Protein AF-A0A2D8S7N5-F1 (afdb_monomer)

Solvent-accessible surface area (backbone atoms only — not comparable to full-atom values): 48028 Å² total; per-residue (Å²): 127,71,70,64,55,58,50,50,45,51,56,44,48,54,52,40,65,46,40,40,60,56,55,39,54,55,52,45,55,46,51,46,49,49,52,52,49,39,58,44,34,77,75,67,21,53,48,56,45,37,70,36,69,78,22,22,34,71,89,53,50,78,44,74,28,29,53,64,44,46,44,46,11,41,38,33,51,41,29,30,57,30,41,42,50,92,34,45,89,41,95,49,10,54,31,61,74,52,67,68,63,26,61,45,84,69,36,82,53,70,46,65,71,49,38,70,44,37,34,26,44,48,40,22,36,83,83,69,80,44,81,48,75,70,28,70,46,91,48,71,48,74,59,92,96,47,74,45,74,20,26,43,73,51,30,30,36,49,27,33,66,81,69,28,30,59,51,35,52,92,79,47,50,61,74,59,69,35,43,36,91,90,46,55,78,43,75,90,69,55,54,50,55,82,40,78,84,23,62,95,33,60,54,46,54,34,42,80,38,41,41,65,39,44,49,73,39,55,78,96,47,47,60,35,38,40,31,41,34,42,39,81,75,68,73,92,40,76,45,94,79,75,57,75,38,40,60,58,70,69,43,37,33,59,34,24,25,74,50,60,46,68,50,74,50,77,44,53,29,32,32,41,58,77,31,38,49,39,30,74,33,47,71,76,49,56,71,76,57,56,71,67,25,36,40,38,42,65,41,38,46,85,66,85,17,28,30,67,38,76,39,74,96,70,26,28,37,31,37,28,95,73,22,43,16,75,32,71,44,82,31,53,35,41,36,41,36,58,55,92,70,29,42,45,34,27,63,65,31,31,35,31,28,39,44,50,36,62,45,70,28,88,68,46,41,65,64,50,50,100,86,63,55,57,85,51,83,40,41,37,69,52,28,42,22,54,19,31,67,71,58,38,40,65,28,47,32,74,62,22,63,34,53,95,42,104,54,44,88,30,40,62,52,33,45,22,35,82,86,44,65,31,37,79,53,78,43,94,93,78,40,57,90,33,31,53,59,5,65,53,53,45,40,62,93,43,46,51,33,46,64,39,72,54,98,68,34,66,41,19,28,18,17,60,95,48,48,62,47,46,56,65,53,17,31,46,68,47,72,53,96,76,76,62,70,92,88,58,89,60,54,34,32,46,50,78,48,52,41,38,34,31,47,39,34,30,53,38,33,42,30,58,42,85,74,29,51,82,41,84,52,45,67,61,55,69,70,56,21,54,49,45,68,54,88,54,49,81,77,49,36,38,60,45,28,49,46,62,73,57,50,84,54,76,50,72,81,4,25,85,83,35,50,45,64,48,70,52,38,47,77,86,74,81,75,72,73,67,33,69,55,52,53,36,63,79,66,48,73,33,46,35,67,41,59,56,65,52,26,47,25,38,29,16,38,36,32,55,52,48,53,49,81,54,71,72,95,71,68,102,84,66,74,84,50,30,24,45,49,76,49,83,39,78,41,76,68,38,69,40,60,22,25,66,37,28,53,33,53,62,54,9,78,41,56,74,48,67,20,53,36,56,52,42,56,51,49,44,49,46,62,61,14,36,99,53,85,74,50,60,37,58,46,54,34,58,61,78,42,99,41,80,76,86,58,98,53,95,80,70,42,68,71,49,48,38,61,64,52,16,12,63,77,72,61,32,71,54,56,50,28,51,50,51,29,54,50,35,53,55,49,49,38,49,70,24,57,31,74,83,59,80,81,79,82,80,68,91,86,59,76,69,70,45,94,67,91,68,84,71,33,41,62,36,31,43,62,59,40,96,95,38,42,38,55,59,34,46,52,48,30,48,48,43,50,52,52,47,52,57,54,36,52,52,51,37,55,45,46,37,57,47,28,22,56,71,41,70,41,71,59,60,27,84,45,74,93,53,56,67,48,56,35,34,52,31,55,59,62,53,49,97,80,85,45,75,53,22,54,21,40,41,41,45,53,39,50,29,47,32,55,8,68,83,62,20,53,49,22,54,44,30,38,53,60,62,44,54,60,54,54,35,53,49,50,45,51,46,46,33,50,44,29,47,72,71,74,45,69,73,84,118

Mean predicted aligned error: 13.59 Å

Foldseek 3Di:
DPVVLVVLLVVLLVVLVCLLVVLLVLLLVLQVLLVVQLVCCVPAVQLQQPWFADAFFCVLHHDTARLQRLLLLLQCLLCLLLLNNVCSPPPLHWFAFFHDHNCFSNHDFLKDFWWLFKFFKFWDAPVNPGGQQAWCDFDWDDDDNDIDTNRQQQWWFKAWLVALETDFCVRDCPLLVDDDPVQDAFDPDQRQPPCPSVVPHSVSTIDIWGWDTWDWPPPPALQTTIMTGIDPPSPDDDPVDYDHGTDGAQTKTFIFGQFFDWDKDKWKFWDDAQFQKTAPTDLVVLVVDDFFWFKAWAFWDHDGKTFNDRDSVRRMTGIDPRGGGPDGTMIMMITTDRDPQRGGSRGGIMMGGHMRQSAADPLADSFDPPVRDQPDPNSALQRRTSHGLVRSLSRRQSLNLQNPHVHDPTLLSLLLDPPQAADPDDDPNADRPRQCSNVQHGDAPAACAEFDADPQATRHFAAPPDGRLFTDQKKGWQADQPPDDDPDDDAGTADIDHNVSHLLRFRNQQRWADDQQPDDTRHGDDGPHLWFGGQGHDSPRLVVLLCVLLDFDQDQNATLPWFQKDAWWFAFDFPDAWDQDDAWDDKDWTWAWAQWLQAIWIKTKIKDKDWHRDQPPDDDPDSGTIIHIPGIDIGDIGTDHHNLRVLRVSQAVRSPHGRRSLVSLLVSLQVQLPVDQDDGSSADSVCVPDDVDLDPDPCAHPVNVCVQSVSNPSAHQLNVLSVVLSVLSVVQCVQQVRVPQDPDPDDDDDRRHDNPDDPIGHMDGCCDTPNDGNSVSSVSNSVVSVVSSVSSVSNSVSSCSQSPDFDKDFDIGPGRSRYGGIMGNHTFDADPPPHDTRSSVSNSVSSRCCNGNVNVSSSVSSVSSVCSVVSSVVSLVSNQSSQVSVVHHRDD

Structure (mmCIF, N/CA/C/O backbone):
data_AF-A0A2D8S7N5-F1
#
_entry.id   AF-A0A2D8S7N5-F1
#
loop_
_atom_site.group_PDB
_atom_site.id
_atom_site.type_symbol
_atom_site.label_atom_id
_atom_site.label_alt_id
_atom_site.label_comp_id
_atom_site.label_asym_id
_atom_site.label_entity_id
_atom_site.label_seq_id
_atom_site.pdbx_PDB_ins_code
_atom_site.Cartn_x
_atom_site.Cartn_y
_atom_site.Cartn_z
_atom_site.occupancy
_atom_site.B_iso_or_equiv
_atom_site.auth_seq_id
_atom_site.auth_comp_id
_atom_site.auth_asym_id
_atom_site.auth_atom_id
_atom_site.pdbx_PDB_model_num
ATOM 1 N N . MET A 1 1 ? -54.866 -23.423 25.845 1.00 52.28 1 MET A N 1
ATOM 2 C CA . MET A 1 1 ? -53.855 -23.025 24.838 1.00 52.28 1 MET A CA 1
ATOM 3 C C . MET A 1 1 ? -53.266 -21.624 25.067 1.00 52.28 1 MET A C 1
ATOM 5 O O . MET A 1 1 ? -52.297 -21.321 24.394 1.00 52.28 1 MET A O 1
ATOM 9 N N . ALA A 1 2 ? -53.761 -20.804 26.012 1.00 55.72 2 ALA A N 1
ATOM 10 C CA . ALA A 1 2 ? -53.351 -19.395 26.153 1.00 55.72 2 ALA A CA 1
ATOM 11 C C . ALA A 1 2 ? -51.902 -19.150 26.643 1.00 55.72 2 ALA A C 1
ATOM 13 O O . ALA A 1 2 ? -51.238 -18.267 26.126 1.00 55.72 2 ALA A O 1
ATOM 14 N N . GLY A 1 3 ? -51.345 -19.972 27.541 1.00 76.12 3 GLY A N 1
ATOM 15 C CA . GLY A 1 3 ? -50.058 -19.636 28.181 1.00 76.12 3 GLY A CA 1
ATOM 16 C C . GLY A 1 3 ? -48.790 -19.740 27.316 1.00 76.12 3 GLY A C 1
ATOM 17 O O . GLY A 1 3 ? -47.736 -19.277 27.737 1.00 76.12 3 GLY A O 1
ATOM 18 N N . ALA A 1 4 ? -48.843 -20.357 26.130 1.00 85.56 4 ALA A N 1
ATOM 19 C CA . ALA A 1 4 ? -47.651 -20.514 25.287 1.00 85.56 4 ALA A CA 1
ATOM 20 C C . ALA A 1 4 ? -47.290 -19.229 24.520 1.00 85.56 4 ALA A C 1
ATOM 22 O O . ALA A 1 4 ? -46.108 -18.958 24.320 1.00 85.56 4 ALA A O 1
ATOM 23 N N . ILE A 1 5 ? -48.298 -18.452 24.108 1.00 88.88 5 ILE A N 1
ATOM 24 C CA . ILE A 1 5 ? -48.106 -17.171 23.413 1.00 88.88 5 ILE A CA 1
ATOM 25 C C . ILE A 1 5 ? -47.648 -16.110 24.414 1.00 88.88 5 ILE A C 1
ATOM 27 O O . ILE A 1 5 ? -46.636 -15.464 24.168 1.00 88.88 5 ILE A O 1
ATOM 31 N N . ASP A 1 6 ? -48.299 -16.020 25.578 1.00 90.44 6 ASP A N 1
ATOM 32 C CA . ASP A 1 6 ? -47.921 -15.078 26.643 1.00 90.44 6 ASP A CA 1
ATOM 33 C C . ASP A 1 6 ? -46.461 -15.267 27.079 1.00 90.44 6 ASP A C 1
ATOM 35 O O . ASP A 1 6 ? -45.712 -14.302 27.219 1.00 90.44 6 ASP A O 1
ATOM 39 N N . LYS A 1 7 ? -46.008 -16.524 27.198 1.00 92.62 7 LYS A N 1
ATOM 40 C CA . LYS A 1 7 ? -44.600 -16.829 27.475 1.00 92.62 7 LYS A CA 1
ATOM 41 C C . LYS A 1 7 ? -43.668 -16.305 26.376 1.00 92.62 7 LYS A C 1
ATOM 43 O O . LYS A 1 7 ? -42.612 -15.767 26.686 1.00 92.62 7 LYS A O 1
ATOM 48 N N . LYS A 1 8 ? -44.045 -16.448 25.101 1.00 93.88 8 LYS A N 1
ATOM 49 C CA . LYS A 1 8 ? -43.241 -15.960 23.969 1.00 93.88 8 LYS A CA 1
ATOM 50 C C . LYS A 1 8 ? -43.186 -14.437 23.898 1.00 93.88 8 LYS A C 1
ATOM 52 O O . LYS A 1 8 ? -42.142 -13.911 23.534 1.00 93.88 8 LYS A O 1
ATOM 57 N N . ILE A 1 9 ? -44.265 -13.748 24.265 1.00 92.56 9 ILE A N 1
ATOM 58 C CA . ILE A 1 9 ? -44.291 -12.283 24.375 1.00 92.56 9 ILE A CA 1
ATOM 59 C C . ILE A 1 9 ? -43.267 -11.816 25.414 1.00 92.56 9 ILE A C 1
ATOM 61 O O . ILE A 1 9 ? -42.479 -10.925 25.113 1.00 92.56 9 ILE A O 1
ATOM 65 N N . ILE A 1 10 ? -43.243 -12.452 26.592 1.00 93.69 10 ILE A N 1
ATOM 66 C CA . ILE A 1 10 ? -42.275 -12.140 27.657 1.00 93.69 10 ILE A CA 1
ATOM 67 C C . ILE A 1 10 ? -40.844 -12.419 27.184 1.00 93.69 10 ILE A C 1
ATOM 69 O O . ILE A 1 10 ? -40.011 -11.528 27.250 1.00 93.69 10 ILE A O 1
ATOM 73 N N . GLU A 1 11 ? -40.576 -13.603 26.619 1.00 94.56 11 GLU A N 1
ATOM 74 C CA . GLU A 1 11 ? -39.236 -13.961 26.119 1.00 94.56 11 GLU A CA 1
ATOM 75 C C . GLU A 1 11 ? -38.710 -12.960 25.069 1.00 94.56 11 GLU A C 1
ATOM 77 O O . GLU A 1 11 ? -37.536 -12.604 25.090 1.00 94.56 11 GLU A O 1
ATOM 82 N N . ILE A 1 12 ? -39.568 -12.490 24.155 1.00 95.00 12 ILE A N 1
ATOM 83 C CA . ILE A 1 12 ? -39.178 -11.509 23.128 1.00 95.00 12 ILE A CA 1
ATOM 84 C C . ILE A 1 12 ? -39.010 -10.114 23.728 1.00 95.00 12 ILE A C 1
ATOM 86 O O . ILE A 1 12 ? -38.137 -9.368 23.293 1.00 95.00 12 ILE A O 1
ATOM 90 N N . LYS A 1 13 ? -39.831 -9.744 24.715 1.00 93.69 13 LYS A N 1
ATOM 91 C CA . LYS A 1 13 ? -39.656 -8.479 25.428 1.00 93.69 13 LYS A CA 1
ATOM 92 C C . LYS A 1 13 ? -38.317 -8.456 26.163 1.00 93.69 13 LYS A C 1
ATOM 94 O O . LYS A 1 13 ? -37.575 -7.501 25.987 1.00 93.69 13 LYS A O 1
ATOM 99 N N . ASP A 1 14 ? -37.965 -9.535 26.857 1.00 93.88 14 ASP A N 1
ATOM 100 C CA . ASP A 1 14 ? -36.660 -9.670 27.508 1.00 93.88 14 ASP A CA 1
ATOM 101 C C . ASP A 1 14 ? -35.507 -9.609 26.479 1.00 93.88 14 ASP A C 1
ATOM 103 O O . ASP A 1 14 ? -34.466 -9.008 26.742 1.00 93.88 14 ASP A O 1
ATOM 107 N N . GLU A 1 15 ? -35.671 -10.187 25.281 1.00 94.19 15 GLU A N 1
ATOM 108 C CA . GLU A 1 15 ? -34.704 -10.065 24.170 1.00 94.19 15 GLU A CA 1
ATOM 109 C C . GLU A 1 15 ? -34.536 -8.599 23.711 1.00 94.19 15 GLU A C 1
ATOM 111 O O . GLU A 1 15 ? -33.413 -8.130 23.497 1.00 94.19 15 GLU A O 1
ATOM 116 N N . LEU A 1 16 ? -35.638 -7.850 23.598 1.00 93.88 16 LEU A N 1
ATOM 117 C CA . LEU A 1 16 ? -35.642 -6.432 23.215 1.00 93.88 16 LEU A CA 1
ATOM 118 C C . LEU A 1 16 ? -35.062 -5.522 24.309 1.00 93.88 16 LEU A C 1
ATOM 120 O O . LEU A 1 16 ? -34.321 -4.588 23.994 1.00 93.88 16 LEU A O 1
ATOM 124 N N . ASP A 1 17 ? -35.338 -5.823 25.577 1.00 92.19 17 ASP A N 1
ATOM 125 C CA . ASP A 1 17 ? -34.794 -5.115 26.742 1.00 92.19 17 ASP A CA 1
ATOM 126 C C . ASP A 1 17 ? -33.270 -5.294 26.831 1.00 92.19 17 ASP A C 1
ATOM 128 O O . ASP A 1 17 ? -32.542 -4.354 27.147 1.00 92.19 17 ASP A O 1
ATOM 132 N N . ASN A 1 18 ? -32.763 -6.479 26.473 1.00 91.88 18 ASN A N 1
ATOM 133 C CA . ASN A 1 18 ? -31.328 -6.782 26.467 1.00 91.88 18 ASN A CA 1
ATOM 134 C C . ASN A 1 18 ? -30.587 -6.310 25.203 1.00 91.88 18 ASN A C 1
ATOM 136 O O . ASN A 1 18 ? -29.352 -6.283 25.189 1.00 91.88 18 ASN A O 1
ATOM 140 N N . SER A 1 19 ? -31.306 -5.908 24.150 1.00 93.25 19 SER A N 1
ATOM 141 C CA . SER A 1 19 ? -30.708 -5.532 22.862 1.00 93.25 19 SER A CA 1
ATOM 142 C C . SER A 1 19 ? -29.649 -4.414 22.963 1.00 93.25 19 SER A C 1
ATOM 144 O O . SER A 1 19 ? -28.598 -4.561 22.330 1.00 93.25 19 SER A O 1
ATOM 146 N N . PRO A 1 20 ? -29.810 -3.341 23.773 1.00 91.56 20 PRO A N 1
ATOM 147 C CA . PRO A 1 20 ? -28.755 -2.339 23.949 1.00 91.56 20 PRO A CA 1
ATOM 148 C C . PRO A 1 20 ? -27.424 -2.926 24.434 1.00 91.56 20 PRO A C 1
ATOM 150 O O . PRO A 1 20 ? -26.376 -2.555 23.908 1.00 91.56 20 PRO A O 1
ATOM 153 N N . ARG A 1 21 ? -27.448 -3.899 25.359 1.00 88.31 21 ARG A N 1
ATOM 154 C CA . ARG A 1 21 ? -26.231 -4.564 25.864 1.00 88.31 21 ARG A CA 1
ATOM 155 C C . ARG A 1 21 ? -25.547 -5.401 24.782 1.00 88.31 21 ARG A C 1
ATOM 157 O O . ARG A 1 21 ? -24.322 -5.395 24.693 1.00 88.31 21 ARG A O 1
ATOM 164 N N . THR A 1 22 ? -26.315 -6.087 23.932 1.00 91.38 22 THR A N 1
ATOM 165 C CA . THR A 1 22 ? -25.764 -6.843 22.792 1.00 91.38 22 THR A CA 1
ATOM 166 C C . THR A 1 22 ? -25.075 -5.920 21.785 1.00 91.38 22 THR A C 1
ATOM 168 O O . THR A 1 22 ? -23.970 -6.216 21.335 1.00 91.38 22 THR A O 1
ATOM 171 N N . HIS A 1 23 ? -25.696 -4.783 21.458 1.00 92.56 23 HIS A N 1
ATOM 172 C CA . HIS A 1 23 ? -25.098 -3.784 20.569 1.00 92.56 23 HIS A CA 1
ATOM 173 C C . HIS A 1 23 ? -23.853 -3.133 21.179 1.00 92.56 23 HIS A C 1
ATOM 175 O O . HIS A 1 23 ? -22.878 -2.916 20.461 1.00 92.56 23 HIS A O 1
ATOM 181 N N . LEU A 1 24 ? -23.881 -2.844 22.483 1.00 90.38 24 LEU A N 1
ATOM 182 C CA . LEU A 1 24 ? -22.735 -2.317 23.219 1.00 90.38 24 LEU A CA 1
ATOM 183 C C . LEU A 1 24 ? -21.546 -3.278 23.128 1.00 90.38 24 LEU A C 1
ATOM 185 O O . LEU A 1 24 ? -20.496 -2.888 22.634 1.00 90.38 24 LEU A O 1
ATOM 189 N N . SER A 1 25 ? -21.749 -4.552 23.479 1.00 88.75 25 SER A N 1
ATOM 190 C CA . SER A 1 25 ? -20.704 -5.583 23.418 1.00 88.75 25 SER A CA 1
ATOM 191 C C . SER A 1 25 ? -20.097 -5.734 22.018 1.00 88.75 25 SER A C 1
ATOM 193 O O . SER A 1 25 ? -18.879 -5.839 21.889 1.00 88.75 25 SER A O 1
ATOM 195 N N . ALA A 1 26 ? -20.917 -5.679 20.961 1.00 92.81 26 ALA A N 1
ATOM 196 C CA . ALA A 1 26 ? -20.421 -5.734 19.586 1.00 92.81 26 ALA A CA 1
ATOM 197 C C . ALA A 1 26 ? -19.539 -4.525 19.224 1.00 92.81 26 ALA A C 1
ATOM 199 O O . ALA A 1 26 ? -18.529 -4.682 18.541 1.00 92.81 26 ALA A O 1
ATOM 200 N N . ARG A 1 27 ? -19.901 -3.317 19.678 1.00 93.19 27 ARG A N 1
ATOM 201 C CA . ARG A 1 27 ? -19.096 -2.109 19.441 1.00 93.19 27 ARG A CA 1
ATOM 202 C C . ARG A 1 27 ? -17.821 -2.085 20.281 1.00 93.19 27 ARG A C 1
ATOM 204 O O . ARG A 1 27 ? -16.797 -1.664 19.755 1.00 93.19 27 ARG A O 1
ATOM 211 N N . THR A 1 28 ? -17.856 -2.580 21.518 1.00 88.94 28 THR A N 1
ATOM 212 C CA . THR A 1 28 ? -16.653 -2.757 22.346 1.00 88.94 28 THR A CA 1
ATOM 213 C C . THR A 1 28 ? -15.653 -3.677 21.644 1.00 88.94 28 THR A C 1
ATOM 215 O O . THR A 1 28 ? -14.535 -3.253 21.386 1.00 88.94 28 THR A O 1
ATOM 218 N N . GLY A 1 29 ? -16.085 -4.855 21.169 1.00 90.44 29 GLY A N 1
ATOM 219 C CA . GLY A 1 29 ? -15.192 -5.773 20.445 1.00 90.44 29 GLY A CA 1
ATOM 220 C C . GLY A 1 29 ? -14.601 -5.194 19.146 1.00 90.44 29 GLY A C 1
ATOM 221 O O . GLY A 1 29 ? -13.483 -5.541 18.753 1.00 90.44 29 GLY A O 1
ATOM 222 N N . ILE A 1 30 ? -15.317 -4.275 18.485 1.00 94.06 30 ILE A N 1
ATOM 223 C CA . ILE A 1 30 ? -14.783 -3.506 17.350 1.00 94.06 30 ILE A CA 1
ATOM 224 C C . ILE A 1 30 ? -13.652 -2.577 17.811 1.00 94.06 30 ILE A C 1
ATOM 226 O O . ILE A 1 30 ? -12.604 -2.557 17.169 1.00 94.06 30 ILE A O 1
ATOM 230 N N . LEU A 1 31 ? -13.828 -1.830 18.906 1.00 90.69 31 LEU A N 1
ATOM 231 C CA . LEU A 1 31 ? -12.785 -0.936 19.425 1.00 90.69 31 LEU A CA 1
ATOM 232 C C . LEU A 1 31 ? -11.562 -1.700 19.960 1.00 90.69 31 LEU A C 1
ATOM 234 O O . LEU A 1 31 ? -10.433 -1.244 19.761 1.00 90.69 31 LEU A O 1
ATOM 238 N N . ASP A 1 32 ? -11.756 -2.885 20.539 1.00 87.00 32 ASP A N 1
ATOM 239 C CA . ASP A 1 32 ? -10.655 -3.768 20.952 1.00 87.00 32 ASP A CA 1
ATOM 240 C C . ASP A 1 32 ? -9.821 -4.192 19.735 1.00 87.00 32 ASP A C 1
ATOM 242 O O . ASP A 1 32 ? -8.593 -4.090 19.720 1.00 87.00 32 ASP A O 1
ATOM 246 N N . SER A 1 33 ? -10.505 -4.585 18.656 1.00 90.69 33 SER A N 1
ATOM 247 C CA . SER A 1 33 ? -9.864 -4.954 17.390 1.00 90.69 33 SER A CA 1
ATOM 248 C C . SER A 1 33 ? -9.130 -3.771 16.746 1.00 90.69 33 SER A C 1
ATOM 250 O O . SER A 1 33 ? -8.049 -3.949 16.183 1.00 90.69 33 SER A O 1
ATOM 252 N N . VAL A 1 34 ? -9.682 -2.555 16.846 1.00 90.44 34 VAL A N 1
ATOM 253 C CA . VAL A 1 34 ? -9.015 -1.319 16.397 1.00 90.44 34 VAL A CA 1
ATOM 254 C C . VAL A 1 34 ? -7.740 -1.062 17.200 1.00 90.44 34 VAL A C 1
ATOM 256 O O . VAL A 1 34 ? -6.703 -0.756 16.609 1.00 90.44 34 VAL A O 1
ATOM 259 N N . THR A 1 35 ? -7.798 -1.224 18.523 1.00 85.31 35 THR A N 1
ATOM 260 C CA . THR A 1 35 ? -6.645 -1.042 19.419 1.00 85.31 35 THR A CA 1
ATOM 261 C C . THR A 1 35 ? -5.520 -2.006 19.047 1.00 85.31 35 THR A C 1
ATOM 263 O O . THR A 1 35 ? -4.407 -1.568 18.745 1.00 85.31 35 THR A O 1
ATOM 266 N N . LEU A 1 36 ? -5.839 -3.300 18.924 1.00 87.69 36 LEU A N 1
ATOM 267 C CA . LEU A 1 36 ? -4.888 -4.326 18.492 1.00 87.69 36 LEU A CA 1
ATOM 268 C C . LEU A 1 36 ? -4.271 -3.999 17.126 1.00 87.69 36 LEU A C 1
ATOM 270 O O . LEU A 1 36 ? -3.058 -4.121 16.934 1.00 87.69 36 LEU A O 1
ATOM 274 N N . LEU A 1 37 ? -5.091 -3.571 16.161 1.00 90.12 37 LEU A N 1
ATOM 275 C CA . LEU A 1 37 ? -4.600 -3.234 14.830 1.00 90.12 37 LEU A CA 1
ATOM 276 C C . LEU A 1 37 ? -3.637 -2.044 14.863 1.00 90.12 37 LEU A C 1
ATOM 278 O O . LEU A 1 37 ? -2.664 -2.042 14.110 1.00 90.12 37 LEU A O 1
ATOM 282 N N . ARG A 1 38 ? -3.875 -1.040 15.708 1.00 86.75 38 ARG A N 1
ATOM 283 C CA . ARG A 1 38 ? -2.996 0.134 15.826 1.00 86.75 38 ARG A CA 1
ATOM 284 C C . ARG A 1 38 ? -1.648 -0.220 16.437 1.00 86.75 38 ARG A C 1
ATOM 286 O O . ARG A 1 38 ? -0.614 0.130 15.865 1.00 86.75 38 ARG A O 1
ATOM 293 N N . GLU A 1 39 ? -1.638 -1.011 17.506 1.00 85.94 39 GLU A N 1
ATOM 294 C CA . GLU A 1 39 ? -0.399 -1.542 18.089 1.00 85.94 39 GLU A CA 1
ATOM 295 C C . GLU A 1 39 ? 0.387 -2.389 17.079 1.00 85.94 39 GLU A C 1
ATOM 297 O O . GLU A 1 39 ? 1.605 -2.232 16.902 1.00 85.94 39 GLU A O 1
ATOM 302 N N . PHE A 1 40 ? -0.327 -3.251 16.348 1.00 90.25 40 PHE A N 1
ATOM 303 C CA . PHE A 1 40 ? 0.257 -4.050 15.280 1.00 90.25 40 PHE A CA 1
ATOM 304 C C . PHE A 1 40 ? 0.812 -3.162 14.161 1.00 90.25 40 PHE A C 1
ATOM 306 O O . PHE A 1 40 ? 1.935 -3.375 13.700 1.00 90.25 40 PHE A O 1
ATOM 313 N N . SER A 1 41 ? 0.070 -2.129 13.758 1.00 90.19 41 SER A N 1
ATOM 314 C CA . SER A 1 41 ? 0.458 -1.189 12.704 1.00 90.19 41 SER A CA 1
ATOM 315 C C . SER A 1 41 ? 1.741 -0.448 13.045 1.00 90.19 41 SER A C 1
ATOM 317 O O . SER A 1 41 ? 2.627 -0.338 12.196 1.00 90.19 41 SER A O 1
ATOM 319 N N . GLN A 1 42 ? 1.871 -0.005 14.295 1.00 85.62 42 GLN A N 1
ATOM 320 C CA . GLN A 1 42 ? 3.048 0.703 14.790 1.00 85.62 42 GLN A CA 1
ATOM 321 C C . GLN A 1 42 ? 4.305 -0.177 14.850 1.00 85.62 42 GLN A C 1
ATOM 323 O O . GLN A 1 42 ? 5.420 0.333 14.761 1.00 85.62 42 GLN A O 1
ATOM 328 N N . THR A 1 43 ? 4.134 -1.494 14.980 1.00 85.50 43 THR A N 1
ATOM 329 C CA . THR A 1 43 ? 5.252 -2.427 15.186 1.00 85.50 43 THR A CA 1
ATOM 330 C C . THR A 1 43 ? 5.623 -3.210 13.924 1.00 85.50 43 THR A C 1
ATOM 332 O O . THR A 1 43 ? 6.776 -3.614 13.752 1.00 85.50 43 THR A O 1
ATOM 335 N N . ARG A 1 44 ? 4.647 -3.498 13.057 1.00 87.00 44 ARG A N 1
ATOM 336 C CA . ARG A 1 44 ? 4.772 -4.489 11.975 1.00 87.00 44 ARG A CA 1
ATOM 337 C C . ARG A 1 44 ? 4.438 -3.952 10.587 1.00 87.00 44 ARG A C 1
ATOM 339 O O . ARG A 1 44 ? 4.814 -4.607 9.617 1.00 87.00 44 ARG A O 1
ATOM 346 N N . LEU A 1 45 ? 3.787 -2.790 10.466 1.00 91.50 45 LEU A N 1
ATOM 347 C CA . LEU A 1 45 ? 3.295 -2.267 9.183 1.00 91.50 45 LEU A CA 1
ATOM 348 C C . LEU A 1 45 ? 4.035 -1.016 8.698 1.00 91.50 45 LEU A C 1
ATOM 350 O O . LEU A 1 45 ? 3.470 -0.224 7.949 1.00 91.50 45 LEU A O 1
ATOM 354 N N . ASN A 1 46 ? 5.311 -0.840 9.050 1.00 88.88 46 ASN A N 1
ATOM 355 C CA . ASN A 1 46 ? 6.115 0.308 8.601 1.00 88.88 46 ASN A CA 1
ATOM 356 C C . ASN A 1 46 ? 6.065 0.517 7.076 1.00 88.88 46 ASN A C 1
ATOM 358 O O . ASN A 1 46 ? 6.014 1.647 6.606 1.00 88.88 46 ASN A O 1
ATOM 362 N N . ALA A 1 47 ? 5.999 -0.568 6.294 1.00 89.44 47 ALA A N 1
ATOM 363 C CA . ALA A 1 47 ? 5.869 -0.505 4.836 1.00 89.44 47 ALA A CA 1
ATOM 364 C C . ALA A 1 47 ? 4.614 0.253 4.354 1.00 89.44 47 ALA A C 1
ATOM 366 O O . ALA A 1 47 ? 4.624 0.803 3.252 1.00 89.44 47 ALA A O 1
ATOM 367 N N . LEU A 1 48 ? 3.549 0.269 5.159 1.00 92.25 48 LEU A N 1
ATOM 368 C CA . LEU A 1 48 ? 2.307 0.990 4.888 1.00 92.25 48 LEU A CA 1
ATOM 369 C C . LEU A 1 48 ? 2.193 2.287 5.697 1.00 92.25 48 LEU A C 1
ATOM 371 O O . LEU A 1 48 ? 1.555 3.209 5.211 1.00 92.25 48 LEU A O 1
ATOM 375 N N . CYS A 1 49 ? 2.798 2.365 6.886 1.00 91.81 49 CYS A N 1
ATOM 376 C CA . CYS A 1 49 ? 2.565 3.450 7.845 1.00 91.81 49 CYS A CA 1
ATOM 377 C C . CYS A 1 49 ? 3.663 4.529 7.887 1.00 91.81 49 CYS A C 1
ATOM 379 O O . CYS A 1 49 ? 3.449 5.604 8.447 1.00 91.81 49 CYS A O 1
ATOM 381 N N . GLU A 1 50 ? 4.853 4.260 7.345 1.00 90.12 50 GLU A N 1
ATOM 382 C CA . GLU A 1 50 ? 6.014 5.150 7.467 1.00 90.12 50 GLU A CA 1
ATOM 383 C C . GLU A 1 50 ? 6.174 6.074 6.250 1.00 90.12 50 GLU A C 1
ATOM 385 O O . GLU A 1 50 ? 5.966 5.679 5.098 1.00 90.12 50 GLU A O 1
ATOM 390 N N . ALA A 1 51 ? 6.594 7.314 6.515 1.00 90.25 51 ALA A N 1
ATOM 391 C CA . ALA A 1 51 ? 6.988 8.276 5.496 1.00 90.25 51 ALA A CA 1
ATOM 392 C C . ALA A 1 51 ? 8.480 8.583 5.541 1.00 90.25 51 ALA A C 1
ATOM 394 O O . ALA A 1 51 ? 9.055 8.858 6.593 1.00 90.25 51 ALA A O 1
ATOM 395 N N . PHE A 1 52 ? 9.068 8.655 4.353 1.00 88.25 52 PHE A N 1
ATOM 396 C CA . PHE A 1 52 ? 10.462 8.994 4.134 1.00 88.25 52 PHE A CA 1
ATOM 397 C C . PHE A 1 52 ? 10.577 10.369 3.468 1.00 88.25 52 PHE A C 1
ATOM 399 O O . PHE A 1 52 ? 9.991 10.633 2.412 1.00 88.25 52 PHE A O 1
ATOM 406 N N . THR A 1 53 ? 11.353 11.259 4.082 1.00 86.12 53 THR A N 1
ATOM 407 C CA . THR A 1 53 ? 11.600 12.617 3.578 1.00 86.12 53 THR A CA 1
ATOM 408 C C . THR A 1 53 ? 12.705 12.613 2.521 1.00 86.12 53 THR A C 1
ATOM 410 O O . THR A 1 53 ? 13.714 11.932 2.681 1.00 86.12 53 THR A O 1
ATOM 413 N N . GLY A 1 54 ? 12.571 13.433 1.472 1.00 76.31 54 GLY A N 1
ATOM 414 C CA . GLY A 1 54 ? 13.677 13.720 0.543 1.00 76.31 54 GLY A CA 1
ATOM 415 C C . GLY A 1 54 ? 13.615 13.028 -0.823 1.00 76.31 54 GLY A C 1
ATOM 416 O O . GLY A 1 54 ? 14.640 12.944 -1.497 1.00 76.31 54 GLY A O 1
ATOM 417 N N . GLY A 1 55 ? 12.436 12.569 -1.257 1.00 80.94 55 GLY A N 1
ATOM 418 C CA . GLY A 1 55 ? 12.220 12.000 -2.591 1.00 80.94 55 GLY A CA 1
ATOM 419 C C . GLY A 1 55 ? 11.271 12.814 -3.478 1.00 80.94 55 GLY A C 1
ATOM 420 O O . GLY A 1 55 ? 10.656 13.797 -3.055 1.00 80.94 55 GLY A O 1
ATOM 421 N N . LYS A 1 56 ? 11.157 12.379 -4.736 1.00 85.06 56 LYS A N 1
ATOM 422 C CA . LYS A 1 56 ? 10.170 12.856 -5.712 1.00 85.06 56 LYS A CA 1
ATOM 423 C C . LYS A 1 56 ? 9.341 11.659 -6.194 1.00 85.06 56 LYS A C 1
ATOM 425 O O . LYS A 1 56 ? 9.883 10.571 -6.404 1.00 85.06 56 LYS A O 1
ATOM 430 N N . ASN A 1 57 ? 8.033 11.852 -6.358 1.00 85.44 57 ASN A N 1
ATOM 431 C CA . ASN A 1 57 ? 7.134 10.812 -6.871 1.00 85.44 57 ASN A CA 1
ATOM 432 C C . ASN A 1 57 ? 7.350 10.554 -8.380 1.00 85.44 57 ASN A C 1
ATOM 434 O O . ASN A 1 57 ? 8.158 11.222 -9.033 1.00 85.44 57 ASN A O 1
ATOM 438 N N . GLU A 1 58 ? 6.600 9.630 -8.981 1.00 83.31 58 GLU A N 1
ATOM 439 C CA . GLU A 1 58 ? 6.732 9.258 -10.397 1.00 83.31 58 GLU A CA 1
ATOM 440 C C . GLU A 1 58 ? 6.441 10.425 -11.366 1.00 83.31 58 GLU A C 1
ATOM 442 O O . GLU A 1 58 ? 6.944 10.471 -12.499 1.00 83.31 58 GLU A O 1
ATOM 447 N N . SER A 1 59 ? 5.687 11.425 -10.897 1.00 81.38 59 SER A N 1
ATOM 448 C CA . SER A 1 59 ? 5.431 12.682 -11.612 1.00 81.38 59 SER A CA 1
ATOM 449 C C . SER A 1 59 ? 6.584 13.684 -11.476 1.00 81.38 59 SER A C 1
ATOM 451 O O . SER A 1 59 ? 6.747 14.552 -12.332 1.00 81.38 59 SER A O 1
ATOM 453 N N . GLY A 1 60 ? 7.480 13.495 -10.508 1.00 79.12 60 GLY A N 1
ATOM 454 C CA . GLY A 1 60 ? 8.630 14.357 -10.229 1.00 79.12 60 GLY A CA 1
ATOM 455 C C . GLY A 1 60 ? 8.338 15.460 -9.215 1.00 79.12 60 GLY A C 1
ATOM 456 O O . GLY A 1 60 ? 9.107 16.415 -9.119 1.00 79.12 60 GLY A O 1
ATOM 457 N N . VAL A 1 61 ? 7.240 15.330 -8.469 1.00 84.25 61 VAL A N 1
ATOM 458 C CA . VAL A 1 61 ? 6.836 16.261 -7.413 1.00 84.25 61 VAL A CA 1
ATOM 459 C C . VAL A 1 61 ? 7.496 15.841 -6.105 1.00 84.25 61 VAL A C 1
ATOM 461 O O . VAL A 1 61 ? 7.421 14.671 -5.726 1.00 84.25 61 VAL A O 1
ATOM 464 N N . SER A 1 62 ? 8.140 16.787 -5.418 1.00 86.50 62 SER A N 1
ATOM 465 C CA . SER A 1 62 ? 8.685 16.559 -4.077 1.00 86.50 62 SER A CA 1
ATOM 466 C C . SER A 1 62 ? 7.551 16.283 -3.093 1.00 86.50 62 SER A C 1
ATOM 468 O O . SER A 1 62 ? 6.612 17.071 -2.998 1.00 86.50 62 SER A O 1
ATOM 470 N N . THR A 1 63 ? 7.642 15.176 -2.366 1.00 86.12 63 THR A N 1
ATOM 471 C CA . THR A 1 63 ? 6.622 14.746 -1.402 1.00 86.12 63 THR A CA 1
ATOM 472 C C . THR A 1 63 ? 7.259 13.886 -0.315 1.00 86.12 63 THR A C 1
ATOM 474 O O . THR A 1 63 ? 8.373 13.385 -0.484 1.00 86.12 63 THR A O 1
ATOM 477 N N . ASN A 1 64 ? 6.537 13.682 0.785 1.00 88.12 64 ASN A N 1
ATOM 478 C CA . ASN A 1 64 ? 6.811 12.561 1.675 1.00 88.12 64 ASN A CA 1
ATOM 479 C C . ASN A 1 64 ? 6.547 11.264 0.907 1.00 88.12 64 ASN A C 1
ATOM 481 O O . ASN A 1 64 ? 5.516 11.125 0.242 1.00 88.12 64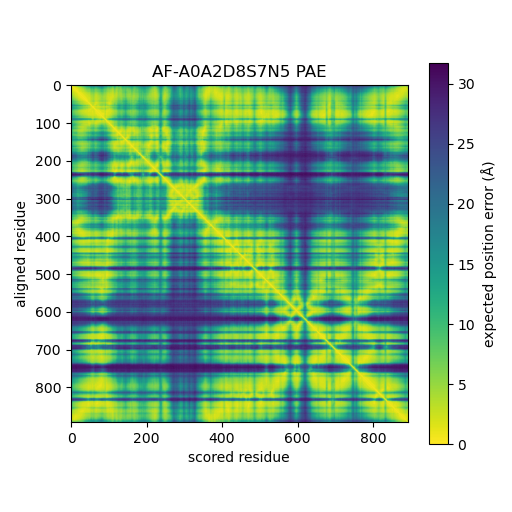 ASN A O 1
ATOM 485 N N . MET A 1 65 ? 7.505 10.347 0.958 1.00 88.25 65 MET A N 1
ATOM 486 C CA . MET A 1 65 ? 7.468 9.107 0.197 1.00 88.25 65 MET A CA 1
ATOM 487 C C . MET A 1 65 ? 7.084 7.968 1.134 1.00 88.25 65 MET A C 1
ATOM 489 O O . MET A 1 65 ? 7.842 7.653 2.042 1.00 88.25 65 MET A O 1
ATOM 493 N N . SER A 1 66 ? 5.943 7.322 0.906 1.00 92.19 66 SER A N 1
ATOM 494 C CA . SER A 1 66 ? 5.700 5.989 1.477 1.00 92.19 66 SER A CA 1
ATOM 495 C C . SER A 1 66 ? 6.544 4.946 0.735 1.00 92.19 66 SER A C 1
ATOM 497 O O . SER A 1 66 ? 6.993 5.205 -0.389 1.00 92.19 66 SER A O 1
ATOM 499 N N . LEU A 1 67 ? 6.709 3.738 1.285 1.00 91.88 67 LEU A N 1
ATOM 500 C CA . LEU A 1 67 ? 7.388 2.654 0.559 1.00 91.88 67 LEU A CA 1
ATOM 501 C C . LEU A 1 67 ? 6.702 2.344 -0.785 1.00 91.88 67 LEU A C 1
ATOM 503 O O . LEU A 1 67 ? 7.367 2.105 -1.797 1.00 91.88 67 LEU A O 1
ATOM 507 N N . HIS A 1 68 ? 5.369 2.426 -0.815 1.00 93.25 68 HIS A N 1
ATOM 508 C CA . HIS A 1 68 ? 4.562 2.335 -2.032 1.00 93.25 68 HIS A CA 1
ATOM 509 C C . HIS A 1 68 ? 4.934 3.424 -3.050 1.00 93.25 68 HIS A C 1
ATOM 511 O O . HIS A 1 68 ? 5.085 3.140 -4.240 1.00 93.25 68 HIS A O 1
ATOM 517 N N . THR A 1 69 ? 5.127 4.670 -2.612 1.00 92.06 69 THR A N 1
ATOM 518 C CA . THR A 1 69 ? 5.551 5.785 -3.479 1.00 92.06 69 THR A CA 1
ATOM 519 C C . THR A 1 69 ? 6.985 5.603 -3.982 1.00 92.06 69 THR A C 1
ATOM 521 O O . THR A 1 69 ? 7.254 5.854 -5.157 1.00 92.06 69 THR A O 1
ATOM 524 N N . VAL A 1 70 ? 7.900 5.105 -3.141 1.00 92.25 70 VAL A N 1
ATOM 525 C CA . VAL A 1 70 ? 9.278 4.774 -3.554 1.00 92.25 70 VAL A CA 1
ATOM 526 C C . VAL A 1 70 ? 9.265 3.727 -4.668 1.00 92.25 70 VAL A C 1
ATOM 528 O O . VAL A 1 70 ? 9.886 3.934 -5.713 1.00 92.25 70 VAL A O 1
ATOM 531 N N . CYS A 1 71 ? 8.498 2.645 -4.503 1.00 93.25 71 CYS A N 1
ATOM 532 C CA . CYS A 1 71 ? 8.381 1.602 -5.523 1.00 93.25 71 CYS A CA 1
ATOM 533 C C . CYS A 1 71 ? 7.831 2.139 -6.851 1.00 93.25 71 CYS A C 1
ATOM 535 O O . CYS A 1 71 ? 8.336 1.771 -7.909 1.00 93.25 71 CYS A O 1
ATOM 537 N N . GLN A 1 72 ? 6.846 3.043 -6.816 1.00 92.38 72 GLN A N 1
ATOM 538 C CA . GLN A 1 72 ? 6.302 3.684 -8.020 1.00 92.38 72 GLN A CA 1
ATOM 539 C C . GLN A 1 72 ? 7.352 4.523 -8.752 1.00 92.38 72 GLN A C 1
ATOM 541 O O . GLN A 1 72 ? 7.509 4.384 -9.968 1.00 92.38 72 GLN A O 1
ATOM 546 N N . SER A 1 73 ? 8.104 5.352 -8.025 1.00 91.00 73 SER A N 1
ATOM 547 C CA . SER A 1 73 ? 9.188 6.157 -8.599 1.00 91.00 73 SER A CA 1
ATOM 548 C C . SER A 1 73 ? 10.278 5.285 -9.224 1.00 91.00 73 SER A C 1
ATOM 550 O O . SER A 1 73 ? 10.676 5.516 -10.367 1.00 91.00 73 SER A O 1
ATOM 552 N N . LEU A 1 74 ? 10.726 4.245 -8.518 1.00 91.75 74 LEU A N 1
ATOM 553 C CA . LEU A 1 74 ? 11.746 3.327 -9.025 1.00 91.75 74 LEU A CA 1
ATOM 554 C C . LEU A 1 74 ? 11.236 2.507 -10.224 1.00 91.75 74 LEU A C 1
ATOM 556 O O . LEU A 1 74 ? 11.945 2.357 -11.218 1.00 91.75 74 LEU A O 1
ATOM 560 N N . ALA A 1 75 ? 9.987 2.037 -10.202 1.00 93.25 75 ALA A N 1
ATOM 561 C CA . ALA A 1 75 ? 9.383 1.332 -11.333 1.00 93.25 75 ALA A CA 1
ATOM 562 C C . ALA A 1 75 ? 9.224 2.236 -12.570 1.00 93.25 75 ALA A C 1
ATOM 564 O O . ALA A 1 75 ? 9.433 1.780 -13.699 1.00 93.25 75 ALA A O 1
ATOM 565 N N . ALA A 1 76 ? 8.931 3.526 -12.378 1.00 92.19 76 ALA A N 1
ATOM 566 C CA . ALA A 1 76 ? 8.913 4.508 -13.459 1.00 92.19 76 ALA A CA 1
ATOM 567 C C . ALA A 1 76 ? 10.305 4.697 -14.070 1.00 92.19 76 ALA A C 1
ATOM 569 O O . ALA A 1 76 ? 10.439 4.697 -15.294 1.00 92.19 76 ALA A O 1
ATOM 570 N N . GLN A 1 77 ? 11.348 4.782 -13.240 1.00 91.12 77 GLN A N 1
ATOM 571 C CA . GLN A 1 77 ? 12.731 4.823 -13.714 1.00 91.12 77 GLN A CA 1
ATOM 572 C C . GLN A 1 77 ? 13.101 3.555 -14.498 1.00 91.12 77 GLN A C 1
ATOM 574 O O . GLN A 1 77 ? 13.658 3.654 -15.590 1.00 91.12 77 GLN A O 1
ATOM 579 N N . ARG A 1 78 ? 12.726 2.371 -13.996 1.00 91.88 78 ARG A N 1
ATOM 580 C CA . ARG A 1 78 ? 12.927 1.078 -14.674 1.00 91.88 78 ARG A CA 1
ATOM 581 C C . ARG A 1 78 ? 12.295 1.054 -16.068 1.00 91.88 78 ARG A C 1
ATOM 583 O O . ARG A 1 78 ? 12.938 0.607 -17.015 1.00 91.88 78 ARG A O 1
ATOM 590 N N . LEU A 1 79 ? 11.073 1.572 -16.213 1.00 91.19 79 LEU A N 1
ATOM 591 C CA . LEU A 1 79 ? 10.406 1.700 -17.513 1.00 91.19 79 LEU A CA 1
ATOM 592 C C . LEU A 1 79 ? 11.152 2.635 -18.469 1.00 91.19 79 LEU A C 1
ATOM 594 O O . LEU A 1 79 ? 11.294 2.304 -19.644 1.00 91.19 79 LEU A O 1
ATOM 598 N N . ILE A 1 80 ? 11.660 3.770 -17.986 1.00 91.12 80 ILE A N 1
ATOM 599 C CA . ILE A 1 80 ? 12.453 4.689 -18.815 1.00 91.12 80 ILE A CA 1
ATOM 600 C C . ILE A 1 80 ? 13.743 4.002 -19.282 1.00 91.12 80 ILE A C 1
ATOM 602 O O . ILE A 1 80 ? 14.056 4.048 -20.470 1.00 91.12 80 ILE A O 1
ATOM 606 N N . CYS A 1 81 ? 14.427 3.265 -18.399 1.00 91.31 81 CYS A N 1
ATOM 607 C CA . CYS A 1 81 ? 15.610 2.475 -18.758 1.00 91.31 81 CYS A CA 1
ATOM 608 C C . CYS A 1 81 ? 15.316 1.397 -19.822 1.00 91.31 81 CYS A C 1
ATOM 610 O O . CYS A 1 81 ? 16.176 1.118 -20.653 1.00 91.31 81 CYS A O 1
ATOM 612 N N . TYR A 1 82 ? 14.103 0.823 -19.861 1.00 89.44 82 TYR A N 1
ATOM 613 C CA . TYR A 1 82 ? 13.681 -0.077 -20.949 1.00 89.44 82 TYR A CA 1
ATOM 614 C C . TYR A 1 82 ? 13.460 0.630 -22.292 1.00 89.44 82 TYR A C 1
ATOM 616 O O . TYR A 1 82 ? 13.294 -0.049 -23.306 1.00 89.44 82 TYR A O 1
ATOM 624 N N . GLY A 1 83 ? 13.416 1.964 -22.325 1.00 89.94 83 GLY A N 1
ATOM 625 C CA . GLY A 1 83 ? 12.888 2.728 -23.458 1.00 89.94 83 GLY A CA 1
ATOM 626 C C . GLY A 1 83 ? 11.353 2.730 -23.509 1.00 89.94 83 GLY A C 1
ATOM 627 O O . GLY A 1 83 ? 10.760 2.900 -24.567 1.00 89.94 83 GLY A O 1
ATOM 628 N N . ALA A 1 84 ? 10.687 2.507 -22.377 1.00 89.81 84 ALA A N 1
ATOM 629 C CA . ALA A 1 84 ? 9.231 2.444 -22.251 1.00 89.81 84 ALA A CA 1
ATOM 630 C C . ALA A 1 84 ? 8.679 3.575 -21.356 1.00 89.81 84 ALA A C 1
ATOM 632 O O . ALA A 1 84 ? 7.629 3.433 -20.729 1.00 89.81 84 ALA A O 1
ATOM 633 N N . GLY A 1 85 ? 9.372 4.719 -21.287 1.00 88.00 85 GLY A N 1
ATOM 634 C CA . GLY A 1 85 ? 8.968 5.869 -20.463 1.00 88.00 85 GLY A CA 1
ATOM 635 C C . GLY A 1 85 ? 7.570 6.408 -20.794 1.00 88.00 85 GLY A C 1
ATOM 636 O O . GLY A 1 85 ? 6.834 6.825 -19.900 1.00 88.00 85 GLY A O 1
ATOM 637 N N . SER A 1 86 ? 7.139 6.290 -22.054 1.00 86.81 86 SER A N 1
ATOM 638 C CA . SER A 1 86 ? 5.829 6.761 -22.527 1.00 86.81 86 SER A CA 1
ATOM 639 C C . SER A 1 86 ? 4.626 6.059 -21.887 1.00 86.81 86 SER A C 1
ATOM 641 O O . SER A 1 86 ? 3.531 6.619 -21.900 1.00 86.81 86 SER A O 1
ATOM 643 N N . ILE A 1 87 ? 4.803 4.867 -21.301 1.00 87.50 87 ILE A N 1
ATOM 644 C CA . ILE A 1 87 ? 3.707 4.109 -20.676 1.00 87.50 87 ILE A CA 1
ATOM 645 C C . ILE A 1 87 ? 3.684 4.193 -19.148 1.00 87.50 87 ILE A C 1
ATOM 647 O O . ILE A 1 87 ? 2.727 3.717 -18.549 1.00 87.50 87 ILE A O 1
ATOM 651 N N . LYS A 1 88 ? 4.665 4.830 -18.493 1.00 85.56 88 LYS A N 1
ATOM 652 C CA . LYS A 1 88 ? 4.816 4.812 -17.020 1.00 85.56 88 LYS A CA 1
ATOM 653 C C . LYS A 1 88 ? 3.620 5.349 -16.217 1.00 85.56 88 LYS A C 1
ATOM 655 O O . LYS A 1 88 ? 3.470 4.979 -15.060 1.00 85.56 88 LYS A O 1
ATOM 660 N N . GLY A 1 89 ? 2.782 6.197 -16.821 1.00 74.12 89 GLY A N 1
ATOM 661 C CA . GLY A 1 89 ? 1.573 6.769 -16.208 1.00 74.12 89 GLY A CA 1
ATOM 662 C C . GLY A 1 89 ? 0.250 6.267 -16.798 1.00 74.12 89 GLY A C 1
ATOM 663 O O . GLY A 1 89 ? -0.792 6.845 -16.510 1.00 74.12 89 GLY A O 1
ATOM 664 N N . ASN A 1 90 ? 0.278 5.245 -17.658 1.00 77.12 90 ASN A N 1
ATOM 665 C CA . ASN A 1 90 ? -0.914 4.678 -18.298 1.00 77.12 90 ASN A CA 1
ATOM 666 C C . ASN A 1 90 ? -1.359 3.382 -17.590 1.00 77.12 90 ASN A C 1
ATOM 668 O O . ASN A 1 90 ? -0.575 2.752 -16.884 1.00 77.12 90 ASN A O 1
ATOM 672 N N . ALA A 1 91 ? -2.586 2.930 -17.851 1.00 66.44 91 ALA A N 1
ATOM 673 C CA . ALA A 1 91 ? -3.132 1.645 -17.417 1.00 66.44 91 ALA A CA 1
ATOM 674 C C . ALA A 1 91 ? -2.290 0.432 -17.866 1.00 66.44 91 ALA A C 1
ATOM 676 O O . ALA A 1 91 ? -2.261 -0.575 -17.169 1.00 66.44 91 ALA A O 1
ATOM 677 N N . THR A 1 92 ? -1.575 0.532 -18.996 1.00 71.62 92 THR A N 1
ATOM 678 C CA . THR A 1 92 ? -0.624 -0.492 -19.479 1.00 71.62 92 THR A CA 1
ATOM 679 C C . THR A 1 92 ? 0.769 -0.387 -18.849 1.00 71.62 92 THR A C 1
ATOM 681 O O . THR A 1 92 ? 1.649 -1.174 -19.189 1.00 71.62 92 THR A O 1
ATOM 684 N N . GLY A 1 93 ? 0.998 0.636 -18.022 1.00 82.12 93 GLY A N 1
ATOM 685 C CA . GLY A 1 93 ? 2.267 0.950 -17.384 1.00 82.12 93 GLY A CA 1
ATOM 686 C C . GLY A 1 93 ? 2.531 0.110 -16.145 1.00 82.12 93 GLY A C 1
ATOM 687 O O . GLY A 1 93 ? 2.418 -1.111 -16.163 1.00 82.12 93 GLY A O 1
ATOM 688 N N . ILE A 1 94 ? 2.911 0.790 -15.066 1.00 89.69 94 ILE A N 1
ATOM 689 C CA . ILE A 1 94 ? 3.231 0.180 -13.775 1.00 89.69 94 ILE A CA 1
ATOM 690 C C . ILE A 1 94 ? 1.941 -0.348 -13.148 1.00 89.69 94 ILE A C 1
ATOM 692 O O . ILE A 1 94 ? 1.056 0.440 -12.799 1.00 89.69 94 ILE A O 1
ATOM 696 N N . LYS A 1 95 ? 1.836 -1.667 -12.969 1.00 91.56 95 LYS A N 1
ATOM 697 C CA . LYS A 1 95 ? 0.733 -2.253 -12.204 1.00 91.56 95 LYS A CA 1
ATOM 698 C C . LYS A 1 95 ? 0.959 -1.984 -10.724 1.00 91.56 95 LYS A C 1
ATOM 700 O O . LYS A 1 95 ? 2.061 -2.147 -10.215 1.00 91.56 95 LYS A O 1
ATOM 705 N N . LYS A 1 96 ? -0.081 -1.519 -10.040 1.00 92.25 96 LYS A N 1
ATOM 706 C CA . LYS A 1 96 ? -0.030 -1.150 -8.625 1.00 92.25 96 LYS A CA 1
ATOM 707 C C . LYS A 1 96 ? -1.415 -1.246 -8.002 1.00 92.25 96 LYS A C 1
ATOM 709 O O . LYS A 1 96 ? -2.415 -1.122 -8.709 1.00 92.25 96 LYS A O 1
ATOM 714 N N . PHE A 1 97 ? -1.449 -1.450 -6.693 1.00 93.50 97 PHE A N 1
ATOM 715 C CA . PHE A 1 97 ? -2.645 -1.230 -5.885 1.00 93.50 97 PHE A CA 1
ATOM 716 C C . PHE A 1 97 ? -2.823 0.261 -5.610 1.00 93.50 97 PHE A C 1
ATOM 718 O O . PHE A 1 97 ? -1.841 1.003 -5.544 1.00 93.50 97 PHE A O 1
ATOM 725 N N . ASN A 1 98 ? -4.063 0.688 -5.411 1.00 92.06 98 ASN A N 1
ATOM 726 C CA . ASN A 1 98 ? -4.367 1.988 -4.838 1.00 92.06 98 ASN A CA 1
ATOM 727 C C . ASN A 1 98 ? -4.351 1.884 -3.307 1.00 92.06 98 ASN A C 1
ATOM 729 O O . ASN A 1 98 ? -5.384 1.638 -2.684 1.00 92.06 98 ASN A O 1
ATOM 733 N N . LEU A 1 99 ? -3.169 2.005 -2.703 1.00 92.19 99 LEU A N 1
ATOM 734 C CA . LEU A 1 99 ? -3.010 1.950 -1.247 1.00 92.19 99 LEU A CA 1
ATOM 735 C C . LEU A 1 99 ? -3.355 3.305 -0.602 1.00 92.19 99 LEU A C 1
ATOM 737 O O . LEU A 1 99 ? -3.207 4.342 -1.254 1.00 92.19 99 LEU A O 1
ATOM 741 N N . PRO A 1 100 ? -3.828 3.323 0.659 1.00 89.19 100 PRO A N 1
ATOM 742 C CA . PRO A 1 100 ? -4.083 4.572 1.370 1.00 89.19 100 PRO A CA 1
ATOM 743 C C . PRO A 1 100 ? -2.788 5.366 1.615 1.00 89.19 100 PRO A C 1
ATOM 745 O O . PRO A 1 100 ? -1.680 4.844 1.473 1.00 89.19 100 PRO A O 1
ATOM 748 N N . ALA A 1 101 ? -2.931 6.638 1.998 1.00 89.25 101 ALA A N 1
ATOM 749 C CA . ALA A 1 101 ? -1.797 7.445 2.440 1.00 89.25 101 ALA A CA 1
ATOM 750 C C . ALA A 1 101 ? -1.182 6.847 3.719 1.00 89.25 101 ALA A C 1
ATOM 752 O O . ALA A 1 101 ? -1.880 6.192 4.499 1.00 89.25 101 ALA A O 1
ATOM 753 N N . TYR A 1 102 ? 0.117 7.060 3.932 1.00 87.69 102 TYR A N 1
ATOM 754 C CA . TYR A 1 102 ? 0.874 6.344 4.964 1.00 87.69 102 TYR A CA 1
ATOM 755 C C . TYR A 1 102 ? 0.349 6.623 6.378 1.00 87.69 102 TYR A C 1
ATOM 757 O O . TYR A 1 102 ? 0.288 5.747 7.232 1.00 87.69 102 TYR A O 1
ATOM 765 N N . GLU A 1 103 ? -0.126 7.837 6.612 1.00 86.75 103 GLU A N 1
ATOM 766 C CA . GLU A 1 103 ? -0.687 8.281 7.877 1.00 86.75 103 GLU A CA 1
ATOM 767 C C . GLU A 1 103 ? -2.064 7.684 8.175 1.00 86.75 103 GLU A C 1
ATOM 769 O O . GLU A 1 103 ? -2.592 7.933 9.246 1.00 86.75 103 GLU A O 1
ATOM 774 N N . THR A 1 104 ? -2.680 6.949 7.245 1.00 87.31 104 THR A N 1
ATOM 775 C CA . THR A 1 104 ? -4.105 6.603 7.347 1.00 87.31 104 THR A CA 1
ATOM 776 C C . THR A 1 104 ? -4.342 5.331 8.161 1.00 87.31 104 THR A C 1
ATOM 778 O O . THR A 1 104 ? -5.232 5.313 9.004 1.00 87.31 104 THR A O 1
ATOM 781 N N . VAL A 1 105 ? -3.549 4.272 7.943 1.00 86.00 105 VAL A N 1
ATOM 782 C CA . VAL A 1 105 ? -3.763 2.963 8.602 1.00 86.00 105 VAL A CA 1
ATOM 783 C C . VAL A 1 105 ? -3.562 3.060 10.117 1.00 86.00 105 VAL A C 1
ATOM 785 O O . VAL A 1 105 ? -4.329 2.480 10.878 1.00 86.00 105 VAL A O 1
ATOM 788 N N . ASN A 1 106 ? -2.570 3.844 10.548 1.00 84.69 106 ASN A N 1
ATOM 789 C CA . ASN A 1 106 ? -2.338 4.193 11.952 1.00 84.69 106 ASN A CA 1
ATOM 790 C C . ASN A 1 106 ? -2.744 5.651 12.257 1.00 84.69 106 ASN A C 1
ATOM 792 O O . ASN A 1 106 ? -2.149 6.313 13.107 1.00 84.69 106 ASN A O 1
ATOM 796 N N . GLY A 1 107 ? -3.695 6.183 11.487 1.00 83.81 107 GLY A N 1
ATOM 797 C CA . GLY A 1 107 ? -4.143 7.570 11.575 1.00 83.81 107 GLY A CA 1
ATOM 798 C C . GLY A 1 107 ? -5.170 7.794 12.665 1.00 83.81 107 GLY A C 1
ATOM 799 O O . GLY A 1 107 ? -5.853 6.858 13.078 1.00 83.81 107 GLY A O 1
ATOM 800 N N . ALA A 1 108 ? -5.299 9.049 13.105 1.00 84.06 108 ALA A N 1
ATOM 801 C CA . ALA A 1 108 ? -6.255 9.460 14.130 1.00 84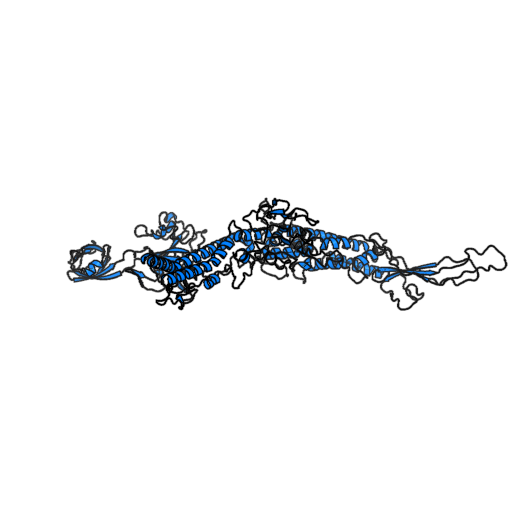.06 108 ALA A CA 1
ATOM 802 C C . ALA A 1 108 ? -7.690 9.014 13.794 1.00 84.06 108 ALA A C 1
ATOM 804 O O . ALA A 1 108 ? -8.147 9.145 12.656 1.00 84.06 108 ALA A O 1
ATOM 805 N N . LEU A 1 109 ? -8.399 8.509 14.804 1.00 87.56 109 LEU A N 1
ATOM 806 C CA . LEU A 1 109 ? -9.836 8.265 14.724 1.00 87.56 109 LEU A CA 1
ATOM 807 C C . LEU A 1 109 ? -10.591 9.571 15.004 1.00 87.56 109 LEU A C 1
ATOM 809 O O . LEU A 1 109 ? -10.003 10.556 15.450 1.00 87.56 109 LEU A O 1
ATOM 813 N N . SER A 1 110 ? -11.896 9.595 14.733 1.00 87.94 110 SER A N 1
ATOM 814 C CA . SER A 1 110 ? -12.748 10.731 15.129 1.00 87.94 110 SER A CA 1
ATOM 815 C C . SER A 1 110 ? -13.355 10.559 16.527 1.00 87.94 110 SER A C 1
ATOM 817 O O . SER A 1 110 ? -14.040 11.463 16.998 1.00 87.94 110 SER A O 1
ATOM 819 N N . LEU A 1 111 ? -13.114 9.412 17.167 1.00 88.19 111 LEU A N 1
ATOM 820 C CA . LEU A 1 111 ? -13.442 9.143 18.565 1.00 88.19 111 LEU A CA 1
ATOM 821 C C . LEU A 1 111 ? -12.302 9.559 19.503 1.00 88.19 111 LEU A C 1
ATOM 823 O O . LEU A 1 111 ? -11.133 9.600 19.112 1.00 88.19 111 LEU A O 1
ATOM 827 N N . THR A 1 112 ? -12.658 9.840 20.748 1.00 87.81 112 THR A N 1
ATOM 828 C CA . THR A 1 112 ? -11.744 10.127 21.845 1.00 87.81 112 THR A CA 1
ATOM 829 C C . THR A 1 112 ? -11.036 8.850 22.275 1.00 87.81 112 THR A C 1
ATOM 831 O O . THR A 1 112 ? -11.614 7.978 22.923 1.00 87.81 112 THR A O 1
ATOM 834 N N . GLU A 1 113 ? -9.760 8.739 21.916 1.00 85.25 113 GLU A N 1
ATOM 835 C CA . GLU A 1 113 ? -8.947 7.573 22.254 1.00 85.25 113 GLU A CA 1
ATOM 836 C C . GLU A 1 113 ? -8.353 7.703 23.663 1.00 85.25 113 GLU A C 1
ATOM 838 O O . GLU A 1 113 ? -7.790 8.758 23.995 1.00 85.25 113 GLU A O 1
ATOM 843 N N . PRO A 1 114 ? -8.445 6.651 24.498 1.00 88.56 114 PRO A N 1
ATOM 844 C CA . PRO A 1 114 ? -7.795 6.649 25.789 1.00 88.56 114 PRO A CA 1
ATOM 845 C C . PRO A 1 114 ? -6.278 6.714 25.604 1.00 88.56 114 PRO A C 1
ATOM 847 O O . PRO A 1 114 ? -5.694 6.143 24.684 1.00 88.56 114 PRO A O 1
ATOM 850 N N . ASN A 1 115 ? -5.627 7.447 26.493 1.00 86.62 115 ASN A N 1
ATOM 851 C CA . ASN A 1 115 ? -4.181 7.557 26.568 1.00 86.62 115 ASN A CA 1
ATOM 852 C C . ASN A 1 115 ? -3.729 7.445 28.030 1.00 86.62 115 ASN A C 1
ATOM 854 O O . ASN A 1 115 ? -4.480 7.026 28.910 1.00 86.62 115 ASN A O 1
ATOM 858 N N . THR A 1 116 ? -2.472 7.784 28.302 1.00 85.25 116 THR A N 1
ATOM 859 C CA . THR A 1 116 ? -1.848 7.600 29.619 1.00 85.25 116 THR A CA 1
ATOM 860 C C . THR A 1 116 ? -2.508 8.389 30.750 1.00 85.25 116 THR A C 1
ATOM 862 O O . THR A 1 116 ? -2.393 7.976 31.908 1.00 85.25 116 THR A O 1
ATOM 865 N N . SER A 1 117 ? -3.189 9.496 30.440 1.00 87.19 117 SER A N 1
ATOM 866 C CA . SER A 1 117 ? -3.772 10.410 31.428 1.00 87.19 117 SER A CA 1
ATOM 867 C C . SER A 1 117 ? -5.177 10.905 31.086 1.00 87.19 117 SER A C 1
ATOM 869 O O . SER A 1 117 ? -5.741 11.694 31.841 1.00 87.19 117 SER A O 1
ATOM 871 N N . PHE A 1 118 ? -5.765 10.453 29.984 1.00 90.94 118 PHE A N 1
ATOM 872 C CA . PHE A 1 118 ? -7.075 10.897 29.532 1.00 90.94 118 PHE A CA 1
ATOM 873 C C . PHE A 1 118 ? -7.852 9.738 28.919 1.00 90.94 118 PHE A C 1
ATOM 875 O O . PHE A 1 118 ? -7.305 9.008 28.099 1.00 90.94 118 PHE A O 1
ATOM 882 N N . MET A 1 119 ? -9.110 9.560 29.315 1.00 93.06 119 MET A N 1
ATOM 883 C CA . MET A 1 119 ? -9.964 8.475 28.824 1.00 93.06 119 MET A CA 1
ATOM 884 C C . MET A 1 119 ? -11.443 8.841 28.926 1.00 93.06 119 MET A C 1
ATOM 886 O O . MET A 1 119 ? -11.827 9.630 29.792 1.00 93.06 119 MET A O 1
ATOM 890 N N . GLY A 1 120 ? -12.274 8.255 28.069 1.00 93.00 120 GLY A N 1
ATOM 891 C CA . GLY A 1 120 ? -13.719 8.240 28.271 1.00 93.00 120 GLY A CA 1
ATOM 892 C C . GLY A 1 120 ? -14.109 7.199 29.316 1.00 93.00 120 GLY A C 1
ATOM 893 O O . GLY A 1 120 ? -13.467 6.153 29.414 1.00 93.00 120 GLY A O 1
ATOM 894 N N . ILE A 1 121 ? -15.129 7.486 30.121 1.00 93.06 121 ILE A N 1
ATOM 895 C CA . ILE A 1 121 ? -15.556 6.634 31.228 1.00 93.06 121 ILE A CA 1
ATOM 896 C C . ILE A 1 121 ? -17.074 6.477 31.291 1.00 93.06 121 ILE A C 1
ATOM 898 O O . ILE A 1 121 ? -17.832 7.396 30.995 1.00 93.06 121 ILE A O 1
ATOM 902 N N . ASN A 1 122 ? -17.507 5.307 31.741 1.00 90.62 122 ASN A N 1
ATOM 903 C CA . ASN A 1 122 ? -18.848 5.057 32.244 1.00 90.62 122 ASN A CA 1
ATOM 904 C C . ASN A 1 122 ? -18.715 4.564 33.686 1.00 90.62 122 ASN A C 1
ATOM 906 O O . ASN A 1 122 ? -18.097 3.529 33.932 1.00 90.62 122 ASN A O 1
ATOM 910 N N . ALA A 1 123 ? -19.250 5.319 34.643 1.00 91.62 123 ALA A N 1
ATOM 911 C CA . ALA A 1 123 ? -19.131 4.993 36.058 1.00 91.62 123 ALA A CA 1
ATOM 912 C C . ALA A 1 123 ? -20.411 4.326 36.571 1.00 91.62 123 ALA A C 1
ATOM 914 O O . ALA A 1 123 ? -21.514 4.859 36.423 1.00 91.62 123 ALA A O 1
ATOM 915 N N . THR A 1 124 ? -20.263 3.176 37.225 1.00 89.50 124 THR A N 1
ATOM 916 C CA . THR A 1 124 ? -21.374 2.442 37.840 1.00 89.50 124 THR A CA 1
ATOM 917 C C . THR A 1 124 ? -21.026 2.020 39.253 1.00 89.50 124 THR A C 1
ATOM 919 O O . THR A 1 124 ? -19.858 1.946 39.639 1.00 89.50 124 THR A O 1
ATOM 922 N N . ASP A 1 125 ? -22.040 1.683 40.040 1.00 87.25 125 ASP A N 1
ATOM 923 C CA . ASP A 1 125 ? -21.807 0.932 41.265 1.00 87.25 125 ASP A CA 1
ATOM 924 C C . ASP A 1 125 ? -21.154 -0.434 40.956 1.00 87.25 125 ASP A C 1
ATOM 926 O O . ASP A 1 125 ? -21.103 -0.884 39.806 1.00 87.25 125 ASP A O 1
ATOM 930 N N . ILE A 1 126 ? -20.661 -1.104 41.999 1.00 85.56 126 ILE A N 1
ATOM 931 C CA . ILE A 1 126 ? -19.935 -2.382 41.879 1.00 85.56 126 ILE A CA 1
ATOM 932 C C . ILE A 1 126 ? -20.808 -3.471 41.225 1.00 85.56 126 ILE A C 1
ATOM 934 O O . ILE A 1 126 ? -20.280 -4.384 40.599 1.00 85.56 126 ILE A O 1
ATOM 938 N N . SER A 1 127 ? -22.139 -3.383 41.350 1.00 83.81 127 SER A N 1
ATOM 939 C CA . SER A 1 127 ? -23.065 -4.356 40.756 1.00 83.81 127 SER A CA 1
ATOM 940 C C . SER A 1 127 ? -23.534 -4.015 39.336 1.00 83.81 127 SER A C 1
ATOM 942 O O . SER A 1 127 ? -24.334 -4.770 38.788 1.00 83.81 127 SER A O 1
ATOM 944 N N . GLU A 1 128 ? -23.060 -2.911 38.740 1.00 83.88 128 GLU A N 1
ATOM 945 C CA . GLU A 1 128 ? -23.496 -2.411 37.418 1.00 83.88 128 GLU A CA 1
ATOM 946 C C . GLU A 1 128 ? -24.993 -2.097 37.320 1.00 83.88 128 GLU A C 1
ATOM 948 O O . GLU A 1 128 ? -25.563 -2.036 36.229 1.00 83.88 128 GLU A O 1
ATOM 953 N N . THR A 1 129 ? -25.647 -1.902 38.460 1.00 82.88 129 THR A N 1
ATOM 954 C CA . THR A 1 129 ? -27.086 -1.645 38.527 1.00 82.88 129 THR A CA 1
ATOM 955 C C . THR A 1 129 ? -27.388 -0.158 38.362 1.00 82.88 129 THR A C 1
ATOM 957 O O . THR A 1 129 ? -28.415 0.213 37.794 1.00 82.88 129 THR A O 1
ATOM 960 N N . TYR A 1 130 ? -26.502 0.706 38.853 1.00 83.19 130 TYR A N 1
ATOM 961 C CA . TYR A 1 130 ? -26.748 2.128 39.039 1.00 83.19 130 TYR A CA 1
ATOM 962 C C . TYR A 1 130 ? -25.624 2.985 38.457 1.00 83.19 130 TYR A C 1
ATOM 964 O O . TYR A 1 130 ? -24.452 2.798 38.782 1.00 83.19 130 TYR A O 1
ATOM 972 N N . THR A 1 131 ? -25.986 3.987 37.652 1.00 86.31 131 THR A N 1
ATOM 973 C CA . THR A 1 131 ? -25.044 4.983 37.117 1.00 86.31 131 THR A CA 1
ATOM 974 C C . THR A 1 131 ? -24.559 5.946 38.202 1.00 86.31 131 THR A C 1
ATOM 976 O O . THR A 1 131 ? -25.348 6.503 38.973 1.00 86.31 131 THR A O 1
ATOM 979 N N . ILE A 1 132 ? -23.254 6.189 38.245 1.00 88.50 132 ILE A N 1
ATOM 980 C CA . ILE A 1 132 ? -22.611 7.092 39.198 1.00 88.50 132 ILE A CA 1
ATOM 981 C C . ILE A 1 132 ? -22.210 8.373 38.472 1.00 88.50 132 ILE A C 1
ATOM 983 O O . ILE A 1 132 ? -21.388 8.352 37.562 1.00 88.50 132 ILE A O 1
ATOM 987 N N . ASN A 1 133 ? -22.762 9.506 38.900 1.00 89.62 133 ASN A N 1
ATOM 988 C CA . ASN A 1 133 ? -22.518 10.796 38.262 1.00 89.62 133 ASN A CA 1
ATOM 989 C C . ASN A 1 133 ? -21.296 11.453 38.903 1.00 89.62 133 ASN A C 1
ATOM 991 O O . ASN A 1 133 ? -21.402 12.158 39.908 1.00 89.62 133 ASN A O 1
ATOM 995 N N . LEU A 1 134 ? -20.121 11.188 38.341 1.00 91.75 134 LEU A N 1
ATOM 996 C CA . LEU A 1 134 ? -18.867 11.783 38.791 1.00 91.75 134 LEU A CA 1
ATOM 997 C C . LEU A 1 134 ? -18.768 13.256 38.354 1.00 91.75 134 LEU A C 1
ATOM 999 O O . LEU A 1 134 ? -19.163 13.626 37.253 1.00 91.75 134 LEU A O 1
ATOM 1003 N N . THR A 1 135 ? -18.201 14.112 39.207 1.00 93.00 135 THR A N 1
ATOM 1004 C CA . THR A 1 135 ? -18.055 15.560 38.973 1.00 93.00 135 THR A CA 1
ATOM 1005 C C . THR A 1 135 ? -16.713 16.086 39.497 1.00 93.00 135 THR A C 1
ATOM 1007 O O . THR A 1 135 ? -16.084 15.464 40.347 1.00 93.00 135 THR A O 1
ATOM 1010 N N . THR A 1 136 ? -16.277 17.267 39.043 1.00 92.94 136 THR A N 1
ATOM 1011 C CA . THR A 1 136 ? -15.076 17.965 39.578 1.00 92.94 136 THR A CA 1
ATOM 1012 C C . THR A 1 136 ? -15.432 19.004 40.659 1.00 92.94 136 THR A C 1
ATOM 1014 O O . THR A 1 136 ? -14.642 19.883 41.019 1.00 92.94 136 THR A O 1
ATOM 1017 N N . LEU A 1 137 ? -16.656 18.947 41.182 1.00 89.81 137 LEU A N 1
ATOM 1018 C CA . LEU A 1 137 ? -17.176 19.863 42.193 1.00 89.81 137 LEU A CA 1
ATOM 1019 C C . LEU A 1 137 ? -17.633 19.065 43.410 1.00 89.81 137 LEU A C 1
ATOM 1021 O O . LEU A 1 137 ? -18.049 17.918 43.286 1.00 89.81 137 LEU A O 1
ATOM 1025 N N . ALA A 1 138 ? -17.593 19.699 44.581 1.00 86.25 138 ALA A N 1
ATOM 1026 C CA . ALA A 1 138 ? -18.165 19.108 45.779 1.00 86.25 138 ALA A CA 1
ATOM 1027 C C . ALA A 1 138 ? -19.664 18.850 45.557 1.00 86.25 138 ALA A C 1
ATOM 1029 O O . ALA A 1 138 ? -20.413 19.759 45.191 1.00 86.25 138 ALA A O 1
ATOM 1030 N N . GLY A 1 139 ? -20.091 17.616 45.797 1.00 85.56 139 GLY A N 1
ATOM 1031 C CA . GLY A 1 139 ? -21.467 17.181 45.610 1.00 85.56 139 GLY A CA 1
ATOM 1032 C C . GLY A 1 139 ? -21.679 15.792 46.191 1.00 85.56 139 GLY A C 1
ATOM 1033 O O . GLY A 1 139 ? -20.721 15.091 46.522 1.00 85.56 139 GLY A O 1
ATOM 1034 N N . THR A 1 140 ? -22.941 15.406 46.347 1.00 86.56 140 THR A N 1
ATOM 1035 C CA . THR A 1 140 ? -23.313 14.061 46.775 1.00 86.56 140 THR A CA 1
ATOM 1036 C C . THR A 1 140 ? -24.429 13.507 45.904 1.00 86.56 140 THR A C 1
ATOM 1038 O O . THR A 1 140 ? -25.271 14.249 45.395 1.00 86.56 140 THR A O 1
ATOM 1041 N N . GLN A 1 141 ? -24.443 12.188 45.743 1.00 86.56 141 GLN A N 1
ATOM 1042 C CA . GLN A 1 141 ? -25.511 11.449 45.080 1.00 86.56 141 GLN A CA 1
ATOM 1043 C C . GLN A 1 141 ? -26.019 10.376 46.041 1.00 86.56 141 GLN A C 1
ATOM 1045 O O . GLN A 1 141 ? -25.237 9.738 46.749 1.00 86.56 141 GLN A O 1
ATOM 1050 N N . THR A 1 142 ? -27.338 10.197 46.065 1.00 85.38 142 THR A N 1
ATOM 1051 C CA . THR A 1 142 ? -28.001 9.128 46.815 1.00 85.38 142 THR A CA 1
ATOM 1052 C C . THR A 1 142 ? -28.579 8.120 45.830 1.00 85.38 142 THR A C 1
ATOM 1054 O O . THR A 1 142 ? -29.393 8.481 44.980 1.00 85.38 142 THR A O 1
ATOM 1057 N N . GLN A 1 143 ? -28.151 6.865 45.941 1.00 75.50 143 GLN A N 1
ATOM 1058 C CA . GLN A 1 143 ? -28.620 5.728 45.143 1.00 75.50 143 GLN A CA 1
ATOM 1059 C C . GLN A 1 143 ? -28.925 4.572 46.103 1.00 75.50 143 GLN A C 1
ATOM 1061 O O . GLN A 1 143 ? -28.055 4.140 46.862 1.00 75.50 143 GLN A O 1
ATOM 1066 N N . GLY A 1 144 ? -30.171 4.094 46.113 1.00 70.94 144 GLY A N 1
ATOM 1067 C CA . GLY A 1 144 ? -30.635 3.156 47.140 1.00 70.94 144 GLY A CA 1
ATOM 1068 C C . GLY A 1 144 ? -30.537 3.757 48.551 1.00 70.94 144 GLY A C 1
ATOM 1069 O O . GLY A 1 144 ? -31.011 4.867 48.784 1.00 70.94 144 GLY A O 1
ATOM 1070 N N . GLU A 1 145 ? -29.916 3.032 49.486 1.00 63.12 145 GLU A N 1
ATOM 1071 C CA . GLU A 1 145 ? -29.689 3.473 50.879 1.00 63.12 145 GLU A CA 1
ATOM 1072 C C . GLU A 1 145 ? -28.363 4.241 51.076 1.00 63.12 145 GLU A C 1
ATOM 1074 O O . GLU A 1 145 ? -28.070 4.714 52.174 1.00 63.12 145 GLU A O 1
ATOM 1079 N N . ASN A 1 146 ? -27.563 4.396 50.017 1.00 63.50 146 ASN A N 1
ATOM 1080 C CA . ASN A 1 146 ? -26.198 4.914 50.085 1.00 63.50 146 ASN A CA 1
ATOM 1081 C C . ASN A 1 146 ? -26.126 6.364 49.584 1.00 63.50 146 ASN A C 1
ATOM 1083 O O . ASN A 1 146 ? -26.559 6.661 48.473 1.00 63.50 146 ASN A O 1
ATOM 1087 N N . THR A 1 147 ? -25.542 7.263 50.387 1.00 78.94 147 THR A N 1
ATOM 1088 C CA . THR A 1 147 ? -25.184 8.638 49.981 1.00 78.94 147 THR A CA 1
ATOM 1089 C C . THR A 1 147 ? -23.671 8.754 49.913 1.00 78.94 147 THR A C 1
ATOM 1091 O O . THR A 1 147 ? -22.993 8.397 50.871 1.00 78.94 147 THR A O 1
ATOM 1094 N N . PHE A 1 148 ? -23.120 9.224 48.802 1.00 79.44 148 PHE A N 1
ATOM 1095 C CA . PHE A 1 148 ? -21.672 9.281 48.580 1.00 79.44 148 PHE A CA 1
ATOM 1096 C C . PHE A 1 148 ? -21.256 10.568 47.877 1.00 79.44 148 PHE A C 1
ATOM 1098 O O . PHE A 1 148 ? -22.087 11.252 47.285 1.00 79.44 148 PHE A O 1
ATOM 1105 N N . SER A 1 149 ? -19.963 10.894 47.957 1.00 86.88 149 SER A N 1
ATOM 1106 C CA . SER A 1 149 ? -19.390 12.049 47.261 1.00 86.88 149 SER A CA 1
ATOM 1107 C C . SER A 1 149 ? -19.341 11.810 45.755 1.00 86.88 149 SER A C 1
ATOM 1109 O O . SER A 1 149 ? -18.916 10.741 45.314 1.00 86.88 149 SER A O 1
ATOM 1111 N N . THR A 1 150 ? -19.738 12.814 44.981 1.00 89.94 150 THR A N 1
ATOM 1112 C CA . THR A 1 150 ? -19.569 12.842 43.524 1.00 89.94 150 THR A CA 1
ATOM 1113 C C . THR A 1 150 ? -18.284 13.554 43.104 1.00 89.94 150 THR A C 1
ATOM 1115 O O . THR A 1 150 ? -18.009 13.616 41.910 1.00 89.94 150 THR A O 1
ATOM 1118 N N . ASP A 1 151 ? -17.501 14.117 44.032 1.00 92.12 151 ASP A N 1
ATOM 1119 C CA . ASP A 1 151 ? -16.240 14.789 43.696 1.00 92.12 151 ASP A CA 1
ATOM 1120 C C . ASP A 1 151 ? -15.151 13.750 43.416 1.00 92.12 151 ASP A C 1
ATOM 1122 O O . ASP A 1 151 ? -14.739 12.999 44.301 1.00 92.12 151 ASP A O 1
ATOM 1126 N N . VAL A 1 152 ? -14.652 13.707 42.181 1.00 91.12 152 VAL A N 1
ATOM 1127 C CA . VAL A 1 152 ? -13.636 12.725 41.773 1.00 91.12 152 VAL A CA 1
ATOM 1128 C C . VAL A 1 152 ? -12.319 12.853 42.520 1.00 91.12 152 VAL A C 1
ATOM 1130 O O . VAL A 1 152 ? -11.579 11.878 42.616 1.00 91.12 152 VAL A O 1
ATOM 1133 N N . ARG A 1 153 ? -12.032 14.027 43.092 1.00 88.94 153 ARG A N 1
ATOM 1134 C CA . ARG A 1 153 ? -10.806 14.266 43.867 1.00 88.94 153 ARG A CA 1
ATOM 1135 C C . ARG A 1 153 ? -10.804 13.555 45.218 1.00 88.94 153 ARG A C 1
ATOM 1137 O O . ARG A 1 153 ? -9.760 13.498 45.860 1.00 88.94 153 ARG A O 1
ATOM 1144 N N . ASP A 1 154 ? -11.938 12.994 45.637 1.00 88.75 154 ASP A N 1
ATOM 1145 C CA . ASP A 1 154 ? -12.019 12.133 46.818 1.00 88.75 154 ASP A CA 1
ATOM 1146 C C . ASP A 1 154 ? -11.528 10.702 46.540 1.00 88.75 154 ASP A C 1
ATOM 1148 O O . ASP A 1 154 ? -11.393 9.906 47.480 1.00 88.75 154 ASP A O 1
ATOM 1152 N N . TYR A 1 155 ? -11.234 10.373 45.276 1.00 90.81 155 TYR A N 1
ATOM 1153 C CA . TYR A 1 155 ? -10.931 9.019 44.832 1.00 90.81 155 TYR A CA 1
ATOM 1154 C C . TYR A 1 155 ? -9.627 8.910 44.022 1.00 90.81 155 TYR A C 1
ATOM 1156 O O . TYR A 1 155 ? -9.150 9.874 43.424 1.00 90.81 155 TYR A O 1
ATOM 1164 N N . TYR A 1 156 ? -9.063 7.700 43.982 1.00 88.94 156 TYR A N 1
ATOM 1165 C CA . TYR A 1 156 ? -7.879 7.353 43.193 1.00 88.94 156 TYR A CA 1
ATOM 1166 C C . TYR A 1 156 ? -7.998 5.977 42.529 1.00 88.94 156 TYR A C 1
ATOM 1168 O O . TYR A 1 156 ? -8.766 5.118 42.969 1.00 88.94 156 TYR A O 1
ATOM 1176 N N . LEU A 1 157 ? -7.184 5.782 41.492 1.00 89.75 157 LEU A N 1
ATOM 1177 C CA . LEU A 1 157 ? -6.961 4.526 40.770 1.00 89.75 157 LEU A CA 1
ATOM 1178 C C . LEU A 1 157 ? -5.617 3.893 41.165 1.00 89.75 157 LEU A C 1
ATOM 1180 O O . LEU A 1 157 ? -4.772 4.548 41.783 1.00 89.75 157 LEU A O 1
ATOM 1184 N N . ALA A 1 158 ? -5.393 2.637 40.776 1.00 86.69 158 ALA A N 1
ATOM 1185 C CA . ALA A 1 158 ? -4.130 1.930 40.983 1.00 86.69 158 ALA A CA 1
ATOM 1186 C C . ALA A 1 158 ? -3.381 1.695 39.659 1.00 86.69 158 ALA A C 1
ATOM 1188 O O . ALA A 1 158 ? -3.988 1.349 38.646 1.00 86.69 158 ALA A O 1
ATOM 1189 N N . ARG A 1 159 ? -2.053 1.854 39.680 1.00 86.00 159 ARG A N 1
ATOM 1190 C CA . ARG A 1 159 ? -1.148 1.583 38.549 1.00 86.00 159 ARG A CA 1
ATOM 1191 C C . ARG A 1 159 ? 0.004 0.685 38.977 1.00 86.00 159 ARG A C 1
ATOM 1193 O O . ARG A 1 159 ? 0.550 0.877 40.063 1.00 86.00 159 ARG A O 1
ATOM 1200 N N . SER A 1 160 ? 0.401 -0.234 38.104 1.00 83.50 160 SER A N 1
ATOM 1201 C CA . SER A 1 160 ? 1.576 -1.093 38.269 1.00 83.50 160 SER A CA 1
ATOM 1202 C C . SER A 1 160 ? 2.878 -0.291 38.234 1.00 83.50 160 SER A C 1
ATOM 1204 O O . SER A 1 160 ? 3.114 0.485 37.304 1.00 83.50 160 SER A O 1
ATOM 1206 N N . ARG A 1 161 ? 3.766 -0.527 39.205 1.00 77.75 161 ARG A N 1
ATOM 1207 C CA . ARG A 1 161 ? 5.173 -0.074 39.181 1.00 77.75 161 ARG A CA 1
ATOM 1208 C C . ARG A 1 161 ? 6.040 -0.862 38.217 1.00 77.75 161 ARG A C 1
ATOM 1210 O O . ARG A 1 161 ? 7.089 -0.368 37.809 1.00 77.75 161 ARG A O 1
ATOM 1217 N N . VAL A 1 162 ? 5.605 -2.068 37.870 1.00 76.31 162 VAL A N 1
ATOM 1218 C CA . VAL A 1 162 ? 6.368 -3.011 37.053 1.00 76.31 162 VAL A CA 1
ATOM 1219 C C . VAL A 1 162 ? 6.072 -2.805 35.571 1.00 76.31 162 VAL A C 1
ATOM 1221 O O . VAL A 1 162 ? 7.002 -2.691 34.777 1.00 76.31 162 VAL A O 1
ATOM 1224 N N . THR A 1 163 ? 4.791 -2.729 35.198 1.00 79.44 163 THR A N 1
ATOM 1225 C CA . THR A 1 163 ? 4.360 -2.621 33.791 1.00 79.44 163 THR A CA 1
ATOM 1226 C C . THR A 1 163 ? 4.006 -1.194 33.379 1.00 79.44 163 THR A C 1
ATOM 1228 O O . THR A 1 163 ? 4.074 -0.865 32.201 1.00 79.44 163 THR A O 1
ATOM 1231 N N . GLY A 1 164 ? 3.675 -0.317 34.333 1.00 79.19 164 GLY A N 1
ATOM 1232 C CA . GLY A 1 164 ? 3.204 1.040 34.047 1.00 79.19 164 GLY A CA 1
ATOM 1233 C C . GLY A 1 164 ? 1.727 1.125 33.643 1.00 79.19 164 GLY A C 1
ATOM 1234 O O . GLY A 1 164 ? 1.257 2.229 33.359 1.00 79.19 164 GLY A O 1
ATOM 1235 N N . GLU A 1 165 ? 0.997 0.008 33.642 1.00 86.19 165 GLU A N 1
ATOM 1236 C CA . GLU A 1 165 ? -0.428 -0.090 33.292 1.00 86.19 165 GLU A CA 1
ATOM 1237 C C . GLU A 1 165 ? -1.332 0.231 34.484 1.00 86.19 165 GLU A C 1
ATOM 1239 O O . GLU A 1 165 ? -0.969 0.001 35.644 1.00 86.19 165 GLU A O 1
ATOM 1244 N N . LEU A 1 166 ? -2.526 0.757 34.204 1.00 89.00 166 LEU A N 1
ATOM 1245 C CA . LEU A 1 166 ? -3.607 0.770 35.187 1.00 89.00 166 LEU A CA 1
ATOM 1246 C C . LEU A 1 166 ? -4.043 -0.669 35.463 1.00 89.00 166 LEU A C 1
ATOM 1248 O O . LEU A 1 166 ? -4.090 -1.489 34.553 1.00 89.00 166 LEU A O 1
ATOM 1252 N N . ILE A 1 167 ? -4.336 -0.980 36.721 1.00 89.00 167 ILE A N 1
ATOM 1253 C CA . ILE A 1 167 ? -4.610 -2.363 37.115 1.00 89.00 167 ILE A CA 1
ATOM 1254 C C . ILE A 1 167 ? -6.070 -2.701 36.845 1.00 89.00 167 ILE A C 1
ATOM 1256 O O . ILE A 1 167 ? -6.950 -2.258 37.581 1.00 89.00 167 ILE A O 1
ATOM 1260 N N . GLU A 1 168 ? -6.328 -3.491 35.812 1.00 90.56 168 GLU A N 1
ATOM 1261 C CA . GLU A 1 168 ? -7.677 -3.939 35.483 1.00 90.56 168 GLU A CA 1
ATOM 1262 C C . GLU A 1 168 ? -8.239 -4.895 36.549 1.00 90.56 168 GLU A C 1
ATOM 1264 O O . GLU A 1 168 ? -7.535 -5.752 37.085 1.00 90.56 168 GLU A O 1
ATOM 1269 N N . ILE A 1 169 ? -9.536 -4.762 36.847 1.00 88.19 169 ILE A N 1
ATOM 1270 C CA . ILE A 1 169 ? -10.230 -5.580 37.856 1.00 88.19 169 ILE A CA 1
ATOM 1271 C C . ILE A 1 169 ? -10.192 -7.076 37.511 1.00 88.19 169 ILE A C 1
ATOM 1273 O O . ILE A 1 169 ? -10.136 -7.908 38.417 1.00 88.19 169 ILE A O 1
ATOM 1277 N N . SER A 1 170 ? -10.261 -7.429 36.225 1.00 84.31 170 SER A N 1
ATOM 1278 C CA . SER A 1 170 ? -10.210 -8.826 35.771 1.00 84.31 170 SER A CA 1
ATOM 1279 C C . SER A 1 170 ? -8.852 -9.477 35.997 1.00 84.31 170 SER A C 1
ATOM 1281 O O . SER A 1 170 ? -8.788 -10.697 36.163 1.00 84.31 170 SER A O 1
ATOM 1283 N N . ASP A 1 171 ? -7.795 -8.670 35.997 1.00 85.44 171 ASP A N 1
ATOM 1284 C CA . ASP A 1 171 ? -6.415 -9.137 35.991 1.00 85.44 171 ASP A CA 1
ATOM 1285 C C . ASP A 1 171 ? -5.894 -9.279 37.413 1.00 85.44 171 ASP A C 1
ATOM 1287 O O . ASP A 1 171 ? -5.372 -10.331 37.791 1.00 85.44 171 ASP A O 1
ATOM 1291 N N . ASP A 1 172 ? -6.071 -8.232 38.220 1.00 83.50 172 ASP A N 1
ATOM 1292 C CA . ASP A 1 172 ? -5.642 -8.240 39.608 1.00 83.50 172 ASP A CA 1
ATOM 1293 C C . ASP A 1 172 ? -6.533 -7.358 40.492 1.00 83.50 172 ASP A C 1
ATOM 1295 O O . ASP A 1 172 ? -6.582 -6.134 40.384 1.00 83.50 172 ASP A O 1
ATOM 1299 N N . ILE A 1 173 ? -7.215 -7.990 41.449 1.00 84.06 173 ILE A N 1
ATOM 1300 C CA . ILE A 1 173 ? -7.999 -7.282 42.468 1.00 84.06 173 ILE A CA 1
ATOM 1301 C C . ILE A 1 173 ? -7.163 -6.884 43.690 1.00 84.06 173 ILE A C 1
ATOM 1303 O O . ILE A 1 173 ? -7.643 -6.141 44.554 1.00 84.06 173 ILE A O 1
ATOM 1307 N N . THR A 1 174 ? -5.921 -7.366 43.794 1.00 83.69 174 THR A N 1
ATOM 1308 C CA . THR A 1 174 ? -5.023 -7.121 44.933 1.00 83.69 174 THR A CA 1
ATOM 1309 C C . THR A 1 174 ? -4.866 -5.630 45.228 1.00 83.69 174 THR A C 1
ATOM 1311 O O . THR A 1 174 ? -5.046 -5.256 46.394 1.00 83.69 174 THR A O 1
ATOM 1314 N N . PRO A 1 175 ? -4.678 -4.748 44.222 1.00 82.50 175 PRO A N 1
ATOM 1315 C CA . PRO A 1 175 ? -4.523 -3.312 44.444 1.00 82.50 175 PRO A CA 1
ATOM 1316 C C . PRO A 1 175 ? -5.777 -2.620 44.970 1.00 82.50 175 PRO A C 1
ATOM 1318 O O . PRO A 1 175 ? -5.735 -1.475 45.428 1.00 82.50 175 PRO A O 1
ATOM 1321 N N . TYR A 1 176 ? -6.903 -3.322 44.891 1.00 83.19 176 TYR A N 1
ATOM 1322 C CA . TYR A 1 176 ? -8.200 -2.869 45.353 1.00 83.19 176 TYR A CA 1
ATOM 1323 C C . TYR A 1 176 ? -8.561 -3.461 46.713 1.00 83.19 176 TYR A C 1
ATOM 1325 O O . TYR A 1 176 ? -9.164 -2.758 47.520 1.00 83.19 176 TYR A O 1
ATOM 1333 N N . SER A 1 177 ? -8.073 -4.662 47.031 1.00 79.88 177 SER A N 1
ATOM 1334 C CA . SER A 1 177 ? -8.194 -5.273 48.365 1.00 79.88 177 SER A CA 1
ATOM 1335 C C . SER A 1 177 ? -7.224 -4.706 49.414 1.00 79.88 177 SER A C 1
ATOM 1337 O O . SER A 1 177 ? -7.566 -4.651 50.586 1.00 79.88 177 SER A O 1
ATOM 1339 N N . THR A 1 178 ? -6.050 -4.219 49.004 1.00 76.75 178 THR A N 1
ATOM 1340 C CA . THR A 1 178 ? -5.073 -3.508 49.852 1.00 76.75 178 THR A CA 1
ATOM 1341 C C . THR A 1 178 ? -4.629 -2.233 49.119 1.00 76.75 178 THR A C 1
ATOM 1343 O O . THR A 1 178 ? -4.831 -2.155 47.912 1.00 76.75 178 THR A O 1
ATOM 1346 N N . PRO A 1 179 ? -4.141 -1.170 49.778 1.00 72.44 179 PRO A N 1
ATOM 1347 C CA . PRO A 1 179 ? -4.021 -1.038 51.217 1.00 72.44 179 PRO A CA 1
ATOM 1348 C C . PRO A 1 179 ? -5.394 -0.883 51.862 1.00 72.44 179 PRO A C 1
ATOM 1350 O O . PRO A 1 179 ? -6.319 -0.340 51.256 1.00 72.44 179 PRO A O 1
ATOM 1353 N N . ASP A 1 180 ? -5.492 -1.361 53.091 1.00 72.88 180 ASP A N 1
ATOM 1354 C CA . ASP A 1 180 ? -6.657 -1.302 53.970 1.00 72.88 180 ASP A CA 1
ATOM 1355 C C . ASP A 1 180 ? -6.206 -0.792 55.355 1.00 72.88 180 ASP A C 1
ATOM 1357 O O . ASP A 1 180 ? -5.148 -0.163 55.477 1.00 72.88 180 ASP A O 1
ATOM 1361 N N . GLN A 1 181 ? -7.018 -0.995 56.393 1.00 65.19 181 GLN A N 1
ATOM 1362 C CA . GLN A 1 181 ? -6.669 -0.599 57.764 1.00 65.19 181 GLN A CA 1
ATOM 1363 C C . GLN A 1 181 ? -5.493 -1.413 58.340 1.00 65.19 181 GLN A C 1
ATOM 1365 O O . GLN A 1 181 ? -4.740 -0.884 59.159 1.00 65.19 181 GLN A O 1
ATOM 1370 N N . ASP A 1 182 ? -5.316 -2.666 57.909 1.00 64.69 182 ASP A N 1
ATOM 1371 C CA . ASP A 1 182 ? -4.314 -3.601 58.441 1.00 64.69 182 ASP A CA 1
ATOM 1372 C C . ASP A 1 182 ? -2.999 -3.568 57.639 1.00 64.69 182 ASP A C 1
ATOM 1374 O O . ASP A 1 182 ? -1.923 -3.849 58.173 1.00 64.69 182 ASP A O 1
ATOM 1378 N N . THR A 1 183 ? -3.071 -3.157 56.372 1.00 67.06 183 THR A N 1
ATOM 1379 C CA . THR A 1 183 ? -1.952 -3.010 55.435 1.00 67.06 183 THR A CA 1
ATOM 1380 C C . THR A 1 183 ? -1.904 -1.567 54.923 1.00 67.06 183 THR A C 1
ATOM 1382 O O . THR A 1 183 ? -2.314 -1.301 53.792 1.00 67.06 183 THR A O 1
ATOM 1385 N N . PRO A 1 184 ? -1.445 -0.593 55.732 1.00 65.31 184 PRO A N 1
ATOM 1386 C CA . PRO A 1 184 ? -1.375 0.803 55.312 1.00 65.31 184 PRO A CA 1
ATOM 1387 C C . PRO A 1 184 ? -0.333 1.014 54.204 1.00 65.31 184 PRO A C 1
ATOM 1389 O O . PRO A 1 184 ? 0.554 0.188 53.984 1.00 65.31 184 PRO A O 1
ATOM 1392 N N . PHE A 1 185 ? -0.410 2.163 53.522 1.00 70.44 185 PHE A N 1
ATOM 1393 C CA . PHE A 1 185 ? 0.645 2.596 52.599 1.00 70.44 185 PHE A CA 1
ATOM 1394 C C . PHE A 1 185 ? 2.017 2.542 53.290 1.00 70.44 185 PHE A C 1
ATOM 1396 O O . PHE A 1 185 ? 2.152 3.005 54.426 1.00 70.44 185 PHE A O 1
ATOM 1403 N N . GLY A 1 186 ? 3.022 2.004 52.592 1.00 63.88 186 GLY A N 1
ATOM 1404 C CA . GLY A 1 186 ? 4.416 2.039 53.032 1.00 63.88 186 GLY A CA 1
ATOM 1405 C C . GLY A 1 186 ? 4.965 3.469 53.106 1.00 63.88 186 GLY A C 1
ATOM 1406 O O . GLY A 1 186 ? 4.261 4.445 52.827 1.00 63.88 186 GLY A O 1
ATOM 1407 N N . ASN A 1 187 ? 6.240 3.611 53.485 1.00 58.31 187 ASN A N 1
ATOM 1408 C CA . ASN A 1 187 ? 6.934 4.903 53.418 1.00 58.31 187 ASN A CA 1
ATOM 1409 C C . ASN A 1 187 ? 6.765 5.484 52.018 1.00 58.31 187 ASN A C 1
ATOM 1411 O O . ASN A 1 187 ? 6.984 4.746 51.087 1.00 58.31 187 ASN A O 1
ATOM 1415 N N . ALA A 1 188 ? 6.402 6.755 51.840 1.00 59.69 188 ALA A N 1
ATOM 1416 C CA . ALA A 1 188 ? 6.235 7.322 50.501 1.00 59.69 188 ALA A CA 1
ATOM 1417 C C . ALA A 1 188 ? 7.584 7.373 49.754 1.00 59.69 188 ALA A C 1
ATOM 1419 O O . A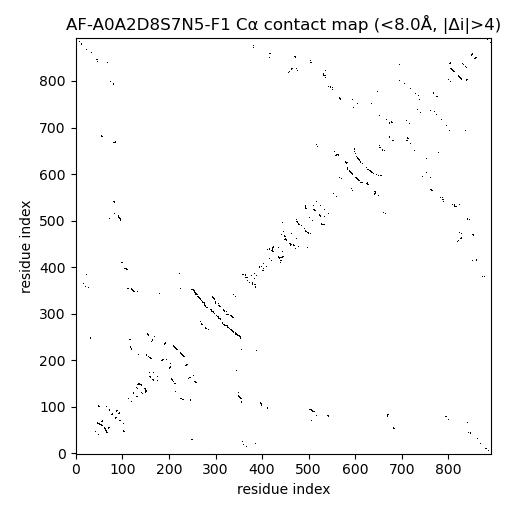LA A 1 188 ? 8.300 8.372 49.833 1.00 59.69 188 ALA A O 1
ATOM 1420 N N . VAL A 1 189 ? 7.944 6.289 49.065 1.00 57.72 189 VAL A N 1
ATOM 1421 C CA . VAL A 1 189 ? 9.126 6.224 48.208 1.00 57.72 189 VAL A CA 1
ATOM 1422 C C . VAL A 1 189 ? 8.746 6.817 46.860 1.00 57.72 189 VAL A C 1
ATOM 1424 O O . VAL A 1 189 ? 7.724 6.456 46.254 1.00 57.72 189 VAL A O 1
ATOM 1427 N N . ALA A 1 190 ? 9.545 7.787 46.410 1.00 53.66 190 ALA A N 1
ATOM 1428 C CA . ALA A 1 190 ? 9.321 8.418 45.124 1.00 53.66 190 ALA A CA 1
ATOM 1429 C C . ALA A 1 190 ? 9.375 7.354 44.023 1.00 53.66 190 ALA A C 1
ATOM 1431 O O . ALA A 1 190 ? 10.040 6.323 44.134 1.00 53.66 190 ALA A O 1
ATOM 1432 N N . TRP A 1 191 ? 8.608 7.568 42.961 1.00 55.22 191 TRP A N 1
ATOM 1433 C CA . TRP A 1 191 ? 8.498 6.571 41.912 1.00 55.22 191 TRP A CA 1
ATOM 1434 C C . TRP A 1 191 ? 9.867 6.296 41.277 1.00 55.22 191 TRP A C 1
ATOM 1436 O O . TRP A 1 191 ? 10.502 7.217 40.778 1.00 55.22 191 TRP A O 1
ATOM 1446 N N . GLY A 1 192 ? 10.325 5.041 41.299 1.00 52.78 192 GLY A N 1
ATOM 1447 C CA . GLY A 1 192 ? 11.623 4.647 40.746 1.00 52.78 192 GLY A CA 1
ATOM 1448 C C . GLY A 1 192 ? 12.828 4.660 41.683 1.00 52.78 192 GLY A C 1
ATOM 1449 O O . GLY A 1 192 ? 13.911 4.276 41.247 1.00 52.78 192 GLY A O 1
ATOM 1450 N N . ASP A 1 193 ? 12.655 5.056 42.942 1.00 53.22 193 ASP A N 1
ATOM 1451 C CA . ASP A 1 193 ? 13.639 4.779 43.990 1.00 53.22 193 ASP A CA 1
ATOM 1452 C C . ASP A 1 193 ? 13.607 3.287 44.380 1.00 53.22 193 ASP A C 1
ATOM 1454 O O . ASP A 1 193 ? 12.657 2.567 44.065 1.00 53.22 193 ASP A O 1
ATOM 1458 N N . ASP A 1 194 ? 14.655 2.812 45.064 1.00 62.16 194 ASP A N 1
ATOM 1459 C CA . ASP A 1 194 ? 14.720 1.434 45.561 1.00 62.16 194 ASP A CA 1
ATOM 1460 C C . ASP A 1 194 ? 13.539 1.141 46.501 1.00 62.16 194 ASP A C 1
ATOM 1462 O O . ASP A 1 194 ? 13.507 1.542 47.672 1.00 62.16 194 ASP A O 1
ATOM 1466 N N . VAL A 1 195 ? 12.575 0.385 45.975 1.00 63.53 195 VAL A N 1
ATOM 1467 C CA . VAL A 1 195 ? 11.428 -0.134 46.724 1.00 63.53 195 VAL A CA 1
ATOM 1468 C C . VAL A 1 195 ? 11.839 -1.222 47.716 1.00 63.53 195 VAL A C 1
ATOM 1470 O O . VAL A 1 195 ? 10.988 -1.756 48.414 1.00 63.53 195 VAL A O 1
ATOM 1473 N N . GLY A 1 196 ? 13.129 -1.543 47.860 1.00 68.81 196 GLY A N 1
ATOM 1474 C CA . GLY A 1 196 ? 13.641 -2.431 48.903 1.00 68.81 196 GLY A CA 1
ATOM 1475 C C . GLY A 1 196 ? 13.220 -2.008 50.316 1.00 68.81 196 GLY A C 1
ATOM 1476 O O . GLY A 1 196 ? 13.028 -2.864 51.177 1.00 68.81 196 GLY A O 1
ATOM 1477 N N . SER A 1 197 ? 12.995 -0.707 50.546 1.00 69.06 197 SER A N 1
ATOM 1478 C CA . SER A 1 197 ? 12.429 -0.190 51.806 1.00 69.06 197 SER A CA 1
ATOM 1479 C C . SER A 1 197 ? 10.899 -0.314 51.922 1.00 69.06 197 SER A C 1
ATOM 1481 O O . SER A 1 197 ? 10.358 -0.205 53.022 1.00 69.06 197 SER A O 1
ATOM 1483 N N . GLU A 1 198 ? 10.218 -0.571 50.805 1.00 72.62 198 GLU A N 1
ATOM 1484 C CA . GLU A 1 198 ? 8.782 -0.846 50.676 1.00 72.62 198 GLU A CA 1
ATOM 1485 C C . GLU A 1 198 ? 8.495 -2.335 50.415 1.00 72.62 198 GLU A C 1
ATOM 1487 O O . GLU A 1 198 ? 7.334 -2.706 50.253 1.00 72.62 198 GLU A O 1
ATOM 1492 N N . ALA A 1 199 ? 9.514 -3.200 50.381 1.00 74.44 199 ALA A N 1
ATOM 1493 C CA . ALA A 1 199 ? 9.363 -4.615 50.062 1.00 74.44 199 ALA A CA 1
ATOM 1494 C C . ALA A 1 199 ? 8.357 -5.292 51.009 1.00 74.44 199 ALA A C 1
ATOM 1496 O O . ALA A 1 199 ? 8.496 -5.236 52.233 1.00 74.44 199 ALA A O 1
ATOM 1497 N N . GLY A 1 200 ? 7.340 -5.940 50.435 1.00 73.00 200 GLY A N 1
ATOM 1498 C CA . GLY A 1 200 ? 6.229 -6.533 51.188 1.00 73.00 200 GLY A CA 1
ATOM 1499 C C . GLY A 1 200 ? 5.113 -5.551 51.569 1.00 73.00 200 GLY A C 1
ATOM 1500 O O . GLY A 1 200 ? 4.199 -5.938 52.292 1.00 73.00 200 GLY A O 1
ATOM 1501 N N . THR A 1 201 ? 5.164 -4.304 51.094 1.00 76.31 201 THR A N 1
ATOM 1502 C CA . THR A 1 201 ? 4.063 -3.331 51.178 1.00 76.31 201 THR A CA 1
ATOM 1503 C C . THR A 1 201 ? 3.405 -3.146 49.813 1.00 76.31 201 THR A C 1
ATOM 1505 O O . THR A 1 201 ? 4.023 -3.396 48.782 1.00 76.31 201 THR A O 1
ATOM 1508 N N . TRP A 1 202 ? 2.173 -2.631 49.795 1.00 80.50 202 TRP A N 1
ATOM 1509 C CA . TRP A 1 202 ? 1.440 -2.328 48.559 1.00 80.50 202 TRP A CA 1
ATOM 1510 C C . TRP A 1 202 ? 2.212 -1.416 47.590 1.00 80.50 202 TRP A C 1
ATOM 1512 O O . TRP A 1 202 ? 2.137 -1.575 46.375 1.00 80.50 202 TRP A O 1
ATOM 1522 N N . ASN A 1 203 ? 2.988 -0.471 48.128 1.00 76.62 203 ASN A N 1
ATOM 1523 C CA . ASN A 1 203 ? 3.743 0.478 47.315 1.00 76.62 203 ASN A CA 1
ATOM 1524 C C . ASN A 1 203 ? 4.933 -0.152 46.578 1.00 76.62 203 ASN A C 1
ATOM 1526 O O . ASN A 1 203 ? 5.470 0.503 45.693 1.00 76.62 203 ASN A O 1
ATOM 1530 N N . ALA A 1 204 ? 5.354 -1.378 46.916 1.00 76.69 204 ALA A N 1
ATOM 1531 C CA . ALA A 1 204 ? 6.415 -2.052 46.167 1.00 76.69 204 ALA A CA 1
ATOM 1532 C C . ALA A 1 204 ? 5.990 -2.309 44.716 1.00 76.69 204 ALA A C 1
ATOM 1534 O O . ALA A 1 204 ? 6.774 -2.097 43.791 1.00 76.69 204 ALA A O 1
ATOM 1535 N N . ASP A 1 205 ? 4.726 -2.696 44.534 1.00 79.38 205 ASP A N 1
ATOM 1536 C CA . ASP A 1 205 ? 4.192 -3.156 43.255 1.00 79.38 205 ASP A CA 1
ATOM 1537 C C . ASP A 1 205 ? 3.254 -2.126 42.600 1.00 79.38 205 ASP A C 1
ATOM 1539 O O . ASP A 1 205 ? 3.077 -2.154 41.381 1.00 79.38 205 ASP A O 1
ATOM 1543 N N . PHE A 1 206 ? 2.704 -1.167 43.363 1.00 81.25 206 PHE A N 1
ATOM 1544 C CA . PHE A 1 206 ? 1.660 -0.252 42.880 1.00 81.25 206 PHE A CA 1
ATOM 1545 C C . PHE A 1 206 ? 1.880 1.234 43.259 1.00 81.25 206 PHE A C 1
ATOM 1547 O O . PHE A 1 206 ? 2.587 1.573 44.212 1.00 81.25 206 PHE A O 1
ATOM 1554 N N . ALA A 1 207 ? 1.254 2.165 42.523 1.00 79.56 207 ALA A N 1
ATOM 1555 C CA . ALA A 1 207 ? 0.989 3.540 42.985 1.00 79.56 207 ALA A CA 1
ATOM 1556 C C . ALA A 1 207 ? -0.459 3.950 42.813 1.00 79.56 207 ALA A C 1
ATOM 1558 O O . ALA A 1 207 ? -1.201 3.442 41.974 1.00 79.56 207 ALA A O 1
ATOM 1559 N N . LYS A 1 208 ? -0.796 4.984 43.586 1.00 82.00 208 LYS A N 1
ATOM 1560 C CA . LYS A 1 208 ? -1.962 5.820 43.355 1.00 82.00 208 LYS A CA 1
ATOM 1561 C C . LYS A 1 208 ? -1.829 6.592 42.055 1.00 82.00 208 LYS A C 1
ATOM 1563 O O . LYS A 1 208 ? -0.805 7.225 41.799 1.00 82.00 208 LYS A O 1
ATOM 1568 N N . VAL A 1 209 ? -2.933 6.639 41.334 1.00 84.50 209 VAL A N 1
ATOM 1569 C CA . VAL A 1 209 ? -3.170 7.557 40.233 1.00 84.50 209 VAL A CA 1
ATOM 1570 C C . VAL A 1 209 ? -4.322 8.456 40.645 1.00 84.50 209 VAL A C 1
ATOM 1572 O O . VAL A 1 209 ? -5.466 8.015 40.755 1.00 84.50 209 VAL A O 1
ATOM 1575 N N . ASN A 1 210 ? -4.001 9.712 40.944 1.00 87.38 210 ASN A N 1
ATOM 1576 C CA . ASN A 1 210 ? -5.001 10.685 41.363 1.00 87.38 210 ASN A CA 1
ATOM 1577 C C . ASN A 1 210 ? -5.816 11.151 40.155 1.00 87.38 210 ASN A C 1
ATOM 1579 O O . ASN A 1 210 ? -5.315 11.210 39.029 1.00 87.38 210 ASN A O 1
ATOM 1583 N N . ILE A 1 211 ? -7.061 11.543 40.401 1.00 90.50 211 ILE A N 1
ATOM 1584 C CA . ILE A 1 211 ? -7.961 12.026 39.356 1.00 90.50 211 ILE A CA 1
ATOM 1585 C C . ILE A 1 211 ? -7.950 13.556 39.376 1.00 90.50 211 ILE A C 1
ATOM 1587 O O . ILE A 1 211 ? -8.189 14.181 40.408 1.00 90.50 211 ILE A O 1
ATOM 1591 N N . ALA A 1 212 ? -7.638 14.169 38.233 1.00 89.75 212 ALA A N 1
ATOM 1592 C CA . ALA A 1 212 ? -7.611 15.621 38.071 1.00 89.75 212 ALA A CA 1
ATOM 1593 C C . ALA A 1 212 ? -9.018 16.197 38.030 1.00 89.75 212 ALA A C 1
ATOM 1595 O O . ALA A 1 212 ? -9.340 17.162 38.727 1.00 89.75 212 ALA A O 1
ATOM 1596 N N . SER A 1 213 ? -9.820 15.619 37.144 1.00 93.81 213 SER A N 1
ATOM 1597 C CA . SER A 1 213 ? -11.122 16.132 36.775 1.00 93.81 213 SER A CA 1
ATOM 1598 C C . SER A 1 213 ? -11.888 15.097 35.973 1.00 93.81 213 SER A C 1
ATOM 1600 O O . SER A 1 213 ? -11.305 14.246 35.300 1.00 93.81 213 SER A O 1
ATOM 1602 N N . VAL A 1 214 ? -13.200 15.262 35.976 1.00 95.12 214 VAL A N 1
ATOM 1603 C CA . VAL A 1 214 ? -14.112 14.696 34.989 1.00 95.12 214 VAL A CA 1
ATOM 1604 C C . VAL A 1 214 ? -14.900 15.802 34.302 1.00 95.12 214 VAL A C 1
ATOM 1606 O O . VAL A 1 214 ? -15.172 16.849 34.906 1.00 95.12 214 VAL A O 1
ATOM 1609 N N . ALA A 1 215 ? -15.235 15.575 33.037 1.00 94.44 215 ALA A N 1
ATOM 1610 C CA . ALA A 1 215 ? -16.002 16.497 32.213 1.00 94.44 215 ALA A CA 1
ATOM 1611 C C . ALA A 1 215 ? -16.827 15.738 31.171 1.00 94.44 215 ALA A C 1
ATOM 1613 O O . ALA A 1 215 ? -16.331 14.787 30.570 1.00 94.44 215 ALA A O 1
ATOM 1614 N N . THR A 1 216 ? -18.036 16.218 30.904 1.00 91.62 216 THR A N 1
ATOM 1615 C CA . THR A 1 216 ? -18.879 15.727 29.812 1.00 91.62 216 THR A CA 1
ATOM 1616 C C . THR A 1 216 ? -18.547 16.485 28.533 1.00 91.62 216 THR A C 1
ATOM 1618 O O . THR A 1 216 ? -18.583 17.719 28.490 1.00 91.62 216 THR A O 1
ATOM 1621 N N . GLN A 1 217 ? -18.200 15.755 27.480 1.00 90.88 217 GLN A N 1
ATOM 1622 C CA . GLN A 1 217 ? -18.028 16.311 26.144 1.00 90.88 217 GLN A CA 1
ATOM 1623 C C . GLN A 1 217 ? -19.330 16.232 25.364 1.00 90.88 217 GLN A C 1
ATOM 1625 O O . GLN A 1 217 ? -20.069 15.269 25.510 1.00 90.88 217 GLN A O 1
ATOM 1630 N N . SER A 1 218 ? -19.567 17.212 24.486 1.00 88.25 218 SER A N 1
ATOM 1631 C CA . SER A 1 218 ? -20.655 17.184 23.495 1.00 88.25 218 SER A CA 1
ATOM 1632 C C . SER A 1 218 ? -22.038 16.853 24.080 1.00 88.25 218 SER A C 1
ATOM 1634 O O . SER A 1 218 ? -22.798 16.102 23.475 1.00 88.25 218 SER A O 1
ATOM 1636 N N . GLU A 1 219 ? -22.353 17.418 25.248 1.00 87.31 219 GLU A N 1
ATOM 1637 C CA . GLU A 1 219 ? -23.602 17.168 25.980 1.00 87.31 219 GLU A CA 1
ATOM 1638 C C . GLU A 1 219 ? -24.844 17.308 25.076 1.00 87.31 219 GLU A C 1
ATOM 1640 O O . GLU A 1 219 ? -25.000 18.283 24.331 1.00 87.31 219 GLU A O 1
ATOM 1645 N N . GLY A 1 220 ? -25.724 16.310 25.123 1.00 79.25 220 GLY A N 1
ATOM 1646 C CA . GLY A 1 220 ? -26.945 16.212 24.327 1.00 79.25 220 GLY A CA 1
ATOM 1647 C C . GLY A 1 220 ? -26.737 15.836 22.856 1.00 79.25 220 GLY A C 1
ATOM 1648 O O . GLY A 1 220 ? -27.709 15.816 22.093 1.00 79.25 220 GLY A O 1
ATOM 1649 N N . LEU A 1 221 ? -25.504 15.550 22.425 1.00 86.00 221 LEU A N 1
ATOM 1650 C CA . LEU A 1 221 ? -25.184 15.114 21.063 1.00 86.00 221 LEU A CA 1
ATOM 1651 C C . LEU A 1 221 ? -24.876 13.611 21.008 1.00 86.00 221 LEU A C 1
ATOM 1653 O O . LEU A 1 221 ? -24.703 12.928 22.010 1.00 86.00 221 LEU A O 1
ATOM 1657 N N . TYR A 1 222 ? -24.807 13.061 19.795 1.00 84.19 222 TYR A N 1
ATOM 1658 C CA . TYR A 1 222 ? -24.568 11.624 19.596 1.00 84.19 222 TYR A CA 1
ATOM 1659 C C . TYR A 1 222 ? -23.159 11.173 20.011 1.00 84.19 222 TYR A C 1
ATOM 1661 O O . TYR A 1 222 ? -22.933 9.984 20.221 1.00 84.19 222 TYR A O 1
ATOM 1669 N N . ASN A 1 223 ? -22.219 12.116 20.064 1.00 87.00 223 ASN A N 1
ATOM 1670 C CA . ASN A 1 223 ? -20.830 11.939 20.465 1.00 87.00 223 ASN A CA 1
ATOM 1671 C C . ASN A 1 223 ? -20.598 12.433 21.905 1.00 87.00 223 ASN A C 1
ATOM 1673 O O . ASN A 1 223 ? -19.491 12.846 22.239 1.00 87.00 223 ASN A O 1
ATOM 1677 N N . GLU A 1 224 ? -21.651 12.445 22.727 1.00 89.25 224 GLU A N 1
ATOM 1678 C CA . GLU A 1 224 ? -21.536 12.692 24.160 1.00 89.25 224 GLU A CA 1
ATOM 1679 C C . GLU A 1 224 ? -20.672 11.615 24.823 1.00 89.25 224 GLU A C 1
ATOM 1681 O O . GLU A 1 224 ? -20.839 10.419 24.555 1.00 89.25 224 GLU A O 1
ATOM 1686 N N . LEU A 1 225 ? -19.745 12.052 25.674 1.00 91.06 225 LEU A N 1
ATOM 1687 C CA . LEU A 1 225 ? -18.831 11.181 26.401 1.00 91.06 225 LEU A CA 1
ATOM 1688 C C . LEU A 1 225 ? -18.402 11.850 27.703 1.00 91.06 225 LEU A C 1
ATOM 1690 O O . LEU A 1 225 ? -17.859 12.958 27.691 1.00 91.06 225 LEU A O 1
ATOM 1694 N N . ASP A 1 226 ? -18.590 11.157 28.819 1.00 92.62 226 ASP A N 1
ATOM 1695 C CA . ASP A 1 226 ? -17.950 11.540 30.068 1.00 92.62 226 ASP A CA 1
ATOM 1696 C C . ASP A 1 226 ? -16.477 11.160 30.007 1.00 92.62 226 ASP A C 1
ATOM 1698 O O . ASP A 1 226 ? -16.112 10.039 29.666 1.00 92.62 226 ASP A O 1
ATOM 1702 N N . THR A 1 227 ? -15.611 12.114 30.314 1.00 94.88 227 THR A N 1
ATOM 1703 C CA . THR A 1 227 ? -14.162 11.951 30.230 1.00 94.88 227 THR A CA 1
ATOM 1704 C C . THR A 1 227 ? -13.523 12.167 31.582 1.00 94.88 227 THR A C 1
ATOM 1706 O O . THR A 1 227 ? -13.943 13.027 32.355 1.00 94.88 227 THR A O 1
ATOM 1709 N N . MET A 1 228 ? -12.485 11.389 31.860 1.00 94.94 228 MET A N 1
ATOM 1710 C CA . MET A 1 228 ? -11.668 11.472 33.056 1.00 94.94 228 MET A CA 1
ATOM 1711 C C . MET A 1 228 ? -10.251 11.880 32.672 1.00 94.94 228 MET A C 1
ATOM 1713 O O . MET A 1 228 ? -9.629 11.293 31.788 1.00 94.94 228 MET A O 1
ATOM 1717 N N . THR A 1 229 ? -9.735 12.891 33.365 1.00 93.88 229 THR A N 1
ATOM 1718 C CA . THR A 1 229 ? -8.331 13.293 33.299 1.00 93.88 229 THR A CA 1
ATOM 1719 C C . THR A 1 229 ? -7.645 12.872 34.584 1.00 93.88 229 THR A C 1
ATOM 1721 O O . THR A 1 229 ? -8.098 13.196 35.682 1.00 93.88 229 THR A O 1
ATOM 1724 N N . LEU A 1 230 ? -6.532 12.171 34.450 1.00 89.56 230 LEU A N 1
ATOM 1725 C CA . LEU A 1 230 ? -5.693 11.727 35.546 1.00 89.56 230 LEU A CA 1
ATOM 1726 C C . LEU A 1 230 ? -4.624 12.784 35.825 1.00 89.56 230 LEU A C 1
ATOM 1728 O O . LEU A 1 230 ? -4.018 13.345 34.912 1.00 89.56 230 LEU A O 1
ATOM 1732 N N . GLN A 1 231 ? -4.369 13.046 37.103 1.00 77.81 231 GLN A N 1
ATOM 1733 C CA . GLN A 1 231 ? -3.168 13.760 37.513 1.00 77.81 231 GLN A CA 1
ATOM 1734 C C . GLN A 1 231 ? -2.026 12.761 37.549 1.00 77.81 231 GLN A C 1
ATOM 1736 O O . GLN A 1 231 ? -1.795 12.112 38.567 1.00 77.81 231 GLN A O 1
ATOM 1741 N N . ASP A 1 232 ? -1.252 12.711 36.471 1.00 61.19 232 ASP A N 1
ATOM 1742 C CA . ASP A 1 232 ? 0.019 11.979 36.451 1.00 61.19 232 ASP A CA 1
ATOM 1743 C C . ASP A 1 232 ? 1.133 12.761 37.188 1.00 61.19 232 ASP A C 1
ATOM 1745 O O . ASP A 1 232 ? 2.308 12.746 36.830 1.00 61.19 232 ASP A O 1
ATOM 1749 N N . HIS A 1 233 ? 0.757 13.515 38.230 1.00 50.78 233 HIS A N 1
ATOM 1750 C CA . HIS A 1 233 ? 1.677 14.211 39.122 1.00 50.78 233 HIS A CA 1
ATOM 1751 C C . HIS A 1 233 ? 2.216 13.232 40.171 1.00 50.78 233 HIS A C 1
ATOM 1753 O O . HIS A 1 233 ? 1.982 13.386 41.369 1.00 50.78 233 HIS A O 1
ATOM 1759 N N . LEU A 1 234 ? 2.996 12.249 39.735 1.00 48.78 234 LEU A N 1
ATOM 1760 C CA . LEU A 1 234 ? 4.116 11.802 40.553 1.00 48.78 234 LEU A CA 1
ATOM 1761 C C . LEU A 1 234 ? 5.277 12.717 40.155 1.00 48.78 234 LEU A C 1
ATOM 1763 O O . LEU A 1 234 ? 5.806 12.609 39.052 1.00 48.78 234 LEU A O 1
ATOM 1767 N N . THR A 1 235 ? 5.642 13.699 40.988 1.00 37.75 235 THR A N 1
ATOM 1768 C CA . THR A 1 235 ? 6.860 14.486 40.728 1.00 37.75 235 THR A CA 1
ATOM 1769 C C . THR A 1 235 ? 8.036 13.545 40.473 1.00 37.75 235 THR A C 1
ATOM 1771 O O . THR A 1 235 ? 8.218 12.571 41.199 1.00 37.75 235 THR A O 1
ATOM 1774 N N . GLN A 1 236 ? 8.792 13.865 39.421 1.00 33.31 236 GLN A N 1
ATOM 1775 C CA . GLN A 1 236 ? 9.863 13.084 38.806 1.00 33.31 236 GLN A CA 1
ATOM 1776 C C . GLN A 1 236 ? 10.765 12.363 39.826 1.00 33.31 236 GLN A C 1
ATOM 1778 O O . GLN A 1 236 ? 11.553 12.997 40.524 1.00 33.31 236 GLN A O 1
ATOM 1783 N N . GLY A 1 237 ? 10.668 11.034 39.860 1.00 34.19 237 GLY A N 1
ATOM 1784 C CA . GLY A 1 237 ? 11.625 10.123 40.483 1.00 34.19 237 GLY A CA 1
ATOM 1785 C C . GLY A 1 237 ? 12.183 9.177 39.418 1.00 34.19 237 GLY A C 1
ATOM 1786 O O . GLY A 1 237 ? 11.487 8.773 38.483 1.00 34.19 237 GLY A O 1
ATOM 1787 N N . SER A 1 238 ? 13.485 8.924 39.480 1.00 37.72 238 SER A N 1
ATOM 1788 C CA . SER A 1 238 ? 14.274 8.324 38.409 1.00 37.72 238 SER A CA 1
ATOM 1789 C C . SER A 1 238 ? 14.281 6.797 38.467 1.00 37.72 238 SER A C 1
ATOM 1791 O O . SER A 1 238 ? 15.310 6.210 38.792 1.00 37.72 238 SER A O 1
ATOM 1793 N N . ASN A 1 239 ? 13.187 6.156 38.038 1.00 37.16 239 ASN A N 1
ATOM 1794 C CA . ASN A 1 239 ? 13.344 4.878 37.345 1.00 37.16 239 ASN A CA 1
ATOM 1795 C C . ASN A 1 239 ? 13.658 5.218 35.891 1.00 37.16 239 ASN A C 1
ATOM 1797 O O . ASN A 1 239 ? 12.874 5.884 35.219 1.00 37.16 239 ASN A O 1
ATOM 1801 N N . SER A 1 240 ? 14.813 4.788 35.399 1.00 44.16 240 SER A N 1
ATOM 1802 C CA . SER A 1 240 ? 15.208 5.069 34.014 1.00 44.16 240 SER A CA 1
ATOM 1803 C C . SER A 1 240 ? 14.480 4.189 32.988 1.00 44.16 240 SER A C 1
ATOM 1805 O O . SER A 1 240 ? 14.714 4.353 31.792 1.00 44.16 240 SER A O 1
ATOM 1807 N N . GLN A 1 241 ? 13.604 3.270 33.425 1.00 47.31 241 GLN A N 1
ATOM 1808 C CA . GLN A 1 241 ? 12.942 2.295 32.553 1.00 47.31 241 GLN A CA 1
ATOM 1809 C C . GLN A 1 241 ? 11.533 1.902 33.038 1.00 47.31 241 GLN A C 1
ATOM 1811 O O . GLN A 1 241 ? 11.329 0.805 33.539 1.00 47.31 241 GLN A O 1
ATOM 1816 N N . TYR A 1 242 ? 10.542 2.774 32.861 1.00 52.09 242 TYR A N 1
ATOM 1817 C CA . TYR A 1 242 ? 9.156 2.337 32.641 1.00 52.09 242 TYR A CA 1
ATOM 1818 C C . TYR A 1 242 ? 8.454 3.375 31.757 1.00 52.09 242 TYR A C 1
ATOM 1820 O O . TYR A 1 242 ? 8.791 4.560 31.784 1.00 52.09 242 TYR A O 1
ATOM 1828 N N . THR A 1 243 ? 7.520 2.929 30.926 1.00 64.75 243 THR A N 1
ATOM 1829 C CA . THR A 1 243 ? 6.708 3.790 30.059 1.00 64.75 243 THR A CA 1
ATOM 1830 C C . THR A 1 243 ? 5.281 3.672 30.559 1.00 64.75 243 THR A C 1
ATOM 1832 O O . THR A 1 243 ? 4.777 2.560 30.659 1.00 64.75 243 THR A O 1
ATOM 1835 N N . THR A 1 244 ? 4.651 4.784 30.948 1.00 72.88 244 THR A N 1
ATOM 1836 C CA . THR A 1 244 ? 3.238 4.747 31.333 1.00 72.88 244 THR A CA 1
ATOM 1837 C C . THR A 1 244 ? 2.417 4.258 30.149 1.00 72.88 244 THR A C 1
ATOM 1839 O O . THR A 1 244 ? 2.599 4.723 29.023 1.00 72.88 244 THR A O 1
ATOM 1842 N N . ILE A 1 245 ? 1.525 3.308 30.412 1.00 77.06 245 ILE A N 1
ATOM 1843 C CA . ILE A 1 245 ? 0.599 2.770 29.418 1.00 77.06 245 ILE A CA 1
ATOM 1844 C C . ILE A 1 245 ? -0.793 3.323 29.746 1.00 77.06 245 ILE A C 1
ATOM 1846 O O . ILE A 1 245 ? -1.133 3.538 30.917 1.00 77.06 245 ILE A O 1
ATOM 1850 N N . GLY A 1 246 ? -1.540 3.695 28.706 1.00 81.50 246 GLY A N 1
ATOM 1851 C CA . GLY A 1 246 ? -2.931 4.129 28.832 1.00 81.50 246 GLY A CA 1
ATOM 1852 C C . GLY A 1 246 ? -3.865 2.953 29.086 1.00 81.50 246 GLY A C 1
ATOM 1853 O O . GLY A 1 246 ? -3.457 1.804 28.974 1.00 81.50 246 GLY A O 1
ATOM 1854 N N . ALA A 1 247 ? -5.116 3.243 29.429 1.00 87.19 247 ALA A N 1
ATOM 1855 C CA . ALA A 1 247 ? -6.139 2.205 29.417 1.00 87.19 247 ALA A CA 1
ATOM 1856 C C . ALA A 1 247 ? -6.547 1.858 27.976 1.00 87.19 247 ALA A C 1
ATOM 1858 O O . ALA A 1 247 ? -6.454 2.704 27.085 1.00 87.19 247 ALA A O 1
ATOM 1859 N N . ALA A 1 248 ? -7.051 0.646 27.772 1.00 83.81 248 ALA A N 1
ATOM 1860 C CA . ALA A 1 248 ? -7.758 0.239 26.563 1.00 83.81 248 ALA A CA 1
ATOM 1861 C C . ALA A 1 248 ? -9.279 0.371 26.749 1.00 83.81 248 ALA A C 1
ATOM 1863 O O . ALA A 1 248 ? -9.777 0.462 27.874 1.00 83.81 248 ALA A O 1
ATOM 1864 N N . PHE A 1 249 ? -10.030 0.393 25.645 1.00 84.50 249 PHE A N 1
ATOM 1865 C CA . PHE A 1 249 ? -11.492 0.338 25.702 1.00 84.50 249 PHE A CA 1
ATOM 1866 C C . PHE A 1 249 ? -11.973 -0.951 26.381 1.00 84.50 249 PHE A C 1
ATOM 1868 O O . PHE A 1 249 ? -11.308 -1.978 26.328 1.00 84.50 249 PHE A O 1
ATOM 1875 N N . GLY A 1 250 ? -13.113 -0.879 27.067 1.00 80.69 250 GLY A N 1
ATOM 1876 C CA . GLY A 1 250 ? -13.715 -2.008 27.779 1.00 80.69 250 GLY A CA 1
ATOM 1877 C C . GLY A 1 250 ? -13.062 -2.354 29.120 1.00 80.69 250 GLY A C 1
ATOM 1878 O O . GLY A 1 250 ? -13.692 -3.045 29.922 1.00 80.69 250 GLY A O 1
ATOM 1879 N N . GLN A 1 251 ? -11.855 -1.850 29.411 1.00 88.38 251 GLN A N 1
ATOM 1880 C CA . GLN A 1 251 ? -11.195 -2.116 30.689 1.00 88.38 251 GLN A CA 1
ATOM 1881 C C . GLN A 1 251 ? -11.968 -1.512 31.855 1.00 88.38 251 GLN A C 1
ATOM 1883 O O . GLN A 1 251 ? -12.473 -0.385 31.776 1.00 88.38 251 GLN A O 1
ATOM 1888 N N . LYS A 1 252 ? -12.018 -2.254 32.964 1.00 92.06 252 LYS A N 1
ATOM 1889 C CA . LYS A 1 252 ? -12.712 -1.833 34.184 1.00 92.06 252 LYS A CA 1
ATOM 1890 C C . LYS A 1 252 ? -11.748 -1.621 35.338 1.00 92.06 252 LYS A C 1
ATOM 1892 O O . LYS A 1 252 ? -10.886 -2.457 35.610 1.00 92.06 252 LYS A O 1
ATOM 1897 N N . PHE A 1 253 ? -11.951 -0.528 36.065 1.00 93.75 253 PHE A N 1
ATOM 1898 C CA . PHE A 1 253 ? -11.126 -0.126 37.201 1.00 93.75 253 PHE A CA 1
ATOM 1899 C C . PHE A 1 253 ? -11.985 0.270 38.396 1.00 93.75 253 PHE A C 1
ATOM 1901 O O . PHE A 1 253 ? -13.035 0.889 38.235 1.00 93.75 253 PHE A O 1
ATOM 1908 N N . TYR A 1 254 ? -11.533 -0.040 39.610 1.00 93.25 254 TYR A N 1
ATOM 1909 C CA . TYR A 1 254 ? -12.213 0.409 40.823 1.00 93.25 254 TYR A CA 1
ATOM 1910 C C . TYR A 1 254 ? -11.674 1.764 41.281 1.00 93.25 254 TYR A C 1
ATOM 1912 O O . TYR A 1 254 ? -10.465 1.998 41.309 1.00 93.25 254 TYR A O 1
ATOM 1920 N N . LEU A 1 255 ? -12.574 2.642 41.719 1.00 91.50 255 LEU A N 1
ATOM 1921 C CA . LEU A 1 255 ? -12.215 3.885 42.394 1.00 91.50 255 LEU A CA 1
ATOM 1922 C C . LEU A 1 255 ? -12.137 3.660 43.902 1.00 91.50 255 LEU A C 1
ATOM 1924 O O . LEU A 1 255 ? -13.107 3.220 44.524 1.00 91.50 255 LEU A O 1
ATOM 1928 N N . LYS A 1 256 ? -10.991 3.995 44.502 1.00 88.31 256 LYS A N 1
ATOM 1929 C CA . LYS A 1 256 ? -10.765 3.880 45.951 1.00 88.31 256 LYS A CA 1
ATOM 1930 C C . LYS A 1 256 ? -10.815 5.234 46.633 1.00 88.31 256 LYS A C 1
ATOM 1932 O O . LYS A 1 256 ? -10.305 6.217 46.103 1.00 88.31 256 LYS A O 1
ATOM 1937 N N . ARG A 1 257 ? -11.363 5.282 47.848 1.00 88.12 257 ARG A N 1
ATOM 1938 C CA . ARG A 1 257 ? -11.450 6.517 48.648 1.00 88.12 257 ARG A CA 1
ATOM 1939 C C . ARG A 1 257 ? -10.101 6.945 49.220 1.00 88.12 257 ARG A C 1
ATOM 1941 O O . ARG A 1 257 ? -9.405 6.143 49.842 1.00 88.12 257 ARG A O 1
ATOM 1948 N N . HIS A 1 258 ? -9.777 8.234 49.147 1.00 85.75 258 HIS A N 1
ATOM 1949 C CA . HIS A 1 258 ? -8.614 8.800 49.841 1.00 85.75 258 HIS A CA 1
ATOM 1950 C C . HIS A 1 258 ? -8.769 8.853 51.368 1.00 85.75 258 HIS A C 1
ATOM 1952 O O . HIS A 1 258 ? -7.763 8.762 52.084 1.00 85.75 258 HIS A O 1
ATOM 1958 N N . ALA A 1 259 ? -10.001 9.017 51.858 1.00 85.94 259 ALA A N 1
ATOM 1959 C CA . ALA A 1 259 ? -10.322 9.232 53.265 1.00 85.94 259 ALA A CA 1
ATOM 1960 C C . ALA A 1 259 ? -11.710 8.682 53.637 1.00 85.94 259 ALA A C 1
ATOM 1962 O O . ALA A 1 259 ? -12.568 8.478 52.769 1.00 85.94 259 ALA A O 1
ATOM 1963 N N . ASP A 1 260 ? -11.915 8.488 54.942 1.00 85.44 260 ASP A N 1
ATOM 1964 C CA . ASP A 1 260 ? -13.205 8.121 55.522 1.00 85.44 260 ASP A CA 1
ATOM 1965 C C . ASP A 1 260 ? -14.275 9.160 55.157 1.00 85.44 260 ASP A C 1
ATOM 1967 O O . ASP A 1 260 ? -14.050 10.369 55.270 1.00 85.44 260 ASP A O 1
ATOM 1971 N N . HIS A 1 261 ? -15.461 8.706 54.754 1.00 82.50 261 HIS A N 1
ATOM 1972 C CA . HIS A 1 261 ? -16.637 9.572 54.714 1.00 82.50 261 HIS A CA 1
ATOM 1973 C C . HIS A 1 261 ? -17.326 9.550 56.075 1.00 82.50 261 HIS A C 1
ATOM 1975 O O . HIS A 1 261 ? -17.829 8.514 56.508 1.00 82.50 261 HIS A O 1
ATOM 1981 N N . VAL A 1 262 ? -17.351 10.696 56.747 1.00 83.75 262 VAL A N 1
ATOM 1982 C CA . VAL A 1 262 ? -17.917 10.825 58.089 1.00 83.75 262 VAL A CA 1
ATOM 1983 C C . VAL A 1 262 ? -19.316 11.429 58.002 1.00 83.75 262 VAL A C 1
ATOM 1985 O O . VAL A 1 262 ? -19.479 12.581 57.603 1.00 83.75 262 VAL A O 1
ATOM 1988 N N . ASN A 1 263 ? -20.317 10.668 58.440 1.00 82.62 263 ASN A N 1
ATOM 1989 C CA . ASN A 1 263 ? -21.644 11.182 58.740 1.00 82.62 263 ASN A CA 1
ATOM 1990 C C . ASN A 1 263 ? -21.641 11.775 60.147 1.00 82.62 263 ASN A C 1
ATOM 1992 O O . ASN A 1 263 ? -21.515 11.053 61.139 1.00 82.62 263 ASN A O 1
ATOM 1996 N N . THR A 1 264 ? -21.811 13.093 60.223 1.00 85.75 264 THR A N 1
ATOM 1997 C CA . THR A 1 264 ? -21.923 13.814 61.489 1.00 85.75 264 THR A CA 1
ATOM 1998 C C . THR A 1 264 ? -23.386 14.064 61.833 1.00 85.75 264 THR A C 1
ATOM 2000 O O . THR A 1 264 ? -24.113 14.712 61.080 1.00 85.75 264 THR A O 1
ATOM 2003 N N . PHE A 1 265 ? -23.824 13.581 62.990 1.00 88.25 265 PHE A N 1
ATOM 2004 C CA . PHE A 1 265 ? -25.162 13.834 63.527 1.00 88.25 265 PHE A CA 1
ATOM 2005 C C . PHE A 1 265 ? -25.110 13.972 65.044 1.00 88.25 265 PHE A C 1
ATOM 2007 O O . PHE A 1 265 ? -24.101 13.665 65.671 1.00 88.25 265 PHE A O 1
ATOM 2014 N N . THR A 1 266 ? -26.189 14.453 65.654 1.00 91.31 266 THR A N 1
ATOM 2015 C CA . THR A 1 266 ? -26.273 14.581 67.108 1.00 91.31 266 THR A CA 1
ATOM 2016 C C . THR A 1 266 ? -27.177 13.519 67.710 1.00 91.31 266 THR A C 1
ATOM 2018 O O . THR A 1 266 ? -28.178 13.121 67.114 1.00 91.31 266 THR A O 1
ATOM 2021 N N . ILE A 1 267 ? -26.820 13.079 68.911 1.00 91.50 267 ILE A N 1
ATOM 2022 C CA . ILE A 1 267 ? -27.651 12.241 69.772 1.00 91.50 267 ILE A CA 1
ATOM 2023 C C . ILE A 1 267 ? -27.788 12.913 71.140 1.00 91.50 267 ILE A C 1
ATOM 2025 O O . ILE A 1 267 ? -26.921 13.687 71.561 1.00 91.50 267 ILE A O 1
ATOM 2029 N N . THR A 1 268 ? -28.867 12.607 71.850 1.00 91.50 268 THR A N 1
ATOM 2030 C CA . THR A 1 268 ? -29.091 13.073 73.223 1.00 91.50 268 THR A CA 1
ATOM 2031 C C . THR A 1 268 ? -29.089 11.882 74.170 1.00 91.50 268 THR A C 1
ATOM 2033 O O . THR A 1 268 ? -29.654 10.835 73.860 1.00 91.50 268 THR A O 1
ATOM 2036 N N . GLY A 1 269 ? -28.446 12.045 75.321 1.00 92.31 269 GLY A N 1
ATOM 2037 C CA . GLY A 1 269 ? -28.436 11.049 76.388 1.00 92.31 269 GLY A CA 1
ATOM 2038 C C . GLY A 1 269 ? -28.067 11.684 77.722 1.00 92.31 269 GLY A C 1
ATOM 2039 O O . GLY A 1 269 ? -27.837 12.888 77.800 1.00 92.31 269 GLY A O 1
ATOM 2040 N N . THR A 1 270 ? -27.995 10.875 78.769 1.00 92.94 270 THR A N 1
ATOM 2041 C CA . THR A 1 270 ? -27.717 11.313 80.139 1.00 92.94 270 THR A CA 1
ATOM 2042 C C . THR A 1 270 ? -26.422 10.682 80.643 1.00 92.94 270 THR A C 1
ATOM 2044 O O . THR A 1 270 ? -26.265 9.455 80.605 1.00 92.94 270 THR A O 1
ATOM 2047 N N . THR A 1 271 ? -25.497 11.518 81.123 1.00 93.12 271 THR A N 1
ATOM 2048 C CA . THR A 1 271 ? -24.243 11.095 81.764 1.00 93.12 271 THR A CA 1
ATOM 2049 C C . THR A 1 271 ? -24.315 11.159 83.283 1.00 93.12 271 THR A C 1
ATOM 2051 O O . THR A 1 271 ? -25.073 11.931 83.873 1.00 93.12 271 THR A O 1
ATOM 2054 N N . THR A 1 272 ? -23.464 10.359 83.922 1.00 92.88 272 THR A N 1
ATOM 2055 C CA . THR A 1 272 ? -23.154 10.446 85.353 1.00 92.88 272 THR A CA 1
ATOM 2056 C C . THR A 1 272 ? -21.642 10.561 85.520 1.00 92.88 272 THR A C 1
ATOM 2058 O O . THR A 1 272 ? -20.912 9.746 84.955 1.00 92.88 272 THR A O 1
ATOM 2061 N N . VAL A 1 273 ? -21.159 11.548 86.276 1.00 92.56 273 VAL A N 1
ATOM 2062 C CA . VAL A 1 273 ? -19.732 11.819 86.505 1.00 92.56 273 VAL A CA 1
ATOM 2063 C C . VAL A 1 273 ? -19.012 10.551 86.956 1.00 92.56 273 VAL A C 1
ATOM 2065 O O . VAL A 1 273 ? -19.470 9.832 87.844 1.00 92.56 273 VAL A O 1
ATOM 2068 N N . GLY A 1 274 ? -17.857 10.276 86.348 1.00 88.69 274 GLY A N 1
ATOM 2069 C CA . GLY A 1 274 ? -17.061 9.084 86.652 1.00 88.69 274 GLY A CA 1
ATOM 2070 C C . GLY A 1 274 ? -17.544 7.803 85.960 1.00 88.69 274 GLY A C 1
ATOM 2071 O O . GLY A 1 274 ? -16.864 6.780 86.050 1.00 88.69 274 GLY A O 1
ATOM 2072 N N . SER A 1 275 ? -18.676 7.845 85.250 1.00 91.50 275 SER A N 1
ATOM 2073 C CA . SER A 1 275 ? -19.163 6.749 84.410 1.00 91.50 275 SER A CA 1
ATOM 2074 C C . SER A 1 275 ? -18.595 6.832 82.993 1.00 91.50 275 SER A C 1
ATOM 2076 O O . SER A 1 275 ? -18.284 7.906 82.490 1.00 91.50 275 SER A O 1
ATOM 2078 N N . ILE A 1 276 ? -18.518 5.681 82.331 1.00 92.62 276 ILE A N 1
ATOM 2079 C CA . ILE A 1 276 ? -18.280 5.553 80.884 1.00 92.62 276 ILE A CA 1
ATOM 2080 C C . ILE A 1 276 ? -19.549 5.093 80.158 1.00 92.62 276 ILE A C 1
ATOM 2082 O O . ILE A 1 276 ? -19.482 4.606 79.038 1.00 92.62 276 ILE A O 1
ATOM 2086 N N . GLU A 1 277 ? -20.708 5.158 80.809 1.00 93.00 277 GLU A N 1
ATOM 2087 C CA . GLU A 1 277 ? -21.998 4.847 80.198 1.00 93.00 277 GLU A CA 1
ATOM 2088 C C . GLU A 1 277 ? -22.792 6.135 79.975 1.00 93.00 277 GLU A C 1
ATOM 2090 O O . GLU A 1 277 ? -22.889 6.972 80.874 1.00 93.00 277 GLU A O 1
ATOM 2095 N N . VAL A 1 278 ? -23.381 6.260 78.785 1.00 91.88 278 VAL A N 1
ATOM 2096 C CA . VAL A 1 278 ? -24.377 7.288 78.460 1.00 91.88 278 VAL A CA 1
ATOM 2097 C C . VAL A 1 278 ? -25.707 6.571 78.300 1.00 91.88 278 VAL A C 1
ATOM 2099 O O . VAL A 1 278 ? -25.812 5.622 77.521 1.00 91.88 278 VAL A O 1
ATOM 2102 N N . THR A 1 279 ? -26.696 6.990 79.078 1.00 92.62 279 THR A N 1
ATOM 2103 C CA . THR A 1 279 ? -28.005 6.329 79.207 1.00 92.62 279 THR A CA 1
ATOM 2104 C C . THR A 1 279 ? -29.118 7.184 78.604 1.00 92.62 279 THR A C 1
ATOM 2106 O O . THR A 1 279 ? -28.855 8.298 78.162 1.00 92.62 279 THR A O 1
ATOM 2109 N N . GLU A 1 280 ? -30.350 6.672 78.562 1.00 93.19 280 GLU A N 1
ATOM 2110 C CA . GLU A 1 280 ? -31.532 7.395 78.056 1.00 93.19 280 GLU A CA 1
ATOM 2111 C C . GLU A 1 280 ? -31.423 7.843 76.585 1.00 93.19 280 GLU A C 1
ATOM 2113 O O . GLU A 1 280 ? -32.032 8.831 76.177 1.00 93.19 280 GLU A O 1
ATOM 2118 N N . ILE A 1 281 ? -30.666 7.106 75.768 1.00 92.38 281 ILE A N 1
ATOM 2119 C CA . ILE A 1 281 ? -30.563 7.374 74.329 1.00 92.38 281 ILE A CA 1
ATOM 2120 C C . ILE A 1 281 ? -31.798 6.802 73.628 1.00 92.38 281 ILE A C 1
ATOM 2122 O O . ILE A 1 281 ? -32.219 5.675 73.904 1.00 92.38 281 ILE A O 1
ATOM 2126 N N . SER A 1 282 ? -32.382 7.579 72.714 1.00 92.31 282 SER A N 1
ATOM 2127 C CA . SER A 1 282 ? -33.568 7.162 71.962 1.00 92.31 282 SER A CA 1
ATOM 2128 C C . SER A 1 282 ? -33.291 5.922 71.100 1.00 92.31 282 SER A C 1
ATOM 2130 O O . SER A 1 282 ? -32.191 5.757 70.574 1.00 92.31 282 SER A O 1
ATOM 2132 N N . GLU A 1 283 ? -34.295 5.060 70.898 1.00 88.31 283 GLU A N 1
ATOM 2133 C CA . GLU A 1 283 ? -34.165 3.906 69.990 1.00 88.31 283 GLU A CA 1
ATOM 2134 C C . GLU A 1 283 ? -33.756 4.350 68.578 1.00 88.31 283 GLU A C 1
ATOM 2136 O O . GLU A 1 283 ? -32.867 3.755 67.972 1.00 88.31 283 GLU A O 1
ATOM 2141 N N . THR A 1 284 ? -34.328 5.455 68.093 1.00 86.38 284 THR A N 1
ATOM 2142 C CA . THR A 1 284 ? -33.986 6.054 66.798 1.00 86.38 284 THR A CA 1
ATOM 2143 C C . THR A 1 284 ? -32.507 6.426 66.704 1.00 86.38 284 THR A C 1
ATOM 2145 O O . THR A 1 284 ? -31.889 6.197 65.670 1.00 86.38 284 THR A O 1
ATOM 2148 N N . ASP A 1 285 ? -31.905 6.974 67.758 1.00 90.69 285 ASP A N 1
ATOM 2149 C CA . ASP A 1 285 ? -30.489 7.355 67.737 1.00 90.69 285 ASP A CA 1
ATOM 2150 C C . ASP A 1 285 ? -29.559 6.157 67.942 1.00 90.69 285 ASP A C 1
ATOM 2152 O O . ASP A 1 285 ? -28.515 6.082 67.296 1.00 90.69 285 ASP A O 1
ATOM 2156 N N . LEU A 1 286 ? -29.967 5.166 68.741 1.00 88.88 286 LEU A N 1
ATOM 2157 C CA . LEU A 1 286 ? -29.229 3.906 68.895 1.00 88.88 286 LEU A CA 1
ATOM 2158 C C . LEU A 1 286 ? -29.113 3.126 67.579 1.00 88.88 286 LEU A C 1
ATOM 2160 O O . LEU A 1 286 ? -28.151 2.384 67.413 1.00 88.88 286 LEU A O 1
ATOM 2164 N N . THR A 1 287 ? -30.059 3.287 66.646 1.00 86.31 287 THR A N 1
ATOM 2165 C CA . THR A 1 287 ? -29.971 2.661 65.310 1.00 86.31 287 THR A CA 1
ATOM 2166 C C . THR A 1 287 ? -28.989 3.349 64.360 1.00 86.31 287 THR A C 1
ATOM 2168 O O . THR A 1 287 ? -28.570 2.731 63.386 1.00 86.31 287 THR A O 1
ATOM 2171 N N . LYS A 1 288 ? -28.607 4.606 64.629 1.00 84.31 288 LYS A N 1
ATOM 2172 C CA . LYS A 1 288 ? -27.693 5.385 63.772 1.00 84.31 288 LYS A CA 1
ATOM 2173 C C . LYS A 1 288 ? -26.227 5.232 64.167 1.00 84.31 288 LYS A C 1
ATOM 2175 O O . LYS A 1 288 ? -25.353 5.490 63.348 1.00 84.31 288 LYS A O 1
ATOM 2180 N N . ILE A 1 289 ? -25.969 4.870 65.421 1.00 87.62 289 ILE A N 1
ATOM 2181 C CA . ILE A 1 289 ? -24.627 4.758 65.996 1.00 87.62 289 ILE A CA 1
ATOM 2182 C C . ILE A 1 289 ? -24.141 3.312 65.994 1.00 87.62 289 ILE A C 1
ATOM 2184 O O . ILE A 1 289 ? -24.928 2.367 66.083 1.00 87.62 289 ILE A O 1
ATOM 2188 N N . LYS A 1 290 ? -22.826 3.126 65.975 1.00 87.75 290 LYS A N 1
ATOM 2189 C CA . LYS A 1 290 ? -22.202 1.804 66.003 1.00 87.75 290 LYS A CA 1
ATOM 2190 C C . LYS A 1 290 ? -20.918 1.773 66.819 1.00 87.75 290 LYS A C 1
ATOM 2192 O O . LYS A 1 290 ? -20.372 2.790 67.238 1.00 87.75 290 LYS A O 1
ATOM 2197 N N . TYR A 1 291 ? -20.449 0.552 67.067 1.00 88.06 291 TYR A N 1
ATOM 2198 C CA . TYR A 1 291 ? -19.151 0.317 67.688 1.00 88.06 291 TYR A CA 1
ATOM 2199 C C . TYR A 1 291 ? -18.040 1.015 66.893 1.00 88.06 291 TYR A C 1
ATOM 2201 O O . TYR A 1 291 ? -17.975 0.880 65.672 1.00 88.06 291 TYR A O 1
ATOM 2209 N N . GLY A 1 292 ? -17.160 1.721 67.602 1.00 85.88 292 GLY A N 1
ATOM 2210 C CA . GLY A 1 292 ? -16.024 2.432 67.024 1.00 85.88 292 GLY A CA 1
ATOM 2211 C C . GLY A 1 292 ? -16.319 3.856 66.549 1.00 85.88 292 GLY A C 1
ATOM 2212 O O . GLY A 1 292 ? -15.364 4.567 66.250 1.00 85.88 292 GLY A O 1
ATOM 2213 N N . ASP A 1 293 ? -17.582 4.305 66.531 1.00 89.44 293 ASP A N 1
ATOM 2214 C CA . ASP A 1 293 ? -17.900 5.698 66.191 1.00 89.44 293 ASP A CA 1
ATOM 2215 C C . ASP A 1 293 ? -17.224 6.663 67.167 1.00 89.44 293 ASP A C 1
ATOM 2217 O O . ASP A 1 293 ? -17.201 6.428 68.382 1.00 89.44 293 ASP A O 1
ATOM 2221 N N . VAL A 1 294 ? -16.693 7.761 66.630 1.00 90.06 294 VAL A N 1
ATOM 2222 C CA . VAL A 1 294 ? -16.054 8.815 67.421 1.00 90.06 294 VAL A CA 1
ATOM 2223 C C . VAL A 1 294 ? -17.120 9.812 67.845 1.00 90.06 294 VAL A C 1
ATOM 2225 O O . VAL A 1 294 ? -17.939 10.238 67.032 1.00 90.06 294 VAL A O 1
ATOM 2228 N N . ILE A 1 295 ? -17.108 10.203 69.114 1.00 89.88 295 ILE A N 1
ATOM 2229 C CA . ILE A 1 295 ? -18.068 11.149 69.672 1.00 89.88 295 ILE A CA 1
ATOM 2230 C C . ILE A 1 295 ? -17.367 12.324 70.354 1.00 89.88 295 ILE A C 1
ATOM 2232 O O . ILE A 1 295 ? -16.280 12.181 70.914 1.00 89.88 295 ILE A O 1
ATOM 2236 N N . SER A 1 296 ? -18.018 13.482 70.338 1.00 88.94 296 SER A N 1
ATOM 2237 C CA . SER A 1 296 ? -17.602 14.682 71.070 1.00 88.94 296 SER A CA 1
ATOM 2238 C C . SER A 1 296 ? -18.823 15.429 71.602 1.00 88.94 296 SER A C 1
ATOM 2240 O O . SER A 1 296 ? -19.920 15.313 71.058 1.00 88.94 296 SER A O 1
ATOM 2242 N N . GLY A 1 297 ? -18.684 16.188 72.685 1.00 86.19 297 GLY A N 1
ATOM 2243 C CA . GLY A 1 297 ? -19.811 16.933 73.247 1.00 86.19 297 GLY A CA 1
ATOM 2244 C C . GLY A 1 297 ? -19.592 17.355 74.690 1.00 86.19 297 GLY A C 1
ATOM 2245 O O . GLY A 1 297 ? -18.580 17.036 75.306 1.00 86.19 297 GLY A O 1
ATOM 2246 N N . THR A 1 298 ? -20.559 18.082 75.242 1.00 78.12 298 THR A N 1
ATOM 2247 C CA . THR A 1 298 ? -20.493 18.540 76.631 1.00 78.12 298 THR A CA 1
ATOM 2248 C C . THR A 1 298 ? -20.667 17.364 77.596 1.00 78.12 298 THR A C 1
ATOM 2250 O O . THR A 1 298 ? -21.487 16.483 77.370 1.00 78.12 298 THR A O 1
ATOM 2253 N N . GLY A 1 299 ? -19.895 17.337 78.687 1.00 80.69 299 GLY A N 1
ATOM 2254 C CA . GLY A 1 299 ? -20.017 16.317 79.740 1.00 80.69 299 GLY A CA 1
ATOM 2255 C C . GLY A 1 299 ? -19.211 15.029 79.529 1.00 80.69 299 GLY A C 1
ATOM 2256 O O . GLY A 1 299 ? -19.233 14.166 80.406 1.00 80.69 299 GLY A O 1
ATOM 2257 N N . ILE A 1 300 ? -18.451 14.921 78.436 1.00 87.38 300 ILE A N 1
ATOM 2258 C CA . ILE A 1 300 ? -17.380 13.929 78.233 1.00 87.38 300 ILE A CA 1
ATOM 2259 C C . ILE A 1 300 ? -16.063 14.658 77.893 1.00 87.38 300 ILE A C 1
ATOM 2261 O O . ILE A 1 300 ? -16.100 15.863 77.649 1.00 87.38 300 ILE A O 1
ATOM 2265 N N . PRO A 1 301 ? -14.892 13.998 77.930 1.00 86.00 301 PRO A N 1
ATOM 2266 C CA . PRO A 1 301 ? -13.619 14.632 77.582 1.00 86.00 301 PRO A CA 1
ATOM 2267 C C . PRO A 1 301 ? -13.575 15.092 76.117 1.00 86.00 301 PRO A C 1
ATOM 2269 O O . PRO A 1 301 ? -14.149 14.435 75.251 1.00 86.00 301 PRO A O 1
ATOM 2272 N N . ASP A 1 302 ? -12.871 16.199 75.856 1.00 69.88 302 ASP A N 1
ATOM 2273 C CA . ASP A 1 302 ? -12.950 16.937 74.585 1.00 69.88 302 ASP A CA 1
ATOM 2274 C C . ASP A 1 302 ? -12.358 16.203 73.361 1.00 69.88 302 ASP A C 1
ATOM 2276 O O . ASP A 1 302 ? -12.655 16.604 72.240 1.00 69.88 302 ASP A O 1
ATOM 2280 N N . ASP A 1 303 ? -11.603 15.105 73.528 1.00 66.69 303 ASP A N 1
ATOM 2281 C CA . ASP A 1 303 ? -10.890 14.463 72.413 1.00 66.69 303 ASP A CA 1
ATOM 2282 C C . ASP A 1 303 ? -11.076 12.935 72.311 1.00 66.69 303 ASP A C 1
ATOM 2284 O O . ASP A 1 303 ? -10.805 12.177 73.247 1.00 66.69 303 ASP A O 1
ATOM 2288 N N . ASN A 1 304 ? -11.438 12.485 71.100 1.00 69.69 304 ASN A N 1
ATOM 2289 C CA . ASN A 1 304 ? -11.331 11.110 70.583 1.00 69.69 304 ASN A CA 1
ATOM 2290 C C . ASN A 1 304 ? -11.937 10.002 71.463 1.00 69.69 304 ASN A C 1
ATOM 2292 O O . ASN A 1 304 ? -11.376 8.908 71.608 1.00 69.69 304 ASN A O 1
ATOM 2296 N N . VAL A 1 305 ? -13.107 10.263 72.043 1.00 87.69 305 VAL A N 1
ATOM 2297 C CA . VAL A 1 305 ? -13.893 9.238 72.734 1.00 87.69 305 VAL A CA 1
ATOM 2298 C C . VAL A 1 305 ? -14.593 8.363 71.695 1.00 87.69 305 VAL A C 1
ATOM 2300 O O . VAL A 1 305 ? -15.234 8.878 70.785 1.00 87.69 305 VAL A O 1
ATOM 2303 N N . THR A 1 306 ? -14.482 7.039 71.821 1.00 91.06 306 THR A N 1
ATOM 2304 C CA . THR A 1 306 ? -15.134 6.088 70.905 1.00 91.06 306 THR A CA 1
ATOM 2305 C C . THR A 1 306 ? -16.230 5.300 71.604 1.00 91.06 306 THR A C 1
ATOM 2307 O O . THR A 1 306 ? -16.174 5.057 72.814 1.00 91.06 306 THR A O 1
ATOM 2310 N N . ILE A 1 307 ? -17.236 4.871 70.848 1.00 92.00 307 ILE A N 1
ATOM 2311 C CA . ILE A 1 307 ? -18.272 3.967 71.350 1.00 92.00 307 ILE A CA 1
ATOM 2312 C C . ILE A 1 307 ? -17.694 2.550 71.447 1.00 92.00 307 ILE A C 1
ATOM 2314 O O . ILE A 1 307 ? -17.438 1.890 70.444 1.00 92.00 307 ILE A O 1
ATOM 2318 N N . ALA A 1 308 ? -17.515 2.063 72.673 1.00 91.19 308 ALA A N 1
ATOM 2319 C CA . ALA A 1 308 ? -16.986 0.734 72.973 1.00 91.19 308 ALA A CA 1
ATOM 2320 C C . ALA A 1 308 ? -18.065 -0.362 72.994 1.00 91.19 308 ALA A C 1
ATOM 2322 O O . ALA A 1 308 ? -17.743 -1.541 72.874 1.00 91.19 308 ALA A O 1
ATOM 2323 N N . ALA A 1 309 ? -19.339 -0.005 73.178 1.00 91.25 309 ALA A N 1
ATOM 2324 C CA . ALA A 1 309 ? -20.466 -0.919 72.994 1.00 91.25 309 ALA A CA 1
ATOM 2325 C C . ALA A 1 309 ? -21.785 -0.151 72.856 1.00 91.25 309 ALA A C 1
ATOM 2327 O O . ALA A 1 309 ? -21.978 0.877 73.503 1.00 91.25 309 ALA A O 1
ATOM 2328 N N . VAL A 1 310 ? -22.725 -0.710 72.097 1.00 90.38 310 VAL A N 1
ATOM 2329 C CA . VAL A 1 310 ? -24.112 -0.233 72.006 1.00 90.38 310 VAL A CA 1
ATOM 2330 C C . VAL A 1 310 ? -25.022 -1.298 72.620 1.00 90.38 310 VAL A C 1
ATOM 2332 O O . VAL A 1 310 ? -24.927 -2.472 72.262 1.00 90.38 310 VAL A O 1
ATOM 2335 N N . ARG A 1 311 ? -25.880 -0.921 73.577 1.00 89.94 311 ARG A N 1
ATOM 2336 C CA . ARG A 1 311 ? -26.854 -1.821 74.219 1.00 89.94 311 ARG A CA 1
ATOM 2337 C C . ARG A 1 311 ? -28.264 -1.283 74.018 1.00 89.94 311 ARG A C 1
ATOM 2339 O O . ARG A 1 311 ? -28.810 -0.603 74.884 1.00 89.94 311 ARG A O 1
ATOM 2346 N N . SER A 1 312 ? -28.861 -1.643 72.883 1.00 84.44 312 SER A N 1
ATOM 2347 C CA . SER A 1 312 ? -30.185 -1.161 72.474 1.00 84.44 312 SER A CA 1
ATOM 2348 C C . SER A 1 312 ? -31.285 -1.491 73.487 1.00 84.44 312 SER A C 1
ATOM 2350 O O . SER A 1 312 ? -32.120 -0.644 73.768 1.00 84.44 312 SER A O 1
ATOM 2352 N N . ALA A 1 313 ? -31.240 -2.680 74.103 1.00 86.25 313 ALA A N 1
ATOM 2353 C CA . ALA A 1 313 ? -32.232 -3.118 75.093 1.00 86.25 313 ALA A CA 1
ATOM 2354 C C . ALA A 1 313 ? -32.246 -2.287 76.392 1.00 86.25 313 ALA A C 1
ATOM 2356 O O . ALA A 1 313 ? -33.242 -2.297 77.107 1.00 86.25 313 ALA A O 1
ATOM 2357 N N . ASP A 1 314 ? -31.150 -1.583 76.691 1.00 88.06 314 ASP A N 1
ATOM 2358 C CA . ASP A 1 314 ? -30.984 -0.793 77.916 1.00 88.06 314 ASP A CA 1
ATOM 2359 C C . ASP A 1 314 ? -30.889 0.718 77.622 1.00 88.06 314 ASP A C 1
ATOM 2361 O O . ASP A 1 314 ? -30.478 1.487 78.491 1.00 88.06 314 ASP A O 1
ATOM 2365 N N . SER A 1 315 ? -31.197 1.138 76.387 1.00 91.88 315 SER A N 1
ATOM 2366 C CA . SER A 1 315 ? -31.109 2.528 75.916 1.00 91.88 315 SER A CA 1
ATOM 2367 C C . SER A 1 315 ? -29.785 3.227 76.242 1.00 91.88 315 SER A C 1
ATOM 2369 O O . SER A 1 315 ? -29.760 4.394 76.641 1.00 91.88 315 SER A O 1
ATOM 2371 N N . LYS A 1 316 ? -28.668 2.500 76.122 1.00 93.12 316 LYS A N 1
ATOM 2372 C CA . LYS A 1 316 ? -27.359 3.012 76.534 1.00 93.12 316 LYS A CA 1
ATOM 2373 C C . LYS A 1 316 ? -26.227 2.632 75.600 1.00 93.12 316 LYS A C 1
ATOM 2375 O O . LYS A 1 316 ? -26.242 1.583 74.950 1.00 93.12 316 LYS A O 1
ATOM 2380 N N . ILE A 1 317 ? -25.191 3.456 75.625 1.00 93.44 317 ILE A N 1
ATOM 2381 C CA . ILE A 1 317 ? -23.881 3.153 75.054 1.00 93.44 317 ILE A CA 1
ATOM 2382 C C . ILE A 1 317 ? -22.827 3.120 76.148 1.00 93.44 317 ILE A C 1
ATOM 2384 O O . ILE A 1 317 ? -22.947 3.776 77.184 1.00 93.44 317 ILE A O 1
ATOM 2388 N N . ARG A 1 318 ? -21.772 2.356 75.892 1.00 92.31 318 ARG A N 1
ATOM 2389 C CA . ARG A 1 318 ? -20.538 2.382 76.665 1.00 92.31 318 ARG A CA 1
ATOM 2390 C C . ARG A 1 318 ? -19.472 3.082 75.838 1.00 92.31 318 ARG A C 1
ATOM 2392 O O . ARG A 1 318 ? -19.271 2.739 74.678 1.00 92.31 318 ARG A O 1
ATOM 2399 N N . LEU A 1 319 ? -18.786 4.025 76.453 1.00 92.25 319 LEU A N 1
ATOM 2400 C CA . LEU A 1 319 ? -17.670 4.770 75.898 1.00 92.25 319 LEU A CA 1
ATOM 2401 C C . LEU A 1 319 ? -16.356 4.021 76.149 1.00 92.25 319 LEU A C 1
ATOM 2403 O O . LEU A 1 319 ? -16.268 3.147 77.021 1.00 92.25 319 LEU A O 1
ATOM 2407 N N . SER A 1 320 ? -15.325 4.356 75.382 1.00 89.75 320 SER A N 1
ATOM 2408 C CA . SER A 1 320 ? -13.953 3.918 75.624 1.00 89.75 320 SER A CA 1
ATOM 2409 C C . SER A 1 320 ? -13.471 4.345 77.014 1.00 89.75 320 SER A C 1
ATOM 2411 O O . SER A 1 320 ? -14.026 5.243 77.645 1.00 89.75 320 SER A O 1
ATOM 2413 N N . ASN A 1 321 ? -12.384 3.740 77.501 1.00 85.31 321 ASN A N 1
ATOM 2414 C CA . ASN A 1 321 ? -11.812 4.090 78.810 1.00 85.31 321 ASN A CA 1
ATOM 2415 C C . ASN A 1 321 ? -11.338 5.558 78.902 1.00 85.31 321 ASN A C 1
ATOM 2417 O O . ASN A 1 321 ? -11.104 6.050 80.001 1.00 85.31 321 ASN A O 1
ATOM 2421 N N . SER A 1 322 ? -11.200 6.248 77.765 1.00 83.44 322 SER A N 1
ATOM 2422 C CA . SER A 1 322 ? -10.931 7.687 77.673 1.00 83.44 322 SER A CA 1
ATOM 2423 C C . SER A 1 322 ? -12.180 8.565 77.820 1.00 83.44 322 SER A C 1
ATOM 2425 O O . SER A 1 322 ? -12.042 9.764 78.011 1.00 83.44 322 SER A O 1
ATOM 2427 N N . GLY A 1 323 ? -13.386 7.996 77.759 1.00 85.50 323 GLY A N 1
ATOM 2428 C CA . GLY A 1 323 ? -14.664 8.711 77.759 1.00 85.50 323 GLY A CA 1
ATOM 2429 C C . GLY A 1 323 ? -15.313 8.882 79.129 1.00 85.50 323 GLY A C 1
ATOM 2430 O O . GLY A 1 323 ? -16.535 8.839 79.218 1.00 85.50 323 GLY A O 1
ATOM 2431 N N . ILE A 1 324 ? -14.535 9.003 80.208 1.00 89.81 324 ILE A N 1
ATOM 2432 C CA . ILE A 1 324 ? -15.097 9.157 81.559 1.00 89.81 324 ILE A CA 1
ATOM 2433 C C . ILE A 1 324 ? -15.842 10.492 81.643 1.00 89.81 324 ILE A C 1
ATOM 2435 O O . ILE A 1 324 ? -15.233 11.551 81.497 1.00 89.81 324 ILE A O 1
ATOM 2439 N N . ALA A 1 325 ? -17.144 10.440 81.911 1.00 89.44 325 ALA A N 1
ATOM 2440 C CA . ALA A 1 325 ? -17.995 11.617 81.962 1.00 89.44 325 ALA A CA 1
ATOM 2441 C C . ALA A 1 325 ? -17.529 12.619 83.031 1.00 89.44 325 ALA A C 1
ATOM 2443 O O . ALA A 1 325 ? -17.212 12.254 84.170 1.00 89.44 325 ALA A O 1
ATOM 2444 N N . THR A 1 326 ? -17.524 13.896 82.658 1.00 89.38 326 THR A N 1
ATOM 2445 C CA . THR A 1 326 ? -17.040 15.029 83.460 1.00 89.38 326 THR A CA 1
ATOM 2446 C C . THR A 1 326 ? -18.178 15.842 84.075 1.00 89.38 326 THR A C 1
ATOM 2448 O O . THR A 1 326 ? -17.930 16.722 84.899 1.00 89.38 326 THR A O 1
ATOM 2451 N N . THR A 1 327 ? -19.433 15.583 83.696 1.00 88.06 327 THR A N 1
ATOM 2452 C CA . THR A 1 327 ? -20.618 16.290 84.215 1.00 88.06 327 THR A CA 1
ATOM 2453 C C . THR A 1 327 ? -21.832 15.357 84.297 1.00 88.06 327 THR A C 1
ATOM 2455 O O . THR A 1 327 ? -21.975 14.439 83.487 1.00 88.06 327 THR A O 1
ATOM 2458 N N . ASP A 1 328 ? -22.702 15.593 85.283 1.00 90.38 328 ASP A N 1
ATOM 2459 C CA . ASP A 1 328 ? -23.990 14.908 85.436 1.00 90.38 328 ASP A CA 1
ATOM 2460 C C . ASP A 1 328 ? -25.075 15.608 84.606 1.00 90.38 328 ASP A C 1
ATOM 2462 O O . ASP A 1 328 ? -25.153 16.840 84.598 1.00 90.38 328 ASP A O 1
ATOM 2466 N N . GLY A 1 329 ? -25.968 14.833 83.989 1.00 89.94 329 GLY A N 1
ATOM 2467 C CA . GLY A 1 329 ? -27.197 15.343 83.375 1.00 89.94 329 GLY A CA 1
ATOM 2468 C C . GLY A 1 329 ? -27.329 15.046 81.886 1.00 89.94 329 GLY A C 1
ATOM 2469 O O . GLY A 1 329 ? -26.565 14.273 81.313 1.00 89.94 329 GLY A O 1
ATOM 2470 N N . THR A 1 330 ? -28.352 15.638 81.268 1.00 91.62 330 THR A N 1
ATOM 2471 C CA . THR A 1 330 ? -28.632 15.471 79.840 1.00 91.62 330 THR A CA 1
ATOM 2472 C C . THR A 1 330 ? -27.606 16.227 79.005 1.00 91.62 330 THR A C 1
ATOM 2474 O O . THR A 1 330 ? -27.421 17.435 79.167 1.00 91.62 330 THR A O 1
ATOM 2477 N N . ILE A 1 331 ? -26.974 15.517 78.081 1.00 90.06 331 ILE A N 1
ATOM 2478 C CA . ILE A 1 331 ? -25.930 16.020 77.199 1.00 90.06 331 ILE A CA 1
ATOM 2479 C C . ILE A 1 331 ? -26.299 15.801 75.733 1.00 90.06 331 ILE A C 1
ATOM 2481 O O . ILE A 1 331 ? -27.110 14.939 75.387 1.00 90.06 331 ILE A O 1
ATOM 2485 N N . THR A 1 332 ? -25.690 16.598 74.857 1.00 89.94 332 THR A N 1
ATOM 2486 C CA . THR A 1 332 ? -25.754 16.398 73.406 1.00 89.94 332 THR A CA 1
ATOM 2487 C C . THR A 1 332 ? -24.384 15.962 72.922 1.00 89.94 332 THR A C 1
ATOM 2489 O O . THR A 1 332 ? -23.391 16.652 73.155 1.00 89.94 332 THR A O 1
ATOM 2492 N N . LEU A 1 333 ? -24.348 14.819 72.248 1.00 89.81 333 LEU A N 1
ATOM 2493 C CA . LEU A 1 333 ? -23.144 14.255 71.664 1.00 89.81 333 LEU A CA 1
ATOM 2494 C C . LEU A 1 333 ? -23.221 14.400 70.152 1.00 89.81 333 LEU A C 1
ATOM 2496 O O . LEU A 1 333 ? -24.209 14.009 69.536 1.00 89.81 333 LEU A O 1
ATOM 2500 N N . THR A 1 334 ? -22.174 14.952 69.564 1.00 90.88 334 THR A N 1
ATOM 2501 C CA . THR A 1 334 ? -21.909 14.887 68.133 1.00 90.88 334 THR A CA 1
ATOM 2502 C C . THR A 1 334 ? -21.246 13.548 67.852 1.00 90.88 334 THR A C 1
ATOM 2504 O O . THR A 1 334 ? -20.197 13.247 68.415 1.00 90.88 334 THR A O 1
ATOM 2507 N N . VAL A 1 335 ? -21.873 12.737 67.010 1.00 90.25 335 VAL A N 1
ATOM 2508 C CA . VAL A 1 335 ? -21.370 11.444 66.560 1.00 90.25 335 VAL A CA 1
ATOM 2509 C C . VAL A 1 335 ? -20.829 11.605 65.153 1.00 90.25 335 VAL A C 1
ATOM 2511 O O . VAL A 1 335 ? -21.534 12.075 64.264 1.00 90.25 335 VAL A O 1
ATOM 2514 N N . ASN A 1 336 ? -19.588 11.180 64.970 1.00 89.31 336 ASN A N 1
ATOM 2515 C CA . ASN A 1 336 ? -18.921 11.036 63.692 1.00 89.31 336 ASN A CA 1
ATOM 2516 C C . ASN A 1 336 ? -18.878 9.544 63.356 1.00 89.31 336 ASN A C 1
ATOM 2518 O O . ASN A 1 336 ? -18.007 8.816 63.842 1.00 89.31 336 ASN A O 1
ATOM 2522 N N . SER A 1 337 ? -19.839 9.094 62.549 1.00 86.62 337 SER A N 1
ATOM 2523 C CA . SER A 1 337 ? -19.930 7.699 62.114 1.00 86.62 337 SER A CA 1
ATOM 2524 C C . SER A 1 337 ? -19.458 7.551 60.676 1.00 86.62 337 SER A C 1
ATOM 2526 O O . SER A 1 337 ? -19.905 8.282 59.798 1.00 86.62 337 SER A O 1
ATOM 2528 N N . VAL A 1 338 ? -18.574 6.589 60.417 1.00 83.38 338 VAL A N 1
ATOM 2529 C CA . VAL A 1 338 ? -18.146 6.233 59.055 1.00 83.38 338 VAL A CA 1
ATOM 2530 C C . VAL A 1 338 ? -18.991 5.059 58.597 1.00 83.38 338 VAL A C 1
ATOM 2532 O O . VAL A 1 338 ? -18.795 3.991 59.165 1.00 83.38 338 VAL A O 1
ATOM 2535 N N . PRO A 1 339 ? -19.922 5.174 57.634 1.00 77.00 339 PRO A N 1
ATOM 2536 C CA . PRO A 1 339 ? -20.749 4.045 57.205 1.00 77.00 339 PRO A CA 1
ATOM 2537 C C . PRO A 1 339 ? -19.920 2.840 56.726 1.00 77.00 339 PRO A C 1
ATOM 2539 O O . PRO A 1 339 ? -18.732 2.947 56.429 1.00 77.00 339 PRO A O 1
ATOM 2542 N N . PHE A 1 340 ? -20.519 1.649 56.708 1.00 71.44 340 PHE A N 1
ATOM 2543 C CA . PHE A 1 340 ? -19.826 0.468 56.182 1.00 71.44 340 PHE A CA 1
ATOM 2544 C C . PHE A 1 340 ? -19.613 0.625 54.666 1.00 71.44 340 PHE A C 1
ATOM 2546 O O . PHE A 1 340 ? -20.563 0.986 53.978 1.00 71.44 340 PHE A O 1
ATOM 2553 N N . GLY A 1 341 ? -18.397 0.389 54.160 1.00 70.62 341 GLY A N 1
ATOM 2554 C CA . GLY A 1 341 ? -18.040 0.627 52.750 1.00 70.62 341 GLY A CA 1
ATOM 2555 C C . GLY A 1 341 ? -17.629 2.072 52.420 1.00 70.62 341 GLY A C 1
ATOM 2556 O O . GLY A 1 341 ? -17.534 2.437 51.252 1.00 70.62 341 GLY A O 1
ATOM 2557 N N . TYR A 1 342 ? -17.422 2.912 53.438 1.00 79.19 342 TYR A N 1
ATOM 2558 C CA . TYR A 1 342 ? -17.054 4.326 53.303 1.00 79.19 342 TYR A CA 1
ATOM 2559 C C . TYR A 1 342 ? -15.740 4.686 53.998 1.00 79.19 342 TYR A C 1
ATOM 2561 O O . TYR A 1 342 ? -15.426 5.870 54.174 1.00 79.19 342 TYR A O 1
ATOM 2569 N N . GLN A 1 343 ? -14.982 3.678 54.409 1.00 82.69 343 GLN A N 1
ATOM 2570 C CA . GLN A 1 343 ? -13.689 3.865 55.038 1.00 82.69 343 GLN A CA 1
ATOM 2571 C C . GLN A 1 343 ? -12.650 4.286 53.998 1.00 82.69 343 GLN A C 1
ATOM 2573 O O . GLN A 1 343 ? -12.806 4.133 52.781 1.00 82.69 343 GLN A O 1
ATOM 2578 N N . LYS A 1 344 ? -11.556 4.855 54.483 1.00 85.69 344 LYS A N 1
ATOM 2579 C CA . LYS A 1 344 ? -10.368 5.128 53.695 1.00 85.69 344 LYS A CA 1
ATOM 2580 C C . LYS A 1 344 ? -9.921 3.848 52.990 1.00 85.69 344 LYS A C 1
ATOM 2582 O O . LYS A 1 344 ? -9.753 2.813 53.622 1.00 85.69 344 LYS A O 1
ATOM 2587 N N . ASN A 1 345 ? -9.644 3.974 51.696 1.00 84.81 345 ASN A N 1
ATOM 2588 C CA . ASN A 1 345 ? -9.299 2.888 50.784 1.00 84.81 345 ASN A CA 1
ATOM 2589 C C . ASN A 1 345 ? -10.418 1.872 50.502 1.00 84.81 345 ASN A C 1
ATOM 2591 O O . ASN A 1 345 ? -10.145 0.906 49.794 1.00 84.81 345 ASN A O 1
ATOM 2595 N N . ASP A 1 346 ? -11.655 2.084 50.952 1.00 85.62 346 ASP A N 1
ATOM 2596 C CA . ASP A 1 346 ? -12.766 1.266 50.463 1.00 85.62 346 ASP A CA 1
ATOM 2597 C C . ASP A 1 346 ? -12.996 1.524 48.967 1.00 85.62 346 ASP A C 1
ATOM 2599 O O . ASP A 1 346 ? -12.775 2.633 48.453 1.00 85.62 346 ASP A O 1
ATOM 2603 N N . ILE A 1 347 ? -13.437 0.473 48.274 1.00 88.00 347 ILE A N 1
ATOM 2604 C CA . ILE A 1 347 ? -13.899 0.551 46.889 1.00 88.00 347 ILE A CA 1
ATOM 2605 C C . ILE A 1 347 ? -15.238 1.281 46.888 1.00 88.00 347 ILE A C 1
ATOM 2607 O O . ILE A 1 347 ? -16.182 0.868 47.558 1.00 88.00 347 ILE A O 1
ATOM 2611 N N . PHE A 1 348 ? -15.314 2.362 46.122 1.00 85.19 348 PHE A N 1
ATOM 2612 C CA . PHE A 1 348 ? -16.522 3.161 45.992 1.00 85.19 348 PHE A CA 1
ATOM 2613 C C . PHE A 1 348 ? -17.388 2.682 44.825 1.00 85.19 348 PHE A C 1
ATOM 2615 O O . PHE A 1 348 ? -18.537 2.285 45.004 1.00 85.19 348 PHE A O 1
ATOM 2622 N N . CYS A 1 349 ? -16.829 2.741 43.623 1.00 89.00 349 CYS A N 1
ATOM 2623 C CA . CYS A 1 349 ? -17.519 2.420 42.387 1.00 89.00 349 CYS A CA 1
ATOM 2624 C C . CYS A 1 349 ? -16.523 1.831 41.388 1.00 89.00 349 CYS A C 1
ATOM 2626 O O . CYS A 1 349 ? -15.315 1.800 41.656 1.00 89.00 349 CYS A O 1
ATOM 2628 N N . GLN A 1 350 ? -17.021 1.372 40.246 1.00 92.19 350 GLN A N 1
ATOM 2629 C CA . GLN A 1 350 ? -16.166 1.039 39.118 1.00 92.19 350 GLN A CA 1
ATOM 2630 C C . GLN A 1 350 ? -16.352 2.040 37.984 1.00 92.19 350 GLN A C 1
ATOM 2632 O O . GLN A 1 350 ? -17.418 2.638 37.817 1.00 92.19 350 GLN A O 1
ATOM 2637 N N . ILE A 1 351 ? -15.302 2.186 37.192 1.00 93.81 351 ILE A N 1
ATOM 2638 C CA . ILE A 1 351 ? -15.326 2.875 35.912 1.00 93.81 351 ILE A CA 1
ATOM 2639 C C . ILE A 1 351 ? -14.979 1.870 34.819 1.00 93.81 351 ILE A C 1
ATOM 2641 O O . ILE A 1 351 ? -14.048 1.083 34.970 1.00 93.81 351 ILE A O 1
ATOM 2645 N N . GLU A 1 352 ? -15.731 1.900 33.729 1.00 91.62 352 GLU A N 1
ATOM 2646 C CA . GLU A 1 352 ? -15.407 1.215 32.480 1.00 91.62 352 GLU A CA 1
ATOM 2647 C C . GLU A 1 352 ? -14.899 2.247 31.478 1.00 91.62 352 GLU A C 1
ATOM 2649 O O . GLU A 1 352 ? -15.493 3.321 31.342 1.00 91.62 352 GLU A O 1
ATOM 2654 N N . VAL A 1 353 ? -13.810 1.938 30.780 1.00 91.12 353 VAL A N 1
ATOM 2655 C CA . VAL A 1 353 ? -13.275 2.813 29.737 1.00 91.12 353 VAL A CA 1
ATOM 2656 C C . VAL A 1 353 ? -14.103 2.666 28.475 1.00 91.12 353 VAL A C 1
ATOM 2658 O O . VAL A 1 353 ? -14.184 1.597 27.874 1.00 91.12 353 VAL A O 1
ATOM 2661 N N . VAL A 1 354 ? -14.715 3.765 28.057 1.00 89.75 354 VAL A N 1
ATOM 2662 C CA . VAL A 1 354 ? -15.642 3.806 26.924 1.00 89.75 354 VAL A CA 1
ATOM 2663 C C . VAL A 1 354 ? -15.272 4.938 25.973 1.00 89.75 354 VAL A C 1
ATOM 2665 O O . VAL A 1 354 ? -14.524 5.848 26.320 1.00 89.75 354 VAL A O 1
ATOM 2668 N N . GLY A 1 355 ? -15.796 4.872 24.753 1.00 89.25 355 GLY A N 1
ATOM 2669 C CA . GLY A 1 355 ? -15.678 5.920 23.742 1.00 89.25 355 GLY A CA 1
ATOM 2670 C C . GLY A 1 355 ? -17.048 6.394 23.273 1.00 89.25 355 GLY A C 1
ATOM 2671 O O . GLY A 1 355 ? -18.093 5.857 23.662 1.00 89.25 355 GLY A O 1
ATOM 2672 N N . GLU A 1 356 ? -17.055 7.389 22.396 1.00 89.62 356 GLU A N 1
ATOM 2673 C CA . GLU A 1 356 ? -18.275 7.892 21.780 1.00 89.62 356 GLU A CA 1
ATOM 2674 C C . GLU A 1 356 ? -19.040 6.756 21.084 1.00 89.62 356 GLU A C 1
ATOM 2676 O O . GLU A 1 356 ? -18.494 5.936 20.344 1.00 89.62 356 GLU A O 1
ATOM 2681 N N . GLY A 1 357 ? -20.350 6.700 21.324 1.00 86.50 357 GLY A N 1
ATOM 2682 C CA . GLY A 1 357 ? -21.202 5.643 20.786 1.00 86.50 357 GLY A CA 1
ATOM 2683 C C . GLY A 1 357 ? -21.178 4.318 21.553 1.00 86.50 357 GLY A C 1
ATOM 2684 O O . GLY A 1 357 ? -21.862 3.388 21.120 1.00 86.50 357 GLY A O 1
ATOM 2685 N N . LEU A 1 358 ? -20.491 4.239 22.696 1.00 86.94 358 LEU A N 1
ATOM 2686 C CA . LEU A 1 358 ? -20.609 3.143 23.669 1.00 86.94 358 LEU A CA 1
ATOM 2687 C C . LEU A 1 358 ? -21.518 3.488 24.868 1.00 86.94 358 LEU A C 1
ATOM 2689 O O . LEU A 1 358 ? -21.521 2.791 25.875 1.00 86.94 358 LEU A O 1
ATOM 2693 N N . VAL A 1 359 ? -22.325 4.547 24.767 1.00 82.50 359 VAL A N 1
ATOM 2694 C CA . VAL A 1 359 ? -23.281 4.945 25.815 1.00 82.50 359 VAL A CA 1
ATOM 2695 C C . VAL A 1 359 ? -24.684 4.454 25.461 1.00 82.50 359 VAL A C 1
ATOM 2697 O O . VAL A 1 359 ? -25.166 4.690 24.347 1.00 82.50 359 VAL A O 1
ATOM 2700 N N . ILE A 1 360 ? -25.345 3.767 26.398 1.00 85.25 360 ILE A N 1
ATOM 2701 C CA . ILE A 1 360 ? -26.728 3.292 26.239 1.00 85.25 360 ILE A CA 1
ATOM 2702 C C . ILE A 1 360 ? -27.688 4.483 26.217 1.00 85.25 360 ILE A C 1
ATOM 2704 O O . ILE A 1 360 ? -27.610 5.361 27.074 1.00 85.25 360 ILE A O 1
ATOM 2708 N N . ASN A 1 361 ? -28.628 4.486 25.266 1.00 86.38 361 ASN A N 1
ATOM 2709 C CA . ASN A 1 361 ? -29.697 5.478 25.261 1.00 86.38 361 ASN A CA 1
ATOM 2710 C C . ASN A 1 361 ? -30.687 5.157 26.389 1.00 86.38 361 ASN A C 1
ATOM 2712 O O . ASN A 1 361 ? -31.465 4.209 26.286 1.00 86.38 361 ASN A O 1
ATOM 2716 N N . GLN A 1 362 ? -30.686 5.973 27.442 1.00 82.50 362 GLN A N 1
ATOM 2717 C CA . GLN A 1 362 ? -31.570 5.807 28.602 1.00 82.50 362 GLN A CA 1
ATOM 2718 C C . GLN A 1 362 ? -33.061 5.939 28.250 1.00 82.50 362 GLN A C 1
ATOM 2720 O O . GLN A 1 362 ? -33.915 5.442 28.980 1.00 82.50 362 GLN A O 1
ATOM 2725 N N . ASN A 1 363 ? -33.382 6.580 27.123 1.00 86.19 363 ASN A N 1
ATOM 2726 C CA . ASN A 1 363 ? -34.755 6.729 26.652 1.00 86.19 363 ASN A CA 1
ATOM 2727 C C . ASN A 1 363 ? -35.214 5.568 25.757 1.00 86.19 363 ASN A C 1
ATOM 2729 O O . ASN A 1 363 ? -36.362 5.593 25.316 1.00 86.19 363 ASN A O 1
ATOM 2733 N N . TRP A 1 364 ? -34.354 4.573 25.479 1.00 88.69 364 TRP A N 1
ATOM 2734 C CA . TRP A 1 364 ? -34.675 3.427 24.623 1.00 88.69 364 TRP A CA 1
ATOM 2735 C C . TRP A 1 364 ? -35.991 2.767 25.029 1.00 88.69 364 TRP A C 1
ATOM 2737 O O . TRP A 1 364 ? -36.200 2.393 26.186 1.00 88.69 364 TRP A O 1
ATOM 2747 N N . ARG A 1 365 ? -36.860 2.572 24.036 1.00 88.56 365 ARG A N 1
ATOM 2748 C CA . ARG A 1 365 ? -38.137 1.893 24.215 1.00 88.56 365 ARG A CA 1
ATOM 2749 C C . ARG A 1 365 ? -38.121 0.552 23.474 1.00 88.56 365 ARG A C 1
ATOM 2751 O O . ARG A 1 365 ? -38.087 0.512 22.240 1.00 88.56 365 ARG A O 1
ATOM 2758 N N . PRO A 1 366 ? -38.126 -0.572 24.206 1.00 88.88 366 PRO A N 1
ATOM 2759 C CA . PRO A 1 366 ? -37.977 -1.909 23.631 1.00 88.88 366 PRO A CA 1
ATOM 2760 C C . PRO A 1 366 ? -39.165 -2.275 22.731 1.00 88.88 366 PRO A C 1
ATOM 2762 O O . PRO A 1 366 ? -38.987 -2.829 21.641 1.00 88.88 366 PRO A O 1
ATOM 2765 N N . VAL A 1 367 ? -40.365 -1.891 23.165 1.00 87.50 367 VAL A N 1
ATOM 2766 C CA . VAL A 1 367 ? -41.649 -2.117 22.499 1.00 87.50 367 VAL A CA 1
ATOM 2767 C C . VAL A 1 367 ? -42.341 -0.778 22.256 1.00 87.50 367 VAL A C 1
ATOM 2769 O O . VAL A 1 367 ? -42.078 0.184 22.978 1.00 87.50 367 VAL A O 1
ATOM 2772 N N . GLY A 1 368 ? -43.208 -0.738 21.247 1.00 82.88 368 GLY A N 1
ATOM 2773 C CA . GLY A 1 368 ? -44.001 0.440 20.907 1.00 82.88 368 GLY A CA 1
ATOM 2774 C C . GLY A 1 368 ? -45.015 0.773 21.998 1.00 82.88 368 GLY A C 1
ATOM 2775 O O . GLY A 1 368 ? -45.093 0.107 23.037 1.00 82.88 368 GLY A O 1
ATOM 2776 N N . ASP A 1 369 ? -45.810 1.809 21.759 1.00 82.44 369 ASP A N 1
ATOM 2777 C CA . ASP A 1 369 ? -46.834 2.230 22.713 1.00 82.44 369 ASP A CA 1
ATOM 2778 C C . ASP A 1 369 ? -47.979 1.197 22.883 1.00 82.44 369 ASP A C 1
ATOM 2780 O O . ASP A 1 369 ? -48.006 0.108 22.291 1.00 82.44 369 ASP A O 1
ATOM 2784 N N . ASP A 1 370 ? -48.977 1.534 23.705 1.00 80.75 370 ASP A N 1
ATOM 2785 C CA . ASP A 1 370 ? -50.154 0.682 23.925 1.00 80.75 370 ASP A CA 1
ATOM 2786 C C . ASP A 1 370 ? -50.986 0.448 22.642 1.00 80.75 370 ASP A C 1
ATOM 2788 O O . ASP A 1 370 ? -51.806 -0.479 22.601 1.00 80.75 370 ASP A O 1
ATOM 2792 N N . ALA A 1 371 ? -50.767 1.232 21.580 1.00 81.44 371 ALA A N 1
ATOM 2793 C CA . ALA A 1 371 ? -51.334 1.031 20.247 1.00 81.44 371 ALA A CA 1
ATOM 2794 C C . ALA A 1 371 ? -50.393 0.262 19.292 1.00 81.44 371 ALA A C 1
ATOM 2796 O O . ALA A 1 371 ? -50.859 -0.222 18.259 1.00 81.44 371 ALA A O 1
ATOM 2797 N N . GLY A 1 372 ? -49.123 0.075 19.662 1.00 77.81 372 GLY A N 1
ATOM 2798 C CA . GLY A 1 372 ? -48.086 -0.554 18.842 1.00 77.81 372 GLY A CA 1
ATOM 2799 C C . GLY A 1 372 ? -47.402 0.401 17.863 1.00 77.81 372 GLY A C 1
ATOM 2800 O O . GLY A 1 372 ? -46.815 -0.075 16.897 1.00 77.81 372 GLY A O 1
ATOM 2801 N N . ASP A 1 373 ? -47.492 1.715 18.083 1.00 81.44 373 ASP A N 1
ATOM 2802 C CA . ASP A 1 373 ? -46.812 2.731 17.274 1.00 81.44 373 ASP A CA 1
ATOM 2803 C C . ASP A 1 373 ? -45.341 2.887 17.712 1.00 81.44 373 ASP A C 1
ATOM 2805 O O . ASP A 1 373 ? -45.041 2.949 18.908 1.00 81.44 373 ASP A O 1
ATOM 2809 N N . TYR A 1 374 ? -44.432 2.952 16.733 1.00 84.75 374 TYR A N 1
ATOM 2810 C CA . TYR A 1 374 ? -42.982 3.137 16.904 1.00 84.75 374 TYR A CA 1
ATOM 2811 C C . TYR A 1 374 ? -42.500 4.469 16.296 1.00 84.75 374 TYR A C 1
ATOM 2813 O O . TYR A 1 374 ? -41.387 4.571 15.767 1.00 84.75 374 TYR A O 1
ATOM 2821 N N . SER A 1 375 ? -43.351 5.497 16.319 1.00 79.44 375 SER A N 1
ATOM 2822 C CA . SER A 1 375 ? -43.100 6.785 15.664 1.00 79.44 375 SER A CA 1
ATOM 2823 C C . SER A 1 375 ? -42.219 7.764 16.452 1.00 79.44 375 SER A C 1
ATOM 2825 O O . SER A 1 375 ? -41.845 8.808 15.903 1.00 79.44 375 SER A O 1
ATOM 2827 N N . THR A 1 376 ? -41.852 7.477 17.709 1.00 78.06 376 THR A N 1
ATOM 2828 C CA . THR A 1 376 ? -40.996 8.392 18.483 1.00 78.06 376 THR A CA 1
ATOM 2829 C C . THR A 1 376 ? -39.510 8.205 18.170 1.00 78.06 376 THR A C 1
ATOM 2831 O O . THR A 1 376 ? -39.063 7.165 17.688 1.00 78.06 376 THR A O 1
ATOM 2834 N N . ALA A 1 377 ? -38.709 9.242 18.439 1.00 76.31 377 ALA A N 1
ATOM 2835 C CA . ALA A 1 377 ? -37.276 9.220 18.148 1.00 76.31 377 ALA A CA 1
ATOM 2836 C C . ALA A 1 377 ? -36.532 8.085 18.883 1.00 76.31 377 ALA A C 1
ATOM 2838 O O . ALA A 1 377 ? -35.591 7.518 18.324 1.00 76.31 377 ALA A O 1
ATOM 2839 N N . ASP A 1 378 ? -36.982 7.731 20.090 1.00 80.62 378 ASP A N 1
ATOM 2840 C CA . ASP A 1 378 ? -36.380 6.698 20.942 1.00 80.62 378 ASP A CA 1
ATOM 2841 C C . ASP A 1 378 ? -36.888 5.279 20.645 1.00 80.62 378 ASP A C 1
ATOM 2843 O O . ASP A 1 378 ? -36.284 4.295 21.075 1.00 80.62 378 ASP A O 1
ATOM 2847 N N . ASP A 1 379 ? -37.948 5.166 19.842 1.00 83.44 379 ASP A N 1
ATOM 2848 C CA . ASP A 1 379 ? -38.483 3.890 19.372 1.00 83.44 379 ASP A CA 1
ATOM 2849 C C . ASP A 1 379 ? -37.714 3.365 18.156 1.00 83.44 379 ASP A C 1
ATOM 2851 O O . ASP A 1 379 ? -37.993 2.269 17.691 1.00 83.44 379 ASP A O 1
ATOM 2855 N N . SER A 1 380 ? -36.735 4.081 17.600 1.00 87.12 380 SER A N 1
ATOM 2856 C CA . SER A 1 380 ? -36.004 3.610 16.416 1.00 87.12 380 SER A CA 1
ATOM 2857 C C . SER A 1 380 ? -35.057 2.446 16.745 1.00 87.12 380 SER A C 1
ATOM 2859 O O . SER A 1 380 ? -34.219 2.592 17.634 1.00 87.12 380 SER A O 1
ATOM 2861 N N . PRO A 1 381 ? -35.038 1.338 15.971 1.00 88.12 381 PRO A N 1
ATOM 2862 C CA . PRO A 1 381 ? -34.109 0.218 16.185 1.00 88.12 381 PRO A CA 1
ATOM 2863 C C . PRO A 1 381 ? -32.638 0.596 15.926 1.00 88.12 381 PRO A C 1
ATOM 2865 O O . PRO A 1 381 ? -31.749 -0.238 16.040 1.00 88.12 381 PRO A O 1
ATOM 2868 N N . HIS A 1 382 ? -32.360 1.848 15.556 1.00 85.56 382 HIS A N 1
ATOM 2869 C CA . HIS A 1 382 ? -31.015 2.403 15.445 1.00 85.56 382 HIS A CA 1
ATOM 2870 C C . HIS A 1 382 ? -30.596 3.231 16.675 1.00 85.56 382 HIS A C 1
ATOM 2872 O O . HIS A 1 382 ? -29.468 3.719 16.702 1.00 85.56 382 HIS A O 1
ATOM 2878 N N . LYS A 1 383 ? -31.480 3.424 17.662 1.00 86.12 383 LYS A N 1
ATOM 2879 C CA . LYS A 1 383 ? -31.309 4.329 18.813 1.00 86.12 383 LYS A CA 1
ATOM 2880 C C . LYS A 1 383 ? -31.182 3.601 20.156 1.00 86.12 383 LYS A C 1
ATOM 2882 O O . LYS A 1 383 ? -31.490 4.178 21.191 1.00 86.12 383 LYS A O 1
ATOM 2887 N N . LEU A 1 384 ? -30.680 2.361 20.143 1.00 89.81 384 LEU A N 1
ATOM 2888 C CA . LEU A 1 384 ? -30.358 1.609 21.366 1.00 89.81 384 LEU A CA 1
ATOM 2889 C C . LEU A 1 384 ? -29.196 2.239 22.156 1.00 89.81 384 LEU A C 1
ATOM 2891 O O . LEU A 1 384 ? -29.126 2.119 23.374 1.00 89.81 384 LEU A O 1
ATOM 2895 N N . LEU A 1 385 ? -28.283 2.901 21.445 1.00 90.44 385 LEU A N 1
ATOM 2896 C CA . LEU A 1 385 ? -27.137 3.635 21.981 1.00 90.44 385 LEU A CA 1
ATOM 2897 C C . LEU A 1 385 ? -27.232 5.103 21.526 1.00 90.44 385 LEU A C 1
ATOM 2899 O O . LEU A 1 385 ? -27.874 5.382 20.505 1.00 90.44 385 LEU A O 1
ATOM 2903 N N . ASN A 1 386 ? -26.580 6.029 22.239 1.00 87.12 386 ASN A N 1
ATOM 2904 C CA . ASN A 1 386 ? -26.626 7.473 21.943 1.00 87.12 386 ASN A CA 1
ATOM 2905 C C . ASN A 1 386 ? -26.198 7.786 20.496 1.00 87.12 386 ASN A C 1
ATOM 2907 O O . ASN A 1 386 ? -26.862 8.554 19.789 1.00 87.12 386 ASN A O 1
ATOM 2911 N N . ALA A 1 387 ? -25.147 7.114 20.011 1.00 90.31 387 ALA A N 1
ATOM 2912 C CA . ALA A 1 387 ? -24.799 7.102 18.594 1.00 90.31 387 ALA A CA 1
ATOM 2913 C C . ALA A 1 387 ? -25.540 5.981 17.859 1.00 90.31 387 ALA A C 1
ATOM 2915 O O . ALA A 1 387 ? -25.429 4.799 18.208 1.00 90.31 387 ALA A O 1
ATOM 2916 N N . ASN A 1 388 ? -26.227 6.323 16.769 1.00 90.31 388 ASN A N 1
ATOM 2917 C CA . ASN A 1 388 ? -26.755 5.306 15.864 1.00 90.31 388 ASN A CA 1
ATOM 2918 C C . ASN A 1 388 ? -25.618 4.572 15.123 1.00 90.31 388 ASN A C 1
ATOM 2920 O O . ASN A 1 388 ? -24.462 4.986 15.175 1.00 90.31 388 ASN A O 1
ATOM 2924 N N . THR A 1 389 ? -25.925 3.465 14.439 1.00 90.69 389 THR A N 1
ATOM 2925 C CA . THR A 1 389 ? -24.898 2.652 13.757 1.00 90.69 389 THR A CA 1
ATOM 2926 C C . THR A 1 389 ? -24.064 3.459 12.763 1.00 90.69 389 THR A C 1
ATOM 2928 O O . THR A 1 389 ? -22.847 3.371 12.805 1.00 90.69 389 THR A O 1
ATOM 2931 N N . SER A 1 390 ? -24.684 4.282 11.915 1.00 89.81 390 SER A N 1
ATOM 2932 C CA . SER A 1 390 ? -23.950 5.088 10.929 1.00 89.81 390 SER A CA 1
ATOM 2933 C C . SER A 1 390 ? -23.062 6.146 11.592 1.00 89.81 390 SER A C 1
ATOM 2935 O O . SER A 1 390 ? -21.932 6.349 11.162 1.00 89.81 390 SER A O 1
ATOM 2937 N N . GLN A 1 391 ? -23.545 6.770 12.669 1.00 91.31 391 GLN A N 1
ATOM 2938 C CA . GLN A 1 391 ? -22.780 7.732 13.460 1.00 91.31 391 GLN A CA 1
ATOM 2939 C C . GLN A 1 391 ? -21.556 7.079 14.103 1.00 91.31 391 GLN A C 1
ATOM 2941 O O . GLN A 1 391 ? -20.469 7.629 13.996 1.00 91.31 391 GLN A O 1
ATOM 2946 N N . PHE A 1 392 ? -21.715 5.901 14.718 1.00 91.94 392 PHE A N 1
ATOM 2947 C CA . PHE A 1 392 ? -20.593 5.153 15.290 1.00 91.94 392 PHE A CA 1
ATOM 2948 C C . PHE A 1 392 ? -19.567 4.765 14.224 1.00 91.94 392 PHE A C 1
ATOM 2950 O O . PHE A 1 392 ? -18.382 5.008 14.410 1.00 91.94 392 PHE A O 1
ATOM 2957 N N . VAL A 1 393 ? -20.013 4.233 13.082 1.00 91.81 393 VAL A N 1
ATOM 2958 C CA . VAL A 1 393 ? -19.110 3.858 11.981 1.00 91.81 393 VAL A CA 1
ATOM 2959 C C . VAL A 1 393 ? -18.310 5.057 11.473 1.00 91.81 393 VAL A C 1
ATOM 2961 O O . VAL A 1 393 ? -17.101 4.943 11.297 1.00 91.81 393 VAL A O 1
ATOM 2964 N N . GLY A 1 394 ? -18.944 6.225 11.336 1.00 89.81 394 GLY A N 1
ATOM 2965 C CA . GLY A 1 394 ? -18.250 7.454 10.944 1.00 89.81 394 GLY A CA 1
ATOM 2966 C C . GLY A 1 394 ? -17.181 7.920 11.942 1.00 89.81 394 GLY A C 1
ATOM 2967 O O . GLY A 1 394 ? -16.271 8.649 11.555 1.00 89.81 394 GLY A O 1
ATOM 2968 N N . LEU A 1 395 ? -17.246 7.491 13.209 1.00 90.31 395 LEU A N 1
ATOM 2969 C CA . LEU A 1 395 ? -16.230 7.816 14.215 1.00 90.31 395 LEU A CA 1
ATOM 2970 C C . LEU A 1 395 ? -14.953 6.967 14.078 1.00 90.31 395 LEU A C 1
ATOM 2972 O O . LEU A 1 395 ? -13.888 7.382 14.539 1.00 90.31 395 LEU A O 1
ATOM 2976 N N . LEU A 1 396 ? -15.034 5.816 13.401 1.00 90.31 396 LEU A N 1
ATOM 2977 C CA . LEU A 1 396 ? -13.932 4.859 13.237 1.00 90.31 396 LEU A CA 1
ATOM 2978 C C . LEU A 1 396 ? -12.906 5.270 12.162 1.00 90.31 396 LEU A C 1
ATOM 2980 O O . LEU A 1 396 ? -11.944 4.542 11.918 1.00 90.31 396 LEU A O 1
ATOM 2984 N N . GLY A 1 397 ? -13.088 6.424 11.510 1.00 88.06 397 GLY A N 1
ATOM 2985 C CA . GLY A 1 397 ? -12.129 6.973 10.549 1.00 88.06 397 GLY A CA 1
ATOM 2986 C C . GLY A 1 397 ? -11.837 6.011 9.393 1.00 88.06 397 GLY A C 1
ATOM 2987 O O . GLY A 1 397 ? -12.747 5.599 8.682 1.00 88.06 397 GLY A O 1
ATOM 2988 N N . PHE A 1 398 ? -10.567 5.631 9.216 1.00 87.19 398 PHE A N 1
ATOM 2989 C CA . PHE A 1 398 ? -10.120 4.710 8.158 1.00 87.19 398 PHE A CA 1
ATOM 2990 C C . PHE A 1 398 ? -10.833 3.348 8.162 1.00 87.19 398 PHE A C 1
ATOM 2992 O O . PHE A 1 398 ? -10.948 2.711 7.112 1.00 87.19 398 PHE A O 1
ATOM 2999 N N . PHE A 1 399 ? -11.300 2.895 9.329 1.00 90.88 399 PHE A N 1
ATOM 3000 C CA . PHE A 1 399 ? -11.977 1.606 9.470 1.00 90.88 399 PHE A CA 1
ATOM 3001 C C . PHE A 1 399 ? -13.451 1.648 9.077 1.00 90.88 399 PHE A C 1
ATOM 3003 O O . PHE A 1 399 ? -14.076 0.590 9.021 1.00 90.88 399 PHE A O 1
ATOM 3010 N N . ASP A 1 400 ? -14.001 2.827 8.770 1.00 89.75 400 ASP A N 1
ATOM 3011 C CA . ASP A 1 400 ? -15.282 2.924 8.081 1.00 89.75 400 ASP A CA 1
ATOM 3012 C C . ASP A 1 400 ? -15.200 2.122 6.763 1.00 89.75 400 ASP A C 1
ATOM 3014 O O . ASP A 1 400 ? -14.421 2.487 5.873 1.00 89.75 400 ASP A O 1
ATOM 3018 N N . PRO A 1 401 ? -15.994 1.043 6.594 1.00 88.50 401 PRO A N 1
ATOM 3019 C CA . PRO A 1 401 ? -15.976 0.235 5.378 1.00 88.50 401 PRO A CA 1
ATOM 3020 C C . PRO A 1 401 ? -16.240 1.060 4.114 1.00 88.50 401 PRO A C 1
ATOM 3022 O O . PRO A 1 401 ? -15.757 0.710 3.035 1.00 88.50 401 PRO A O 1
ATOM 3025 N N . ASP A 1 402 ? -17.007 2.141 4.236 1.00 83.06 402 ASP A N 1
ATOM 3026 C CA . ASP A 1 402 ? -17.382 3.056 3.160 1.00 83.06 402 ASP A CA 1
ATOM 3027 C C . ASP A 1 402 ? -16.392 4.241 3.038 1.00 83.06 402 ASP A C 1
ATOM 3029 O O . ASP A 1 402 ? -16.303 4.890 1.994 1.00 83.06 402 ASP A O 1
ATOM 3033 N N . ASN A 1 403 ? -15.553 4.477 4.052 1.00 73.06 403 ASN A N 1
ATOM 3034 C CA . ASN A 1 403 ? -14.591 5.583 4.124 1.00 73.06 403 ASN A CA 1
ATOM 3035 C C . ASN A 1 403 ? -15.233 6.951 3.796 1.00 73.06 403 ASN A C 1
ATOM 3037 O O . ASN A 1 403 ? -14.730 7.712 2.961 1.00 73.06 403 ASN A O 1
ATOM 3041 N N . GLY A 1 404 ? -16.399 7.237 4.388 1.00 64.81 404 GLY A N 1
ATOM 3042 C CA . GLY A 1 404 ? -17.118 8.507 4.227 1.00 64.81 404 GLY A CA 1
ATOM 3043 C C . GLY A 1 404 ? -17.800 8.738 2.869 1.00 64.81 404 GLY A C 1
ATOM 3044 O O . GLY A 1 404 ? -18.344 9.820 2.636 1.00 64.81 404 GLY A O 1
ATOM 3045 N N . SER A 1 405 ? -17.806 7.761 1.956 1.00 61.47 405 SER A N 1
ATOM 3046 C CA . SER A 1 405 ? -18.538 7.830 0.681 1.00 61.47 405 SER A CA 1
ATOM 3047 C C . SER A 1 405 ? -19.125 6.464 0.335 1.00 61.47 405 SER A C 1
ATOM 3049 O O . SER A 1 405 ? -18.687 5.473 0.880 1.00 61.47 405 SER A O 1
ATOM 3051 N N . ALA A 1 406 ? -20.092 6.344 -0.579 1.00 57.69 406 ALA A N 1
ATOM 3052 C CA . ALA A 1 406 ? -20.747 5.051 -0.846 1.00 57.69 406 ALA A CA 1
ATOM 3053 C C . ALA A 1 406 ? -19.805 3.902 -1.296 1.00 57.69 406 ALA A C 1
ATOM 3055 O O . ALA A 1 406 ? -20.278 2.789 -1.499 1.00 57.69 406 ALA A O 1
ATOM 3056 N N . ASN A 1 407 ? -18.503 4.158 -1.493 1.00 59.25 407 ASN A N 1
ATOM 3057 C CA . ASN A 1 407 ? -17.502 3.158 -1.830 1.00 59.25 407 ASN A CA 1
ATOM 3058 C C . ASN A 1 407 ? -16.160 3.465 -1.150 1.00 59.25 407 ASN A C 1
ATOM 3060 O O . ASN A 1 407 ? -15.660 4.588 -1.238 1.00 59.25 407 ASN A O 1
ATOM 3064 N N . ALA A 1 408 ? -15.519 2.429 -0.603 1.00 66.31 408 ALA A N 1
ATOM 3065 C CA . ALA A 1 408 ? -14.127 2.496 -0.173 1.00 66.31 408 ALA A CA 1
ATOM 3066 C C . ALA A 1 408 ? -13.235 3.086 -1.283 1.00 66.31 408 ALA A C 1
ATOM 3068 O O . ALA A 1 408 ? -13.274 2.656 -2.440 1.00 66.31 408 ALA A O 1
ATOM 3069 N N . THR A 1 409 ? -12.411 4.072 -0.936 1.00 78.06 409 THR A N 1
ATOM 3070 C CA . THR A 1 409 ? -11.588 4.804 -1.913 1.00 78.06 409 THR A CA 1
ATOM 3071 C C . THR A 1 409 ? -10.260 4.114 -2.229 1.00 78.06 409 THR A C 1
ATOM 3073 O O . THR A 1 409 ? -9.685 4.365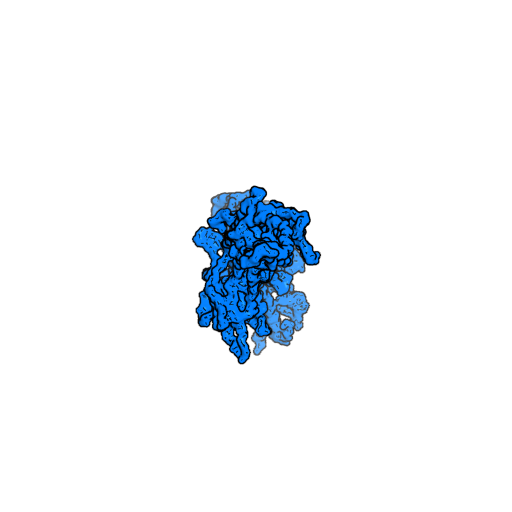 -3.287 1.00 78.06 409 THR A O 1
ATOM 3076 N N . ASN A 1 410 ? -9.795 3.215 -1.357 1.00 89.62 410 ASN A N 1
ATOM 3077 C CA . ASN A 1 410 ? -8.525 2.498 -1.481 1.00 89.62 410 ASN A CA 1
ATOM 3078 C C . ASN A 1 410 ? -8.736 0.974 -1.543 1.00 89.62 410 ASN A C 1
ATOM 3080 O O . ASN A 1 410 ? -9.750 0.444 -1.085 1.00 89.62 410 ASN A O 1
ATOM 3084 N N . ASP A 1 411 ? -7.761 0.273 -2.109 1.00 93.06 411 ASP A N 1
ATOM 3085 C CA . ASP A 1 411 ? -7.826 -1.163 -2.372 1.00 93.06 411 ASP A CA 1
ATOM 3086 C C . ASP A 1 411 ? -7.725 -2.009 -1.097 1.00 93.06 411 ASP A C 1
ATOM 3088 O O . ASP A 1 411 ? -8.241 -3.122 -1.075 1.00 93.06 411 ASP A O 1
ATOM 3092 N N . LEU A 1 412 ? -7.105 -1.492 -0.031 1.00 92.69 412 LEU A N 1
ATOM 3093 C CA . LEU A 1 412 ? -6.927 -2.206 1.236 1.00 92.69 412 LEU A CA 1
ATOM 3094 C C . LEU A 1 412 ? -8.266 -2.342 1.983 1.00 92.69 412 LEU A C 1
ATOM 3096 O O . LEU A 1 412 ? -8.654 -3.449 2.352 1.00 92.69 412 LEU A O 1
ATOM 3100 N N . THR A 1 413 ? -9.033 -1.251 2.099 1.00 91.00 413 THR A N 1
ATOM 3101 C CA . THR A 1 413 ? -10.401 -1.277 2.650 1.00 91.00 413 THR A CA 1
ATOM 3102 C C . THR A 1 413 ? -11.338 -2.119 1.780 1.00 91.00 413 THR A C 1
ATOM 3104 O O . THR A 1 413 ? -12.096 -2.922 2.317 1.00 91.00 413 THR A O 1
ATOM 3107 N N . LYS A 1 414 ? -11.254 -2.024 0.442 1.00 91.56 414 LYS A N 1
ATOM 3108 C CA . LYS A 1 414 ? -12.020 -2.913 -0.460 1.00 91.56 414 LYS A CA 1
ATOM 3109 C C . LYS A 1 414 ? -11.669 -4.384 -0.257 1.00 91.56 414 LYS A C 1
ATOM 3111 O O . LYS A 1 414 ? -12.561 -5.224 -0.272 1.00 91.56 414 LYS A O 1
ATOM 3116 N N . GLY A 1 415 ? -10.385 -4.683 -0.062 1.00 93.00 415 GLY A N 1
ATOM 3117 C CA . GLY A 1 415 ? -9.878 -6.035 0.151 1.00 93.00 415 GLY A CA 1
ATOM 3118 C C . GLY A 1 415 ? -10.492 -6.728 1.366 1.00 93.00 415 GLY A C 1
ATOM 3119 O O . GLY A 1 415 ? -10.778 -7.919 1.297 1.00 93.00 415 GLY A O 1
ATOM 3120 N N . ALA A 1 416 ? -10.735 -5.973 2.438 1.00 94.06 416 ALA A N 1
ATOM 3121 C CA . ALA A 1 416 ? -11.261 -6.461 3.714 1.00 94.06 416 ALA A CA 1
ATOM 3122 C C . ALA A 1 416 ? -12.793 -6.641 3.753 1.00 94.06 416 ALA A C 1
ATOM 3124 O O . ALA A 1 416 ? -13.324 -7.352 4.611 1.00 94.06 416 ALA A O 1
ATOM 3125 N N . ARG A 1 417 ? -13.524 -5.989 2.844 1.00 92.12 417 ARG A N 1
ATOM 3126 C CA . ARG A 1 417 ? -14.992 -5.978 2.827 1.00 92.12 417 ARG A CA 1
ATOM 3127 C C . ARG A 1 417 ? -15.586 -7.324 2.417 1.00 92.12 417 ARG A C 1
ATOM 3129 O O . ARG A 1 417 ? -15.135 -7.946 1.460 1.00 92.12 417 ARG A O 1
ATOM 3136 N N . GLY A 1 418 ? -16.658 -7.739 3.096 1.00 90.50 418 GLY A N 1
ATOM 3137 C CA . GLY A 1 418 ? -17.358 -8.995 2.788 1.00 90.50 418 GLY A CA 1
ATOM 3138 C C . GLY A 1 418 ? -18.285 -8.923 1.567 1.00 90.50 418 GLY A C 1
ATOM 3139 O O . GLY A 1 418 ? -18.594 -9.947 0.964 1.00 90.50 418 GLY A O 1
ATOM 3140 N N . ASP A 1 419 ? -18.726 -7.722 1.193 1.00 89.50 419 ASP A N 1
ATOM 3141 C CA . ASP A 1 419 ? -19.618 -7.446 0.058 1.00 89.50 419 ASP A CA 1
ATOM 3142 C C . ASP A 1 419 ? -18.869 -7.121 -1.249 1.00 89.50 419 ASP A C 1
ATOM 3144 O O . ASP A 1 419 ? -19.472 -7.113 -2.322 1.00 89.50 419 ASP A O 1
ATOM 3148 N N . TRP A 1 420 ? -17.553 -6.897 -1.184 1.00 90.44 420 TRP A N 1
ATOM 3149 C CA . TRP A 1 420 ? -16.697 -6.681 -2.352 1.00 90.44 420 TRP A CA 1
ATOM 3150 C C . TRP A 1 420 ? -16.020 -7.987 -2.737 1.00 90.44 420 TRP A C 1
ATOM 3152 O O . TRP A 1 420 ? -14.931 -8.313 -2.266 1.00 90.44 420 TRP A O 1
ATOM 3162 N N . VAL A 1 421 ? -16.682 -8.741 -3.611 1.00 92.06 421 VAL A N 1
ATOM 3163 C CA . VAL A 1 421 ? -16.199 -10.031 -4.114 1.00 92.06 421 VAL A CA 1
ATOM 3164 C C . VAL A 1 421 ? -15.927 -9.924 -5.610 1.00 92.06 421 VAL A C 1
ATOM 3166 O O . VAL A 1 421 ? -16.664 -9.257 -6.341 1.00 92.06 421 VAL A O 1
ATOM 3169 N N . SER A 1 422 ? -14.845 -10.556 -6.065 1.00 94.56 422 SER A N 1
ATOM 3170 C CA . SER A 1 422 ? -14.527 -10.673 -7.487 1.00 94.56 422 SER A CA 1
ATOM 3171 C C . SER A 1 422 ? -15.272 -11.839 -8.124 1.00 94.56 422 SER A C 1
ATOM 3173 O O . SER A 1 422 ? -15.334 -12.932 -7.563 1.00 94.56 422 SER A O 1
ATOM 3175 N N . GLU A 1 423 ? -15.776 -11.636 -9.339 1.00 93.06 423 GLU A N 1
ATOM 3176 C CA . GLU A 1 423 ? -16.523 -12.650 -10.079 1.00 93.06 423 GLU A CA 1
ATOM 3177 C C . GLU A 1 423 ? -15.884 -12.935 -11.439 1.00 93.06 423 GLU A C 1
ATOM 3179 O O . GLU A 1 423 ? -15.753 -12.055 -12.290 1.00 93.06 423 GLU A O 1
ATOM 3184 N N . GLY A 1 424 ? -15.568 -14.208 -11.686 1.00 89.88 424 GLY A N 1
ATOM 3185 C CA . GLY A 1 424 ? -15.091 -14.718 -12.978 1.00 89.88 424 GLY A CA 1
ATOM 3186 C C . GLY A 1 424 ? -16.223 -14.931 -13.981 1.00 89.88 424 GLY A C 1
ATOM 3187 O O . GLY A 1 424 ? -16.175 -15.866 -14.779 1.00 89.88 424 GLY A O 1
ATOM 3188 N N . LYS A 1 425 ? -17.288 -14.132 -13.875 1.00 87.44 425 LYS A N 1
ATOM 3189 C CA . LYS A 1 425 ? -18.523 -14.294 -14.635 1.00 87.44 425 LYS A CA 1
ATOM 3190 C C . LYS A 1 425 ? -18.492 -13.427 -15.884 1.00 87.44 425 LYS A C 1
ATOM 3192 O O . LYS A 1 425 ? -18.099 -12.265 -15.849 1.00 87.44 425 LYS A O 1
ATOM 3197 N N . GLU A 1 426 ? -18.937 -14.015 -16.982 1.00 85.88 426 GLU A N 1
ATOM 3198 C CA . GLU A 1 426 ? -19.053 -13.345 -18.269 1.00 85.88 426 GLU A CA 1
ATOM 3199 C C . GLU A 1 426 ? -20.355 -12.551 -18.368 1.00 85.88 426 GLU A C 1
ATOM 3201 O O . GLU A 1 426 ? -21.424 -13.019 -17.966 1.00 85.88 426 GLU A O 1
ATOM 3206 N N . TYR A 1 427 ? -20.255 -11.360 -18.948 1.00 84.94 427 TYR A N 1
ATOM 3207 C CA . TYR A 1 427 ? -21.356 -10.443 -19.200 1.00 84.94 427 TYR A CA 1
ATOM 3208 C C . TYR A 1 427 ? -21.370 -10.065 -20.684 1.00 84.94 427 TYR A C 1
ATOM 3210 O O . TYR A 1 427 ? -20.325 -9.790 -21.277 1.00 84.94 427 TYR A O 1
ATOM 3218 N N . ASN A 1 428 ? -22.568 -10.034 -21.278 1.00 81.94 428 ASN A N 1
ATOM 3219 C CA . ASN A 1 428 ? -22.798 -9.699 -22.690 1.00 81.94 428 ASN A CA 1
ATOM 3220 C C . ASN A 1 428 ? -21.937 -10.508 -23.679 1.00 81.94 428 ASN A C 1
ATOM 3222 O O . ASN A 1 428 ? -21.557 -9.990 -24.720 1.00 81.94 428 ASN A O 1
ATOM 3226 N N . GLU A 1 429 ? -21.597 -11.750 -23.324 1.00 74.06 429 GLU A N 1
ATOM 3227 C CA . GLU A 1 429 ? -20.820 -12.700 -24.141 1.00 74.06 429 GLU A CA 1
ATOM 3228 C C . GLU A 1 429 ? -19.377 -12.276 -24.494 1.00 74.06 429 GLU A C 1
ATOM 3230 O O . GLU A 1 429 ? -18.670 -12.984 -25.212 1.00 74.06 429 GLU A O 1
ATOM 3235 N N . THR A 1 430 ? -18.912 -11.119 -24.007 1.00 72.44 430 THR A N 1
ATOM 3236 C CA . THR A 1 430 ? -17.610 -10.562 -24.412 1.00 72.44 430 THR A CA 1
ATOM 3237 C C . THR A 1 430 ? -16.809 -9.915 -23.286 1.00 72.44 430 THR A C 1
ATOM 3239 O O . THR A 1 430 ? -15.659 -9.544 -23.517 1.00 72.44 430 THR A O 1
ATOM 3242 N N . SER A 1 431 ? -17.380 -9.714 -22.093 1.00 84.19 431 SER A N 1
ATOM 3243 C CA . SER A 1 431 ? -16.758 -8.902 -21.038 1.00 84.19 431 SER A CA 1
ATOM 3244 C C . SER A 1 431 ? -16.755 -9.582 -19.672 1.00 84.19 431 SER A C 1
ATOM 3246 O O . SER A 1 431 ? -17.686 -10.301 -19.318 1.00 84.19 431 SER A O 1
ATOM 3248 N N . TYR A 1 432 ? -15.722 -9.288 -18.883 1.00 90.19 432 TYR A N 1
ATOM 3249 C CA . TYR A 1 432 ? -15.531 -9.778 -17.517 1.00 90.19 432 TYR A CA 1
ATOM 3250 C C . TYR A 1 432 ? -15.214 -8.603 -16.573 1.00 90.19 432 TYR A C 1
ATOM 3252 O O . TYR A 1 432 ? -14.087 -8.470 -16.102 1.00 90.19 432 TYR A O 1
ATOM 3260 N N . PRO A 1 433 ? -16.170 -7.690 -16.323 1.00 90.38 433 PRO A N 1
ATOM 3261 C CA . PRO A 1 433 ? -15.895 -6.424 -15.639 1.00 90.38 433 PRO A CA 1
ATOM 3262 C C . PRO A 1 433 ? -15.567 -6.570 -14.144 1.00 90.38 433 PRO A C 1
ATOM 3264 O O . PRO A 1 433 ? -14.982 -5.658 -13.568 1.00 90.38 433 PRO A O 1
ATOM 3267 N N . TYR A 1 434 ? -15.921 -7.695 -13.514 1.00 93.06 434 TYR A N 1
ATOM 3268 C CA . TYR A 1 434 ? -15.821 -7.884 -12.059 1.00 93.06 434 TYR A CA 1
ATOM 3269 C C . TYR A 1 434 ? -14.694 -8.827 -11.620 1.00 93.06 434 TYR A C 1
ATOM 3271 O O . TYR A 1 434 ? -14.650 -9.226 -10.458 1.00 93.06 434 TYR A O 1
ATOM 3279 N N . VAL A 1 435 ? -13.759 -9.172 -12.511 1.00 93.31 435 VAL A N 1
ATOM 3280 C CA . VAL A 1 435 ? -12.673 -10.122 -12.194 1.00 93.31 435 VAL A CA 1
ATOM 3281 C C . VAL A 1 435 ? -11.655 -9.592 -11.188 1.00 93.31 435 VAL A C 1
ATOM 3283 O O . VAL A 1 435 ? -10.934 -10.376 -10.587 1.00 93.31 435 VAL A O 1
ATOM 3286 N N . GLU A 1 436 ? -11.603 -8.281 -10.976 1.00 92.31 436 GLU A N 1
ATOM 3287 C CA . GLU A 1 436 ? -10.756 -7.634 -9.964 1.00 92.31 436 GLU A CA 1
ATOM 3288 C C . GLU A 1 436 ? -11.568 -6.664 -9.096 1.00 92.31 436 GLU A C 1
ATOM 3290 O O . GLU A 1 436 ? -11.037 -5.661 -8.625 1.00 92.31 436 GLU A O 1
ATOM 3295 N N . ASN A 1 437 ? -12.869 -6.929 -8.911 1.00 92.44 437 ASN A N 1
ATOM 3296 C CA . ASN A 1 437 ? -13.719 -6.083 -8.070 1.00 92.44 437 ASN A CA 1
ATOM 3297 C C . ASN A 1 437 ? -13.156 -5.990 -6.640 1.00 92.44 437 ASN A C 1
ATOM 3299 O O . ASN A 1 437 ? -13.023 -4.894 -6.098 1.00 92.44 437 ASN A O 1
ATOM 3303 N N . ASN A 1 438 ? -12.729 -7.127 -6.079 1.00 93.12 438 ASN A N 1
ATOM 3304 C CA . ASN A 1 438 ? -11.787 -7.162 -4.968 1.00 93.12 438 ASN A CA 1
ATOM 3305 C C . ASN A 1 438 ? -10.352 -7.259 -5.525 1.00 93.12 438 ASN A C 1
ATOM 3307 O O . ASN A 1 438 ? -9.979 -8.291 -6.090 1.00 93.12 438 ASN A O 1
ATOM 3311 N N . PRO A 1 439 ? -9.530 -6.210 -5.376 1.00 91.56 439 PRO A N 1
ATOM 3312 C CA . PRO A 1 439 ? -8.217 -6.153 -6.008 1.00 91.56 439 PRO A CA 1
ATOM 3313 C C . PRO A 1 439 ? -7.208 -7.129 -5.387 1.00 91.56 439 PRO A C 1
ATOM 3315 O O . PRO A 1 439 ? -6.318 -7.588 -6.104 1.00 91.56 439 PRO A O 1
ATOM 3318 N N . PHE A 1 440 ? -7.343 -7.443 -4.092 1.00 94.50 440 PHE A N 1
ATOM 3319 C CA . PHE A 1 440 ? -6.478 -8.382 -3.366 1.00 94.50 440 PHE A CA 1
ATOM 3320 C C . PHE A 1 440 ? -6.942 -9.833 -3.500 1.00 94.50 440 PHE A C 1
ATOM 3322 O O . PHE A 1 440 ? -6.111 -10.736 -3.510 1.00 94.50 440 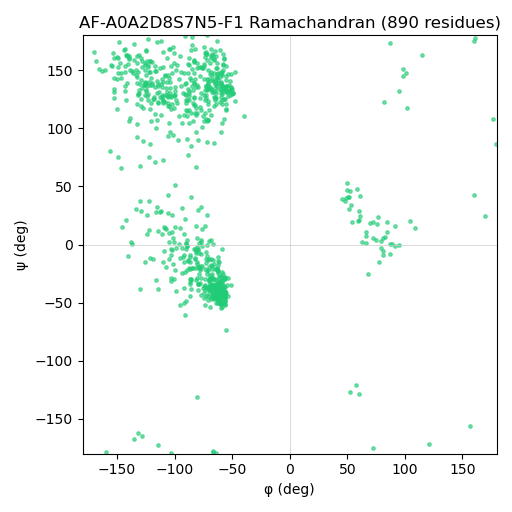PHE A O 1
ATOM 3329 N N . PHE A 1 441 ? -8.248 -10.050 -3.670 1.00 93.88 441 PHE A N 1
ATOM 3330 C CA . PHE A 1 441 ? -8.858 -11.356 -3.920 1.00 93.88 441 PHE A CA 1
ATOM 3331 C C . PHE A 1 441 ? -9.545 -11.373 -5.296 1.00 93.88 441 PHE A C 1
ATOM 3333 O O . PHE A 1 441 ? -10.778 -11.340 -5.391 1.00 93.88 441 PHE A O 1
ATOM 3340 N N . PRO A 1 442 ? -8.761 -11.367 -6.390 1.00 93.81 442 PRO A N 1
ATOM 3341 C CA . PRO A 1 442 ? -9.297 -11.387 -7.743 1.00 93.81 442 PRO A CA 1
ATOM 3342 C C . PRO A 1 442 ? -10.005 -12.712 -8.053 1.00 93.81 442 PRO A C 1
ATOM 3344 O O . PRO A 1 442 ? -9.818 -13.726 -7.381 1.00 93.81 442 PRO A O 1
ATOM 3347 N N . ALA A 1 443 ? -10.813 -12.711 -9.109 1.00 92.31 443 ALA A N 1
ATOM 3348 C CA . ALA A 1 443 ? -11.564 -13.867 -9.565 1.00 92.31 443 ALA A CA 1
ATOM 3349 C C . ALA A 1 443 ? -10.637 -14.903 -10.198 1.00 92.31 443 ALA A C 1
ATOM 3351 O O . ALA A 1 443 ? -10.420 -14.929 -11.415 1.00 92.31 443 ALA A O 1
ATOM 3352 N N . ILE A 1 444 ? -10.115 -15.787 -9.365 1.00 87.88 444 ILE A N 1
ATOM 3353 C CA . ILE A 1 444 ? -9.328 -16.930 -9.799 1.00 87.88 444 ILE A CA 1
ATOM 3354 C C . ILE A 1 444 ? -10.214 -18.179 -9.801 1.00 87.88 444 ILE A C 1
ATOM 3356 O O . ILE A 1 444 ? -11.032 -18.382 -8.911 1.00 87.88 444 ILE A O 1
ATOM 3360 N N . GLY A 1 445 ? -10.119 -18.979 -10.862 1.00 70.25 445 GLY A N 1
ATOM 3361 C CA . GLY A 1 445 ? -10.856 -20.244 -10.988 1.00 70.25 445 GLY A CA 1
ATOM 3362 C C . GLY A 1 445 ? -10.106 -21.439 -10.403 1.00 70.25 445 GLY A C 1
ATOM 3363 O O . GLY A 1 445 ? -10.710 -22.487 -10.201 1.00 70.25 445 GLY A O 1
ATOM 3364 N N . GLY A 1 446 ? -8.811 -21.271 -10.119 1.00 70.38 446 GLY A N 1
ATOM 3365 C CA . GLY A 1 446 ? -8.009 -22.225 -9.364 1.00 70.38 446 GLY A CA 1
ATOM 3366 C C . GLY A 1 446 ? -8.126 -22.025 -7.853 1.00 70.38 446 GLY A C 1
ATOM 3367 O O . GLY A 1 446 ? -8.776 -21.112 -7.348 1.00 70.38 446 GLY A O 1
ATOM 3368 N N . THR A 1 447 ? -7.447 -22.889 -7.120 1.00 78.44 447 THR A N 1
ATOM 3369 C CA . THR A 1 447 ? -7.248 -22.786 -5.679 1.00 78.44 447 THR A CA 1
ATOM 3370 C C . THR A 1 447 ? -6.117 -21.810 -5.349 1.00 78.44 447 THR A C 1
ATOM 3372 O O . THR A 1 447 ? -5.186 -21.604 -6.130 1.00 78.44 447 THR A O 1
ATOM 3375 N N . HIS A 1 448 ? -6.147 -21.263 -4.132 1.00 83.38 448 HIS A N 1
ATOM 3376 C CA . HIS A 1 448 ? -5.032 -20.499 -3.561 1.00 83.38 448 HIS A CA 1
ATOM 3377 C C . HIS A 1 448 ? -3.865 -21.422 -3.152 1.00 83.38 448 HIS A C 1
ATOM 3379 O O . HIS A 1 448 ? -3.005 -21.025 -2.381 1.00 83.38 448 HIS A O 1
ATOM 3385 N N . LYS A 1 449 ? -3.827 -22.676 -3.618 1.00 86.38 449 LYS A N 1
ATOM 3386 C CA . LYS A 1 449 ? -2.755 -23.621 -3.302 1.00 86.38 449 LYS A CA 1
ATOM 3387 C C . LYS A 1 449 ? -1.471 -23.239 -4.017 1.00 86.38 449 LYS A C 1
ATOM 3389 O O . LYS A 1 449 ? -1.481 -22.479 -4.991 1.00 86.38 449 LYS A O 1
ATOM 3394 N N . ALA A 1 450 ? -0.377 -23.833 -3.542 1.00 88.44 450 ALA A N 1
ATOM 3395 C CA . ALA A 1 450 ? 0.879 -23.883 -4.274 1.00 88.44 450 ALA A CA 1
ATOM 3396 C C . ALA A 1 450 ? 0.637 -24.321 -5.726 1.00 88.44 450 ALA A C 1
ATOM 3398 O O . ALA A 1 450 ? -0.287 -25.088 -5.999 1.00 88.44 450 ALA A O 1
ATOM 3399 N N . TYR A 1 451 ? 1.465 -23.819 -6.642 1.00 88.25 451 TYR A N 1
ATOM 3400 C CA . TYR A 1 451 ? 1.341 -24.117 -8.063 1.00 88.25 451 TYR A CA 1
ATOM 3401 C C . TYR A 1 451 ? 1.164 -25.616 -8.337 1.00 88.25 451 TYR A C 1
ATOM 3403 O O . TYR A 1 451 ? 2.004 -26.439 -7.967 1.00 88.25 451 TYR A O 1
ATOM 3411 N N . GLU A 1 452 ? 0.077 -25.938 -9.030 1.00 87.62 452 GLU A N 1
ATOM 3412 C CA . GLU A 1 452 ? -0.320 -27.297 -9.366 1.00 87.62 452 GLU A CA 1
ATOM 3413 C C . GLU A 1 452 ? -1.015 -27.301 -10.730 1.00 87.62 452 GLU A C 1
ATOM 3415 O O . GLU A 1 452 ? -1.756 -26.373 -11.073 1.00 87.62 452 GLU A O 1
ATOM 3420 N N . VAL A 1 453 ? -0.770 -28.363 -11.498 1.00 84.38 453 VAL A N 1
ATOM 3421 C CA . VAL A 1 453 ? -1.430 -28.629 -12.777 1.00 84.38 453 VAL A CA 1
ATOM 3422 C C . VAL A 1 453 ? -2.200 -29.935 -12.654 1.00 84.38 453 VAL A C 1
ATOM 3424 O O . VAL A 1 453 ? -1.598 -30.967 -12.357 1.00 84.38 453 VAL A O 1
ATOM 3427 N N . ASP A 1 454 ? -3.497 -29.898 -12.945 1.00 83.25 454 ASP A N 1
ATOM 3428 C CA . ASP A 1 454 ? -4.355 -31.082 -13.030 1.00 83.25 454 ASP A CA 1
ATOM 3429 C C . ASP A 1 454 ? -5.079 -31.102 -14.380 1.00 83.25 454 ASP A C 1
ATOM 3431 O O . ASP A 1 454 ? -5.529 -30.070 -14.869 1.00 83.25 454 ASP A O 1
ATOM 3435 N N . ASN A 1 455 ? -5.149 -32.269 -15.024 1.00 80.81 455 ASN A N 1
ATOM 3436 C CA . ASN A 1 455 ? -5.696 -32.441 -16.380 1.00 80.81 455 ASN A CA 1
ATOM 3437 C C . ASN A 1 455 ? -5.204 -31.391 -17.397 1.00 80.81 455 ASN A C 1
ATOM 3439 O O . ASN A 1 455 ? -5.958 -30.933 -18.255 1.00 80.81 455 ASN A O 1
ATOM 3443 N N . SER A 1 456 ? -3.919 -31.035 -17.301 1.00 74.56 456 SER A N 1
ATOM 3444 C CA . SER A 1 456 ? -3.264 -30.005 -18.116 1.00 74.56 456 SER A CA 1
ATOM 3445 C C . SER A 1 456 ? -3.763 -28.572 -17.888 1.00 74.56 456 SER A C 1
ATOM 3447 O O . SER A 1 456 ? -3.356 -27.696 -18.633 1.00 74.56 456 SER A O 1
ATOM 3449 N N . GLU A 1 457 ? -4.562 -28.298 -16.858 1.00 76.44 457 GLU A N 1
ATOM 3450 C CA . GLU A 1 457 ? -5.003 -26.956 -16.463 1.00 76.44 457 GLU A CA 1
ATOM 3451 C C . GLU A 1 457 ? -4.319 -26.514 -15.160 1.00 76.44 457 GLU A C 1
ATOM 3453 O O . GLU A 1 457 ? -4.052 -27.323 -14.270 1.00 76.44 457 GLU A O 1
ATOM 3458 N N . ILE A 1 458 ? -4.019 -25.218 -15.038 1.00 79.81 458 ILE A N 1
ATOM 3459 C CA . ILE A 1 458 ? -3.461 -24.645 -13.808 1.00 79.81 458 ILE A CA 1
ATOM 3460 C C . ILE A 1 458 ? -4.571 -24.568 -12.755 1.00 79.81 458 ILE A C 1
ATOM 3462 O O . ILE A 1 458 ? -5.502 -23.772 -12.881 1.00 79.81 458 ILE A O 1
ATOM 3466 N N . VAL A 1 459 ? -4.442 -25.363 -11.692 1.00 82.88 459 VAL A N 1
ATOM 3467 C CA . VAL A 1 459 ? -5.416 -25.435 -10.588 1.00 82.88 459 VAL A CA 1
ATOM 3468 C C . VAL A 1 459 ? -4.897 -24.833 -9.285 1.00 82.88 459 VAL A C 1
ATOM 3470 O O . VAL A 1 459 ? -5.694 -24.551 -8.393 1.00 82.88 459 VAL A O 1
ATOM 3473 N N . GLY A 1 460 ? -3.593 -24.593 -9.165 1.00 87.25 460 GLY A N 1
ATOM 3474 C CA . GLY A 1 460 ? -2.972 -23.853 -8.065 1.00 87.25 460 GLY A CA 1
ATOM 3475 C C . GLY A 1 460 ? -2.134 -22.709 -8.619 1.00 87.25 460 GLY A C 1
ATOM 3476 O O . GLY A 1 460 ? -1.454 -22.882 -9.631 1.00 87.25 460 GLY A O 1
ATOM 3477 N N . ILE A 1 461 ? -2.187 -21.535 -7.988 1.00 88.25 461 ILE A N 1
ATOM 3478 C CA . ILE A 1 461 ? -1.541 -20.327 -8.529 1.00 88.25 461 ILE A CA 1
ATOM 3479 C C . ILE A 1 461 ? -0.460 -19.740 -7.625 1.00 88.25 461 ILE A C 1
ATOM 3481 O O . ILE A 1 461 ? 0.280 -18.867 -8.084 1.00 88.25 461 ILE A O 1
ATOM 3485 N N . GLN A 1 462 ? -0.360 -20.168 -6.361 1.00 91.38 462 GLN A N 1
ATOM 3486 C CA . GLN A 1 462 ? 0.583 -19.543 -5.442 1.00 91.38 462 GLN A CA 1
ATOM 3487 C C . GLN A 1 462 ? 2.028 -19.929 -5.790 1.00 91.38 462 GLN A C 1
ATOM 3489 O O . GLN A 1 462 ? 2.333 -21.110 -6.003 1.00 91.38 462 GLN A O 1
ATOM 3494 N N . PRO A 1 463 ? 2.940 -18.945 -5.828 1.00 91.69 463 PRO A N 1
ATOM 3495 C CA . PRO A 1 463 ? 4.358 -19.190 -6.008 1.00 91.69 463 PRO A CA 1
ATOM 3496 C C . PRO A 1 463 ? 4.956 -19.886 -4.782 1.00 91.69 463 PRO A C 1
ATOM 3498 O O . PRO A 1 463 ? 4.412 -19.858 -3.678 1.00 91.69 463 PRO A O 1
ATOM 3501 N N . THR A 1 464 ? 6.135 -20.480 -4.970 1.00 87.81 464 THR A N 1
ATOM 3502 C CA . THR A 1 464 ? 6.856 -21.167 -3.889 1.00 87.81 464 THR A CA 1
ATOM 3503 C C . THR A 1 464 ? 7.064 -20.241 -2.687 1.00 87.81 464 THR A C 1
ATOM 3505 O O . THR A 1 464 ? 7.563 -19.125 -2.843 1.00 87.81 464 THR A O 1
ATOM 3508 N N . GLY A 1 465 ? 6.740 -20.734 -1.489 1.00 83.19 465 GLY A N 1
ATOM 3509 C CA . GLY A 1 465 ? 6.894 -20.002 -0.228 1.00 83.19 465 GLY A CA 1
ATOM 3510 C C . GLY A 1 465 ? 5.638 -19.272 0.253 1.00 83.19 465 GLY A C 1
ATOM 3511 O O . GLY A 1 465 ? 5.711 -18.667 1.317 1.00 83.19 465 GLY A O 1
ATOM 3512 N N . LEU A 1 466 ? 4.530 -19.344 -0.495 1.00 89.81 466 LEU A N 1
ATOM 3513 C CA . LEU A 1 466 ? 3.196 -18.893 -0.082 1.00 89.81 466 LEU A CA 1
ATOM 3514 C C . LEU A 1 466 ? 2.213 -20.079 -0.041 1.00 89.81 466 LEU A C 1
ATOM 3516 O O . LEU A 1 466 ? 2.365 -21.044 -0.797 1.00 89.81 466 LEU A O 1
ATOM 3520 N N . GLY A 1 467 ? 1.226 -20.008 0.850 1.00 89.25 467 GLY A N 1
ATOM 3521 C CA . GLY A 1 467 ? 0.184 -21.006 1.089 1.00 89.25 467 GLY A CA 1
ATOM 3522 C C . GLY A 1 467 ? -1.236 -20.535 0.744 1.00 89.25 467 GLY A C 1
ATOM 3523 O O . GLY A 1 467 ? -1.451 -19.470 0.174 1.00 89.25 467 GLY A O 1
ATOM 3524 N N . GLU A 1 468 ? -2.227 -21.361 1.098 1.00 89.44 468 GLU A N 1
ATOM 3525 C CA . GLU A 1 468 ? -3.662 -21.126 0.820 1.00 89.44 468 GLU A CA 1
ATOM 3526 C C . GLU A 1 468 ? -4.298 -20.015 1.658 1.00 89.44 468 GLU A C 1
ATOM 3528 O O . GLU A 1 468 ? -5.342 -19.462 1.286 1.00 89.44 468 GLU A O 1
ATOM 3533 N N . ASP A 1 469 ? -3.681 -19.730 2.798 1.00 91.38 469 ASP A N 1
ATOM 3534 C CA . ASP A 1 469 ? -4.116 -18.718 3.750 1.00 91.38 469 ASP A CA 1
ATOM 3535 C C . ASP A 1 469 ? -3.532 -17.338 3.428 1.00 91.38 469 ASP A C 1
ATOM 3537 O O . ASP A 1 469 ? -4.058 -16.318 3.874 1.00 91.38 469 ASP A O 1
ATOM 3541 N N . ASP A 1 470 ? -2.527 -17.292 2.555 1.00 92.56 470 ASP A N 1
ATOM 3542 C CA . ASP A 1 470 ? -1.948 -16.065 2.040 1.00 92.56 470 ASP A CA 1
ATOM 3543 C C . ASP A 1 470 ? -2.825 -15.408 0.961 1.00 92.56 470 ASP A C 1
ATOM 3545 O O . ASP A 1 470 ? -3.550 -16.062 0.194 1.00 92.56 470 ASP A O 1
ATOM 3549 N N . ILE A 1 471 ? -2.706 -14.087 0.836 1.00 94.06 471 ILE A N 1
ATOM 3550 C CA . ILE A 1 471 ? -3.300 -13.348 -0.278 1.00 94.06 471 ILE A CA 1
ATOM 3551 C C . ILE A 1 471 ? -2.667 -13.789 -1.619 1.00 94.06 471 ILE A C 1
ATOM 3553 O O . ILE A 1 471 ? -1.470 -14.078 -1.688 1.00 94.06 471 ILE A O 1
ATOM 3557 N N . PRO A 1 472 ? -3.434 -13.856 -2.723 1.00 92.38 472 PRO A N 1
ATOM 3558 C CA . PRO A 1 472 ? -2.907 -14.229 -4.037 1.00 92.38 472 PRO A CA 1
ATOM 3559 C C . PRO A 1 472 ? -1.724 -13.363 -4.503 1.00 92.38 472 PRO A C 1
ATOM 3561 O O . PRO A 1 472 ? -1.874 -12.159 -4.712 1.00 92.38 472 PRO A O 1
ATOM 3564 N N . SER A 1 473 ? -0.572 -13.991 -4.767 1.00 92.62 473 SER A N 1
ATOM 3565 C CA . SER A 1 473 ? 0.604 -13.367 -5.417 1.00 92.62 473 SER A CA 1
ATOM 3566 C C . SER A 1 473 ? 1.044 -14.131 -6.673 1.00 92.62 473 SER A C 1
ATOM 3568 O O . SER A 1 473 ? 2.208 -14.138 -7.070 1.00 92.62 473 SER A O 1
ATOM 3570 N N . GLY A 1 474 ? 0.093 -14.842 -7.276 1.00 91.12 474 GLY A N 1
ATOM 3571 C CA . GLY A 1 474 ? 0.287 -15.685 -8.445 1.00 91.12 474 GLY A CA 1
ATOM 3572 C C . GLY A 1 474 ? -0.221 -15.071 -9.743 1.00 91.12 474 GLY A C 1
ATOM 3573 O O . GLY A 1 474 ? -0.792 -13.977 -9.772 1.00 91.12 474 GLY A O 1
ATOM 3574 N N . ARG A 1 475 ? -0.063 -15.848 -10.816 1.00 91.56 475 ARG A N 1
ATOM 3575 C CA . ARG A 1 475 ? -0.682 -15.599 -12.118 1.00 91.56 475 ARG A CA 1
ATOM 3576 C C . ARG A 1 475 ? -1.744 -16.655 -12.389 1.00 91.56 475 ARG A C 1
ATOM 3578 O O . ARG A 1 475 ? -1.494 -17.844 -12.216 1.00 91.56 475 ARG A O 1
ATOM 3585 N N . TYR A 1 476 ? -2.892 -16.205 -12.869 1.00 91.25 476 TYR A N 1
ATOM 3586 C CA . TYR A 1 476 ? -4.020 -17.023 -13.275 1.00 91.25 476 TYR A CA 1
ATOM 3587 C C . TYR A 1 476 ? -4.506 -16.590 -14.659 1.00 91.25 476 TYR A C 1
ATOM 3589 O O . TYR A 1 476 ? -4.702 -15.402 -14.920 1.00 91.25 476 TYR A O 1
ATOM 3597 N N . VAL A 1 477 ? -4.727 -17.560 -15.542 1.00 90.62 477 VAL A N 1
ATOM 3598 C CA . VAL A 1 477 ? -5.339 -17.342 -16.854 1.00 90.62 477 VAL A CA 1
ATOM 3599 C C . VAL A 1 477 ? -6.594 -18.193 -16.916 1.00 90.62 477 VAL A C 1
ATOM 3601 O O . VAL A 1 477 ? -6.525 -19.410 -16.767 1.00 90.62 477 VAL A O 1
ATOM 3604 N N . ARG A 1 478 ? -7.747 -17.557 -17.134 1.00 89.12 478 ARG A N 1
ATOM 3605 C CA . ARG A 1 478 ? -9.007 -18.283 -17.303 1.00 89.12 478 ARG A CA 1
ATOM 3606 C C . ARG A 1 478 ? -9.009 -19.002 -18.649 1.00 89.12 478 ARG A C 1
ATOM 3608 O O . ARG A 1 478 ? -8.936 -18.337 -19.684 1.00 89.12 478 ARG A O 1
ATOM 3615 N N . TRP A 1 479 ? -9.153 -20.321 -18.601 1.00 86.19 479 TRP A N 1
ATOM 3616 C CA . TRP A 1 479 ? -9.201 -21.218 -19.750 1.00 86.19 479 TRP A CA 1
ATOM 3617 C C . TRP A 1 479 ? -10.591 -21.855 -19.885 1.00 86.19 479 TRP A C 1
ATOM 3619 O O . TRP A 1 479 ? -11.134 -22.364 -18.908 1.00 86.19 479 TRP A O 1
ATOM 3629 N N . ASP A 1 480 ? -11.182 -21.830 -21.083 1.00 81.69 480 ASP A N 1
ATOM 3630 C CA . ASP A 1 480 ? -12.480 -22.463 -21.352 1.00 81.69 480 ASP A CA 1
ATOM 3631 C C . ASP A 1 480 ? -12.364 -23.528 -22.461 1.00 81.69 480 ASP A C 1
ATOM 3633 O O . ASP A 1 480 ? -12.326 -23.210 -23.647 1.00 81.69 480 ASP A O 1
ATOM 3637 N N . VAL A 1 481 ? -12.416 -24.812 -22.085 1.00 70.62 481 VAL A N 1
ATOM 3638 C CA . VAL A 1 481 ? -12.268 -25.963 -23.007 1.00 70.62 481 VAL A CA 1
ATOM 3639 C C . VAL A 1 481 ? -13.453 -26.140 -23.983 1.00 70.62 481 VAL A C 1
ATOM 3641 O O . VAL A 1 481 ? -13.290 -26.717 -25.053 1.00 70.62 481 VAL A O 1
ATOM 3644 N N . LYS A 1 482 ? -14.675 -25.724 -23.603 1.00 58.56 482 LYS A N 1
ATOM 3645 C CA . LYS A 1 482 ? -15.939 -26.241 -24.190 1.00 58.56 482 LYS A CA 1
ATOM 3646 C C . LYS A 1 482 ? -16.897 -25.206 -24.787 1.00 58.56 482 LYS A C 1
ATOM 3648 O O . LYS A 1 482 ? -18.012 -25.562 -25.136 1.00 58.56 482 LYS A O 1
ATOM 3653 N N . ARG A 1 483 ? -16.507 -23.939 -24.932 1.00 63.69 483 ARG A N 1
ATOM 3654 C CA . ARG A 1 483 ? -17.379 -22.909 -25.545 1.00 63.69 483 ARG A CA 1
ATOM 3655 C C . ARG A 1 483 ? -17.374 -22.926 -27.084 1.00 63.69 483 ARG A C 1
ATOM 3657 O O . ARG A 1 483 ? -17.747 -21.938 -27.705 1.00 63.69 483 ARG A O 1
ATOM 3664 N N . ALA A 1 484 ? -16.891 -24.008 -27.686 1.00 56.44 484 ALA A N 1
ATOM 3665 C CA . ALA A 1 484 ? -16.662 -24.138 -29.117 1.00 56.44 484 ALA A CA 1
ATOM 3666 C C . ALA A 1 484 ? -17.666 -25.115 -29.761 1.00 56.44 484 ALA A C 1
ATOM 3668 O O . ALA A 1 484 ? -17.284 -26.222 -30.127 1.00 56.44 484 ALA A O 1
ATOM 3669 N N . ASP A 1 485 ? -18.926 -24.697 -29.901 1.00 52.47 485 ASP A N 1
ATOM 3670 C CA . ASP A 1 485 ? -19.926 -25.194 -30.866 1.00 52.47 485 ASP A CA 1
ATOM 3671 C C . ASP A 1 485 ? -21.124 -24.207 -30.931 1.00 52.47 485 ASP A C 1
ATOM 3673 O O . ASP A 1 485 ? -21.357 -23.447 -29.996 1.00 52.47 485 ASP A O 1
ATOM 3677 N N . GLU A 1 486 ? -21.876 -24.047 -32.030 1.00 43.56 486 GLU A N 1
ATOM 3678 C CA . GLU A 1 486 ? -22.046 -24.918 -33.208 1.00 43.56 486 GLU A CA 1
ATOM 3679 C C . GLU A 1 486 ? -21.430 -24.431 -34.535 1.00 43.56 486 GLU A C 1
ATOM 3681 O O . GLU A 1 486 ? -21.402 -25.230 -35.457 1.00 43.56 486 GLU A O 1
ATOM 3686 N N . ASP A 1 487 ? -20.855 -23.225 -34.669 1.00 57.78 487 ASP A N 1
ATOM 3687 C CA . ASP A 1 487 ? -20.269 -22.808 -35.972 1.00 57.78 487 ASP A CA 1
ATOM 3688 C C . ASP A 1 487 ? -19.004 -21.918 -35.908 1.00 57.78 487 ASP A C 1
ATOM 3690 O O . ASP A 1 487 ? -18.584 -21.339 -36.913 1.00 57.78 487 ASP A O 1
ATOM 3694 N N . GLY A 1 488 ? -18.325 -21.807 -34.760 1.00 59.81 488 GLY A N 1
ATOM 3695 C CA . GLY A 1 488 ? -17.114 -20.987 -34.680 1.00 59.81 488 GLY A CA 1
ATOM 3696 C C . GLY A 1 488 ? -16.178 -21.271 -33.512 1.00 59.81 488 GLY A C 1
ATOM 3697 O O . GLY A 1 488 ? -16.575 -21.664 -32.420 1.00 59.81 488 GLY A O 1
ATOM 3698 N N . ALA A 1 489 ? -14.901 -21.015 -33.780 1.00 63.00 489 ALA A N 1
ATOM 3699 C CA . ALA A 1 489 ? -13.810 -20.970 -32.827 1.00 63.00 489 ALA A CA 1
ATOM 3700 C C . ALA A 1 489 ? -13.848 -19.671 -32.003 1.00 63.00 489 ALA A C 1
ATOM 3702 O O . ALA A 1 489 ? -13.434 -18.629 -32.502 1.00 63.00 489 ALA A O 1
ATOM 3703 N N . LEU A 1 490 ? -14.346 -19.712 -30.765 1.00 72.19 490 LEU A N 1
ATOM 3704 C CA . LEU A 1 490 ? -14.162 -18.612 -29.808 1.00 72.19 490 LEU A CA 1
ATOM 3705 C C . LEU A 1 490 ? -12.790 -18.721 -29.113 1.00 72.19 490 LEU A C 1
ATOM 3707 O O . LEU A 1 490 ? -12.274 -19.837 -29.007 1.00 72.19 490 LEU A O 1
ATOM 3711 N N . PRO A 1 491 ? -12.236 -17.611 -28.585 1.00 75.38 491 PRO A N 1
ATOM 3712 C CA . PRO A 1 491 ? -10.932 -17.648 -27.936 1.00 75.38 491 PRO A CA 1
ATOM 3713 C C . PRO A 1 491 ? -10.973 -18.368 -26.586 1.00 75.38 491 PRO A C 1
ATOM 3715 O O . PRO A 1 491 ? -11.904 -18.169 -25.806 1.00 75.38 491 PRO A O 1
ATOM 3718 N N . GLU A 1 492 ? -9.982 -19.210 -26.305 1.00 84.50 492 GLU A N 1
ATOM 3719 C CA . GLU A 1 492 ? -9.978 -20.106 -25.136 1.00 84.50 492 GLU A CA 1
ATOM 3720 C C . GLU A 1 492 ? -9.414 -19.436 -23.878 1.00 84.50 492 GLU A C 1
ATOM 3722 O O . GLU A 1 492 ? -9.856 -19.735 -22.767 1.00 84.50 492 GLU A O 1
ATOM 3727 N N . HIS A 1 493 ? -8.495 -18.479 -24.043 1.00 87.94 493 HIS A N 1
ATOM 3728 C CA . HIS A 1 493 ? -7.967 -17.670 -22.951 1.00 87.94 493 HIS A CA 1
ATOM 3729 C C . HIS A 1 493 ? -8.845 -16.428 -22.767 1.00 87.94 493 HIS A C 1
ATOM 3731 O O . HIS A 1 493 ? -8.918 -15.569 -23.646 1.00 87.94 493 HIS A O 1
ATOM 3737 N N . ARG A 1 494 ? -9.526 -16.304 -21.623 1.00 87.44 494 ARG A N 1
ATOM 3738 C CA . ARG A 1 494 ? -10.579 -15.287 -21.429 1.00 87.44 494 ARG A CA 1
ATOM 3739 C C . ARG A 1 494 ? -10.103 -14.006 -20.771 1.00 87.44 494 ARG A C 1
ATOM 3741 O O . ARG A 1 494 ? -10.329 -12.920 -21.294 1.00 87.44 494 ARG A O 1
ATOM 3748 N N . TYR A 1 495 ? -9.437 -14.141 -19.633 1.00 90.75 495 TYR A N 1
ATOM 3749 C CA . TYR A 1 495 ? -8.851 -13.036 -18.885 1.00 90.75 495 TYR A CA 1
ATOM 3750 C C . TYR A 1 495 ? -7.606 -13.519 -18.140 1.00 90.75 495 TYR A C 1
ATOM 3752 O O . TYR A 1 495 ? -7.415 -14.719 -17.931 1.00 90.75 495 TYR A O 1
ATOM 3760 N N . ILE A 1 496 ? -6.753 -12.570 -17.764 1.00 91.06 496 ILE A N 1
ATOM 3761 C CA . ILE A 1 496 ? -5.536 -12.802 -16.989 1.00 91.06 496 ILE A CA 1
ATOM 3762 C C . ILE A 1 496 ? -5.599 -11.984 -15.707 1.00 91.06 496 ILE A C 1
ATOM 3764 O O . ILE A 1 496 ? -5.967 -10.811 -15.735 1.00 91.06 496 ILE A O 1
ATOM 3768 N N . ILE A 1 497 ? -5.202 -12.616 -14.612 1.00 92.25 497 ILE A N 1
ATOM 3769 C CA . ILE A 1 497 ? -4.916 -11.994 -13.328 1.00 92.25 497 ILE A CA 1
ATOM 3770 C C . ILE A 1 497 ? -3.450 -12.282 -13.021 1.00 92.25 497 ILE A C 1
ATOM 3772 O O . ILE A 1 497 ? -3.043 -13.440 -13.014 1.00 92.25 497 ILE A O 1
ATOM 3776 N N . ASP A 1 498 ? -2.652 -11.253 -12.765 1.00 91.75 498 ASP A N 1
ATOM 3777 C CA . ASP A 1 498 ? -1.282 -11.406 -12.271 1.00 91.75 498 ASP A CA 1
ATOM 3778 C C . ASP A 1 498 ? -1.090 -10.444 -11.094 1.00 91.75 498 ASP A C 1
ATOM 3780 O O . ASP A 1 498 ? -0.793 -9.259 -11.260 1.00 91.75 498 ASP A O 1
ATOM 3784 N N . SER A 1 499 ? -1.336 -10.946 -9.881 1.00 92.12 499 SER A N 1
ATOM 3785 C CA . SER A 1 499 ? -1.208 -10.143 -8.660 1.00 92.12 499 SER A CA 1
ATOM 3786 C C . SER A 1 499 ? 0.250 -9.796 -8.363 1.00 92.12 499 SER A C 1
ATOM 3788 O O . SER A 1 499 ? 0.524 -8.754 -7.759 1.00 92.12 499 SER A O 1
ATOM 3790 N N . ALA A 1 500 ? 1.196 -10.621 -8.827 1.00 93.12 500 ALA A N 1
ATOM 3791 C CA . ALA A 1 500 ? 2.618 -10.350 -8.664 1.00 93.12 500 ALA A CA 1
ATOM 3792 C C . ALA A 1 500 ? 3.018 -9.062 -9.403 1.00 93.12 500 ALA A C 1
ATOM 3794 O O . ALA A 1 500 ? 3.797 -8.270 -8.870 1.00 93.12 500 ALA A O 1
ATOM 3795 N N . GLU A 1 501 ? 2.428 -8.779 -10.572 1.00 93.75 501 GLU A N 1
ATOM 3796 C CA . GLU A 1 501 ? 2.682 -7.512 -11.271 1.00 93.75 501 GLU A CA 1
ATOM 3797 C C . GLU A 1 501 ? 2.374 -6.290 -10.390 1.00 93.75 501 GLU A C 1
ATOM 3799 O O . GLU A 1 501 ? 3.118 -5.311 -10.437 1.00 93.75 501 GLU A O 1
ATOM 3804 N N . LYS A 1 502 ? 1.331 -6.347 -9.548 1.00 94.00 502 LYS A N 1
ATOM 3805 C CA . LYS A 1 502 ? 0.938 -5.232 -8.668 1.00 94.00 502 LYS A CA 1
ATOM 3806 C C . LYS A 1 502 ? 1.833 -5.088 -7.437 1.00 94.00 502 LYS A C 1
ATOM 3808 O O . LYS A 1 502 ? 2.205 -3.966 -7.099 1.00 94.00 502 LYS A O 1
ATOM 3813 N N . PHE A 1 503 ? 2.188 -6.188 -6.767 1.00 94.44 503 PHE A N 1
ATOM 3814 C CA . PHE A 1 503 ? 3.054 -6.140 -5.575 1.00 94.44 503 PHE A CA 1
ATOM 3815 C C . PHE A 1 503 ? 4.502 -5.768 -5.903 1.00 94.44 503 PHE A C 1
ATOM 3817 O O . PHE A 1 503 ? 5.174 -5.123 -5.099 1.00 94.44 503 PHE A O 1
ATOM 3824 N N . TYR A 1 504 ? 4.975 -6.146 -7.093 1.00 94.56 504 TYR A N 1
ATOM 3825 C CA . TYR A 1 504 ? 6.356 -5.933 -7.538 1.00 94.56 504 TYR A CA 1
ATOM 3826 C C . TYR A 1 504 ? 6.478 -4.870 -8.647 1.00 94.56 504 TYR A C 1
ATOM 3828 O O . TYR A 1 504 ? 7.530 -4.716 -9.283 1.00 94.56 504 TYR A O 1
ATOM 3836 N N . TYR A 1 505 ? 5.408 -4.086 -8.831 1.00 94.69 505 TYR A N 1
ATOM 3837 C CA . TYR A 1 505 ? 5.334 -2.890 -9.675 1.00 94.69 505 TYR A CA 1
ATOM 3838 C C . TYR A 1 505 ? 5.793 -3.129 -11.117 1.00 94.69 505 TYR A C 1
ATOM 3840 O O . TYR A 1 505 ? 6.451 -2.280 -11.733 1.00 94.69 505 TYR A O 1
ATOM 3848 N N . GLU A 1 506 ? 5.530 -4.322 -11.645 1.00 92.38 506 GLU A N 1
ATOM 3849 C CA . GLU A 1 506 ? 5.959 -4.713 -12.982 1.00 92.38 506 GLU A CA 1
ATOM 3850 C C . GLU A 1 506 ? 5.085 -4.053 -14.060 1.00 92.38 506 GLU A C 1
ATOM 3852 O O . GLU A 1 506 ? 3.919 -3.719 -13.823 1.00 92.38 506 GLU A O 1
ATOM 3857 N N . PRO A 1 507 ? 5.645 -3.820 -15.259 1.00 90.44 507 PRO A N 1
ATOM 3858 C CA . PRO A 1 507 ? 4.835 -3.474 -16.414 1.00 90.44 507 PRO A CA 1
ATOM 3859 C C . PRO A 1 507 ? 3.874 -4.604 -16.768 1.00 90.44 507 PRO A C 1
ATOM 3861 O O . PRO A 1 507 ? 4.264 -5.772 -16.758 1.00 90.44 507 PRO A O 1
ATOM 3864 N N . GLN A 1 508 ? 2.660 -4.237 -17.168 1.00 89.88 508 GLN A N 1
ATOM 3865 C CA . GLN A 1 508 ? 1.639 -5.200 -17.564 1.00 89.88 508 GLN A CA 1
ATOM 3866 C C . GLN A 1 508 ? 2.118 -6.072 -18.739 1.00 89.88 508 GLN A C 1
ATOM 3868 O O . GLN A 1 508 ? 2.404 -5.553 -19.825 1.00 89.88 508 GLN A O 1
ATOM 3873 N N . ALA A 1 509 ? 2.168 -7.396 -18.570 1.00 90.06 509 ALA A N 1
ATOM 3874 C CA . ALA A 1 509 ? 2.744 -8.300 -19.569 1.00 90.06 509 ALA A CA 1
ATOM 3875 C C . ALA A 1 509 ? 2.037 -8.253 -20.936 1.00 90.06 509 ALA A C 1
ATOM 3877 O O . ALA A 1 509 ? 2.685 -8.380 -21.979 1.00 90.06 509 ALA A O 1
ATOM 3878 N N . ASN A 1 510 ? 0.720 -8.026 -20.951 1.00 89.00 510 ASN A N 1
ATOM 3879 C CA . ASN A 1 510 ? -0.086 -7.871 -22.167 1.00 89.00 510 ASN A CA 1
ATOM 3880 C C . ASN A 1 510 ? -0.231 -6.416 -22.657 1.00 89.00 510 ASN A C 1
ATOM 3882 O O . ASN A 1 510 ? -0.997 -6.163 -23.593 1.00 89.00 510 ASN A O 1
ATOM 3886 N N . GLY A 1 511 ? 0.508 -5.472 -22.067 1.00 88.94 511 GLY A N 1
ATOM 3887 C CA . GLY A 1 511 ? 0.549 -4.077 -22.499 1.00 88.94 511 GLY A CA 1
ATOM 3888 C C . GLY A 1 511 ? 1.105 -3.878 -23.918 1.00 88.94 511 GLY A C 1
ATOM 3889 O O . GLY A 1 511 ? 1.576 -4.808 -24.577 1.00 88.94 511 GLY A O 1
ATOM 3890 N N . ALA A 1 512 ? 1.056 -2.630 -24.386 1.00 89.56 512 ALA A N 1
ATOM 3891 C CA . ALA A 1 512 ? 1.582 -2.203 -25.683 1.00 89.56 512 ALA A CA 1
ATOM 3892 C C . ALA A 1 512 ? 2.566 -1.039 -25.534 1.00 89.56 512 ALA A C 1
ATOM 3894 O O . ALA A 1 512 ? 2.476 -0.261 -24.586 1.00 89.56 512 ALA A O 1
ATOM 3895 N N . LEU A 1 513 ? 3.453 -0.884 -26.516 1.00 89.25 513 LEU A N 1
ATOM 3896 C CA . LEU A 1 513 ? 4.351 0.257 -26.668 1.00 89.25 513 LEU A CA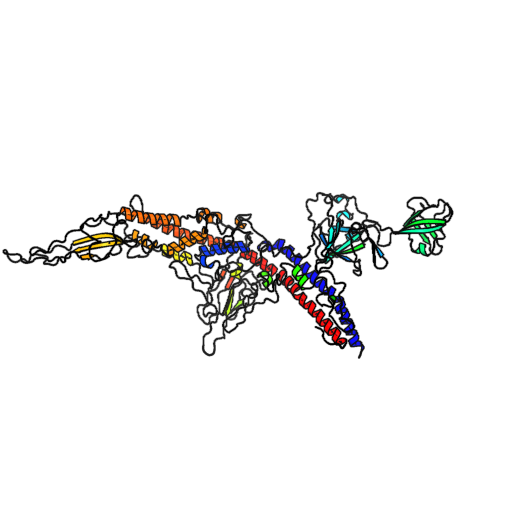 1
ATOM 3897 C C . LEU A 1 513 ? 4.434 0.641 -28.145 1.00 89.25 513 LEU A C 1
ATOM 3899 O O . LEU A 1 513 ? 5.044 -0.061 -28.950 1.00 89.25 513 LEU A O 1
ATOM 3903 N N . ALA A 1 514 ? 3.791 1.756 -28.490 1.00 84.06 514 ALA A N 1
ATOM 3904 C CA . ALA A 1 514 ? 3.582 2.172 -29.875 1.00 84.06 514 ALA A CA 1
ATOM 3905 C C . ALA A 1 514 ? 4.811 2.825 -30.536 1.00 84.06 514 ALA A C 1
ATOM 3907 O O . ALA A 1 514 ? 4.930 2.772 -31.756 1.00 84.06 514 ALA A O 1
ATOM 3908 N N . THR A 1 515 ? 5.725 3.418 -29.760 1.00 81.12 515 THR A N 1
ATOM 3909 C CA . THR A 1 515 ? 6.831 4.235 -30.292 1.00 81.12 515 THR A CA 1
ATOM 3910 C C . THR A 1 515 ? 8.168 3.787 -29.715 1.00 81.12 515 THR A C 1
ATOM 3912 O O . THR A 1 515 ? 8.359 3.870 -28.503 1.00 81.12 515 THR A O 1
ATOM 3915 N N . ILE A 1 516 ? 9.093 3.341 -30.575 1.00 87.00 516 ILE A N 1
ATOM 3916 C CA . ILE A 1 516 ? 10.435 2.866 -30.193 1.00 87.00 516 ILE A CA 1
ATOM 3917 C C . ILE A 1 516 ? 11.453 3.221 -31.293 1.00 87.00 516 ILE A C 1
ATOM 3919 O O . ILE A 1 516 ? 11.963 2.343 -31.982 1.00 87.00 516 ILE A O 1
ATOM 3923 N N . GLY A 1 517 ? 11.723 4.510 -31.518 1.00 87.12 517 GLY A N 1
ATOM 3924 C CA . GLY A 1 517 ? 12.570 4.932 -32.644 1.00 87.12 517 GLY A CA 1
ATOM 3925 C C . GLY A 1 517 ? 12.076 4.322 -33.966 1.00 87.12 517 GLY A C 1
ATOM 3926 O O . GLY A 1 517 ? 10.892 4.425 -34.288 1.00 87.12 517 GLY A O 1
ATOM 3927 N N . SER A 1 518 ? 12.968 3.654 -34.697 1.00 88.12 518 SER A N 1
ATOM 3928 C CA . SER A 1 518 ? 12.651 2.839 -35.878 1.00 88.12 518 SER A CA 1
ATOM 3929 C C . SER A 1 518 ? 12.498 1.333 -35.589 1.00 88.12 518 SER A C 1
ATOM 3931 O O . SER A 1 518 ? 12.221 0.556 -36.506 1.00 88.12 518 SER A O 1
ATOM 3933 N N . ALA A 1 519 ? 12.648 0.902 -34.331 1.00 86.06 519 ALA A N 1
ATOM 3934 C CA . ALA A 1 519 ? 12.446 -0.483 -33.918 1.00 86.06 519 ALA A CA 1
ATOM 3935 C C . ALA A 1 519 ? 10.955 -0.874 -33.916 1.00 86.06 519 ALA A C 1
ATOM 3937 O O . ALA A 1 519 ? 10.054 -0.037 -33.848 1.00 86.06 519 ALA A O 1
ATOM 3938 N N . THR A 1 520 ? 10.683 -2.180 -33.982 1.00 86.94 520 THR A N 1
ATOM 3939 C CA . THR A 1 520 ? 9.313 -2.707 -34.019 1.00 86.94 520 THR A CA 1
ATOM 3940 C C . THR A 1 520 ? 8.566 -2.409 -32.717 1.00 86.94 520 THR A C 1
ATOM 3942 O O . THR A 1 520 ? 9.016 -2.788 -31.637 1.00 86.94 520 THR A O 1
ATOM 3945 N N . SER A 1 521 ? 7.396 -1.775 -32.829 1.00 88.31 521 SER A N 1
ATOM 3946 C CA . SER A 1 521 ? 6.485 -1.529 -31.707 1.00 88.31 521 SER A CA 1
ATOM 3947 C C . SER A 1 521 ? 6.059 -2.828 -31.022 1.00 88.31 521 SER A C 1
ATOM 3949 O O . SER A 1 521 ? 5.883 -3.859 -31.674 1.00 88.31 521 SER A O 1
ATOM 3951 N N . ILE A 1 522 ? 5.780 -2.759 -29.725 1.00 89.38 522 ILE A N 1
ATOM 3952 C CA . ILE A 1 522 ? 5.217 -3.881 -28.974 1.00 89.38 522 ILE A CA 1
ATOM 3953 C C . ILE A 1 522 ? 3.690 -3.780 -29.063 1.00 89.38 522 ILE A C 1
ATOM 3955 O O . ILE A 1 522 ? 3.095 -2.869 -28.491 1.00 89.38 522 ILE A O 1
ATOM 3959 N N . ALA A 1 523 ? 3.045 -4.704 -29.777 1.00 89.81 523 ALA A N 1
ATOM 3960 C CA . ALA A 1 523 ? 1.582 -4.769 -29.848 1.00 89.81 523 ALA A CA 1
ATOM 3961 C C . ALA A 1 523 ? 0.969 -5.127 -28.480 1.00 89.81 523 ALA A C 1
ATOM 3963 O O . ALA A 1 523 ? 1.660 -5.695 -27.635 1.00 89.81 523 ALA A O 1
ATOM 3964 N N . SER A 1 524 ? -0.312 -4.813 -28.257 1.00 89.50 524 SER A N 1
ATOM 3965 C CA . SER A 1 524 ? -1.063 -5.312 -27.090 1.00 89.50 524 SER A CA 1
ATOM 3966 C C . SER A 1 524 ? -1.422 -6.788 -27.282 1.00 89.50 524 SER A C 1
ATOM 3968 O O . SER A 1 524 ? -1.528 -7.257 -28.412 1.00 89.50 524 SER A O 1
ATOM 3970 N N . HIS A 1 525 ? -1.605 -7.525 -26.181 1.00 89.50 525 HIS A N 1
ATOM 3971 C CA . HIS A 1 525 ? -2.208 -8.866 -26.223 1.00 89.50 525 HIS A CA 1
ATOM 3972 C C . HIS A 1 525 ? -3.630 -8.760 -25.680 1.00 89.50 525 HIS A C 1
ATOM 3974 O O . HIS A 1 525 ? -3.845 -8.763 -24.466 1.00 89.50 525 HIS A O 1
ATOM 3980 N N . SER A 1 526 ? -4.595 -8.568 -26.579 1.00 88.69 526 SER A N 1
ATOM 3981 C CA . SER A 1 526 ? -6.007 -8.447 -26.211 1.00 88.69 526 SER A CA 1
ATOM 3982 C C . SER A 1 526 ? -6.509 -9.737 -25.576 1.00 88.69 526 SER A C 1
ATOM 3984 O O . SER A 1 526 ? -6.108 -10.813 -26.003 1.00 88.69 526 SER A O 1
ATOM 3986 N N . MET A 1 527 ? -7.400 -9.613 -24.596 1.00 86.56 527 MET A N 1
ATOM 3987 C CA . MET A 1 527 ? -8.130 -10.726 -23.993 1.00 86.56 527 MET A CA 1
ATOM 3988 C C . MET A 1 527 ? -9.629 -10.481 -24.225 1.00 86.56 527 MET A C 1
ATOM 3990 O O . MET A 1 527 ? -10.056 -9.332 -24.072 1.00 86.56 527 MET A O 1
ATOM 3994 N N . PRO A 1 528 ? -10.427 -11.495 -24.599 1.00 87.62 528 PRO A N 1
ATOM 3995 C CA . PRO A 1 528 ? -10.050 -12.900 -24.808 1.00 87.62 528 PRO A CA 1
ATOM 3996 C C . PRO A 1 528 ? -9.152 -13.131 -26.052 1.00 87.62 528 PRO A C 1
ATOM 3998 O O . PRO A 1 528 ? -9.159 -12.310 -26.970 1.00 87.62 528 PRO A O 1
ATOM 4001 N N . ASN A 1 529 ? -8.364 -14.219 -26.077 1.00 87.00 529 ASN A N 1
ATOM 4002 C CA . ASN A 1 529 ? -7.444 -14.587 -27.172 1.00 87.00 529 ASN A CA 1
ATOM 4003 C C . ASN A 1 529 ? -7.277 -16.109 -27.369 1.00 87.00 529 ASN A C 1
ATOM 4005 O O . ASN A 1 529 ? -7.479 -16.888 -26.436 1.00 87.00 529 ASN A O 1
ATOM 4009 N N . ASP A 1 530 ? -6.889 -16.512 -28.581 1.00 86.44 530 ASP A N 1
ATOM 4010 C CA . ASP A 1 530 ? -6.516 -17.893 -28.907 1.00 86.44 530 ASP A CA 1
ATOM 4011 C C . ASP A 1 530 ? -5.140 -18.228 -28.314 1.00 86.44 530 ASP A C 1
ATOM 4013 O O . ASP A 1 530 ? -4.951 -19.307 -27.758 1.00 86.44 530 ASP A O 1
ATOM 4017 N N . ASP A 1 531 ? -4.205 -17.276 -28.357 1.00 88.38 531 ASP A N 1
ATOM 4018 C CA . ASP A 1 531 ? -2.855 -17.437 -27.817 1.00 88.38 531 ASP A CA 1
ATOM 4019 C C . ASP A 1 531 ? -2.796 -17.091 -26.327 1.00 88.38 531 ASP A C 1
ATOM 4021 O O . ASP A 1 531 ? -3.418 -16.124 -25.860 1.00 88.38 531 ASP A O 1
ATOM 4025 N N . GLU A 1 532 ? -1.978 -17.831 -25.575 1.00 90.88 532 GLU A N 1
ATOM 4026 C CA . GLU A 1 532 ? -1.756 -17.519 -24.168 1.00 90.88 532 GLU A CA 1
ATOM 4027 C C . GLU A 1 532 ? -1.098 -16.131 -24.037 1.00 90.88 532 GLU A C 1
ATOM 4029 O O . GLU A 1 532 ? -0.152 -15.811 -24.769 1.00 90.88 532 GLU A O 1
ATOM 4034 N N . PRO A 1 533 ? -1.548 -15.278 -23.096 1.00 91.12 533 PRO A N 1
ATOM 4035 C CA . PRO A 1 533 ? -0.890 -14.007 -22.833 1.00 91.12 533 PRO A CA 1
ATOM 4036 C C . PRO A 1 533 ? 0.598 -14.177 -22.505 1.00 91.12 533 PRO A C 1
ATOM 4038 O O . PRO A 1 533 ? 1.028 -15.112 -21.830 1.00 91.12 533 PRO A O 1
ATOM 4041 N N . ARG A 1 534 ? 1.405 -13.208 -22.941 1.00 90.56 534 ARG A N 1
ATOM 4042 C CA . ARG A 1 534 ? 2.860 -13.179 -22.720 1.00 90.56 534 ARG A CA 1
ATOM 4043 C C . ARG A 1 534 ? 3.227 -13.313 -21.242 1.00 90.56 534 ARG A C 1
ATOM 4045 O O . ARG A 1 534 ? 2.521 -12.802 -20.379 1.00 90.56 534 ARG A O 1
ATOM 4052 N N . ALA A 1 535 ? 4.360 -13.956 -20.954 1.00 90.94 535 ALA A N 1
ATOM 4053 C CA . ALA A 1 535 ? 4.850 -14.144 -19.587 1.00 90.94 535 ALA A CA 1
ATOM 4054 C C . ALA A 1 535 ? 5.220 -12.826 -18.892 1.00 90.94 535 ALA A C 1
ATOM 4056 O O . ALA A 1 535 ? 4.938 -12.646 -17.716 1.00 90.94 535 ALA A O 1
ATOM 4057 N N . SER A 1 536 ? 5.852 -11.908 -19.619 1.00 90.44 536 SER A N 1
ATOM 4058 C CA . SER A 1 536 ? 6.290 -10.609 -19.110 1.00 90.44 536 SER A CA 1
ATOM 4059 C C . SER A 1 536 ? 6.339 -9.589 -20.241 1.00 90.44 536 SER A C 1
ATOM 4061 O O . SER A 1 536 ? 6.473 -9.961 -21.411 1.00 90.44 536 SER A O 1
ATOM 4063 N N . PHE A 1 537 ? 6.326 -8.303 -19.898 1.00 90.38 537 PHE A N 1
ATOM 4064 C CA . PHE A 1 537 ? 6.499 -7.237 -20.881 1.00 90.38 537 PHE A CA 1
ATOM 4065 C C . PHE A 1 537 ? 7.908 -7.285 -21.524 1.00 90.38 537 PHE A C 1
ATOM 4067 O O . PHE A 1 537 ? 8.902 -7.395 -20.796 1.00 90.38 537 PHE A O 1
ATOM 4074 N N . PRO A 1 538 ? 8.044 -7.199 -22.864 1.00 88.00 538 PRO A N 1
ATOM 4075 C CA . PRO A 1 538 ? 9.349 -7.254 -23.527 1.00 88.00 538 PRO A CA 1
ATOM 4076 C C . PRO A 1 538 ? 10.267 -6.072 -23.169 1.00 88.00 538 PRO A C 1
ATOM 4078 O O . PRO A 1 538 ? 9.921 -4.910 -23.370 1.00 88.00 538 PRO A O 1
ATOM 4081 N N . ARG A 1 539 ? 11.490 -6.369 -22.709 1.00 84.38 539 ARG A N 1
ATOM 4082 C CA . ARG A 1 539 ? 12.535 -5.375 -22.374 1.00 84.38 539 ARG A CA 1
ATOM 4083 C C . ARG A 1 539 ? 13.374 -4.972 -23.601 1.00 84.38 539 ARG A C 1
ATOM 4085 O O . ARG A 1 539 ? 14.595 -4.903 -23.525 1.00 84.38 539 ARG A O 1
ATOM 4092 N N . THR A 1 540 ? 12.746 -4.783 -24.761 1.00 73.19 540 THR A N 1
ATOM 4093 C CA . THR A 1 540 ? 13.461 -4.621 -26.043 1.00 73.19 540 THR A CA 1
ATOM 4094 C C . THR A 1 540 ? 13.532 -3.185 -26.552 1.00 73.19 540 THR A C 1
ATOM 4096 O O . THR A 1 540 ? 14.198 -2.966 -27.559 1.00 73.19 540 THR A O 1
ATOM 4099 N N . GLY A 1 541 ? 12.907 -2.209 -25.883 1.00 77.38 541 GLY A N 1
ATOM 4100 C CA . GLY A 1 541 ? 12.805 -0.833 -26.379 1.00 77.38 541 GLY A CA 1
ATOM 4101 C C . GLY A 1 541 ? 14.163 -0.197 -26.697 1.00 77.38 541 GLY A C 1
ATOM 4102 O O . GLY A 1 541 ? 14.555 -0.086 -27.858 1.00 77.38 541 GLY A O 1
ATOM 4103 N N . LEU A 1 542 ? 14.922 0.168 -25.664 1.00 87.56 542 LEU A N 1
ATOM 4104 C CA . LEU A 1 542 ? 16.222 0.823 -25.829 1.00 87.56 542 LEU A CA 1
ATOM 4105 C C . LEU A 1 542 ? 17.274 -0.088 -26.472 1.00 87.56 542 LEU A C 1
ATOM 4107 O O . LEU A 1 542 ? 18.002 0.352 -27.359 1.00 87.56 542 LEU A O 1
ATOM 4111 N N . GLY A 1 543 ? 17.337 -1.361 -26.074 1.00 89.19 543 GLY A N 1
ATOM 4112 C CA . GLY A 1 543 ? 18.335 -2.296 -26.601 1.00 89.19 543 GLY A CA 1
ATOM 4113 C C . GLY A 1 543 ? 18.232 -2.517 -28.114 1.00 89.19 543 GLY A C 1
ATOM 4114 O O . GLY A 1 543 ? 19.258 -2.604 -28.795 1.00 89.19 543 GLY A O 1
ATOM 4115 N N . SER A 1 544 ? 17.014 -2.539 -28.671 1.00 89.38 544 SER A N 1
ATOM 4116 C CA . SER A 1 544 ? 16.820 -2.656 -30.126 1.00 89.38 544 SER A CA 1
ATOM 4117 C C . SER A 1 544 ? 17.325 -1.413 -30.853 1.00 89.38 544 SER A C 1
ATOM 4119 O O . SER A 1 544 ? 18.051 -1.525 -31.838 1.00 89.38 544 SER A O 1
ATOM 4121 N N . VAL A 1 545 ? 17.004 -0.227 -30.335 1.00 92.31 545 VAL A N 1
ATOM 4122 C CA . VAL A 1 545 ? 17.415 1.058 -30.919 1.00 92.31 545 VAL A CA 1
ATOM 4123 C C . VAL A 1 545 ? 18.934 1.241 -30.844 1.00 92.31 545 VAL A C 1
ATOM 4125 O O . VAL A 1 545 ? 19.570 1.598 -31.835 1.00 92.31 545 VAL A O 1
ATOM 4128 N N . VAL A 1 546 ? 19.549 0.905 -29.705 1.00 93.56 546 VAL A N 1
ATOM 4129 C CA . VAL A 1 546 ? 21.012 0.898 -29.539 1.00 93.56 546 VAL A CA 1
ATOM 4130 C C . VAL A 1 546 ? 21.672 -0.049 -30.540 1.00 93.56 546 VAL A C 1
ATOM 4132 O O . VAL A 1 546 ? 22.678 0.309 -31.157 1.00 93.56 546 VAL A O 1
ATOM 4135 N N . THR A 1 547 ? 21.089 -1.232 -30.752 1.00 92.12 547 THR A N 1
ATOM 4136 C CA . THR A 1 547 ? 21.577 -2.184 -31.757 1.00 92.12 547 THR A CA 1
ATOM 4137 C C . THR A 1 547 ? 21.530 -1.573 -33.157 1.00 92.12 547 THR A C 1
ATOM 4139 O O . THR A 1 547 ? 22.537 -1.618 -33.858 1.00 92.12 547 THR A O 1
ATOM 4142 N N . LEU A 1 548 ? 20.424 -0.932 -33.549 1.00 91.38 548 LEU A N 1
ATOM 4143 C CA . LEU A 1 548 ? 20.273 -0.300 -34.868 1.00 91.38 548 LEU A CA 1
ATOM 4144 C C . LEU A 1 548 ? 21.275 0.840 -35.105 1.00 91.38 548 LEU A C 1
ATOM 4146 O O . LEU A 1 548 ? 21.881 0.922 -36.180 1.00 91.38 548 LEU A O 1
ATOM 4150 N N . VAL A 1 549 ? 21.516 1.688 -34.101 1.00 92.00 549 VAL A N 1
ATOM 4151 C CA . VAL A 1 549 ? 22.504 2.779 -34.198 1.00 92.00 549 VAL A CA 1
ATOM 4152 C C . VAL A 1 549 ? 23.919 2.227 -34.369 1.00 92.00 549 VAL A C 1
ATOM 4154 O O . VAL A 1 549 ? 24.675 2.721 -35.209 1.00 92.00 549 VAL A O 1
ATOM 4157 N N . ARG A 1 550 ? 24.269 1.183 -33.609 1.00 91.75 550 ARG A N 1
ATOM 4158 C CA . ARG A 1 550 ? 25.627 0.618 -33.576 1.00 91.75 550 ARG A CA 1
ATOM 4159 C C . ARG A 1 550 ? 25.910 -0.385 -34.692 1.00 91.75 550 ARG A C 1
ATOM 4161 O O . ARG A 1 550 ? 27.078 -0.632 -34.986 1.00 91.75 550 ARG A O 1
ATOM 4168 N N . GLN A 1 551 ? 24.880 -0.969 -35.299 1.00 89.19 551 GLN A N 1
ATOM 4169 C CA . GLN A 1 551 ? 25.037 -1.960 -36.358 1.00 89.19 551 GLN A CA 1
ATOM 4170 C C . GLN A 1 551 ? 25.690 -1.330 -37.590 1.00 89.19 551 GLN A C 1
ATOM 4172 O O . GLN A 1 551 ? 25.160 -0.368 -38.156 1.00 89.19 551 GLN A O 1
ATOM 4177 N N . ASP A 1 552 ? 26.801 -1.916 -38.038 1.00 84.56 552 ASP A N 1
ATOM 4178 C CA . ASP A 1 552 ? 27.416 -1.559 -39.312 1.00 84.56 552 ASP A CA 1
ATOM 4179 C C . ASP A 1 552 ? 26.525 -2.066 -40.450 1.00 84.56 552 ASP A C 1
ATOM 4181 O O . ASP A 1 552 ? 26.377 -3.267 -40.677 1.00 84.56 552 ASP A O 1
ATOM 4185 N N . GLN A 1 553 ? 25.848 -1.133 -41.108 1.00 82.38 553 GLN A N 1
ATOM 4186 C CA . GLN A 1 553 ? 24.940 -1.396 -42.217 1.00 82.38 553 GLN A CA 1
ATOM 4187 C C . GLN A 1 553 ? 25.412 -0.603 -43.429 1.00 82.38 553 GLN A C 1
ATOM 4189 O O . GLN A 1 553 ? 25.931 0.505 -43.299 1.00 82.38 553 GLN A O 1
ATOM 4194 N N . THR A 1 554 ? 25.186 -1.139 -44.625 1.00 82.38 554 THR A N 1
ATOM 4195 C CA . THR A 1 554 ? 25.471 -0.407 -45.857 1.00 82.38 554 THR A CA 1
ATOM 4196 C C . THR A 1 554 ? 24.413 0.676 -46.083 1.00 82.38 554 THR A C 1
ATOM 4198 O O . THR A 1 554 ? 23.288 0.378 -46.480 1.00 82.38 554 THR A O 1
ATOM 4201 N N . LEU A 1 555 ? 24.774 1.944 -45.866 1.00 80.00 555 LEU A N 1
ATOM 4202 C CA . LEU A 1 555 ? 23.914 3.105 -46.117 1.00 80.00 555 LEU A CA 1
ATOM 4203 C C . LEU A 1 555 ? 24.378 3.808 -47.395 1.00 80.00 555 LEU A C 1
ATOM 4205 O O . LEU A 1 555 ? 25.399 4.489 -47.399 1.00 80.00 555 LEU A O 1
ATOM 4209 N N . ALA A 1 556 ? 23.627 3.618 -48.487 1.00 75.69 556 ALA A N 1
ATOM 4210 C CA . ALA A 1 556 ? 23.967 4.116 -49.827 1.00 75.69 556 ALA A CA 1
ATOM 4211 C C . ALA A 1 556 ? 25.403 3.784 -50.266 1.00 75.69 556 ALA A C 1
ATOM 4213 O O . ALA A 1 556 ? 26.176 4.653 -50.657 1.00 75.69 556 ALA A O 1
ATOM 4214 N N . ALA A 1 557 ? 25.745 2.497 -50.188 1.00 81.19 557 ALA A N 1
ATOM 4215 C CA . ALA A 1 557 ? 27.059 1.949 -50.526 1.00 81.19 557 ALA A CA 1
ATOM 4216 C C . ALA A 1 557 ? 28.230 2.376 -49.610 1.00 81.19 557 ALA A C 1
ATOM 4218 O O . ALA A 1 557 ? 29.337 1.891 -49.824 1.00 81.19 557 ALA A O 1
ATOM 4219 N N . SER A 1 558 ? 28.001 3.176 -48.558 1.00 89.75 558 SER A N 1
ATOM 4220 C CA . SER A 1 558 ? 28.978 3.426 -47.484 1.00 89.75 558 SER A CA 1
ATOM 4221 C C . SER A 1 558 ? 28.791 2.494 -46.283 1.00 89.75 558 SER A C 1
ATOM 4223 O O . SER A 1 558 ? 27.670 2.119 -45.944 1.00 89.75 558 SER A O 1
ATOM 4225 N N . THR A 1 559 ? 29.891 2.172 -45.603 1.00 91.94 559 THR A N 1
ATOM 4226 C CA . THR A 1 559 ? 29.964 1.397 -44.348 1.00 91.94 559 THR A CA 1
ATOM 4227 C C . THR A 1 559 ? 30.935 2.075 -43.379 1.00 91.94 559 THR A C 1
ATOM 4229 O O . THR A 1 559 ? 31.659 2.996 -43.772 1.00 91.94 559 THR A O 1
ATOM 4232 N N . ASN A 1 560 ? 31.013 1.599 -42.135 1.00 91.06 560 ASN A N 1
ATOM 4233 C CA . ASN A 1 560 ? 32.003 2.079 -41.166 1.00 91.06 560 ASN A CA 1
ATOM 4234 C C . ASN A 1 560 ? 33.463 1.812 -41.594 1.00 91.06 560 ASN A C 1
ATOM 4236 O O . ASN A 1 560 ? 34.377 2.426 -41.052 1.00 91.06 560 ASN A O 1
ATOM 4240 N N . GLY A 1 561 ? 33.684 0.897 -42.546 1.00 90.12 561 GLY A N 1
ATOM 4241 C CA . GLY A 1 561 ? 34.992 0.591 -43.139 1.00 90.12 561 GLY A CA 1
ATOM 4242 C C . GLY A 1 561 ? 35.220 1.199 -44.527 1.00 90.12 561 GLY A C 1
ATOM 4243 O O . GLY A 1 561 ? 36.162 0.806 -45.214 1.00 90.12 561 GLY A O 1
ATOM 4244 N N . SER A 1 562 ? 34.348 2.102 -44.987 1.00 93.56 562 SER A N 1
ATOM 4245 C CA . SER A 1 562 ? 34.570 2.836 -46.238 1.00 93.56 562 SER A CA 1
ATOM 4246 C C . SER A 1 562 ? 35.805 3.736 -46.149 1.00 93.56 562 SER A C 1
ATOM 4248 O O . SER A 1 562 ? 36.272 4.061 -45.065 1.00 93.56 562 SER A O 1
ATOM 4250 N N . GLN A 1 563 ? 36.320 4.173 -47.301 1.00 93.69 563 GLN A N 1
ATOM 4251 C CA . GLN A 1 563 ? 37.420 5.138 -47.340 1.00 93.69 563 GLN A CA 1
ATOM 4252 C C . GLN A 1 563 ? 37.070 6.446 -46.611 1.00 93.69 563 GLN A C 1
ATOM 4254 O O . GLN A 1 563 ? 35.899 6.828 -46.531 1.00 93.69 563 GLN A O 1
ATOM 4259 N N . SER A 1 564 ? 38.100 7.153 -46.150 1.00 95.44 564 SER A N 1
ATOM 4260 C CA . SER A 1 564 ? 37.966 8.406 -45.392 1.00 95.44 564 SER A CA 1
ATOM 4261 C C . SER A 1 564 ? 38.294 9.654 -46.208 1.00 95.44 564 SER A C 1
ATOM 4263 O O . SER A 1 564 ? 37.946 10.763 -45.814 1.00 95.44 564 SER A O 1
ATOM 4265 N N . ILE A 1 565 ? 38.895 9.485 -47.386 1.00 95.38 565 ILE A N 1
ATOM 4266 C CA . ILE A 1 565 ? 39.356 10.596 -48.219 1.00 95.38 565 ILE A CA 1
ATOM 4267 C C . ILE A 1 565 ? 38.253 11.037 -49.183 1.00 95.38 565 ILE A C 1
ATOM 4269 O O . ILE A 1 565 ? 37.714 10.220 -49.934 1.00 95.38 565 ILE A O 1
ATOM 4273 N N . VAL A 1 566 ? 37.950 12.336 -49.203 1.00 92.88 566 VAL A N 1
ATOM 4274 C CA . VAL A 1 566 ? 37.309 12.992 -50.349 1.00 92.88 566 VAL A CA 1
ATOM 4275 C C . VAL A 1 566 ? 38.411 13.482 -51.300 1.00 92.88 566 VAL A C 1
ATOM 4277 O O . VAL A 1 566 ? 39.324 14.174 -50.848 1.00 92.88 566 VAL A O 1
ATOM 4280 N N . PRO A 1 567 ? 38.400 13.099 -52.589 1.00 90.88 567 PRO A N 1
ATOM 4281 C CA . PRO A 1 567 ? 39.397 13.556 -53.553 1.00 90.88 567 PRO A CA 1
ATOM 4282 C C . PRO A 1 567 ? 39.263 15.047 -53.875 1.00 90.88 567 PRO A C 1
ATOM 4284 O O . PRO A 1 567 ? 38.199 15.637 -53.698 1.00 90.88 567 PRO A O 1
ATOM 4287 N N . VAL A 1 568 ? 40.341 15.628 -54.408 1.00 87.19 568 VAL A N 1
ATOM 4288 C CA . VAL A 1 568 ? 40.291 16.942 -55.064 1.00 87.19 568 VAL A CA 1
ATOM 4289 C C . VAL A 1 568 ? 39.303 16.896 -56.237 1.00 87.19 568 VAL A C 1
ATOM 4291 O O . VAL A 1 568 ? 39.174 15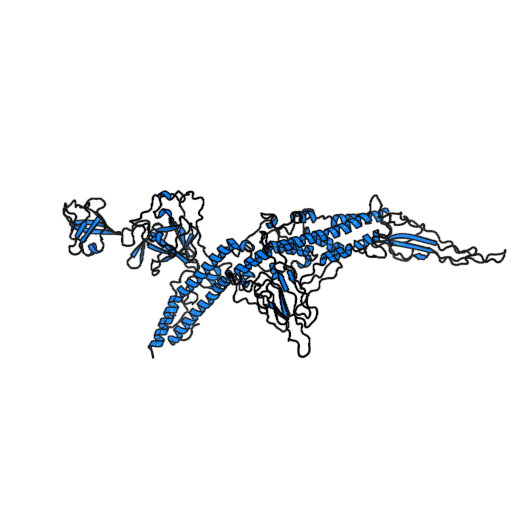.860 -56.898 1.00 87.19 568 VAL A O 1
ATOM 4294 N N . ASP A 1 569 ? 38.605 18.002 -56.495 1.00 83.69 569 ASP A N 1
ATOM 4295 C CA . ASP A 1 569 ? 37.796 18.114 -57.712 1.00 83.69 569 ASP A CA 1
ATOM 4296 C C . ASP A 1 569 ? 38.705 18.035 -58.953 1.00 83.69 569 ASP A C 1
ATOM 4298 O O . ASP A 1 569 ? 39.797 18.607 -58.990 1.00 83.69 569 ASP A O 1
ATOM 4302 N N . GLU A 1 570 ? 38.260 17.322 -59.987 1.00 83.94 570 GLU A N 1
ATOM 4303 C CA . GLU A 1 570 ? 38.992 17.245 -61.250 1.00 83.94 570 GLU A CA 1
ATOM 4304 C C . GLU A 1 570 ? 38.718 18.491 -62.100 1.00 83.94 570 GLU A C 1
ATOM 4306 O O . GLU A 1 570 ? 37.577 18.946 -62.229 1.00 83.94 570 GLU A O 1
ATOM 4311 N N . ALA A 1 571 ? 39.775 19.027 -62.716 1.00 75.44 571 ALA A N 1
ATOM 4312 C CA . ALA A 1 571 ? 39.681 20.221 -63.544 1.00 75.44 571 ALA A CA 1
ATOM 4313 C C . ALA A 1 571 ? 38.679 20.030 -64.694 1.00 75.44 571 ALA A C 1
ATOM 4315 O O . ALA A 1 571 ? 38.696 19.035 -65.424 1.00 75.44 571 ALA A O 1
ATOM 4316 N N . MET A 1 572 ? 37.818 21.026 -64.892 1.00 70.12 572 MET A N 1
ATOM 4317 C CA . MET A 1 572 ? 36.834 21.008 -65.966 1.00 70.12 572 MET A CA 1
ATOM 4318 C C . MET A 1 572 ? 37.457 21.431 -67.297 1.00 70.12 572 MET A C 1
ATOM 4320 O O . MET A 1 572 ? 37.864 22.576 -67.466 1.00 70.12 572 MET A O 1
ATOM 4324 N N . TYR A 1 573 ? 37.463 20.526 -68.278 1.00 71.19 573 TYR A N 1
ATOM 4325 C CA . TYR A 1 573 ? 38.004 20.798 -69.614 1.00 71.19 573 TYR A CA 1
ATOM 4326 C C . TYR A 1 573 ? 36.918 21.151 -70.637 1.00 71.19 573 TYR A C 1
ATOM 4328 O O . TYR A 1 573 ? 35.783 20.657 -70.585 1.00 71.19 573 TYR A O 1
ATOM 4336 N N . ASN A 1 574 ? 37.275 21.976 -71.622 1.00 73.06 574 ASN A N 1
ATOM 4337 C CA . ASN A 1 574 ? 36.463 22.131 -72.823 1.00 73.06 574 ASN A CA 1
ATOM 4338 C C . ASN A 1 574 ? 36.607 20.867 -73.685 1.00 73.06 574 ASN A C 1
ATOM 4340 O O . ASN A 1 574 ? 37.739 20.474 -73.980 1.00 73.06 574 ASN A O 1
ATOM 4344 N N . PRO A 1 575 ? 35.498 20.234 -74.113 1.00 73.12 575 PRO A N 1
ATOM 4345 C CA . PRO A 1 575 ? 35.578 19.073 -74.985 1.00 73.12 575 PRO A CA 1
ATOM 4346 C C . PRO A 1 575 ? 36.282 19.445 -76.293 1.00 73.12 575 PRO A C 1
ATOM 4348 O O . PRO A 1 575 ? 36.060 20.527 -76.844 1.00 73.12 575 PRO A O 1
ATOM 4351 N N . THR A 1 576 ? 37.129 18.545 -76.796 1.00 79.94 576 THR A N 1
ATOM 4352 C CA . THR A 1 576 ? 37.803 18.726 -78.083 1.00 79.94 576 THR A CA 1
ATOM 4353 C C . THR A 1 576 ? 36.731 18.887 -79.169 1.00 79.94 576 THR A C 1
ATOM 4355 O O . THR A 1 576 ? 35.851 18.025 -79.267 1.00 79.94 576 THR A O 1
ATOM 4358 N N . PRO A 1 577 ? 36.754 19.977 -79.960 1.00 79.56 577 PRO A N 1
ATOM 4359 C CA . PRO A 1 577 ? 35.777 20.180 -81.022 1.00 79.56 577 PRO A CA 1
ATOM 4360 C C . PRO A 1 577 ? 35.789 19.028 -82.028 1.00 79.56 577 PRO A C 1
ATOM 4362 O O . PRO A 1 577 ? 36.817 18.373 -82.216 1.00 79.56 577 PRO A O 1
ATOM 4365 N N . ASN A 1 578 ? 34.657 18.809 -82.701 1.00 81.62 578 ASN A N 1
ATOM 4366 C CA . ASN A 1 578 ? 34.580 17.867 -83.818 1.00 81.62 578 ASN A CA 1
ATOM 4367 C C . ASN A 1 578 ? 35.691 18.175 -84.824 1.00 81.62 578 ASN A C 1
ATOM 4369 O O . ASN A 1 578 ? 35.895 19.334 -85.190 1.00 81.62 578 ASN A O 1
ATOM 4373 N N . SER A 1 579 ? 36.382 17.138 -85.286 1.00 81.38 579 SER A N 1
ATOM 4374 C CA . SER A 1 579 ? 37.453 17.280 -86.266 1.00 81.38 579 SER A CA 1
ATOM 4375 C C . SER A 1 579 ? 37.153 16.416 -87.471 1.00 81.38 579 SER A C 1
ATOM 4377 O O . SER A 1 579 ? 36.786 15.254 -87.327 1.00 81.38 579 SER A O 1
ATOM 4379 N N . THR A 1 580 ? 37.358 16.957 -88.668 1.00 73.19 580 THR A N 1
ATOM 4380 C CA . THR A 1 580 ? 37.273 16.200 -89.923 1.00 73.19 580 THR A CA 1
ATOM 4381 C C . THR A 1 580 ? 38.540 15.380 -90.202 1.00 73.19 580 THR A C 1
ATOM 4383 O O . THR A 1 580 ? 38.555 14.601 -91.153 1.00 73.19 580 THR A O 1
ATOM 4386 N N . THR A 1 581 ? 39.581 15.513 -89.366 1.00 68.19 581 THR A N 1
ATOM 4387 C CA . THR A 1 581 ? 40.877 14.824 -89.502 1.00 68.19 581 THR A CA 1
ATOM 4388 C C . THR A 1 581 ? 41.446 14.370 -88.148 1.00 68.19 581 THR A C 1
ATOM 4390 O O . THR A 1 581 ? 41.439 15.147 -87.193 1.00 68.19 581 THR A O 1
ATOM 4393 N N . GLY A 1 582 ? 42.026 13.167 -88.072 1.00 71.62 582 GLY A N 1
ATOM 4394 C CA . GLY A 1 582 ? 42.775 12.675 -86.900 1.00 71.62 582 GLY A CA 1
ATOM 4395 C C . GLY A 1 582 ? 42.124 11.478 -86.195 1.00 71.62 582 GLY A C 1
ATOM 4396 O O . GLY A 1 582 ? 40.953 11.186 -86.411 1.00 71.62 582 GLY A O 1
ATOM 4397 N N . SER A 1 583 ? 42.894 10.765 -85.367 1.00 74.19 583 SER A N 1
ATOM 4398 C CA . SER A 1 583 ? 42.389 9.626 -84.583 1.00 74.19 583 SER A CA 1
ATOM 4399 C C . SER A 1 583 ? 41.425 10.086 -83.485 1.00 74.19 583 SER A C 1
ATOM 4401 O O . SER A 1 583 ? 41.614 11.159 -82.910 1.00 74.19 583 SER A O 1
ATOM 4403 N N . VAL A 1 584 ? 40.423 9.261 -83.166 1.00 81.06 584 VAL A N 1
ATOM 4404 C CA . VAL A 1 584 ? 39.459 9.555 -82.092 1.00 81.06 584 VAL A CA 1
ATOM 4405 C C . VAL A 1 584 ? 40.167 9.735 -80.730 1.00 81.06 584 VAL A C 1
ATOM 4407 O O . VAL A 1 584 ? 40.971 8.878 -80.350 1.00 81.06 584 VAL A O 1
ATOM 4410 N N . PRO A 1 585 ? 39.903 10.827 -79.982 1.00 81.75 585 PRO A N 1
ATOM 4411 C CA . PRO A 1 585 ? 40.394 10.988 -78.614 1.00 81.75 585 PRO A CA 1
ATOM 4412 C C . PRO A 1 585 ? 39.781 9.959 -77.655 1.00 81.75 585 PRO A C 1
ATOM 4414 O O . PRO A 1 585 ? 38.698 9.428 -77.902 1.00 81.75 585 PRO A O 1
ATOM 4417 N N . SER A 1 586 ? 40.433 9.718 -76.516 1.00 83.94 586 SER A N 1
ATOM 4418 C CA . SER A 1 586 ? 39.817 8.961 -75.424 1.00 83.94 586 SER A CA 1
ATOM 4419 C C . SER A 1 586 ? 38.665 9.745 -74.792 1.00 83.94 586 SER A C 1
ATOM 4421 O O . SER A 1 586 ? 38.701 10.975 -74.710 1.00 83.94 586 SER A O 1
ATOM 4423 N N . THR A 1 587 ? 37.649 9.028 -74.305 1.00 84.12 587 THR A N 1
ATOM 4424 C CA . THR A 1 587 ? 36.576 9.607 -73.487 1.00 84.12 587 THR A CA 1
ATOM 4425 C C . THR A 1 587 ? 37.172 10.366 -72.304 1.00 84.12 587 THR A C 1
ATOM 4427 O O . THR A 1 587 ? 37.984 9.821 -71.558 1.00 84.12 587 THR A O 1
ATOM 4430 N N . GLN A 1 588 ? 36.768 11.624 -72.139 1.00 83.94 588 GLN A N 1
ATOM 4431 C CA . GLN A 1 588 ? 37.212 12.477 -71.036 1.00 83.94 588 GLN A CA 1
ATOM 4432 C C . GLN A 1 588 ? 36.126 12.506 -69.969 1.00 83.94 588 GLN A C 1
ATOM 4434 O O . GLN A 1 588 ? 34.971 12.783 -70.288 1.00 83.94 588 GLN A O 1
ATOM 4439 N N . THR A 1 589 ? 36.489 12.224 -68.722 1.00 85.06 589 THR A N 1
ATOM 4440 C CA . THR A 1 589 ? 35.581 12.272 -67.573 1.00 85.06 589 THR A CA 1
ATOM 4441 C C . THR A 1 589 ? 36.216 13.125 -66.488 1.00 85.06 589 THR A C 1
ATOM 4443 O O . THR A 1 589 ? 37.411 12.981 -66.254 1.00 85.06 589 THR A O 1
ATOM 4446 N N . ALA A 1 590 ? 35.427 14.014 -65.888 1.00 82.81 590 ALA A N 1
ATOM 4447 C CA . ALA A 1 590 ? 35.831 14.850 -64.766 1.00 82.81 590 ALA A CA 1
ATOM 4448 C C . ALA A 1 590 ? 34.793 14.722 -63.648 1.00 82.81 590 ALA A C 1
ATOM 4450 O O . ALA A 1 590 ? 33.600 14.940 -63.899 1.00 82.81 590 ALA A O 1
ATOM 4451 N N . TYR A 1 591 ? 35.238 14.366 -62.445 1.00 86.19 591 TYR A N 1
ATOM 4452 C CA . TYR A 1 591 ? 34.410 14.260 -61.247 1.00 86.19 591 TYR A CA 1
ATOM 4453 C C . TYR A 1 591 ? 34.581 15.449 -60.311 1.00 86.19 591 TYR A C 1
ATOM 4455 O O . TYR A 1 591 ? 35.664 16.002 -60.142 1.00 86.19 591 TYR A O 1
ATOM 4463 N N . ASN A 1 592 ? 33.496 15.777 -59.628 1.00 82.62 592 ASN A N 1
ATOM 4464 C CA . ASN A 1 592 ? 33.481 16.737 -58.541 1.00 82.62 592 ASN A CA 1
ATOM 4465 C C . ASN A 1 592 ? 32.573 16.260 -57.408 1.00 82.62 592 ASN A C 1
ATOM 4467 O O . ASN A 1 592 ? 31.706 15.396 -57.599 1.00 82.62 592 ASN A O 1
ATOM 4471 N N . TYR A 1 593 ? 32.783 16.831 -56.223 1.00 86.19 593 TYR A N 1
ATOM 4472 C CA . TYR A 1 593 ? 32.152 16.395 -54.979 1.00 86.19 593 TYR A CA 1
ATOM 4473 C C . TYR A 1 593 ? 31.405 17.551 -54.312 1.00 86.19 593 TYR A C 1
ATOM 4475 O O . TYR A 1 593 ? 31.956 18.632 -54.108 1.00 86.19 593 TYR A O 1
ATOM 4483 N N . ARG A 1 594 ? 30.128 17.365 -53.964 1.00 82.94 594 ARG A N 1
ATOM 4484 C CA . ARG A 1 594 ? 29.307 18.399 -53.292 1.00 82.94 594 ARG A CA 1
ATOM 4485 C C . ARG A 1 594 ? 28.484 17.781 -52.169 1.00 82.94 594 ARG A C 1
ATOM 4487 O O . ARG A 1 594 ? 28.078 16.626 -52.280 1.00 82.94 594 ARG A O 1
ATOM 4494 N N . VAL A 1 595 ? 28.207 18.547 -51.114 1.00 83.94 595 VAL A N 1
ATOM 4495 C CA . VAL A 1 595 ? 27.262 18.128 -50.070 1.00 83.94 595 VAL A CA 1
ATOM 4496 C C . VAL A 1 595 ? 25.843 18.450 -50.533 1.00 83.94 595 VAL A C 1
ATOM 4498 O O . VAL A 1 595 ? 25.537 19.576 -50.911 1.00 83.94 595 VAL A O 1
ATOM 4501 N N . SER A 1 596 ? 24.969 17.451 -50.525 1.00 80.56 596 SER A N 1
ATOM 4502 C CA . SER A 1 596 ? 23.559 17.575 -50.894 1.00 80.56 596 SER A CA 1
ATOM 4503 C C . SER A 1 596 ? 22.746 16.691 -49.962 1.00 80.56 596 SER A C 1
ATOM 4505 O O . SER A 1 596 ? 23.029 15.499 -49.851 1.00 80.56 596 SER A O 1
ATOM 4507 N N . SER A 1 597 ? 21.756 17.278 -49.281 1.00 79.50 597 SER A N 1
ATOM 4508 C CA . SER A 1 597 ? 20.971 16.586 -48.247 1.00 79.50 597 SER A CA 1
ATOM 4509 C C . SER A 1 597 ? 21.870 15.926 -47.192 1.00 79.50 597 SER A C 1
ATOM 4511 O O . SER A 1 597 ? 21.707 14.753 -46.866 1.00 79.50 597 SER A O 1
ATOM 4513 N N . GLY A 1 598 ? 22.877 16.665 -46.709 1.00 82.81 598 GLY A N 1
ATOM 4514 C CA . GLY A 1 598 ? 23.719 16.234 -45.590 1.00 82.81 598 GLY A CA 1
ATOM 4515 C C . GLY A 1 598 ? 24.819 15.232 -45.898 1.00 82.81 598 GLY A C 1
ATOM 4516 O O . GLY A 1 598 ? 25.582 14.894 -44.994 1.00 82.81 598 GLY A O 1
ATOM 4517 N N . VAL A 1 599 ? 24.912 14.764 -47.142 1.00 87.56 599 VAL A N 1
ATOM 4518 C CA . VAL A 1 599 ? 25.887 13.759 -47.577 1.00 87.56 599 VAL A CA 1
ATOM 4519 C C . VAL A 1 599 ? 26.644 14.224 -48.813 1.00 87.56 599 VAL A C 1
ATOM 4521 O O . VAL A 1 599 ? 26.141 15.002 -49.623 1.00 87.56 599 VAL A O 1
ATOM 4524 N N . ILE A 1 600 ? 27.864 13.729 -48.972 1.00 89.31 600 ILE A N 1
ATOM 4525 C CA . ILE A 1 600 ? 28.705 13.957 -50.140 1.00 89.31 600 ILE A CA 1
ATOM 4526 C C . ILE A 1 600 ? 28.169 13.141 -51.312 1.00 89.31 600 ILE A C 1
ATOM 4528 O O . ILE A 1 600 ? 28.069 11.914 -51.244 1.00 89.31 600 ILE A O 1
ATOM 4532 N N . LYS A 1 601 ? 27.890 13.820 -52.419 1.00 87.75 601 LYS A N 1
ATOM 4533 C CA . LYS A 1 601 ? 27.596 13.203 -53.709 1.00 87.75 601 LYS A CA 1
ATOM 4534 C C . LYS A 1 601 ? 28.754 13.429 -54.667 1.00 87.75 601 LYS A C 1
ATOM 4536 O O . LYS A 1 601 ? 29.392 14.482 -54.642 1.00 87.75 601 LYS A O 1
ATOM 4541 N N . ARG A 1 602 ? 28.994 12.440 -55.522 1.00 87.81 602 ARG A N 1
ATOM 4542 C CA . ARG A 1 602 ? 29.900 12.519 -56.666 1.00 87.81 602 ARG A CA 1
ATOM 4543 C C . ARG A 1 602 ? 29.067 12.697 -57.925 1.00 87.81 602 ARG A C 1
ATOM 4545 O O . ARG A 1 602 ? 28.243 11.841 -58.245 1.00 87.81 602 ARG A O 1
ATOM 4552 N N . GLY A 1 603 ? 29.311 13.784 -58.636 1.00 84.06 603 GLY A N 1
ATOM 4553 C CA . GLY A 1 603 ? 28.789 14.042 -59.972 1.00 84.06 603 GLY A CA 1
ATOM 4554 C C . GLY A 1 603 ? 29.940 14.411 -60.896 1.00 84.06 603 GLY A C 1
ATOM 4555 O O . GLY A 1 603 ? 31.101 14.154 -60.576 1.00 84.06 603 GLY A O 1
ATOM 4556 N N . GLY A 1 604 ? 29.621 14.979 -62.051 1.00 81.75 604 GLY A N 1
ATOM 4557 C CA . GLY A 1 604 ? 30.644 15.410 -62.992 1.00 81.75 604 GLY A CA 1
ATOM 4558 C C . GLY A 1 604 ? 30.133 15.499 -64.415 1.00 81.75 604 GLY A C 1
ATOM 4559 O O . GLY A 1 604 ? 28.928 15.613 -64.653 1.00 81.75 604 GLY A O 1
ATOM 4560 N N . TYR A 1 605 ? 31.053 15.400 -65.368 1.00 80.19 605 TYR A N 1
ATOM 4561 C CA . TYR A 1 605 ? 30.726 15.310 -66.785 1.00 80.19 605 TYR A CA 1
ATOM 4562 C C . TYR A 1 605 ? 31.601 14.291 -67.501 1.00 80.19 605 TYR A C 1
ATOM 4564 O O . TYR A 1 605 ? 32.763 14.092 -67.157 1.00 80.19 605 TYR A O 1
ATOM 4572 N N . SER A 1 606 ? 31.044 13.694 -68.550 1.00 83.81 606 SER A N 1
ATOM 4573 C CA . SER A 1 606 ? 31.766 12.842 -69.483 1.00 83.81 606 SER A CA 1
ATOM 4574 C C . SER A 1 606 ? 31.562 13.339 -70.911 1.00 83.81 606 SER A C 1
ATOM 4576 O O . SER A 1 606 ? 30.468 13.759 -71.289 1.00 83.81 606 SER A O 1
ATOM 4578 N N . THR A 1 607 ? 32.615 13.308 -71.717 1.00 84.31 607 THR A N 1
ATOM 4579 C CA . THR A 1 607 ? 32.559 13.581 -73.156 1.00 84.31 607 THR A CA 1
ATOM 4580 C C . THR A 1 607 ? 32.980 12.325 -73.891 1.00 84.31 607 THR A C 1
ATOM 4582 O O . THR A 1 607 ? 34.145 11.928 -73.829 1.00 84.31 607 THR A O 1
ATOM 4585 N N . THR A 1 608 ? 32.032 11.712 -74.597 1.00 84.50 608 THR A N 1
ATOM 4586 C CA . THR A 1 608 ? 32.296 10.536 -75.430 1.00 84.50 608 THR A CA 1
ATOM 4587 C C . THR A 1 608 ? 32.601 10.973 -76.856 1.00 84.50 608 THR A C 1
ATOM 4589 O O . THR A 1 608 ? 31.846 11.743 -77.461 1.00 84.50 608 THR A O 1
ATOM 4592 N N . TYR A 1 609 ? 33.701 10.453 -77.393 1.00 84.56 609 TYR A N 1
ATOM 4593 C CA . TYR A 1 609 ? 34.117 10.666 -78.773 1.00 84.56 609 TYR A CA 1
ATOM 4594 C C . TYR A 1 609 ? 33.820 9.413 -79.596 1.00 84.56 609 TYR A C 1
ATOM 4596 O O . TYR A 1 609 ? 34.017 8.290 -79.134 1.00 84.56 609 TYR A O 1
ATOM 4604 N N . SER A 1 610 ? 33.342 9.606 -80.821 1.00 83.00 610 SER A N 1
ATOM 4605 C CA . SER A 1 610 ? 33.063 8.529 -81.772 1.00 83.00 610 SER A CA 1
ATOM 4606 C C . SER A 1 610 ? 33.820 8.779 -83.074 1.00 83.00 610 SER A C 1
ATOM 4608 O O . SER A 1 610 ? 33.836 9.894 -83.592 1.00 83.00 610 SER A O 1
ATOM 4610 N N . GLY A 1 611 ? 34.494 7.754 -83.583 1.00 76.94 611 GLY A N 1
ATOM 4611 C CA . GLY A 1 611 ? 35.364 7.851 -84.753 1.00 76.94 611 GLY A CA 1
ATOM 4612 C C . GLY A 1 611 ? 36.355 6.687 -84.800 1.00 76.94 611 GLY A C 1
ATOM 4613 O O . GLY A 1 611 ? 36.385 5.869 -83.878 1.00 76.94 611 GLY A O 1
ATOM 4614 N N . PRO A 1 612 ? 37.159 6.570 -85.863 1.00 71.69 612 PRO A N 1
ATOM 4615 C CA . PRO A 1 612 ? 38.120 5.482 -85.989 1.00 71.69 612 PRO A CA 1
ATOM 4616 C C . PRO A 1 612 ? 39.314 5.653 -85.031 1.00 71.69 612 PRO A C 1
ATOM 4618 O O . PRO A 1 612 ? 39.879 6.740 -84.892 1.00 71.69 612 PRO A O 1
ATOM 4621 N N . THR A 1 613 ? 39.721 4.554 -84.384 1.00 65.38 613 THR A N 1
ATOM 4622 C CA . THR A 1 613 ? 40.853 4.487 -83.430 1.00 65.38 613 THR A CA 1
ATOM 4623 C C . THR A 1 613 ? 42.220 4.623 -84.093 1.00 65.38 613 THR A C 1
ATOM 4625 O O . THR A 1 613 ? 43.186 5.044 -83.457 1.00 65.38 613 THR A O 1
ATOM 4628 N N . HIS A 1 614 ? 42.294 4.341 -85.391 1.00 62.94 614 HIS A N 1
ATOM 4629 C CA . HIS A 1 614 ? 43.456 4.592 -86.226 1.00 62.94 614 HIS A CA 1
ATOM 4630 C C . HIS A 1 614 ? 43.008 5.267 -87.516 1.00 62.94 614 HIS A C 1
ATOM 4632 O O . HIS A 1 614 ? 42.006 4.871 -88.112 1.00 62.94 614 HIS A O 1
ATOM 4638 N N . ASN A 1 615 ? 43.779 6.253 -87.975 1.00 58.22 615 ASN A N 1
ATOM 4639 C CA . ASN A 1 615 ? 43.679 6.722 -89.350 1.00 58.22 615 ASN A CA 1
ATOM 4640 C C . ASN A 1 615 ? 43.874 5.501 -90.261 1.00 58.22 615 ASN A C 1
ATOM 4642 O O . ASN A 1 615 ? 44.924 4.857 -90.195 1.00 58.22 615 ASN A O 1
ATOM 4646 N N . SER A 1 616 ? 42.848 5.118 -91.024 1.00 51.56 616 SER A N 1
ATOM 4647 C CA . SER A 1 616 ? 42.900 3.924 -91.867 1.00 51.56 616 SER A CA 1
ATOM 4648 C C . SER A 1 616 ? 44.150 3.977 -92.739 1.00 51.56 616 SER A C 1
ATOM 4650 O O . SER A 1 616 ? 44.395 4.982 -93.408 1.00 51.56 616 SER A O 1
ATOM 4652 N N . THR A 1 617 ? 44.944 2.907 -92.742 1.00 54.78 617 THR A N 1
ATOM 4653 C CA . THR A 1 617 ? 46.064 2.749 -93.670 1.00 54.78 617 THR A CA 1
ATOM 4654 C C . THR A 1 617 ? 45.524 2.792 -95.102 1.00 54.78 617 THR A C 1
ATOM 4656 O O . THR A 1 617 ? 45.019 1.795 -95.607 1.00 54.78 617 THR A O 1
ATOM 4659 N N . GLY A 1 618 ? 45.586 3.960 -95.746 1.00 48.34 618 GLY A N 1
ATOM 4660 C CA . GLY A 1 618 ? 45.107 4.135 -97.114 1.00 48.34 618 GLY A CA 1
ATOM 4661 C C . GLY A 1 618 ? 45.247 5.559 -97.655 1.00 48.34 618 GLY A C 1
ATOM 4662 O O . GLY A 1 618 ? 44.289 6.320 -97.628 1.00 48.34 618 GLY A O 1
ATOM 4663 N N . GLY A 1 619 ? 46.416 5.874 -98.226 1.00 49.53 619 GLY A N 1
ATOM 4664 C CA . GLY A 1 619 ? 46.568 6.901 -99.270 1.00 49.53 619 GLY A CA 1
ATOM 4665 C C . GLY A 1 619 ? 47.124 8.263 -98.835 1.00 49.53 619 GLY A C 1
ATOM 4666 O O . GLY A 1 619 ? 46.498 9.017 -98.098 1.00 49.53 619 GLY A O 1
ATOM 4667 N N . THR A 1 620 ? 48.287 8.621 -99.382 1.00 49.16 620 THR A N 1
ATOM 4668 C CA . THR A 1 620 ? 49.086 9.836 -99.130 1.00 49.16 620 THR A CA 1
ATOM 4669 C C . THR A 1 620 ? 48.505 11.146 -99.691 1.00 49.16 620 THR A C 1
ATOM 4671 O O . THR A 1 620 ? 49.263 12.082 -99.933 1.00 49.16 620 THR A O 1
ATOM 4674 N N . THR A 1 621 ? 47.185 11.267 -99.887 1.00 51.75 621 THR A N 1
ATOM 4675 C CA . THR A 1 621 ? 46.599 12.497 -100.466 1.00 51.75 621 THR A CA 1
ATOM 4676 C C . THR A 1 621 ? 45.317 13.042 -99.827 1.00 51.75 621 THR A C 1
ATOM 4678 O O . THR A 1 621 ? 44.876 14.082 -100.295 1.00 51.75 621 THR A O 1
ATOM 4681 N N . ASN A 1 622 ? 44.740 12.436 -98.776 1.00 53.78 622 ASN A N 1
ATOM 4682 C CA . ASN A 1 622 ? 43.814 13.099 -97.823 1.00 53.78 622 ASN A CA 1
ATOM 4683 C C . ASN A 1 622 ? 43.262 12.088 -96.787 1.00 53.78 622 ASN A C 1
ATOM 4685 O O . ASN A 1 622 ? 42.411 11.270 -97.147 1.00 53.78 622 ASN A O 1
ATOM 4689 N N . PRO A 1 623 ? 43.669 12.126 -95.503 1.00 49.59 623 PRO A N 1
ATOM 4690 C CA . PRO A 1 623 ? 43.045 11.289 -94.480 1.00 49.59 623 PRO A CA 1
ATOM 4691 C C . PRO A 1 623 ? 41.625 11.803 -94.190 1.00 49.59 623 PRO A C 1
ATOM 4693 O O . PRO A 1 623 ? 41.453 12.857 -93.589 1.00 49.59 623 PRO A O 1
ATOM 4696 N N . THR A 1 624 ? 40.601 11.078 -94.652 1.00 54.31 624 THR A N 1
ATOM 4697 C CA . THR A 1 624 ? 39.186 11.517 -94.624 1.00 54.31 624 THR A CA 1
ATOM 4698 C C . THR A 1 624 ? 38.387 10.783 -93.546 1.00 54.31 624 THR A C 1
ATOM 4700 O O . THR A 1 624 ? 37.277 10.313 -93.787 1.00 54.31 624 THR A O 1
ATOM 4703 N N . ALA A 1 625 ? 38.958 10.616 -92.355 1.00 63.22 625 ALA A N 1
ATOM 4704 C CA . ALA A 1 625 ? 38.214 10.056 -91.238 1.00 63.22 625 ALA A CA 1
ATOM 4705 C C . ALA A 1 625 ? 38.430 10.924 -89.997 1.00 63.22 625 ALA A C 1
ATOM 4707 O O . ALA A 1 625 ? 39.508 10.940 -89.404 1.00 63.22 625 ALA A O 1
ATOM 4708 N N . GLY A 1 626 ? 37.404 11.716 -89.699 1.00 70.31 626 GLY A N 1
ATOM 4709 C CA . GLY A 1 626 ? 37.312 12.575 -88.530 1.00 70.31 626 GLY A CA 1
ATOM 4710 C C . GLY A 1 626 ? 36.649 11.881 -87.344 1.00 70.31 626 GLY A C 1
ATOM 4711 O O . GLY A 1 626 ? 36.211 10.733 -87.440 1.00 70.31 626 GLY A O 1
ATOM 4712 N N . PHE A 1 627 ? 36.540 12.598 -86.231 1.00 81.75 627 PHE A N 1
ATOM 4713 C CA . PHE A 1 627 ? 35.815 12.156 -85.046 1.00 81.75 627 PHE A CA 1
ATOM 4714 C C . PHE A 1 627 ? 34.753 13.182 -84.645 1.00 81.75 627 PHE A C 1
ATOM 4716 O O . PHE A 1 627 ? 34.946 14.396 -84.760 1.00 81.75 627 PHE A O 1
ATOM 4723 N N . ASN A 1 628 ? 33.642 12.672 -84.121 1.00 81.56 628 ASN A N 1
ATOM 4724 C CA . ASN A 1 628 ? 32.551 13.462 -83.574 1.00 81.56 628 ASN A CA 1
ATOM 4725 C C . ASN A 1 628 ? 32.581 13.388 -82.046 1.00 81.56 628 ASN A C 1
ATOM 4727 O O . ASN A 1 628 ? 32.573 12.303 -81.458 1.00 81.56 628 ASN A O 1
ATOM 4731 N N . SER A 1 629 ? 32.580 14.552 -81.413 1.00 82.94 629 SER A N 1
ATOM 4732 C CA . SER A 1 629 ? 32.261 14.750 -80.007 1.00 82.94 629 SER A CA 1
ATOM 4733 C C . SER A 1 629 ? 30.754 14.931 -79.864 1.00 82.94 629 SER A C 1
ATOM 4735 O O . SER A 1 629 ? 30.141 15.736 -80.566 1.00 82.94 629 SER A O 1
ATOM 4737 N N . SER A 1 630 ? 30.154 14.209 -78.920 1.00 74.88 630 SER A N 1
ATOM 4738 C CA . SER A 1 630 ? 28.738 14.406 -78.569 1.00 74.88 630 SER A CA 1
ATOM 4739 C C . SER A 1 630 ? 28.520 15.655 -77.702 1.00 74.88 630 SER A C 1
ATOM 4741 O O . SER A 1 630 ? 27.411 15.905 -77.240 1.00 74.88 630 SER A O 1
ATOM 4743 N N . GLY A 1 631 ? 29.580 16.428 -77.450 1.00 77.00 631 GLY A N 1
ATOM 4744 C CA . GLY A 1 631 ? 29.582 17.454 -76.423 1.00 77.00 631 GLY A CA 1
ATOM 4745 C C . GLY A 1 631 ? 29.613 16.854 -75.018 1.00 77.00 631 GLY A C 1
ATOM 4746 O O . GLY A 1 631 ? 29.758 15.646 -74.808 1.00 77.00 631 GLY A O 1
ATOM 4747 N N . ARG A 1 632 ? 29.517 17.741 -74.034 1.00 77.12 632 ARG A N 1
ATOM 4748 C CA . ARG A 1 632 ? 29.607 17.408 -72.619 1.00 77.12 632 ARG A CA 1
ATOM 4749 C C . ARG A 1 632 ? 28.284 16.791 -72.139 1.00 77.12 632 ARG A C 1
ATOM 4751 O O . ARG A 1 632 ? 27.239 17.414 -72.272 1.00 77.12 632 ARG A O 1
ATOM 4758 N N . SER A 1 633 ? 28.337 15.604 -71.537 1.00 78.81 633 SER A N 1
ATOM 4759 C CA . SER A 1 633 ? 27.181 14.926 -70.927 1.00 78.81 633 SER A CA 1
ATOM 4760 C C . SER A 1 633 ? 27.305 14.911 -69.406 1.00 78.81 633 SER A C 1
ATOM 4762 O O . SER A 1 633 ? 28.350 14.527 -68.881 1.00 78.81 633 SER A O 1
ATOM 4764 N N . ALA A 1 634 ? 26.271 15.352 -68.686 1.00 76.88 634 ALA A N 1
ATOM 4765 C CA . ALA A 1 634 ? 26.281 15.376 -67.222 1.00 76.88 634 ALA A CA 1
ATOM 4766 C C . ALA A 1 634 ? 26.265 13.957 -66.643 1.00 76.88 634 ALA A C 1
ATOM 4768 O O . ALA A 1 634 ? 25.471 13.113 -67.057 1.00 76.88 634 ALA A O 1
ATOM 4769 N N . ILE A 1 635 ? 27.124 13.707 -65.657 1.00 81.50 635 ILE A N 1
ATOM 4770 C CA . ILE A 1 635 ? 27.077 12.499 -64.837 1.00 81.50 635 ILE A CA 1
ATOM 4771 C C . ILE A 1 635 ? 26.064 12.755 -63.729 1.00 81.50 635 ILE A C 1
ATOM 4773 O O . ILE A 1 635 ? 26.213 13.698 -62.950 1.00 81.50 635 ILE A O 1
ATOM 4777 N N . SER A 1 636 ? 25.034 11.909 -63.665 1.00 82.56 636 SER A N 1
ATOM 4778 C CA . SER A 1 636 ? 24.033 11.981 -62.602 1.00 82.56 636 SER A CA 1
ATOM 4779 C C . SER A 1 636 ? 24.719 11.854 -61.238 1.00 82.56 636 SER A C 1
ATOM 4781 O O . SER A 1 636 ? 25.426 10.866 -61.027 1.00 82.56 636 SER A O 1
ATOM 4783 N N . PRO A 1 637 ? 24.519 12.804 -60.307 1.00 82.00 637 PRO A N 1
ATOM 4784 C CA . PRO A 1 637 ? 25.107 12.712 -58.982 1.00 82.00 637 PRO A CA 1
ATOM 4785 C C . PRO A 1 637 ? 24.641 11.452 -58.249 1.00 82.00 637 PRO A C 1
ATOM 4787 O O . PRO A 1 637 ? 23.440 11.189 -58.155 1.00 82.00 637 PRO A O 1
ATOM 4790 N N . THR A 1 638 ? 25.586 10.702 -57.695 1.00 87.44 638 THR A N 1
ATOM 4791 C CA . THR A 1 638 ? 25.326 9.552 -56.819 1.00 87.44 638 THR A CA 1
ATOM 4792 C C . THR A 1 638 ? 25.987 9.773 -55.470 1.00 87.44 638 THR A C 1
ATOM 4794 O O . THR A 1 638 ? 26.953 10.530 -55.371 1.00 87.44 638 THR A O 1
ATOM 4797 N N . ASP A 1 639 ? 25.512 9.098 -54.429 1.00 89.56 639 ASP A N 1
ATOM 4798 C CA . ASP A 1 639 ? 26.173 9.141 -53.126 1.00 89.56 639 ASP A CA 1
ATOM 4799 C C . ASP A 1 639 ? 27.622 8.653 -53.241 1.00 89.56 639 ASP A C 1
ATOM 4801 O O . ASP A 1 639 ? 27.926 7.698 -53.965 1.00 89.56 639 ASP A O 1
ATOM 4805 N N . TYR A 1 640 ? 28.530 9.361 -52.576 1.00 90.81 640 TYR A N 1
ATOM 4806 C CA . TYR A 1 640 ? 29.934 8.985 -52.547 1.00 90.81 640 TYR A CA 1
ATOM 4807 C C . TYR A 1 640 ? 30.188 7.957 -51.445 1.00 90.81 640 TYR A C 1
ATOM 4809 O O . TYR A 1 640 ? 29.700 8.106 -50.324 1.00 90.81 640 TYR A O 1
ATOM 4817 N N . VAL A 1 641 ? 30.967 6.923 -51.759 1.00 93.19 641 VAL A N 1
ATOM 4818 C CA . VAL A 1 641 ? 31.305 5.858 -50.810 1.00 93.19 641 VAL A CA 1
ATOM 4819 C C . VAL A 1 641 ? 32.424 6.342 -49.893 1.00 93.19 641 VAL A C 1
ATOM 4821 O O . VAL A 1 641 ? 33.602 6.198 -50.201 1.00 93.19 641 VAL A O 1
ATOM 4824 N N . ILE A 1 642 ? 32.042 6.956 -48.778 1.00 93.44 642 ILE A N 1
ATOM 4825 C CA . ILE A 1 642 ? 32.940 7.516 -47.761 1.00 93.44 642 ILE A CA 1
ATOM 4826 C C . ILE A 1 642 ? 32.355 7.310 -46.357 1.00 93.44 642 ILE A C 1
ATOM 4828 O O . ILE A 1 642 ? 31.129 7.304 -46.185 1.00 93.44 642 ILE A O 1
ATOM 4832 N N . VAL A 1 643 ? 33.212 7.141 -45.349 1.00 94.31 643 VAL A N 1
ATOM 4833 C CA . VAL A 1 643 ? 32.800 6.903 -43.952 1.00 94.31 643 VAL A CA 1
ATOM 4834 C C . VAL A 1 643 ? 32.035 8.088 -43.336 1.00 94.31 643 VAL A C 1
ATOM 4836 O O . VAL A 1 643 ? 31.120 7.889 -42.539 1.00 94.31 643 VAL A O 1
ATOM 4839 N N . SER A 1 644 ? 32.316 9.327 -43.753 1.00 93.50 644 SER A N 1
ATOM 4840 C CA . SER A 1 644 ? 31.577 10.510 -43.283 1.00 93.50 644 SER A CA 1
ATOM 4841 C C . SER A 1 644 ? 30.103 10.477 -43.701 1.00 93.50 644 SER A C 1
ATOM 4843 O O . SER A 1 644 ? 29.238 10.842 -42.909 1.00 93.50 644 SER A O 1
ATOM 4845 N N . ASN A 1 645 ? 29.790 9.941 -44.888 1.00 92.31 645 ASN A N 1
ATOM 4846 C CA . ASN A 1 645 ? 28.413 9.711 -45.331 1.00 92.31 645 ASN A CA 1
ATOM 4847 C C . ASN A 1 645 ? 27.713 8.631 -44.506 1.00 92.31 645 ASN A C 1
ATOM 4849 O O . ASN A 1 645 ? 26.527 8.768 -44.206 1.00 92.31 645 ASN A O 1
ATOM 4853 N N . TYR A 1 646 ? 28.439 7.576 -44.126 1.00 92.38 646 TYR A N 1
ATOM 4854 C CA . TYR A 1 646 ? 27.921 6.558 -43.214 1.00 92.38 646 TYR A CA 1
ATOM 4855 C C . TYR A 1 646 ? 27.549 7.183 -41.857 1.00 92.38 646 TYR A C 1
ATOM 4857 O O . TYR A 1 646 ? 26.405 7.048 -41.414 1.00 92.38 646 TYR A O 1
ATOM 4865 N N . ALA A 1 647 ? 28.460 7.954 -41.252 1.00 93.06 647 ALA A N 1
ATOM 4866 C CA . ALA A 1 647 ? 28.210 8.650 -39.989 1.00 93.06 647 ALA A CA 1
ATOM 4867 C C . ALA A 1 647 ? 27.053 9.663 -40.102 1.00 93.06 647 ALA A C 1
ATOM 4869 O O . ALA A 1 647 ? 26.133 9.645 -39.285 1.00 93.06 647 ALA A O 1
ATOM 4870 N N . ALA A 1 648 ? 27.041 10.506 -41.141 1.00 91.75 648 ALA A N 1
ATOM 4871 C CA . ALA A 1 648 ? 25.996 11.509 -41.353 1.00 91.75 648 ALA A CA 1
ATOM 4872 C C . ALA A 1 648 ? 24.595 10.886 -41.440 1.00 91.75 648 ALA A C 1
ATOM 4874 O O . ALA A 1 648 ? 23.661 11.407 -40.827 1.00 91.75 648 ALA A O 1
ATOM 4875 N N . ARG A 1 649 ? 24.456 9.745 -42.130 1.00 89.62 649 ARG A N 1
ATOM 4876 C CA . ARG A 1 649 ? 23.171 9.041 -42.288 1.00 89.62 649 ARG A CA 1
ATOM 4877 C C . ARG A 1 649 ? 22.691 8.323 -41.032 1.00 89.62 649 ARG A C 1
ATOM 4879 O O . ARG A 1 649 ? 21.489 8.184 -40.822 1.00 89.62 649 ARG A O 1
ATOM 4886 N N . LYS A 1 650 ? 23.614 7.861 -40.186 1.00 91.38 650 LYS A N 1
ATOM 4887 C CA . LYS A 1 650 ? 23.257 7.310 -38.871 1.00 91.38 650 LYS A CA 1
ATOM 4888 C C . LYS A 1 650 ? 22.743 8.392 -37.924 1.00 91.38 650 LYS A C 1
ATOM 4890 O O . LYS A 1 650 ? 21.868 8.126 -37.111 1.00 91.38 650 LYS A O 1
ATOM 4895 N N . LEU A 1 651 ? 23.270 9.609 -38.039 1.00 92.75 651 LEU A N 1
ATOM 4896 C CA . LEU A 1 651 ? 22.903 10.728 -37.172 1.00 92.75 651 LEU A CA 1
ATOM 4897 C C . LEU A 1 651 ? 21.676 11.495 -37.670 1.00 92.75 651 LEU A C 1
ATOM 4899 O O . LEU A 1 651 ? 20.921 12.041 -36.863 1.00 92.75 651 LEU A O 1
ATOM 4903 N N . THR A 1 652 ? 21.490 11.563 -38.987 1.00 89.19 652 THR A N 1
ATOM 4904 C CA . THR A 1 652 ? 20.461 12.378 -39.640 1.00 89.19 652 THR A CA 1
ATOM 4905 C C . THR A 1 652 ? 19.981 11.745 -40.943 1.00 89.19 652 THR A C 1
ATOM 4907 O O . THR A 1 652 ? 20.741 11.055 -41.612 1.00 89.19 652 THR A O 1
ATOM 4910 N N . THR A 1 653 ? 18.744 12.012 -41.352 1.00 78.62 653 THR A N 1
ATOM 4911 C CA . THR A 1 653 ? 18.200 11.465 -42.612 1.00 78.62 653 THR A CA 1
ATOM 4912 C C . THR A 1 653 ? 18.645 12.274 -43.841 1.00 78.62 653 THR A C 1
ATOM 4914 O O . THR A 1 653 ? 18.815 11.719 -44.923 1.00 78.62 653 THR A O 1
ATOM 4917 N N . ASP A 1 654 ? 18.866 13.581 -43.675 1.00 70.06 654 ASP A N 1
ATOM 4918 C CA . ASP A 1 654 ? 19.169 14.544 -44.747 1.00 70.06 654 ASP A CA 1
ATOM 4919 C C . ASP A 1 654 ? 20.201 15.616 -44.330 1.00 70.06 654 ASP A C 1
ATOM 4921 O O . ASP A 1 654 ? 20.246 16.711 -44.897 1.00 70.06 654 ASP A O 1
ATOM 4925 N N . GLY A 1 655 ? 21.007 15.339 -43.299 1.00 70.31 655 GLY A N 1
ATOM 4926 C CA . GLY A 1 655 ? 21.937 16.307 -42.703 1.00 70.31 655 GLY A CA 1
ATOM 4927 C C . GLY A 1 655 ? 21.319 17.284 -41.714 1.00 70.31 655 GLY A C 1
ATOM 4928 O O . GLY A 1 655 ? 22.067 18.011 -41.065 1.00 70.31 655 GLY A O 1
ATOM 4929 N N . SER A 1 656 ? 19.990 17.321 -41.594 1.00 72.25 656 SER A N 1
ATOM 4930 C CA . SER A 1 656 ? 19.278 18.291 -40.750 1.00 72.25 656 SER A CA 1
ATOM 4931 C C . SER A 1 656 ? 18.254 17.644 -39.815 1.00 72.25 656 SER A C 1
ATOM 4933 O O . SER A 1 656 ? 18.158 18.016 -38.647 1.00 72.25 656 SER A O 1
ATOM 4935 N N . THR A 1 657 ? 17.546 16.620 -40.286 1.00 85.88 657 THR A N 1
ATOM 4936 C CA . THR A 1 657 ? 16.548 15.874 -39.523 1.00 85.88 657 THR A CA 1
ATOM 4937 C C . THR A 1 657 ? 17.237 14.773 -38.730 1.00 85.88 657 THR A C 1
ATOM 4939 O O . THR A 1 657 ? 17.767 13.834 -39.328 1.00 85.88 657 THR A O 1
ATOM 4942 N N . THR A 1 658 ? 17.235 14.870 -37.398 1.00 89.50 658 THR A N 1
ATOM 4943 C CA . THR A 1 658 ? 17.809 13.847 -36.507 1.00 89.50 658 THR A CA 1
ATOM 4944 C C . THR A 1 658 ? 17.203 12.474 -36.794 1.00 89.50 658 THR A C 1
ATOM 4946 O O . THR A 1 658 ? 15.993 12.337 -36.974 1.00 89.50 658 THR A O 1
ATOM 4949 N N . ASN A 1 659 ? 18.052 11.450 -36.833 1.00 92.31 659 ASN A N 1
ATOM 4950 C CA . ASN A 1 659 ? 17.620 10.065 -36.952 1.00 92.31 659 ASN A CA 1
ATOM 4951 C C . ASN A 1 659 ? 16.700 9.686 -35.768 1.00 92.31 659 ASN A C 1
ATOM 4953 O O . ASN A 1 659 ? 16.994 10.023 -34.621 1.00 92.31 659 ASN A O 1
ATOM 4957 N N . ALA A 1 660 ? 15.595 8.985 -36.040 1.00 92.38 660 ALA A N 1
ATOM 4958 C CA . ALA A 1 660 ? 14.588 8.652 -35.028 1.00 92.38 660 ALA A CA 1
ATOM 4959 C C . ALA A 1 660 ? 15.137 7.797 -33.869 1.00 92.38 660 ALA A C 1
ATOM 4961 O O . ALA A 1 660 ? 14.694 7.956 -32.734 1.00 92.38 660 ALA A O 1
ATOM 4962 N N . ASP A 1 661 ? 16.119 6.933 -34.133 1.00 93.75 661 ASP A N 1
ATOM 4963 C CA . ASP A 1 661 ? 16.784 6.101 -33.127 1.00 93.75 661 ASP A CA 1
ATOM 4964 C C . ASP A 1 661 ? 17.678 6.937 -32.211 1.00 93.75 661 ASP A C 1
ATOM 4966 O O . ASP A 1 661 ? 17.633 6.806 -30.988 1.00 93.75 661 ASP A O 1
ATOM 4970 N N . VAL A 1 662 ? 18.453 7.853 -32.799 1.00 94.00 662 VAL A N 1
ATOM 4971 C CA . VAL A 1 662 ? 19.281 8.798 -32.036 1.00 94.00 662 VAL A CA 1
ATOM 4972 C C . VAL A 1 662 ? 18.397 9.713 -31.189 1.00 94.00 662 VAL A C 1
ATOM 4974 O O . VAL A 1 662 ? 18.681 9.894 -30.010 1.00 94.00 662 VAL A O 1
ATOM 4977 N N . ALA A 1 663 ? 17.302 10.230 -31.758 1.00 92.94 663 ALA A N 1
ATOM 4978 C CA . ALA A 1 663 ? 16.336 11.063 -31.042 1.00 92.94 663 ALA A CA 1
ATOM 4979 C C . ALA A 1 663 ? 15.659 10.313 -29.882 1.00 92.94 663 ALA A C 1
ATOM 4981 O O . ALA A 1 663 ? 15.418 10.889 -28.823 1.00 92.94 663 ALA A O 1
ATOM 4982 N N . PHE A 1 664 ? 15.370 9.022 -30.064 1.00 93.06 664 PHE A N 1
ATOM 4983 C CA . PHE A 1 664 ? 14.814 8.180 -29.011 1.00 93.06 664 PHE A CA 1
ATOM 4984 C C . PHE A 1 664 ? 15.807 7.976 -27.859 1.00 93.06 664 PHE A C 1
ATOM 4986 O O . PHE A 1 664 ? 15.430 8.130 -26.699 1.00 93.06 664 PHE A O 1
ATOM 4993 N N . ILE A 1 665 ? 17.078 7.684 -28.162 1.00 93.69 665 ILE A N 1
ATOM 4994 C CA . ILE A 1 665 ? 18.128 7.519 -27.142 1.00 93.69 665 ILE A CA 1
ATOM 4995 C C . ILE A 1 665 ? 18.321 8.811 -26.340 1.00 93.69 665 ILE A C 1
ATOM 4997 O O . ILE A 1 665 ? 18.358 8.753 -25.113 1.00 93.69 665 ILE A O 1
ATOM 5001 N N . THR A 1 666 ? 18.410 9.969 -27.005 1.00 91.62 666 THR A N 1
ATOM 5002 C CA . THR A 1 666 ? 18.550 11.257 -26.303 1.00 91.62 666 THR A CA 1
ATOM 5003 C C . THR A 1 666 ? 17.314 11.570 -25.464 1.00 91.62 666 THR A C 1
ATOM 5005 O O . THR A 1 666 ? 17.454 11.974 -24.319 1.00 91.62 666 THR A O 1
ATOM 5008 N N . GLY A 1 667 ? 16.109 11.262 -25.960 1.00 89.94 667 GLY A N 1
ATOM 5009 C CA . GLY A 1 667 ? 14.876 11.435 -25.186 1.00 89.94 667 GLY A CA 1
ATOM 5010 C C . GLY A 1 667 ? 14.835 10.602 -23.898 1.00 89.94 667 GLY A C 1
ATOM 5011 O O . GLY A 1 667 ? 14.369 11.091 -22.872 1.00 89.94 667 GLY A O 1
ATOM 5012 N N . VAL A 1 668 ? 15.369 9.372 -23.916 1.00 90.50 668 VAL A N 1
ATOM 5013 C CA . VAL A 1 668 ? 15.512 8.542 -22.702 1.00 90.50 668 VAL A CA 1
ATOM 5014 C C . VAL A 1 668 ? 16.469 9.191 -21.695 1.00 90.50 668 VAL A C 1
ATOM 5016 O O . VAL A 1 668 ? 16.182 9.194 -20.498 1.00 90.50 668 VAL A O 1
ATOM 5019 N N . ILE A 1 669 ? 17.589 9.753 -22.160 1.00 90.50 669 ILE A N 1
ATOM 5020 C CA . ILE A 1 669 ? 18.558 10.456 -21.303 1.00 90.50 669 ILE A CA 1
ATOM 5021 C C . ILE A 1 669 ? 17.916 11.699 -20.680 1.00 90.50 669 ILE A C 1
ATOM 5023 O O . ILE A 1 669 ? 17.955 11.843 -19.456 1.00 90.50 669 ILE A O 1
ATOM 5027 N N . ASP A 1 670 ? 17.276 12.539 -21.494 1.00 87.75 670 ASP A N 1
ATOM 5028 C CA . ASP A 1 670 ? 16.600 13.765 -21.054 1.00 87.75 670 ASP A CA 1
ATOM 5029 C C . ASP A 1 670 ? 15.542 13.460 -19.981 1.00 87.75 670 ASP A C 1
ATOM 5031 O O . ASP A 1 670 ? 15.422 14.145 -18.961 1.00 87.75 670 ASP A O 1
ATOM 5035 N N . GLU A 1 671 ? 14.783 12.379 -20.171 1.00 86.56 671 GLU A N 1
ATOM 5036 C CA . GLU A 1 671 ? 13.748 11.960 -19.232 1.00 86.56 671 GLU A CA 1
ATOM 5037 C C . GLU A 1 671 ? 14.324 11.492 -17.883 1.00 86.56 671 GLU A C 1
ATOM 5039 O O . GLU A 1 671 ? 13.725 11.761 -16.835 1.00 86.56 671 GLU A O 1
ATOM 5044 N N . LEU A 1 672 ? 15.486 10.824 -17.891 1.00 87.25 672 LEU A N 1
ATOM 5045 C CA . LEU A 1 672 ? 16.198 10.405 -16.676 1.00 87.25 672 LEU A CA 1
ATOM 5046 C C . LEU A 1 672 ? 16.880 11.579 -15.957 1.00 87.25 672 LEU A C 1
ATOM 5048 O O . LEU A 1 672 ? 16.924 11.584 -14.725 1.00 87.25 672 LEU A O 1
ATOM 5052 N N . GLN A 1 673 ? 17.384 12.570 -16.699 1.00 83.12 673 GLN A N 1
ATOM 5053 C CA . GLN A 1 673 ? 17.951 13.806 -16.144 1.00 83.12 673 GLN A CA 1
ATOM 5054 C C . GLN A 1 673 ? 16.872 14.706 -15.518 1.00 83.12 673 GLN A C 1
ATOM 5056 O O . GLN A 1 673 ? 17.132 15.393 -14.529 1.00 83.12 673 GLN A O 1
ATOM 5061 N N . GLY A 1 674 ? 15.644 14.640 -16.041 1.00 71.00 674 GLY A N 1
ATOM 5062 C CA . GLY A 1 674 ? 14.500 15.437 -15.607 1.00 71.00 674 GLY A CA 1
ATOM 5063 C C . GLY A 1 674 ? 14.273 16.662 -16.498 1.00 71.00 674 GLY A C 1
ATOM 5064 O O . GLY A 1 674 ? 15.193 17.231 -17.069 1.00 71.00 674 GLY A O 1
ATOM 5065 N N . THR A 1 675 ? 13.020 17.114 -16.601 1.00 56.59 675 THR A N 1
ATOM 5066 C CA . THR A 1 675 ? 12.593 18.188 -17.524 1.00 56.59 675 THR A CA 1
ATOM 5067 C C . THR A 1 675 ? 13.060 19.598 -17.130 1.00 56.59 675 THR A C 1
ATOM 5069 O O . THR A 1 675 ? 12.721 20.575 -17.796 1.00 56.59 675 THR A O 1
ATOM 5072 N N . THR A 1 676 ? 13.781 19.757 -16.017 1.00 53.03 676 THR A N 1
ATOM 5073 C CA . THR A 1 676 ? 14.309 21.044 -15.539 1.00 53.03 676 THR A CA 1
ATOM 5074 C C . THR A 1 676 ? 15.571 20.793 -14.718 1.00 53.03 676 THR A C 1
ATOM 5076 O O . THR A 1 676 ? 15.568 19.926 -13.846 1.00 53.03 676 THR A O 1
ATOM 5079 N N . ALA A 1 677 ? 16.633 21.564 -14.965 1.00 42.78 677 ALA A N 1
ATOM 5080 C CA . ALA A 1 677 ? 17.854 21.529 -14.162 1.00 42.78 677 ALA A CA 1
ATOM 5081 C C . ALA A 1 677 ? 17.518 21.824 -12.683 1.00 42.78 677 ALA A C 1
ATOM 5083 O O . ALA A 1 677 ? 17.131 22.942 -12.346 1.00 42.78 677 ALA A O 1
ATOM 5084 N N . GLY A 1 678 ? 17.585 20.807 -11.811 1.00 45.47 678 GLY A N 1
ATOM 5085 C CA . GLY A 1 678 ? 17.122 20.931 -10.418 1.00 45.47 678 GLY A CA 1
ATOM 5086 C C . GLY A 1 678 ? 17.029 19.638 -9.589 1.00 45.47 678 GLY A C 1
ATOM 5087 O O . GLY A 1 678 ? 16.252 19.579 -8.633 1.00 45.47 678 GLY A O 1
ATOM 5088 N N . GLY A 1 679 ? 17.793 18.595 -9.931 1.00 55.41 679 GLY A N 1
ATOM 5089 C CA . GLY A 1 679 ? 17.980 17.396 -9.098 1.00 55.41 679 GLY A CA 1
ATOM 5090 C C . GLY A 1 679 ? 17.158 16.167 -9.509 1.00 55.41 679 GLY A C 1
ATOM 5091 O O . GLY A 1 679 ? 16.024 16.285 -9.981 1.00 55.41 679 GLY A O 1
ATOM 5092 N N . ALA A 1 680 ? 17.741 14.987 -9.272 1.00 61.25 680 ALA A N 1
ATOM 5093 C CA . ALA A 1 680 ? 17.269 13.687 -9.745 1.00 61.25 680 ALA A CA 1
ATOM 5094 C C . ALA A 1 680 ? 15.823 13.352 -9.339 1.00 61.25 680 ALA A C 1
ATOM 5096 O O . ALA A 1 680 ? 15.402 13.551 -8.198 1.00 61.25 680 ALA A O 1
ATOM 5097 N N . LYS A 1 681 ? 15.056 12.836 -10.306 1.00 67.81 681 LYS A N 1
ATOM 5098 C CA . LYS A 1 681 ? 13.608 12.595 -10.201 1.00 67.81 681 LYS A CA 1
ATOM 5099 C C . LYS A 1 681 ? 13.231 11.339 -9.400 1.00 67.81 681 LYS A C 1
ATOM 5101 O O . LYS A 1 681 ? 12.107 11.251 -8.927 1.00 67.81 681 LYS A O 1
ATOM 5106 N N . PHE A 1 682 ? 14.146 10.387 -9.236 1.00 77.44 682 PHE A N 1
ATOM 5107 C CA . PHE A 1 682 ? 13.825 9.034 -8.759 1.00 77.44 682 PHE A CA 1
ATOM 5108 C C . PHE A 1 682 ? 14.723 8.579 -7.604 1.00 77.44 682 PHE A C 1
ATOM 5110 O O . PHE A 1 682 ? 15.119 7.419 -7.540 1.00 77.44 682 PHE A O 1
ATOM 5117 N N . ARG A 1 683 ? 15.066 9.517 -6.713 1.00 79.38 683 ARG A N 1
ATOM 5118 C CA . ARG A 1 683 ? 15.843 9.235 -5.504 1.00 79.38 683 ARG A CA 1
ATOM 5119 C C . ARG A 1 683 ? 15.023 8.425 -4.517 1.00 79.38 683 ARG A C 1
ATOM 5121 O O . ARG A 1 683 ? 13.872 8.757 -4.233 1.00 79.38 683 ARG A O 1
ATOM 5128 N N . ASP A 1 684 ? 15.669 7.419 -3.966 1.00 83.81 684 ASP A N 1
ATOM 5129 C CA . ASP A 1 684 ? 15.176 6.582 -2.898 1.00 83.81 684 ASP A CA 1
ATOM 5130 C C . ASP A 1 684 ? 15.658 7.130 -1.545 1.00 83.81 684 ASP A C 1
ATOM 5132 O O . ASP A 1 684 ? 16.834 6.984 -1.188 1.00 83.81 684 ASP A O 1
ATOM 5136 N N . PRO A 1 685 ? 14.772 7.779 -0.775 1.00 80.25 685 PRO A N 1
ATOM 5137 C CA . PRO A 1 685 ? 15.141 8.350 0.515 1.00 80.25 685 PRO A CA 1
ATOM 5138 C C . PRO A 1 685 ? 15.530 7.286 1.558 1.00 80.25 685 PRO A C 1
ATOM 5140 O O . PRO A 1 685 ? 16.192 7.627 2.535 1.00 80.25 685 PRO A O 1
ATOM 5143 N N . ILE A 1 686 ? 15.181 6.011 1.350 1.00 80.25 686 ILE A N 1
ATOM 5144 C CA . ILE A 1 686 ? 15.506 4.898 2.259 1.00 80.25 686 ILE A CA 1
ATOM 5145 C C . ILE A 1 686 ? 16.955 4.439 2.063 1.00 80.25 686 ILE A C 1
ATOM 5147 O O . ILE A 1 686 ? 17.627 4.028 3.004 1.00 80.25 686 ILE A O 1
ATOM 5151 N N . MET A 1 687 ? 17.462 4.510 0.833 1.00 72.56 687 MET A N 1
ATOM 5152 C CA . MET A 1 687 ? 18.850 4.140 0.537 1.00 72.56 687 MET A CA 1
ATOM 5153 C C . MET A 1 687 ? 19.840 5.250 0.881 1.00 72.56 687 MET A C 1
ATOM 5155 O O . MET A 1 687 ? 20.992 4.980 1.222 1.00 72.56 687 MET A O 1
ATOM 5159 N N . GLU A 1 688 ? 19.389 6.499 0.808 1.00 63.72 688 GLU A N 1
ATOM 5160 C CA . GLU A 1 688 ? 20.189 7.676 1.148 1.00 63.72 688 GLU A CA 1
ATOM 5161 C C . GLU A 1 688 ? 20.107 8.024 2.648 1.00 63.72 688 GLU A C 1
ATOM 5163 O O . GLU A 1 688 ? 21.009 8.672 3.182 1.00 63.72 688 GLU A O 1
ATOM 5168 N N . GLY A 1 689 ? 19.068 7.552 3.349 1.00 57.00 689 GLY A N 1
ATOM 5169 C CA . GLY A 1 689 ? 18.884 7.681 4.793 1.00 57.00 689 GLY A CA 1
ATOM 5170 C C . GLY A 1 689 ? 18.925 6.330 5.518 1.00 57.00 689 GLY A C 1
ATOM 5171 O O . GLY A 1 689 ? 18.112 5.454 5.284 1.00 57.00 689 GLY A O 1
ATOM 5172 N N . VAL A 1 690 ? 19.828 6.173 6.488 1.00 42.09 690 VAL A N 1
ATOM 5173 C CA . VAL A 1 690 ? 19.846 5.090 7.504 1.00 42.09 690 VAL A CA 1
ATOM 5174 C C . VAL A 1 690 ? 20.143 3.645 7.022 1.00 42.09 690 VAL A C 1
ATOM 5176 O O . VAL A 1 690 ? 20.709 2.883 7.809 1.00 42.09 690 VAL A O 1
ATOM 5179 N N . SER A 1 691 ? 19.889 3.236 5.768 1.00 48.81 691 SER A N 1
ATOM 5180 C CA . SER A 1 691 ? 20.126 1.844 5.312 1.00 48.81 691 SER A CA 1
ATOM 5181 C C . SER A 1 691 ? 20.974 1.725 4.035 1.00 48.81 691 SER A C 1
ATOM 5183 O O . SER A 1 691 ? 20.475 1.572 2.927 1.00 48.81 691 SER A O 1
ATOM 5185 N N . THR A 1 692 ? 22.300 1.646 4.183 1.00 49.28 692 THR A N 1
ATOM 5186 C CA . THR A 1 692 ? 23.235 1.280 3.092 1.00 49.28 692 THR A CA 1
ATOM 5187 C C . THR A 1 692 ? 23.251 -0.228 2.767 1.00 49.28 692 THR A C 1
ATOM 5189 O O . THR A 1 692 ? 24.157 -0.715 2.090 1.00 49.28 692 THR A O 1
ATOM 5192 N N . LYS A 1 693 ? 22.273 -1.007 3.257 1.00 48.19 693 LYS A N 1
ATOM 5193 C CA . LYS A 1 693 ? 22.342 -2.480 3.346 1.00 48.19 693 LYS A CA 1
ATOM 5194 C C . LYS A 1 693 ? 21.789 -3.264 2.144 1.00 48.19 693 LYS A C 1
ATOM 5196 O O . LYS A 1 693 ? 22.007 -4.471 2.096 1.00 48.19 693 LYS A O 1
ATOM 5201 N N . HIS A 1 694 ? 21.113 -2.632 1.178 1.00 50.56 694 HIS A N 1
ATOM 5202 C CA . HIS A 1 694 ? 20.535 -3.335 0.011 1.00 50.56 694 HIS A CA 1
ATOM 5203 C C . HIS A 1 694 ? 21.480 -3.459 -1.199 1.00 50.56 694 HIS A C 1
ATOM 5205 O O . HIS A 1 694 ? 21.083 -3.993 -2.231 1.00 50.56 694 HIS A O 1
ATOM 5211 N N . MET A 1 695 ? 22.736 -3.011 -1.091 1.00 51.34 695 MET A N 1
ATOM 5212 C CA . MET A 1 695 ? 23.694 -3.043 -2.200 1.00 51.34 695 MET A CA 1
ATOM 5213 C C . MET A 1 695 ? 24.780 -4.095 -1.984 1.00 51.34 695 MET A C 1
ATOM 5215 O O . MET A 1 695 ? 25.565 -4.011 -1.043 1.00 51.34 695 MET A O 1
ATOM 5219 N N . THR A 1 696 ? 24.906 -5.031 -2.924 1.00 46.22 696 THR A N 1
ATOM 5220 C CA . THR A 1 696 ? 26.080 -5.914 -3.039 1.00 46.22 696 THR A CA 1
ATOM 5221 C C . THR A 1 696 ? 27.267 -5.238 -3.742 1.00 46.22 696 THR A C 1
ATOM 5223 O O . THR A 1 696 ? 28.336 -5.836 -3.841 1.00 46.22 696 THR A O 1
ATOM 5226 N N . SER A 1 697 ? 27.130 -3.988 -4.213 1.00 45.78 697 SER A N 1
ATOM 5227 C CA . SER A 1 697 ? 28.230 -3.219 -4.815 1.00 45.78 697 SER A CA 1
ATOM 5228 C C . SER A 1 697 ? 28.048 -1.703 -4.671 1.00 45.78 697 SER A C 1
ATOM 5230 O O . SER A 1 697 ? 27.013 -1.164 -5.054 1.00 45.78 697 SER A O 1
ATOM 5232 N N . ALA A 1 698 ? 29.084 -0.997 -4.208 1.00 47.31 698 ALA A N 1
ATOM 5233 C CA . ALA A 1 698 ? 29.102 0.463 -4.035 1.00 47.31 698 ALA A CA 1
ATOM 5234 C C . ALA A 1 698 ? 28.925 1.281 -5.340 1.00 47.31 698 ALA A C 1
ATOM 5236 O O . ALA A 1 698 ? 28.730 2.489 -5.278 1.00 47.31 698 ALA A O 1
ATOM 5237 N N . SER A 1 699 ? 28.984 0.642 -6.512 1.00 48.53 699 SER A N 1
ATOM 5238 C CA . SER A 1 699 ? 28.969 1.266 -7.844 1.00 48.53 699 SER A CA 1
ATOM 5239 C C . SER A 1 699 ? 27.580 1.472 -8.470 1.00 48.53 699 SER A C 1
ATOM 5241 O O . SER A 1 699 ? 27.505 1.949 -9.598 1.00 48.53 699 SER A O 1
ATOM 5243 N N . ALA A 1 700 ? 26.490 1.094 -7.793 1.00 58.66 700 ALA A N 1
ATOM 5244 C CA . ALA A 1 700 ? 25.136 1.110 -8.366 1.00 58.66 700 ALA A CA 1
ATOM 5245 C C . ALA A 1 700 ? 24.079 1.739 -7.432 1.00 58.66 700 ALA A C 1
ATOM 5247 O O . ALA A 1 700 ? 22.924 1.346 -7.445 1.00 58.66 700 ALA A O 1
ATOM 5248 N N . ASN A 1 701 ? 24.466 2.704 -6.595 1.00 73.06 701 ASN A N 1
ATOM 5249 C CA . ASN A 1 701 ? 23.510 3.496 -5.812 1.00 73.06 701 ASN A CA 1
ATOM 5250 C C . ASN A 1 701 ? 22.968 4.693 -6.618 1.00 73.06 701 ASN A C 1
ATOM 5252 O O . ASN A 1 701 ? 23.473 5.007 -7.701 1.00 73.06 701 ASN A O 1
ATOM 5256 N N . ASP A 1 702 ? 21.966 5.389 -6.073 1.00 80.25 702 ASP A N 1
ATOM 5257 C CA . ASP A 1 702 ? 21.343 6.536 -6.747 1.00 80.25 702 ASP A CA 1
ATOM 5258 C C . ASP A 1 702 ? 22.359 7.642 -7.044 1.00 80.25 702 ASP A C 1
ATOM 5260 O O . ASP A 1 702 ? 22.353 8.205 -8.131 1.00 80.25 702 ASP A O 1
ATOM 5264 N N . ALA A 1 703 ? 23.294 7.911 -6.126 1.00 79.06 703 ALA A N 1
ATOM 5265 C CA . ALA A 1 703 ? 24.336 8.920 -6.330 1.00 79.06 703 ALA A CA 1
ATOM 5266 C C . ALA A 1 703 ? 25.264 8.607 -7.517 1.00 79.06 703 ALA A C 1
ATOM 5268 O O . ALA A 1 703 ? 25.607 9.500 -8.299 1.00 79.06 703 ALA A O 1
ATOM 5269 N N . SER A 1 704 ? 25.654 7.342 -7.676 1.00 80.25 704 SER A N 1
ATOM 5270 C CA . SER A 1 704 ? 26.474 6.892 -8.806 1.00 80.25 704 SER A CA 1
ATOM 5271 C C . SER A 1 704 ? 25.690 6.978 -10.111 1.00 80.25 704 SER A C 1
ATOM 5273 O O . SER A 1 704 ? 26.226 7.442 -11.119 1.00 80.25 704 SER A O 1
ATOM 5275 N N . PHE A 1 705 ? 24.411 6.589 -10.087 1.00 85.31 705 PHE A N 1
ATOM 5276 C CA . PHE A 1 705 ? 23.537 6.687 -11.252 1.00 85.31 705 PHE A CA 1
ATOM 5277 C C . PHE A 1 705 ? 23.304 8.143 -11.678 1.00 85.31 705 PHE A C 1
ATOM 5279 O O . PHE A 1 705 ? 23.417 8.456 -12.861 1.00 85.31 705 PHE A O 1
ATOM 5286 N N . ASP A 1 706 ? 23.071 9.047 -10.729 1.00 83.94 706 ASP A N 1
ATOM 5287 C CA . ASP A 1 706 ? 22.876 10.476 -10.993 1.00 83.94 706 ASP A CA 1
ATOM 5288 C C . ASP A 1 706 ? 24.124 11.132 -11.579 1.00 83.94 706 ASP A C 1
ATOM 5290 O O . ASP A 1 706 ? 24.032 11.951 -12.497 1.00 83.94 706 ASP A O 1
ATOM 5294 N N . THR A 1 707 ? 25.296 10.749 -11.065 1.00 85.00 707 THR A N 1
ATOM 5295 C CA . THR A 1 707 ? 26.592 11.190 -11.595 1.00 85.00 707 THR A CA 1
ATOM 5296 C C . THR A 1 707 ? 26.757 10.713 -13.032 1.00 85.00 707 THR A C 1
ATOM 5298 O O . THR A 1 707 ? 27.095 11.500 -13.915 1.00 85.00 707 THR A O 1
ATOM 5301 N N . TYR A 1 708 ? 26.462 9.436 -13.282 1.00 87.31 708 TYR A N 1
ATOM 5302 C CA . TYR A 1 708 ? 26.549 8.844 -14.609 1.00 87.31 708 TYR A CA 1
ATOM 5303 C C . TYR A 1 708 ? 25.588 9.502 -15.608 1.00 87.31 708 TYR A C 1
ATOM 5305 O O . TYR A 1 708 ? 26.011 9.889 -16.698 1.00 87.31 708 TYR A O 1
ATOM 5313 N N . ILE A 1 709 ? 24.309 9.648 -15.249 1.00 88.06 709 ILE A N 1
ATOM 5314 C CA . ILE A 1 709 ? 23.300 10.227 -16.142 1.00 88.06 709 ILE A CA 1
ATOM 5315 C C . ILE A 1 709 ? 23.406 11.751 -16.224 1.00 88.06 709 ILE A C 1
ATOM 5317 O O . ILE A 1 709 ? 22.788 12.359 -17.094 1.00 88.06 709 ILE A O 1
ATOM 5321 N N . CYS A 1 710 ? 24.250 12.358 -15.383 1.00 87.38 710 CYS A N 1
ATOM 5322 C CA . CYS A 1 710 ? 24.452 13.799 -15.296 1.00 87.38 710 CYS A CA 1
ATOM 5323 C C . CYS A 1 710 ? 23.161 14.536 -14.900 1.00 87.38 710 CYS A C 1
ATOM 5325 O O . CYS A 1 710 ? 22.856 15.602 -15.430 1.00 87.38 710 CYS A O 1
ATOM 5327 N N . ALA A 1 711 ? 22.415 13.981 -13.936 1.00 80.19 711 ALA A N 1
ATOM 5328 C CA . ALA A 1 711 ? 21.094 14.473 -13.523 1.00 80.19 711 ALA A CA 1
ATOM 5329 C C . ALA A 1 711 ? 21.091 15.940 -13.048 1.00 80.19 711 ALA A C 1
ATOM 5331 O O . ALA A 1 711 ? 20.073 16.622 -13.117 1.00 80.19 711 ALA A O 1
ATOM 5332 N N . THR A 1 712 ? 22.229 16.443 -12.562 1.00 76.88 712 THR A N 1
ATOM 5333 C CA . THR A 1 712 ? 22.356 17.835 -12.100 1.00 76.88 712 THR A CA 1
ATOM 5334 C C . THR A 1 712 ? 22.823 18.784 -13.202 1.00 76.88 712 THR A C 1
ATOM 5336 O O . THR A 1 712 ? 22.376 19.927 -13.246 1.00 76.88 712 THR A O 1
ATOM 5339 N N . THR A 1 713 ? 23.736 18.345 -14.075 1.00 81.75 713 THR A N 1
ATOM 5340 C CA . THR A 1 713 ? 24.338 19.202 -15.111 1.00 81.75 713 THR A CA 1
ATOM 5341 C C . THR A 1 713 ? 23.547 19.208 -16.418 1.00 81.75 713 THR A C 1
ATOM 5343 O O . THR A 1 713 ? 23.685 20.157 -17.183 1.00 81.75 713 THR A O 1
ATOM 5346 N N . GLY A 1 714 ? 22.722 18.185 -16.676 1.00 81.56 714 GLY A N 1
ATOM 5347 C CA . GLY A 1 714 ? 21.872 18.085 -17.869 1.00 81.56 714 GLY A CA 1
ATOM 5348 C C . GLY A 1 714 ? 22.641 17.853 -19.172 1.00 81.56 714 GLY A C 1
ATOM 5349 O O . GLY A 1 714 ? 22.146 18.162 -20.247 1.00 81.56 714 GLY A O 1
ATOM 5350 N N . THR A 1 715 ? 23.893 17.395 -19.104 1.00 88.12 715 THR A N 1
ATOM 5351 C CA . THR A 1 715 ? 24.688 17.064 -20.297 1.00 88.12 715 THR A CA 1
ATOM 5352 C C . THR A 1 715 ? 25.455 15.780 -20.043 1.00 88.12 715 THR A C 1
ATOM 5354 O O . THR A 1 715 ? 26.391 15.756 -19.244 1.00 88.12 715 THR A O 1
ATOM 5357 N N . ASN A 1 716 ? 25.041 14.709 -20.716 1.00 91.88 716 ASN A N 1
ATOM 5358 C CA . ASN A 1 716 ? 25.630 13.383 -20.613 1.00 91.88 716 ASN A CA 1
ATOM 5359 C C . ASN A 1 716 ? 26.828 13.211 -21.569 1.00 91.88 716 ASN A C 1
ATOM 5361 O O . ASN A 1 716 ? 27.046 13.976 -22.515 1.00 91.88 716 ASN A O 1
ATOM 5365 N N . ALA A 1 717 ? 27.597 12.140 -21.361 1.00 93.44 717 ALA A N 1
ATOM 5366 C CA . ALA A 1 717 ? 28.637 11.703 -22.287 1.00 93.44 717 ALA A CA 1
ATOM 5367 C C . ALA A 1 717 ? 28.096 11.414 -23.702 1.00 93.44 717 ALA A C 1
ATOM 5369 O O . ALA A 1 717 ? 28.797 11.679 -24.680 1.00 93.44 717 ALA A O 1
ATOM 5370 N N . VAL A 1 718 ? 26.868 10.892 -23.833 1.00 94.81 718 VAL A N 1
ATOM 5371 C CA . VAL A 1 718 ? 26.226 10.670 -25.143 1.00 94.81 718 VAL A CA 1
ATOM 5372 C C . VAL A 1 718 ? 25.932 12.001 -25.833 1.00 94.81 718 VAL A C 1
ATOM 5374 O O . VAL A 1 718 ? 26.255 12.134 -27.011 1.00 94.81 718 VAL A O 1
ATOM 5377 N N . ASP A 1 719 ? 25.406 12.992 -25.107 1.00 92.81 719 ASP A N 1
ATOM 5378 C CA . ASP A 1 719 ? 25.123 14.332 -25.644 1.00 92.81 719 ASP A CA 1
ATOM 5379 C C . ASP A 1 719 ? 26.403 15.005 -26.140 1.00 92.81 719 ASP A C 1
ATOM 5381 O O . ASP A 1 719 ? 26.458 15.524 -27.257 1.00 92.81 719 ASP A O 1
ATOM 5385 N N . THR A 1 720 ? 27.464 14.914 -25.334 1.00 94.81 720 THR A N 1
ATOM 5386 C CA . THR A 1 720 ? 28.794 15.437 -25.672 1.00 94.81 720 THR A CA 1
ATOM 5387 C C . THR A 1 720 ? 29.339 14.769 -26.934 1.00 94.81 720 THR A C 1
ATOM 5389 O O . THR A 1 720 ? 29.701 15.450 -27.893 1.00 94.81 720 THR A O 1
ATOM 5392 N N . ALA A 1 721 ? 29.335 13.432 -26.984 1.00 96.62 721 ALA A N 1
ATOM 5393 C CA . ALA A 1 721 ? 29.844 12.692 -28.135 1.00 96.62 721 ALA A CA 1
ATOM 5394 C C . ALA A 1 721 ? 29.014 12.944 -29.407 1.00 96.62 721 ALA A C 1
ATOM 5396 O O . ALA A 1 721 ? 29.581 13.028 -30.498 1.00 96.62 721 ALA A O 1
ATOM 5397 N N . LEU A 1 722 ? 27.690 13.100 -29.274 1.00 95.31 722 LEU A N 1
ATOM 5398 C CA . LEU A 1 722 ? 26.777 13.437 -30.369 1.00 95.31 722 LEU A CA 1
ATOM 5399 C C . LEU A 1 722 ? 27.056 14.839 -30.927 1.00 95.31 722 LEU A C 1
ATOM 5401 O O . LEU A 1 722 ? 27.100 15.023 -32.148 1.00 95.31 722 LEU A O 1
ATOM 5405 N N . ALA A 1 723 ? 27.254 15.825 -30.050 1.00 95.06 723 ALA A N 1
ATOM 5406 C CA . ALA A 1 723 ? 27.623 17.180 -30.446 1.00 95.06 723 ALA A CA 1
ATOM 5407 C C . ALA A 1 723 ? 28.991 17.203 -31.150 1.00 95.06 723 ALA A C 1
ATOM 5409 O O . ALA A 1 723 ? 29.132 17.831 -32.204 1.00 95.06 723 ALA A O 1
ATOM 5410 N N . ASP A 1 724 ? 29.967 16.453 -30.634 1.00 96.12 724 ASP A N 1
ATOM 5411 C CA . ASP A 1 724 ? 31.324 16.386 -31.179 1.00 96.12 724 ASP A CA 1
ATOM 5412 C C . ASP A 1 724 ? 31.377 15.819 -32.600 1.00 96.12 724 ASP A C 1
ATOM 5414 O O . ASP A 1 724 ? 32.071 16.381 -33.457 1.00 96.12 724 ASP A O 1
ATOM 5418 N N . ILE A 1 725 ? 30.650 14.730 -32.882 1.00 95.31 725 ILE A N 1
ATOM 5419 C CA . ILE A 1 725 ? 30.604 14.151 -34.234 1.00 95.31 725 ILE A CA 1
ATOM 5420 C C . ILE A 1 725 ? 29.834 15.046 -35.213 1.00 95.31 725 ILE A C 1
ATOM 5422 O O . ILE A 1 725 ? 30.287 15.235 -36.344 1.00 95.31 725 ILE A O 1
ATOM 5426 N N . LYS A 1 726 ? 28.726 15.674 -34.789 1.00 93.44 726 LYS A N 1
ATOM 5427 C CA . LYS A 1 726 ? 27.984 16.640 -35.626 1.00 93.44 726 LYS A CA 1
ATOM 5428 C C . LYS A 1 726 ? 28.845 17.855 -35.986 1.00 93.44 726 LYS A C 1
ATOM 5430 O O . LYS A 1 726 ? 28.882 18.278 -37.145 1.00 93.44 726 LYS A O 1
ATOM 5435 N N . SER A 1 727 ? 29.583 18.380 -35.008 1.00 93.62 727 SER A N 1
ATOM 5436 C CA . SER A 1 727 ? 30.545 19.467 -35.210 1.00 93.62 727 SER A CA 1
ATOM 5437 C C . SER A 1 727 ? 31.679 19.044 -36.150 1.00 93.62 727 SER A C 1
ATOM 5439 O O . SER A 1 727 ? 32.019 19.770 -37.084 1.00 93.62 727 SER A O 1
ATOM 5441 N N . SER A 1 728 ? 32.203 17.825 -35.983 1.00 94.56 728 SER A N 1
ATOM 5442 C CA . SER A 1 728 ? 33.252 17.274 -36.846 1.00 94.56 728 SER A CA 1
ATOM 5443 C C . SER A 1 728 ? 32.799 17.109 -38.298 1.00 94.56 728 SER A C 1
ATOM 5445 O O . SER A 1 728 ? 33.523 17.527 -39.195 1.00 94.56 728 SER A O 1
ATOM 5447 N N . LEU A 1 729 ? 31.588 16.603 -38.553 1.00 92.81 729 LEU A N 1
ATOM 5448 C CA . LEU A 1 729 ? 31.026 16.535 -39.910 1.00 92.81 729 LEU A CA 1
ATOM 5449 C C . LEU A 1 729 ? 30.917 17.927 -40.552 1.00 92.81 729 LEU A C 1
ATOM 5451 O O . LEU A 1 729 ? 31.323 18.119 -41.696 1.00 92.81 729 LEU A O 1
ATOM 5455 N N . THR A 1 730 ? 30.440 18.917 -39.796 1.00 90.88 730 THR A N 1
ATOM 5456 C CA . THR A 1 730 ? 30.319 20.306 -40.273 1.00 90.88 730 THR A CA 1
ATOM 5457 C C . THR A 1 730 ? 31.686 20.919 -40.598 1.00 90.88 730 THR A C 1
ATOM 5459 O O . THR A 1 730 ? 31.864 21.563 -41.639 1.00 90.88 730 THR A O 1
ATOM 5462 N N . ALA A 1 731 ? 32.670 20.698 -39.725 1.00 93.00 731 ALA A N 1
ATOM 5463 C CA . ALA A 1 731 ? 34.038 21.158 -39.923 1.00 93.00 731 ALA A CA 1
ATOM 5464 C C . ALA A 1 731 ? 34.710 20.449 -41.108 1.00 93.00 731 ALA A C 1
ATOM 5466 O O . ALA A 1 731 ? 35.400 21.108 -41.879 1.00 93.00 731 ALA A O 1
ATOM 5467 N N . PHE A 1 732 ? 34.457 19.152 -41.306 1.00 94.19 732 PHE A N 1
ATOM 5468 C CA . PHE A 1 732 ? 34.966 18.388 -42.446 1.00 94.19 732 PHE A CA 1
ATOM 5469 C C . PHE A 1 732 ? 34.435 18.941 -43.767 1.00 94.19 732 PHE A C 1
ATOM 5471 O O . PHE A 1 732 ? 35.213 19.222 -44.675 1.00 94.19 732 PHE A O 1
ATOM 5478 N N . TYR A 1 733 ? 33.125 19.186 -43.857 1.00 91.00 733 TYR A N 1
ATOM 5479 C CA . TYR A 1 733 ? 32.523 19.783 -45.051 1.00 91.00 733 TYR A CA 1
ATOM 5480 C C . TYR A 1 733 ? 33.060 21.186 -45.342 1.00 91.00 733 TYR A C 1
ATOM 5482 O O . TYR A 1 733 ? 33.185 21.560 -46.506 1.00 91.00 733 TYR A O 1
ATOM 5490 N N . SER A 1 734 ? 33.408 21.946 -44.303 1.00 89.69 734 SER A N 1
ATOM 5491 C CA . SER A 1 734 ? 34.031 23.264 -44.457 1.00 89.69 734 SER A CA 1
ATOM 5492 C C . SER A 1 734 ? 35.499 23.173 -44.875 1.00 89.69 734 SER A C 1
ATOM 5494 O O . SER A 1 734 ? 35.915 23.915 -45.756 1.00 89.69 734 SER A O 1
ATOM 5496 N N . ALA A 1 735 ? 36.271 22.244 -44.305 1.00 90.44 735 ALA A N 1
ATOM 5497 C CA . ALA A 1 735 ? 37.665 22.001 -44.677 1.00 90.44 735 ALA A CA 1
ATOM 5498 C C . ALA A 1 735 ? 37.796 21.482 -46.116 1.00 90.44 735 ALA A C 1
ATOM 5500 O O . ALA A 1 735 ? 38.737 21.845 -46.811 1.00 90.44 735 ALA A O 1
ATOM 5501 N N . ALA A 1 736 ? 36.831 20.680 -46.576 1.00 89.56 736 ALA A N 1
ATOM 5502 C CA . ALA A 1 736 ? 36.732 20.226 -47.966 1.00 89.56 736 ALA A CA 1
ATOM 5503 C C . ALA A 1 736 ? 36.173 21.314 -48.904 1.00 89.56 736 ALA A C 1
ATOM 5505 O O . ALA A 1 736 ? 35.961 21.072 -50.093 1.00 89.56 736 ALA A O 1
ATOM 5506 N N . GLU A 1 737 ? 35.907 22.506 -48.357 1.00 86.75 737 GLU A N 1
ATOM 5507 C CA . GLU A 1 737 ? 35.373 23.688 -49.036 1.00 86.75 737 GLU A CA 1
ATOM 5508 C C . GLU A 1 737 ? 33.991 23.473 -49.669 1.00 86.75 737 GLU A C 1
ATOM 5510 O O . GLU A 1 737 ? 33.576 24.226 -50.543 1.00 86.75 737 GLU A O 1
ATOM 5515 N N . MET A 1 738 ? 33.234 22.468 -49.222 1.00 78.06 738 MET A N 1
ATOM 5516 C CA . MET A 1 738 ? 31.988 22.017 -49.851 1.00 78.06 738 MET A CA 1
ATOM 5517 C C . MET A 1 738 ? 30.733 22.774 -49.385 1.00 78.06 738 MET A C 1
ATOM 5519 O O . MET A 1 738 ? 29.687 22.656 -50.024 1.00 78.06 738 MET A O 1
ATOM 5523 N N . SER A 1 739 ? 30.808 23.518 -48.277 1.00 64.88 739 SER A N 1
ATOM 5524 C CA . SER A 1 739 ? 29.659 24.084 -47.547 1.00 64.88 739 SER A CA 1
ATOM 5525 C C . SER A 1 739 ? 29.029 25.342 -48.167 1.00 64.88 739 SER A C 1
ATOM 5527 O O . SER A 1 739 ? 27.876 25.646 -47.871 1.00 64.88 739 SER A O 1
ATOM 5529 N N . SER A 1 740 ? 29.730 26.051 -49.056 1.00 58.00 740 SER A N 1
ATOM 5530 C CA . SER A 1 740 ? 29.265 27.284 -49.724 1.00 58.00 740 SER A CA 1
ATOM 5531 C C . SER A 1 740 ? 28.765 27.073 -51.163 1.00 58.00 740 SER A C 1
ATOM 5533 O O . SER A 1 740 ? 28.399 28.030 -51.847 1.00 58.00 740 SER A O 1
ATOM 5535 N N . ARG A 1 741 ? 28.745 25.828 -51.655 1.00 68.38 741 ARG A N 1
ATOM 5536 C CA . ARG A 1 741 ? 28.536 25.521 -53.080 1.00 68.38 741 ARG A CA 1
ATOM 5537 C C . ARG A 1 741 ? 27.045 25.344 -53.390 1.00 68.38 741 ARG A C 1
ATOM 5539 O O . ARG A 1 741 ? 26.388 24.490 -52.803 1.00 68.38 741 ARG A O 1
ATOM 5546 N N . SER A 1 742 ? 26.505 26.145 -54.317 1.00 51.69 742 SER A N 1
ATOM 5547 C CA . SER A 1 742 ? 25.070 26.138 -54.657 1.00 51.69 742 SER A CA 1
ATOM 5548 C C . SER A 1 742 ? 24.572 24.762 -55.132 1.00 51.69 742 SER A C 1
ATOM 5550 O O . SER A 1 742 ? 25.170 24.135 -56.005 1.00 51.69 742 SER A O 1
ATOM 5552 N N . VAL A 1 743 ? 23.439 24.324 -54.570 1.00 51.41 743 VAL A N 1
ATOM 5553 C CA . VAL A 1 743 ? 22.744 23.046 -54.838 1.00 51.41 743 VAL A CA 1
ATOM 5554 C C . VAL A 1 743 ? 21.517 23.185 -55.759 1.00 51.41 743 VAL A C 1
ATOM 5556 O O . VAL A 1 743 ? 20.7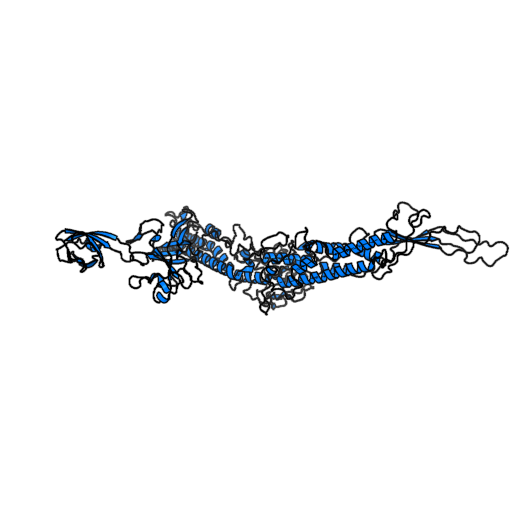83 22.216 -55.951 1.00 51.41 743 VAL A O 1
ATOM 5559 N N . THR A 1 744 ? 21.234 24.366 -56.321 1.00 42.69 744 THR A N 1
ATOM 5560 C CA . THR A 1 744 ? 19.956 24.603 -57.022 1.00 42.69 744 THR A CA 1
ATOM 5561 C C . THR A 1 744 ? 19.931 24.065 -58.461 1.00 42.69 744 THR A C 1
ATOM 5563 O O . THR A 1 744 ? 20.609 24.563 -59.351 1.00 42.69 744 THR A O 1
ATOM 5566 N N . PHE A 1 745 ? 19.084 23.048 -58.674 1.00 52.91 745 PHE A N 1
ATOM 5567 C CA . PHE A 1 745 ? 18.716 22.410 -59.951 1.00 52.91 745 PHE A CA 1
ATOM 5568 C C . PHE A 1 745 ? 17.365 22.937 -60.481 1.00 52.91 745 PHE A C 1
ATOM 5570 O O . PHE A 1 745 ? 16.449 22.169 -60.774 1.00 52.91 745 PHE A O 1
ATOM 5577 N N . ALA A 1 746 ? 17.187 24.253 -60.567 1.00 33.81 746 ALA A N 1
ATOM 5578 C CA . ALA A 1 746 ? 15.967 24.824 -61.140 1.00 33.81 746 ALA A CA 1
ATOM 5579 C C . ALA A 1 746 ? 16.230 25.283 -62.581 1.00 33.81 746 ALA A C 1
ATOM 5581 O O . ALA A 1 746 ? 16.669 26.405 -62.807 1.00 33.81 746 ALA A O 1
ATOM 5582 N N . GLY A 1 747 ? 15.938 24.404 -63.545 1.00 34.69 747 GLY A N 1
ATOM 5583 C CA . GLY A 1 747 ? 16.081 24.670 -64.982 1.00 34.69 747 GLY A CA 1
ATOM 5584 C C . GLY A 1 747 ? 17.421 24.183 -65.532 1.00 34.69 747 GLY A C 1
ATOM 5585 O O . GLY A 1 747 ? 18.455 24.389 -64.915 1.00 34.69 747 GLY A O 1
ATOM 5586 N N . GLY A 1 748 ? 17.384 23.463 -66.655 1.00 40.56 748 GLY A N 1
ATOM 5587 C CA . GLY A 1 748 ? 18.541 22.783 -67.240 1.00 40.56 748 GLY A CA 1
ATOM 5588 C C . GLY A 1 748 ? 19.788 23.661 -67.413 1.00 40.56 748 GLY A C 1
ATOM 5589 O O . GLY A 1 748 ? 19.688 24.842 -67.722 1.00 40.56 748 GLY A O 1
ATOM 5590 N N . ASP A 1 749 ? 20.938 23.000 -67.259 1.00 46.47 749 ASP A N 1
ATOM 5591 C CA . ASP A 1 749 ? 22.329 23.445 -67.417 1.00 46.47 749 ASP A CA 1
ATOM 5592 C C . ASP A 1 749 ? 23.022 24.209 -66.256 1.00 46.47 749 ASP A C 1
ATOM 5594 O O . ASP A 1 749 ? 22.651 25.309 -65.866 1.00 46.47 749 ASP A O 1
ATOM 5598 N N . THR A 1 750 ? 24.156 23.621 -65.811 1.00 51.31 750 THR A N 1
ATOM 5599 C CA . THR A 1 750 ? 25.387 24.231 -65.222 1.00 51.31 750 THR A CA 1
ATOM 5600 C C . THR A 1 750 ? 25.789 24.109 -63.727 1.00 51.31 750 THR A C 1
ATOM 5602 O O . THR A 1 750 ? 26.765 24.746 -63.343 1.00 51.31 750 THR A O 1
ATOM 5605 N N . ALA A 1 751 ? 25.240 23.230 -62.873 1.00 53.03 751 ALA A N 1
ATOM 5606 C CA . ALA A 1 751 ? 25.712 23.175 -61.462 1.00 53.03 751 ALA A CA 1
ATOM 5607 C C . ALA A 1 751 ? 26.947 22.277 -61.174 1.00 53.03 751 ALA A C 1
ATOM 5609 O O . ALA A 1 751 ? 27.828 22.668 -60.412 1.00 53.03 751 ALA A O 1
ATOM 5610 N N . TRP A 1 752 ? 27.093 21.102 -61.800 1.00 56.69 752 TRP A N 1
ATOM 5611 C CA . TRP A 1 752 ? 28.226 20.193 -61.509 1.00 56.69 752 TRP A CA 1
ATOM 5612 C C . TRP A 1 752 ? 29.454 20.434 -62.402 1.00 56.69 752 TRP A C 1
ATOM 5614 O O . TRP A 1 752 ? 30.241 19.519 -62.589 1.00 56.69 752 TRP A O 1
ATOM 5624 N N . GLY A 1 753 ? 29.623 21.625 -63.005 1.00 49.69 753 GLY A N 1
ATOM 5625 C CA . GLY A 1 753 ? 30.693 21.896 -63.998 1.00 49.69 753 GLY A CA 1
ATOM 5626 C C . GLY A 1 753 ? 30.466 23.094 -64.910 1.00 49.69 753 GLY A C 1
ATOM 5627 O O . GLY A 1 753 ? 30.701 23.001 -66.114 1.00 49.69 753 GLY A O 1
ATOM 5628 N N . SER A 1 754 ? 29.992 24.198 -64.333 1.00 53.56 754 SER A N 1
ATOM 5629 C CA . SER A 1 754 ? 30.175 25.523 -64.931 1.00 53.56 754 SER A CA 1
ATOM 5630 C C . SER A 1 754 ? 31.673 25.762 -65.164 1.00 53.56 754 SER A C 1
ATOM 5632 O O . SER A 1 754 ? 32.476 25.458 -64.296 1.00 53.56 754 SER A O 1
ATOM 5634 N N . LEU A 1 755 ? 32.068 26.306 -66.316 1.00 54.19 755 LEU A N 1
ATOM 5635 C CA . LEU A 1 755 ? 33.473 26.645 -66.609 1.00 54.19 755 LEU A CA 1
ATOM 5636 C C . LEU A 1 755 ? 33.918 27.968 -65.959 1.00 54.19 755 LEU A C 1
ATOM 5638 O O . LEU A 1 755 ? 35.075 28.362 -66.076 1.00 54.19 755 LEU A O 1
ATOM 5642 N N . THR A 1 756 ? 32.999 28.677 -65.302 1.00 52.00 756 THR A N 1
ATOM 5643 C CA . THR A 1 756 ? 33.241 29.992 -64.704 1.00 52.00 756 THR A CA 1
ATOM 5644 C C . THR A 1 756 ? 32.913 29.979 -63.214 1.00 52.00 756 THR A C 1
ATOM 5646 O O . THR A 1 756 ? 31.811 29.573 -62.839 1.00 52.00 756 THR A O 1
ATOM 5649 N N . ALA A 1 757 ? 33.865 30.464 -62.405 1.00 48.03 757 ALA A N 1
ATOM 5650 C CA . ALA A 1 757 ? 33.769 30.660 -60.954 1.00 48.03 757 ALA A CA 1
ATOM 5651 C C . ALA A 1 757 ? 33.450 29.389 -60.138 1.00 48.03 757 ALA A C 1
ATOM 5653 O O . ALA A 1 757 ? 32.560 29.401 -59.291 1.00 48.03 757 ALA A O 1
ATOM 5654 N N . GLN A 1 758 ? 34.159 28.284 -60.399 1.00 56.03 758 GLN A N 1
ATOM 5655 C CA . GLN A 1 758 ? 34.119 27.125 -59.505 1.00 56.03 758 GLN A CA 1
ATOM 5656 C C . GLN A 1 758 ? 35.214 27.266 -58.451 1.00 56.03 758 GLN A C 1
ATOM 5658 O O . GLN A 1 758 ? 36.392 27.269 -58.788 1.00 56.03 758 GLN A O 1
ATOM 5663 N N . ASP A 1 759 ? 34.816 27.386 -57.187 1.00 59.84 759 ASP A N 1
ATOM 5664 C CA . ASP A 1 759 ? 35.708 27.060 -56.079 1.00 59.84 759 ASP A CA 1
ATOM 5665 C C . ASP A 1 759 ? 35.914 25.534 -56.105 1.00 59.84 759 ASP A C 1
ATOM 5667 O O . ASP A 1 759 ? 34.958 24.765 -55.916 1.00 59.84 759 ASP A O 1
ATOM 5671 N N . ASP A 1 760 ? 37.130 25.095 -56.433 1.00 68.94 760 ASP A N 1
ATOM 5672 C CA . ASP A 1 760 ? 37.484 23.677 -56.528 1.00 68.94 760 ASP A CA 1
ATOM 5673 C C . ASP A 1 760 ? 37.503 23.026 -55.139 1.00 68.94 760 ASP A C 1
ATOM 5675 O O . ASP A 1 760 ? 37.854 23.628 -54.134 1.00 68.94 760 ASP A O 1
ATOM 5679 N N . GLY A 1 761 ? 37.045 21.779 -55.040 1.00 74.81 761 GLY A N 1
ATOM 5680 C CA . GLY A 1 761 ? 37.123 20.961 -53.821 1.00 74.81 761 GLY A CA 1
ATOM 5681 C C . GLY A 1 761 ? 38.558 20.666 -53.456 1.00 74.81 761 GLY A C 1
ATOM 5682 O O . GLY A 1 761 ? 39.324 20.254 -54.323 1.00 74.81 761 GLY A O 1
ATOM 5683 N N . THR A 1 762 ? 38.908 20.809 -52.180 1.00 84.12 762 THR A N 1
ATOM 5684 C CA . THR A 1 762 ? 40.201 20.334 -51.688 1.00 84.12 762 THR A CA 1
ATOM 5685 C C . THR A 1 762 ? 40.096 18.886 -51.238 1.00 84.12 762 THR A C 1
ATOM 5687 O O . THR A 1 762 ? 39.066 18.433 -50.734 1.00 84.12 762 THR A O 1
ATOM 5690 N N . GLN A 1 763 ? 41.189 18.145 -51.410 1.00 92.06 763 GLN A N 1
ATOM 5691 C CA . GLN A 1 763 ? 41.292 16.814 -50.836 1.00 92.06 763 GLN A CA 1
ATOM 5692 C C . GLN A 1 763 ? 41.299 16.927 -49.309 1.00 92.06 763 GLN A C 1
ATOM 5694 O O . GLN A 1 763 ? 42.146 17.622 -48.748 1.00 92.06 763 GLN A O 1
ATOM 5699 N N . GLN A 1 764 ? 40.408 16.198 -48.644 1.00 94.88 764 GLN A N 1
ATOM 5700 C CA . GLN A 1 764 ? 40.394 16.090 -47.186 1.00 94.88 764 GLN A CA 1
ATOM 5701 C C . GLN A 1 764 ? 40.239 14.640 -46.756 1.00 94.88 764 GLN A C 1
ATOM 5703 O O . GLN A 1 764 ? 39.535 13.860 -47.395 1.00 94.88 764 GLN A O 1
ATOM 5708 N N . ASP A 1 765 ? 40.878 14.293 -45.647 1.00 95.50 765 ASP A N 1
ATOM 5709 C CA . ASP A 1 765 ? 40.753 12.989 -45.011 1.00 95.50 765 ASP A CA 1
ATOM 5710 C C . ASP A 1 765 ? 39.887 13.125 -43.758 1.00 95.50 765 ASP A C 1
ATOM 5712 O O . ASP A 1 765 ? 40.229 13.869 -42.843 1.00 95.50 765 ASP A O 1
ATOM 5716 N N . PHE A 1 766 ? 38.755 12.427 -43.698 1.00 95.94 766 PHE A N 1
ATOM 5717 C CA . PHE A 1 766 ? 37.871 12.455 -42.535 1.00 95.94 766 PHE A CA 1
ATOM 5718 C C . PHE A 1 766 ? 38.551 11.923 -41.265 1.00 95.94 766 PHE A C 1
ATOM 5720 O O . PHE A 1 766 ? 38.166 12.314 -40.159 1.00 95.94 766 PHE A O 1
ATOM 5727 N N . ASP A 1 767 ? 39.596 11.106 -41.407 1.00 95.81 767 ASP A N 1
ATOM 5728 C CA . ASP A 1 767 ? 40.397 10.620 -40.281 1.00 95.81 767 ASP A CA 1
ATOM 5729 C C . ASP A 1 767 ? 41.414 11.664 -39.806 1.00 95.81 767 ASP A C 1
ATOM 5731 O O . ASP A 1 767 ? 41.911 11.582 -38.679 1.00 95.81 767 ASP A O 1
ATOM 5735 N N . ASN A 1 768 ? 41.729 12.651 -40.650 1.00 94.50 768 ASN A N 1
ATOM 5736 C CA . ASN A 1 768 ? 42.735 13.667 -40.376 1.00 94.50 768 ASN A CA 1
ATOM 5737 C C . ASN A 1 768 ? 42.496 14.957 -41.183 1.00 94.50 768 ASN A C 1
ATOM 5739 O O . ASN A 1 768 ? 43.156 15.215 -42.192 1.00 94.50 768 ASN A O 1
ATOM 5743 N N . PHE A 1 769 ? 41.585 15.803 -40.703 1.00 94.31 769 PHE A N 1
ATOM 5744 C CA . PHE A 1 769 ? 41.339 17.137 -41.262 1.00 94.31 769 PHE A CA 1
ATOM 5745 C C . PHE A 1 769 ? 41.346 18.172 -40.139 1.00 94.31 769 PHE A C 1
ATOM 5747 O O . PHE A 1 769 ? 40.799 17.932 -39.067 1.00 94.31 769 PHE A O 1
ATOM 5754 N N . SER A 1 770 ? 41.956 19.341 -40.354 1.00 90.25 770 SER A N 1
ATOM 5755 C CA . SER A 1 770 ? 41.974 20.433 -39.359 1.00 90.25 770 SER A CA 1
ATOM 5756 C C . SER A 1 770 ? 42.357 19.984 -37.931 1.00 90.25 770 SER A C 1
ATOM 5758 O O . SER A 1 770 ? 41.783 20.465 -36.954 1.00 90.25 770 SER A O 1
ATOM 5760 N N . SER A 1 771 ? 43.295 19.036 -37.809 1.00 91.31 771 SER A N 1
ATOM 5761 C CA . SER A 1 771 ? 43.692 18.399 -36.539 1.00 91.31 771 SER A CA 1
ATOM 5762 C C . SER A 1 771 ? 42.567 17.637 -35.811 1.00 91.31 771 SER A C 1
ATOM 5764 O O . SER A 1 771 ? 42.615 17.463 -34.593 1.00 91.31 771 SER A O 1
ATOM 5766 N N . GLN A 1 772 ? 41.547 17.182 -36.538 1.00 92.75 772 GLN A N 1
ATOM 5767 C CA . GLN A 1 772 ? 40.433 16.368 -36.058 1.00 92.75 772 GLN A CA 1
ATOM 5768 C C . GLN A 1 772 ? 40.435 14.994 -36.730 1.00 92.75 772 GLN A C 1
ATOM 5770 O O . GLN A 1 772 ? 40.797 14.862 -37.895 1.00 92.75 772 GLN A O 1
ATOM 5775 N N . ASN A 1 773 ? 39.944 13.995 -35.998 1.00 95.44 773 ASN A N 1
ATOM 5776 C CA . ASN A 1 773 ? 39.626 12.677 -36.531 1.00 95.44 773 ASN A CA 1
ATOM 5777 C C . ASN A 1 773 ? 38.117 12.440 -36.389 1.00 95.44 773 ASN A C 1
ATOM 5779 O O . ASN A 1 773 ? 37.616 12.150 -35.298 1.00 95.44 773 ASN A O 1
ATOM 5783 N N . GLY A 1 774 ? 37.384 12.636 -37.483 1.00 95.44 774 GLY A N 1
ATOM 5784 C CA . GLY A 1 774 ? 35.932 12.497 -37.514 1.00 95.44 774 GLY A CA 1
ATOM 5785 C C . GLY A 1 774 ? 35.476 11.050 -37.361 1.00 95.44 774 GLY A C 1
ATOM 5786 O O . GLY A 1 774 ? 34.487 10.791 -36.671 1.00 95.44 774 GLY A O 1
ATOM 5787 N N . HIS A 1 775 ? 36.215 10.087 -37.922 1.00 94.75 775 HIS A N 1
ATOM 5788 C CA . HIS A 1 775 ? 35.878 8.668 -37.781 1.00 94.75 775 HIS A CA 1
ATOM 5789 C C . HIS A 1 775 ? 36.012 8.199 -36.334 1.00 94.75 775 HIS A C 1
ATOM 5791 O O . HIS A 1 775 ? 35.089 7.585 -35.799 1.00 94.75 775 HIS A O 1
ATOM 5797 N N . ALA A 1 776 ? 37.091 8.580 -35.652 1.00 95.81 776 ALA A N 1
ATOM 5798 C CA . ALA A 1 776 ? 37.285 8.305 -34.233 1.00 95.81 776 ALA A CA 1
ATOM 5799 C C . ALA A 1 776 ? 36.169 8.921 -33.379 1.00 95.81 776 ALA A C 1
ATOM 5801 O O . ALA A 1 776 ? 35.683 8.274 -32.456 1.00 95.81 776 ALA A O 1
ATOM 5802 N N . LYS A 1 777 ? 35.698 10.132 -33.706 1.00 96.50 777 LYS A N 1
ATOM 5803 C CA . LYS A 1 777 ? 34.549 10.750 -33.019 1.00 96.50 777 LYS A CA 1
ATOM 5804 C C . LYS A 1 777 ? 33.252 9.960 -33.217 1.00 96.50 777 LYS A C 1
ATOM 5806 O O . LYS A 1 777 ? 32.498 9.790 -32.260 1.00 96.50 777 LYS A O 1
ATOM 5811 N N . TRP A 1 778 ? 33.009 9.427 -34.416 1.00 94.94 778 TRP A N 1
ATOM 5812 C CA . TRP A 1 778 ? 31.886 8.518 -34.663 1.00 94.94 778 TRP A CA 1
ATOM 5813 C C . TRP A 1 778 ? 32.010 7.227 -33.836 1.00 94.94 778 TRP A C 1
ATOM 5815 O O . TRP A 1 778 ? 31.046 6.808 -33.191 1.00 94.94 778 TRP A O 1
ATOM 5825 N N . VAL A 1 779 ? 33.202 6.620 -33.805 1.00 94.69 779 VAL A N 1
ATOM 5826 C CA . VAL A 1 779 ? 33.479 5.420 -32.999 1.00 94.69 779 VAL A CA 1
ATOM 5827 C C . VAL A 1 779 ? 33.249 5.696 -31.512 1.00 94.69 779 VAL A C 1
ATOM 5829 O O . VAL A 1 779 ? 32.618 4.879 -30.836 1.00 94.69 779 VAL A O 1
ATOM 5832 N N . THR A 1 780 ? 33.682 6.854 -31.009 1.00 96.69 780 THR A N 1
ATOM 5833 C CA . THR A 1 780 ? 33.413 7.300 -29.635 1.00 96.69 780 THR A CA 1
ATOM 5834 C C . THR A 1 780 ? 31.915 7.403 -29.374 1.00 96.69 780 THR A C 1
ATOM 5836 O O . THR A 1 780 ? 31.440 6.794 -28.421 1.00 96.69 780 THR A O 1
ATOM 5839 N N . PHE A 1 781 ? 31.146 8.082 -30.233 1.00 96.62 781 PHE A N 1
ATOM 5840 C CA . PHE A 1 781 ? 29.687 8.175 -30.085 1.00 96.62 781 PHE A CA 1
ATOM 5841 C C . PHE A 1 781 ? 29.017 6.791 -30.037 1.00 96.62 781 PHE A C 1
ATOM 5843 O O . PHE A 1 781 ? 28.295 6.488 -29.087 1.00 96.62 781 PHE A O 1
ATOM 5850 N N . SER A 1 782 ? 29.317 5.920 -31.006 1.00 94.81 782 SER A N 1
ATOM 5851 C CA . SER A 1 782 ? 28.781 4.550 -31.063 1.00 94.81 782 SER A CA 1
ATOM 5852 C C . SER A 1 782 ? 29.144 3.723 -29.819 1.00 94.81 782 SER A C 1
ATOM 5854 O O . SER A 1 782 ? 28.324 2.959 -29.299 1.00 94.81 782 SER A O 1
ATOM 5856 N N . THR A 1 783 ? 30.360 3.901 -29.296 1.00 95.62 783 THR A N 1
ATOM 5857 C CA . THR A 1 783 ? 30.823 3.236 -28.071 1.00 95.62 783 THR A CA 1
ATOM 5858 C C . THR A 1 783 ? 30.075 3.750 -26.845 1.00 95.62 783 THR A C 1
ATOM 5860 O O . THR A 1 783 ? 29.573 2.943 -26.064 1.00 95.62 783 THR A O 1
ATOM 5863 N N . THR A 1 784 ? 29.930 5.068 -26.694 1.00 96.19 784 THR A N 1
ATOM 5864 C CA . THR A 1 784 ? 29.216 5.683 -25.566 1.00 96.19 784 THR A CA 1
ATOM 5865 C C . THR A 1 784 ? 27.742 5.275 -25.532 1.00 96.19 784 THR A C 1
ATOM 5867 O O . THR A 1 784 ? 27.222 4.983 -24.457 1.00 96.19 784 THR A O 1
ATOM 5870 N N . VAL A 1 785 ? 27.086 5.159 -26.693 1.00 95.56 785 VAL A N 1
ATOM 5871 C CA . VAL A 1 785 ? 25.718 4.618 -26.802 1.00 95.56 785 VAL A CA 1
ATOM 5872 C C . VAL A 1 785 ? 25.643 3.162 -26.313 1.00 95.56 785 VAL A C 1
ATOM 5874 O O . VAL A 1 785 ? 24.693 2.785 -25.632 1.00 95.56 785 VAL A O 1
ATOM 5877 N N . GLY A 1 786 ? 26.656 2.338 -26.601 1.00 94.31 786 GLY A N 1
ATOM 5878 C CA . GLY A 1 786 ? 26.745 0.976 -26.062 1.00 94.31 786 GLY A CA 1
ATOM 5879 C C . GLY A 1 786 ? 26.943 0.944 -24.543 1.00 94.31 786 GLY A C 1
ATOM 5880 O O . GLY A 1 786 ? 26.281 0.175 -23.851 1.00 94.31 786 GLY A O 1
ATOM 5881 N N . THR A 1 787 ? 27.813 1.807 -24.017 1.00 93.44 787 THR A N 1
ATOM 5882 C CA . THR A 1 787 ? 28.042 1.953 -22.571 1.00 93.44 787 THR A CA 1
ATOM 5883 C C . THR A 1 787 ? 26.782 2.412 -21.834 1.00 93.44 787 THR A C 1
ATOM 5885 O O . THR A 1 787 ? 26.531 1.954 -20.719 1.00 93.44 787 THR A O 1
ATOM 5888 N N . LEU A 1 788 ? 25.963 3.266 -22.460 1.00 93.06 788 LEU A N 1
ATOM 5889 C CA . LEU A 1 788 ? 24.661 3.667 -21.924 1.00 93.06 788 LEU A CA 1
ATOM 5890 C C . LEU A 1 788 ? 23.753 2.476 -21.666 1.00 93.06 788 LEU A C 1
ATOM 5892 O O . LEU A 1 788 ? 23.250 2.344 -20.553 1.00 93.06 788 LEU A O 1
ATOM 5896 N N . GLN A 1 789 ? 23.592 1.587 -22.646 1.00 92.31 789 GLN A N 1
ATOM 5897 C CA . GLN A 1 789 ? 22.764 0.396 -22.470 1.00 92.31 789 GLN A CA 1
ATOM 5898 C C . GLN A 1 789 ? 23.229 -0.441 -21.270 1.00 92.31 789 GLN A C 1
ATOM 5900 O O . GLN A 1 789 ? 22.422 -0.751 -20.399 1.00 92.31 789 GLN A O 1
ATOM 5905 N N . THR A 1 790 ? 24.532 -0.720 -21.168 1.00 90.69 790 THR A N 1
ATOM 5906 C CA . THR A 1 790 ? 25.098 -1.489 -20.048 1.00 90.69 790 THR A CA 1
ATOM 5907 C C . THR A 1 790 ? 24.797 -0.851 -18.688 1.00 90.69 790 THR A C 1
ATOM 5909 O O . THR A 1 790 ? 24.422 -1.544 -17.744 1.00 90.69 790 THR A O 1
ATOM 5912 N N . ASN A 1 791 ? 24.941 0.471 -18.564 1.00 89.50 791 ASN A N 1
ATOM 5913 C CA . ASN A 1 791 ? 24.685 1.163 -17.298 1.00 89.50 791 ASN A CA 1
ATOM 5914 C C . ASN A 1 791 ? 23.196 1.204 -16.937 1.00 89.50 791 ASN A C 1
ATOM 5916 O O . ASN A 1 791 ? 22.849 1.085 -15.760 1.00 89.50 791 ASN A O 1
ATOM 5920 N N . LEU A 1 792 ? 22.313 1.332 -17.928 1.00 90.75 792 LEU A N 1
ATOM 5921 C CA . LEU A 1 792 ? 20.870 1.275 -17.703 1.00 90.75 792 LEU A CA 1
ATOM 5922 C C . LEU A 1 792 ? 20.409 -0.140 -17.329 1.00 90.75 792 LEU A C 1
ATOM 5924 O O . LEU A 1 792 ? 19.594 -0.272 -16.419 1.00 90.75 792 LEU A O 1
ATOM 5928 N N . ASP A 1 793 ? 20.981 -1.187 -17.932 1.00 89.62 793 ASP A N 1
ATOM 5929 C CA . ASP A 1 793 ? 20.733 -2.586 -17.549 1.00 89.62 793 ASP A CA 1
ATOM 5930 C C . ASP A 1 793 ? 21.181 -2.868 -16.105 1.00 89.62 793 ASP A C 1
ATOM 5932 O O . ASP A 1 793 ? 20.457 -3.515 -15.342 1.00 89.62 793 ASP A O 1
ATOM 5936 N N . ASN A 1 794 ? 22.321 -2.310 -15.683 1.00 87.69 794 ASN A N 1
ATOM 5937 C CA . ASN A 1 794 ? 22.762 -2.379 -14.287 1.00 87.69 794 ASN A CA 1
ATOM 5938 C C . ASN A 1 794 ? 21.778 -1.671 -13.343 1.00 87.69 794 ASN A C 1
ATOM 5940 O O . ASN A 1 794 ? 21.440 -2.216 -12.292 1.00 87.69 794 ASN A O 1
ATOM 5944 N N . ARG A 1 795 ? 21.270 -0.490 -13.725 1.00 88.56 795 ARG A N 1
ATOM 5945 C CA . ARG A 1 795 ? 20.253 0.229 -12.940 1.00 88.56 795 ARG A CA 1
ATOM 5946 C C . ARG A 1 795 ? 18.941 -0.549 -12.852 1.00 88.56 795 ARG A C 1
ATOM 5948 O O . ARG A 1 795 ? 18.324 -0.595 -11.796 1.00 88.56 795 ARG A O 1
ATOM 5955 N N . ILE A 1 796 ? 18.521 -1.193 -13.938 1.00 89.56 796 ILE A N 1
ATOM 5956 C CA . ILE A 1 796 ? 17.347 -2.074 -13.947 1.00 89.56 796 ILE A CA 1
ATOM 5957 C C . ILE A 1 796 ? 17.530 -3.221 -12.955 1.00 89.56 796 ILE A C 1
ATOM 5959 O O . ILE A 1 796 ? 16.620 -3.482 -12.175 1.00 89.56 796 ILE A O 1
ATOM 5963 N N . ALA A 1 797 ? 18.671 -3.915 -12.995 1.00 87.25 797 ALA A N 1
ATOM 5964 C CA . ALA A 1 797 ? 18.941 -5.048 -12.109 1.00 87.25 797 ALA A CA 1
ATOM 5965 C C . ALA A 1 797 ? 18.917 -4.630 -10.633 1.00 87.25 797 ALA A C 1
ATOM 5967 O O . ALA A 1 797 ? 18.450 -5.365 -9.766 1.00 87.25 797 ALA A O 1
ATOM 5968 N N . GLU A 1 798 ? 19.387 -3.421 -10.367 1.00 86.12 798 GLU A N 1
ATOM 5969 C CA . GLU A 1 798 ? 19.429 -2.831 -9.045 1.00 86.12 798 GLU A CA 1
ATOM 5970 C C . GLU A 1 798 ? 18.037 -2.417 -8.536 1.00 86.12 798 GLU A C 1
ATOM 5972 O O . GLU A 1 798 ? 17.660 -2.784 -7.423 1.00 86.12 798 GLU A O 1
ATOM 5977 N N . ILE A 1 799 ? 17.209 -1.786 -9.375 1.00 89.31 799 ILE A N 1
ATOM 5978 C CA . ILE A 1 799 ? 15.791 -1.534 -9.066 1.00 89.31 799 ILE A CA 1
ATOM 5979 C C . ILE A 1 799 ? 15.024 -2.851 -8.862 1.00 89.31 799 ILE A C 1
ATOM 5981 O O . ILE A 1 799 ? 14.244 -2.968 -7.914 1.00 89.31 799 ILE A O 1
ATOM 5985 N N . ASP A 1 800 ? 15.258 -3.849 -9.723 1.00 88.81 800 ASP A N 1
ATOM 5986 C CA . ASP A 1 800 ? 14.671 -5.190 -9.616 1.00 88.81 800 ASP A CA 1
ATOM 5987 C C . ASP A 1 800 ? 15.055 -5.850 -8.272 1.00 88.81 800 ASP A C 1
ATOM 5989 O O . ASP A 1 800 ? 14.237 -6.560 -7.690 1.00 88.81 800 ASP A O 1
ATOM 5993 N N . ALA A 1 801 ? 16.253 -5.585 -7.736 1.00 85.19 801 ALA A N 1
ATOM 5994 C CA . ALA A 1 801 ? 16.680 -6.063 -6.419 1.00 85.19 801 ALA A CA 1
ATOM 5995 C C . ALA A 1 801 ? 16.030 -5.295 -5.252 1.00 85.19 801 ALA A C 1
ATOM 5997 O O . ALA A 1 801 ? 15.683 -5.911 -4.243 1.00 85.19 801 ALA A O 1
ATOM 5998 N N . ARG A 1 802 ? 15.834 -3.973 -5.383 1.00 85.81 802 ARG A N 1
ATOM 5999 C CA . ARG A 1 802 ? 15.186 -3.140 -4.351 1.00 85.81 802 ARG A CA 1
ATOM 6000 C C . ARG A 1 802 ? 13.698 -3.437 -4.210 1.00 85.81 802 ARG A C 1
ATOM 6002 O O . ARG A 1 802 ? 13.235 -3.732 -3.114 1.00 85.81 802 ARG A O 1
ATOM 6009 N N . ILE A 1 803 ? 12.947 -3.372 -5.312 1.00 90.81 803 ILE A N 1
ATOM 6010 C CA . ILE A 1 803 ? 11.501 -3.649 -5.310 1.00 90.81 803 ILE A CA 1
ATOM 6011 C C . ILE A 1 803 ? 11.256 -5.151 -5.133 1.00 90.81 803 ILE A C 1
ATOM 6013 O O . ILE A 1 803 ? 10.335 -5.559 -4.425 1.00 90.81 803 ILE A O 1
ATOM 6017 N N . GLY A 1 804 ? 12.106 -5.972 -5.745 1.00 90.25 804 GLY A N 1
ATOM 6018 C CA . GLY A 1 804 ? 11.890 -7.397 -5.925 1.00 90.25 804 GLY A CA 1
ATOM 6019 C C . GLY A 1 804 ? 11.350 -7.695 -7.326 1.00 90.25 804 GLY A C 1
ATOM 6020 O O . GLY A 1 804 ? 10.570 -6.929 -7.892 1.00 90.25 804 GLY A O 1
ATOM 6021 N N . LYS A 1 805 ? 11.769 -8.834 -7.884 1.00 90.62 805 LYS A N 1
ATOM 6022 C CA . LYS A 1 805 ? 11.334 -9.331 -9.189 1.00 90.62 805 LYS A CA 1
ATOM 6023 C C . LYS A 1 805 ? 10.830 -10.779 -9.090 1.00 90.62 805 LYS A C 1
ATOM 6025 O O . LYS A 1 805 ? 11.626 -11.666 -8.770 1.00 90.62 805 LYS A O 1
ATOM 6030 N N . PRO A 1 806 ? 9.549 -11.041 -9.390 1.00 92.62 806 PRO A N 1
ATOM 6031 C CA . PRO A 1 806 ? 9.014 -12.391 -9.511 1.00 92.62 806 PRO A CA 1
ATOM 6032 C C . PRO A 1 806 ? 9.730 -13.203 -10.589 1.00 92.62 806 PRO A C 1
ATOM 6034 O O . PRO A 1 806 ? 10.123 -12.687 -11.639 1.00 92.62 806 PRO A O 1
ATOM 6037 N N . THR A 1 807 ? 9.855 -14.505 -10.354 1.00 92.69 807 THR A N 1
ATOM 6038 C CA . THR A 1 807 ? 10.305 -15.455 -11.375 1.00 92.69 807 THR A CA 1
ATOM 6039 C C . THR A 1 807 ? 9.091 -16.151 -11.966 1.00 92.69 807 THR A C 1
ATOM 6041 O O . THR A 1 807 ? 8.231 -16.632 -11.229 1.00 92.69 807 THR A O 1
ATOM 6044 N N . ARG A 1 808 ? 9.028 -16.213 -13.296 1.00 92.38 808 ARG A N 1
ATOM 6045 C CA . ARG A 1 808 ? 7.995 -16.944 -14.033 1.00 92.38 808 ARG A CA 1
ATOM 6046 C C . ARG A 1 808 ? 8.608 -18.161 -14.713 1.00 92.38 808 ARG A C 1
ATOM 6048 O O . ARG A 1 808 ? 9.741 -18.092 -15.187 1.00 92.38 808 ARG A O 1
ATOM 6055 N N . SER A 1 809 ? 7.854 -19.251 -14.735 1.00 91.94 809 SER A N 1
ATOM 6056 C CA . SER A 1 809 ? 8.229 -20.522 -15.360 1.00 91.94 809 SER A CA 1
ATOM 6057 C C . SER A 1 809 ? 7.166 -20.945 -16.373 1.00 91.94 809 SER A C 1
ATOM 6059 O O . SER A 1 809 ? 6.079 -20.370 -16.420 1.00 91.94 809 SER A O 1
ATOM 6061 N N . GLY A 1 810 ? 7.501 -21.937 -17.197 1.00 89.69 810 GLY A N 1
ATOM 6062 C CA . GLY A 1 810 ? 6.675 -22.353 -18.329 1.00 89.69 810 GLY A CA 1
ATOM 6063 C C . GLY A 1 810 ? 6.968 -21.562 -19.606 1.00 89.69 810 GLY A C 1
ATOM 6064 O O . GLY A 1 810 ? 7.768 -20.627 -19.621 1.00 89.69 810 GLY A O 1
ATOM 6065 N N . SER A 1 811 ? 6.358 -21.981 -20.710 1.00 88.56 811 SER A N 1
ATOM 6066 C CA . SER A 1 811 ? 6.443 -21.308 -22.012 1.00 88.56 811 SER A CA 1
ATOM 6067 C C . SER A 1 811 ? 5.029 -21.008 -22.490 1.00 88.56 811 SER A C 1
ATOM 6069 O O . SER A 1 811 ? 4.215 -21.924 -22.414 1.00 88.56 811 SER A O 1
ATOM 6071 N N . PRO A 1 812 ? 4.730 -19.783 -22.969 1.00 88.38 812 PRO A N 1
ATOM 6072 C CA . PRO A 1 812 ? 3.392 -19.453 -23.439 1.00 88.38 812 PRO A CA 1
ATOM 6073 C C . PRO A 1 812 ? 2.928 -20.433 -24.510 1.00 88.38 812 PRO A C 1
ATOM 6075 O O . PRO A 1 812 ? 3.657 -20.690 -25.474 1.00 88.38 812 PRO A O 1
ATOM 6078 N N . SER A 1 813 ? 1.716 -20.944 -24.351 1.00 83.38 813 SER A N 1
ATOM 6079 C CA . SER A 1 813 ? 1.057 -21.736 -25.382 1.00 83.38 813 SER A CA 1
ATOM 6080 C C . SER A 1 813 ? 0.798 -20.874 -26.624 1.00 83.38 813 SER A C 1
ATOM 6082 O O . SER A 1 813 ? 0.126 -19.847 -26.556 1.00 83.38 813 SER A O 1
ATOM 6084 N N . THR A 1 814 ? 1.356 -21.286 -27.767 1.00 79.62 814 THR A N 1
ATOM 6085 C CA . THR A 1 814 ? 1.270 -20.585 -29.069 1.00 79.62 814 THR A CA 1
ATOM 6086 C C . THR A 1 814 ? 0.305 -21.256 -30.048 1.00 79.62 814 THR A C 1
ATOM 6088 O O . THR A 1 814 ? 0.329 -20.989 -31.248 1.00 79.62 814 THR A O 1
ATOM 6091 N N . SER A 1 815 ? -0.467 -22.233 -29.573 1.00 77.50 815 SER A N 1
ATOM 6092 C CA . SER A 1 815 ? -1.394 -23.013 -30.386 1.00 77.50 815 SER A CA 1
ATOM 6093 C C . SER A 1 815 ? -2.743 -23.078 -29.700 1.00 77.50 815 SER A C 1
ATOM 6095 O O . SER A 1 815 ? -2.839 -23.505 -28.548 1.00 77.50 815 SER A O 1
ATOM 6097 N N . ARG A 1 816 ? -3.784 -22.732 -30.454 1.00 79.19 816 ARG A N 1
ATOM 6098 C CA . ARG A 1 816 ? -5.174 -22.947 -30.062 1.00 79.19 816 ARG A CA 1
ATOM 6099 C C . ARG A 1 816 ? -5.408 -24.412 -29.655 1.00 79.19 816 ARG A C 1
ATOM 6101 O O . ARG A 1 816 ? -4.869 -25.327 -30.280 1.00 79.19 816 ARG A O 1
ATOM 6108 N N . GLY A 1 817 ? -6.201 -24.625 -28.617 1.00 79.50 817 GLY A N 1
ATOM 6109 C CA . GLY A 1 817 ? -6.493 -25.903 -27.970 1.00 79.50 817 GLY A CA 1
ATOM 6110 C C . GLY A 1 817 ? -5.525 -26.270 -26.847 1.00 79.50 817 GLY A C 1
ATOM 6111 O O . GLY A 1 817 ? -5.676 -27.338 -26.254 1.00 79.50 817 GLY A O 1
ATOM 6112 N N . THR A 1 818 ? -4.530 -25.424 -26.558 1.00 85.31 818 THR A N 1
ATOM 6113 C CA . THR A 1 818 ? -3.496 -25.711 -25.556 1.00 85.31 818 THR A CA 1
ATOM 6114 C C . THR A 1 818 ? -3.725 -24.890 -24.287 1.00 85.31 818 THR A C 1
ATOM 6116 O O . THR A 1 818 ? -3.702 -23.663 -24.370 1.00 85.31 818 THR A O 1
ATOM 6119 N N . PRO A 1 819 ? -3.885 -25.537 -23.119 1.00 87.19 819 PRO A N 1
ATOM 6120 C CA . PRO A 1 819 ? -4.051 -24.845 -21.845 1.00 87.19 819 PRO A CA 1
ATOM 6121 C C . PRO A 1 819 ? -2.903 -23.879 -21.507 1.00 87.19 819 PRO A C 1
ATOM 6123 O O . PRO A 1 819 ? -1.790 -24.030 -22.031 1.00 87.19 819 PRO A O 1
ATOM 6126 N N . PRO A 1 820 ? -3.134 -22.921 -20.590 1.00 89.62 820 PRO A N 1
ATOM 6127 C CA . PRO A 1 820 ? -2.093 -22.008 -20.141 1.00 89.62 820 PRO A CA 1
ATOM 6128 C C . PRO A 1 820 ? -0.973 -22.760 -19.414 1.00 89.62 820 PRO A C 1
ATOM 6130 O O . PRO A 1 820 ? -1.230 -23.646 -18.597 1.00 89.62 820 PRO A O 1
ATOM 6133 N N . ALA A 1 821 ? 0.272 -22.375 -19.688 1.00 88.75 821 ALA A N 1
ATOM 6134 C CA . ALA A 1 821 ? 1.457 -23.013 -19.120 1.00 88.75 821 ALA A CA 1
ATOM 6135 C C . ALA A 1 821 ? 2.349 -22.049 -18.325 1.00 88.75 821 ALA A C 1
ATOM 6137 O O . ALA A 1 821 ? 3.265 -22.503 -17.634 1.00 88.75 821 ALA A O 1
ATOM 6138 N N . VAL A 1 822 ? 2.122 -20.733 -18.410 1.00 92.00 822 VAL A N 1
ATOM 6139 C CA . VAL A 1 822 ? 2.940 -19.744 -17.699 1.00 92.00 822 VAL A CA 1
ATOM 6140 C C . VAL A 1 822 ? 2.370 -19.434 -16.323 1.00 92.00 822 VAL A C 1
ATOM 6142 O O . VAL A 1 822 ? 1.219 -19.023 -16.178 1.00 92.00 822 VAL A O 1
ATOM 6145 N N . TYR A 1 823 ? 3.238 -19.503 -15.319 1.00 91.50 823 TYR A N 1
ATOM 6146 C CA . TYR A 1 823 ? 2.906 -19.217 -13.927 1.00 91.50 823 TYR A CA 1
ATOM 6147 C C . TYR A 1 823 ? 4.042 -18.476 -13.216 1.00 91.50 823 TYR A C 1
ATOM 6149 O O . TYR A 1 823 ? 5.191 -18.464 -13.671 1.00 91.50 823 TYR A O 1
ATOM 6157 N N . VAL A 1 824 ? 3.727 -17.856 -12.077 1.00 93.44 824 VAL A N 1
ATOM 6158 C CA . VAL A 1 824 ? 4.732 -17.287 -11.169 1.00 93.44 824 VAL A CA 1
ATOM 6159 C C . VAL A 1 824 ? 5.280 -18.424 -10.312 1.00 93.44 824 VAL A C 1
ATOM 6161 O O . VAL A 1 824 ? 4.567 -18.994 -9.495 1.00 93.44 824 VAL A O 1
ATOM 6164 N N . SER A 1 825 ? 6.545 -18.788 -10.505 1.00 92.56 825 SER A N 1
ATOM 6165 C CA . SER A 1 825 ? 7.159 -19.922 -9.806 1.00 92.56 825 SER A CA 1
ATOM 6166 C C . SER A 1 825 ? 7.726 -19.547 -8.440 1.00 92.56 825 SER A C 1
ATOM 6168 O O . SER A 1 825 ? 7.769 -20.380 -7.533 1.00 92.56 825 SER A O 1
ATOM 6170 N N . ALA A 1 826 ? 8.176 -18.302 -8.291 1.00 91.56 826 ALA A N 1
ATOM 6171 C CA . ALA A 1 826 ? 8.724 -17.790 -7.043 1.00 91.56 826 ALA A CA 1
ATOM 6172 C C . ALA A 1 826 ? 8.530 -16.278 -6.950 1.00 91.56 826 ALA A C 1
ATOM 6174 O O . ALA A 1 826 ? 8.684 -15.556 -7.941 1.00 91.56 826 ALA A O 1
ATOM 6175 N N . VAL A 1 827 ? 8.264 -15.809 -5.737 1.00 90.62 827 VAL A N 1
ATOM 6176 C CA . VAL A 1 827 ? 8.305 -14.391 -5.386 1.00 90.62 827 VAL A CA 1
ATOM 6177 C C . VAL A 1 827 ? 9.577 -14.076 -4.604 1.00 90.62 827 VAL A C 1
ATOM 6179 O O . VAL A 1 827 ? 10.122 -14.959 -3.939 1.00 90.62 827 VAL A O 1
ATOM 6182 N N . PRO A 1 828 ? 10.070 -12.831 -4.661 1.00 86.94 828 PRO A N 1
ATOM 6183 C CA . PRO A 1 828 ? 11.199 -12.402 -3.851 1.00 86.94 828 PRO A CA 1
ATOM 6184 C C . PRO A 1 828 ? 10.985 -12.700 -2.360 1.00 86.94 828 PRO A C 1
ATOM 6186 O O . PRO A 1 828 ? 9.941 -12.381 -1.783 1.00 86.94 828 PRO A O 1
ATOM 6189 N N . THR A 1 829 ? 11.992 -13.297 -1.731 1.00 75.94 829 THR A N 1
ATOM 6190 C CA . THR A 1 829 ? 12.053 -13.535 -0.283 1.00 75.94 829 THR A CA 1
ATOM 6191 C C . THR A 1 829 ? 13.123 -12.647 0.346 1.00 75.94 829 THR A C 1
ATOM 6193 O O . THR A 1 829 ? 13.985 -12.106 -0.351 1.00 75.94 829 THR A O 1
ATOM 6196 N N . ALA A 1 830 ? 13.108 -12.517 1.675 1.00 62.09 830 ALA A N 1
ATOM 6197 C CA . ALA A 1 830 ? 14.275 -12.015 2.397 1.00 62.09 830 ALA A CA 1
ATOM 6198 C C . ALA A 1 830 ? 15.502 -12.875 2.044 1.00 62.09 830 ALA A C 1
ATOM 6200 O O . ALA A 1 830 ? 15.382 -14.092 1.856 1.00 62.09 830 ALA A O 1
ATOM 6201 N N . ASN A 1 831 ? 16.676 -12.253 1.902 1.00 53.56 831 ASN A N 1
ATOM 6202 C CA . ASN A 1 831 ? 17.881 -13.027 1.623 1.00 53.56 831 ASN A CA 1
ATOM 6203 C C . ASN A 1 831 ? 18.226 -13.888 2.854 1.00 53.56 831 ASN A C 1
ATOM 6205 O O . ASN A 1 831 ? 18.024 -13.483 3.999 1.00 53.56 831 ASN A O 1
ATOM 6209 N N . SER A 1 832 ? 18.757 -15.087 2.629 1.00 45.25 832 SER A N 1
ATOM 6210 C CA . SER A 1 832 ? 19.078 -16.060 3.683 1.00 45.25 832 SER A CA 1
ATOM 6211 C C . SER A 1 832 ? 20.241 -15.645 4.603 1.00 45.25 832 SER A C 1
ATOM 6213 O O . SER A 1 832 ? 20.652 -16.424 5.459 1.00 45.25 832 SER A O 1
ATOM 6215 N N . THR A 1 833 ? 20.792 -14.441 4.434 1.00 47.41 833 THR A N 1
ATOM 6216 C CA . THR A 1 833 ? 22.010 -13.956 5.098 1.00 47.41 833 THR A CA 1
ATOM 6217 C C . THR A 1 833 ? 21.730 -12.675 5.894 1.00 47.41 833 THR A C 1
ATOM 6219 O O . THR A 1 833 ? 22.542 -11.752 5.914 1.00 47.41 833 THR A O 1
ATOM 6222 N N . GLY A 1 834 ? 20.556 -12.586 6.530 1.00 45.38 834 GLY A N 1
ATOM 6223 C CA . GLY A 1 834 ? 20.181 -11.453 7.387 1.00 45.38 834 GLY A CA 1
ATOM 6224 C C . GLY A 1 834 ? 19.867 -10.151 6.639 1.00 45.38 834 GLY A C 1
ATOM 6225 O O . GLY A 1 834 ? 19.929 -9.075 7.234 1.00 45.38 834 GLY A O 1
ATOM 6226 N N . GLY A 1 835 ? 19.567 -10.223 5.341 1.00 54.03 835 GLY A N 1
ATOM 6227 C CA . GLY A 1 835 ? 19.123 -9.082 4.546 1.00 54.03 835 GLY A CA 1
ATOM 6228 C C . GLY A 1 835 ? 17.629 -8.814 4.691 1.00 54.03 835 GLY A C 1
ATOM 6229 O O . GLY A 1 835 ? 16.828 -9.732 4.856 1.00 54.03 835 GLY A O 1
ATOM 6230 N N . TYR A 1 836 ? 17.260 -7.539 4.602 1.00 65.69 836 TYR A N 1
ATOM 6231 C CA . TYR A 1 836 ? 15.869 -7.099 4.607 1.00 65.69 836 TYR A CA 1
ATOM 6232 C C . TYR A 1 836 ? 15.110 -7.620 3.381 1.00 65.69 836 TYR A C 1
ATOM 6234 O O . TYR A 1 836 ? 15.692 -7.845 2.316 1.00 65.69 836 TYR A O 1
ATOM 6242 N N . ALA A 1 837 ? 13.799 -7.794 3.533 1.00 78.19 837 ALA A N 1
ATOM 6243 C CA . ALA A 1 837 ? 12.919 -8.100 2.416 1.00 78.19 837 ALA A CA 1
ATOM 6244 C C . ALA A 1 837 ? 12.960 -6.966 1.367 1.00 78.19 837 ALA A C 1
ATOM 6246 O O . ALA A 1 837 ? 13.056 -5.793 1.743 1.00 78.19 837 ALA A O 1
ATOM 6247 N N . PRO A 1 838 ? 12.869 -7.284 0.062 1.00 88.06 838 PRO A N 1
ATOM 6248 C CA . PRO A 1 838 ? 12.627 -6.277 -0.967 1.00 88.06 838 PRO A CA 1
ATOM 6249 C C . PRO A 1 838 ? 11.353 -5.475 -0.680 1.00 88.06 838 PRO A C 1
ATOM 6251 O O . PRO A 1 838 ? 10.419 -5.983 -0.059 1.00 88.06 838 PRO A O 1
ATOM 6254 N N . TYR A 1 839 ? 11.281 -4.238 -1.160 1.00 90.69 839 TYR A N 1
ATOM 6255 C CA . TYR A 1 839 ? 10.202 -3.309 -0.817 1.00 90.69 839 TYR A CA 1
ATOM 6256 C C . TYR A 1 839 ? 8.815 -3.829 -1.207 1.00 90.69 839 TYR A C 1
ATOM 6258 O O . TYR A 1 839 ? 7.892 -3.779 -0.397 1.00 90.69 839 TYR A O 1
ATOM 6266 N N . GLY A 1 840 ? 8.677 -4.412 -2.401 1.00 92.69 840 GLY A N 1
ATOM 6267 C CA . GLY A 1 840 ? 7.431 -5.042 -2.838 1.00 92.69 840 GLY A CA 1
ATOM 6268 C C . GLY A 1 840 ? 7.037 -6.231 -1.961 1.00 92.69 840 GLY A C 1
ATOM 6269 O O . GLY A 1 840 ? 5.858 -6.422 -1.674 1.00 92.69 840 GLY A O 1
ATOM 6270 N N . ARG A 1 841 ? 8.023 -6.982 -1.444 1.00 91.50 841 ARG A N 1
ATOM 6271 C CA . ARG A 1 841 ? 7.778 -8.073 -0.491 1.00 91.50 841 ARG A CA 1
ATOM 6272 C C . ARG A 1 841 ? 7.333 -7.546 0.877 1.00 91.50 841 ARG A C 1
ATOM 6274 O O . ARG A 1 841 ? 6.391 -8.090 1.433 1.00 91.50 841 ARG A O 1
ATOM 6281 N N . ALA A 1 842 ? 7.934 -6.471 1.381 1.00 91.62 842 ALA A N 1
ATOM 6282 C CA . ALA A 1 842 ? 7.515 -5.856 2.643 1.00 91.62 842 ALA A CA 1
ATOM 6283 C C . ALA A 1 842 ? 6.074 -5.308 2.578 1.00 91.62 842 ALA A C 1
ATOM 6285 O O . ALA A 1 842 ? 5.303 -5.477 3.524 1.00 91.62 842 ALA A O 1
ATOM 6286 N N . ILE A 1 843 ? 5.693 -4.700 1.446 1.00 94.44 843 ILE A N 1
ATOM 6287 C CA . ILE A 1 843 ? 4.311 -4.257 1.188 1.00 94.44 843 ILE A CA 1
ATOM 6288 C C . ILE A 1 843 ? 3.363 -5.458 1.127 1.00 94.44 843 ILE A C 1
ATOM 6290 O O . ILE A 1 843 ? 2.300 -5.417 1.745 1.00 94.44 843 ILE A O 1
ATOM 6294 N N . TYR A 1 844 ? 3.749 -6.520 0.412 1.00 94.75 844 TYR A N 1
ATOM 6295 C CA . TYR A 1 844 ? 2.986 -7.766 0.355 1.00 94.75 844 TYR A CA 1
ATOM 6296 C C . TYR A 1 844 ? 2.748 -8.342 1.755 1.00 94.75 844 TYR A C 1
ATOM 6298 O O . TYR A 1 844 ? 1.598 -8.565 2.117 1.00 94.75 844 TYR A O 1
ATOM 6306 N N . ASP A 1 845 ? 3.803 -8.509 2.559 1.00 92.25 845 ASP A N 1
ATOM 6307 C CA . ASP A 1 845 ? 3.703 -9.087 3.904 1.00 92.25 845 ASP A CA 1
ATOM 6308 C C . ASP A 1 845 ? 2.783 -8.232 4.795 1.00 92.25 845 ASP A C 1
ATOM 6310 O O . ASP A 1 845 ? 1.918 -8.763 5.486 1.00 92.25 845 ASP A O 1
ATOM 6314 N N . SER A 1 846 ? 2.892 -6.899 4.712 1.00 93.31 846 SER A N 1
ATOM 6315 C CA . SER A 1 846 ? 2.001 -5.975 5.430 1.00 93.31 846 SER A CA 1
ATOM 6316 C C . SER A 1 846 ? 0.534 -6.115 5.012 1.00 93.31 846 SER A C 1
ATOM 6318 O O . SER A 1 846 ? -0.343 -6.183 5.870 1.00 93.31 846 SER A O 1
ATOM 6320 N N . CYS A 1 847 ? 0.246 -6.209 3.710 1.00 95.62 847 CYS A N 1
ATOM 6321 C CA . CYS A 1 847 ? -1.118 -6.457 3.233 1.00 95.62 847 CYS A CA 1
ATOM 6322 C C . CYS A 1 847 ? -1.615 -7.849 3.652 1.00 95.62 847 CYS A C 1
ATOM 6324 O O . CYS A 1 847 ? -2.787 -8.009 3.988 1.00 95.62 847 CYS A O 1
ATOM 6326 N N . ASN A 1 848 ? -0.730 -8.845 3.672 1.00 94.56 848 ASN A N 1
ATOM 6327 C CA . ASN A 1 848 ? -1.060 -10.214 4.042 1.00 94.56 848 ASN A CA 1
ATOM 6328 C C . ASN A 1 848 ? -1.400 -10.346 5.531 1.00 94.56 848 ASN A C 1
ATOM 6330 O O . ASN A 1 848 ? -2.349 -11.037 5.870 1.00 94.56 848 ASN A O 1
ATOM 6334 N N . TYR A 1 849 ? -0.717 -9.621 6.420 1.00 93.75 849 TYR A N 1
ATOM 6335 C CA . TYR A 1 849 ? -1.100 -9.575 7.837 1.00 93.75 849 TYR A CA 1
ATOM 6336 C C . TYR A 1 849 ? -2.489 -8.964 8.064 1.00 93.75 849 TYR A C 1
ATOM 6338 O O . TYR A 1 849 ? -3.207 -9.365 8.977 1.00 93.75 849 TYR A O 1
ATOM 6346 N N . LEU A 1 850 ? -2.880 -7.998 7.232 1.00 95.25 850 LEU A N 1
ATOM 6347 C CA . LEU A 1 850 ? -4.175 -7.329 7.339 1.00 95.25 850 LEU A CA 1
ATOM 6348 C C . LEU A 1 850 ? -5.323 -8.154 6.734 1.00 95.25 850 LEU A C 1
ATOM 6350 O O . LEU A 1 850 ? -6.433 -8.157 7.274 1.00 95.25 850 LEU A O 1
ATOM 6354 N N . LEU A 1 851 ? -5.068 -8.823 5.605 1.00 96.00 851 LEU A N 1
ATOM 6355 C CA . LEU A 1 851 ? -6.102 -9.431 4.760 1.00 96.00 851 LEU A CA 1
ATOM 6356 C C . LEU A 1 851 ? -6.028 -10.959 4.659 1.00 96.00 851 LEU A C 1
ATOM 6358 O O . LEU A 1 851 ? -7.056 -11.604 4.460 1.00 96.00 851 LEU A O 1
ATOM 6362 N N . GLY A 1 852 ? -4.832 -11.538 4.758 1.00 93.69 852 GLY A N 1
ATOM 6363 C CA . GLY A 1 852 ? -4.617 -12.983 4.715 1.00 93.69 852 GLY A CA 1
ATOM 6364 C C . GLY A 1 852 ? -5.299 -13.686 5.887 1.00 93.69 852 GLY A C 1
ATOM 6365 O O . GLY A 1 852 ? -5.555 -13.084 6.930 1.00 93.69 852 GLY A O 1
ATOM 6366 N N . LYS A 1 853 ? -5.610 -14.970 5.722 1.00 92.62 853 LYS A N 1
ATOM 6367 C CA . LYS A 1 853 ? -6.381 -15.756 6.695 1.00 92.62 853 LYS A CA 1
ATOM 6368 C C . LYS A 1 853 ? -5.599 -16.110 7.960 1.00 92.62 853 LYS A C 1
ATOM 6370 O O . LYS A 1 853 ? -6.237 -16.460 8.945 1.00 92.62 853 LYS A O 1
ATOM 6375 N N . ASP A 1 854 ? -4.270 -15.991 7.942 1.00 89.81 854 ASP A N 1
ATOM 6376 C CA . ASP A 1 854 ? -3.426 -16.276 9.109 1.00 89.81 854 ASP A CA 1
ATOM 6377 C C . ASP A 1 854 ? -3.722 -15.341 10.289 1.00 89.81 854 ASP A C 1
ATOM 6379 O O . ASP A 1 854 ? -3.880 -15.799 11.419 1.00 89.81 854 ASP A O 1
ATOM 6383 N N . LEU A 1 855 ? -3.790 -14.029 10.032 1.00 90.62 855 LEU A N 1
ATOM 6384 C CA . LEU A 1 855 ? -4.071 -13.012 11.055 1.00 90.62 855 LEU A CA 1
ATOM 6385 C C . LEU A 1 855 ? -5.405 -12.299 10.831 1.00 90.62 855 LEU A C 1
ATOM 6387 O O . LEU A 1 855 ? -6.096 -12.002 11.800 1.00 90.62 855 LEU A O 1
ATOM 6391 N N . LYS A 1 856 ? -5.759 -12.009 9.572 1.00 92.19 856 LYS A N 1
ATOM 6392 C CA . LYS A 1 856 ? -7.066 -11.486 9.145 1.00 92.19 856 LYS A CA 1
ATOM 6393 C C . LYS A 1 856 ? -7.539 -10.207 9.860 1.00 92.19 856 LYS A C 1
ATOM 6395 O O . LYS A 1 856 ? -8.717 -9.864 9.786 1.00 92.19 856 LYS A O 1
ATOM 6400 N N . LEU A 1 857 ? -6.628 -9.457 10.489 1.00 93.31 857 LEU A N 1
ATOM 6401 C CA . LEU A 1 857 ? -6.967 -8.413 11.466 1.00 93.31 857 LEU A CA 1
ATOM 6402 C C . LEU A 1 857 ? -7.930 -7.353 10.912 1.00 93.31 857 LEU A C 1
ATOM 6404 O O . LEU A 1 857 ? -8.941 -7.031 11.531 1.00 93.31 857 LEU A O 1
ATOM 6408 N N . MET A 1 858 ? -7.644 -6.823 9.721 1.00 94.06 858 MET A N 1
ATOM 6409 C CA . MET A 1 858 ? -8.469 -5.773 9.119 1.00 94.06 858 MET A CA 1
ATOM 6410 C C . MET A 1 858 ? -9.751 -6.329 8.499 1.00 94.06 858 MET A C 1
ATOM 6412 O O . MET A 1 858 ? -10.782 -5.659 8.511 1.00 94.06 858 MET A O 1
ATOM 6416 N N . THR A 1 859 ? -9.697 -7.552 7.971 1.00 94.94 859 THR A N 1
ATOM 6417 C CA . THR A 1 859 ? -10.865 -8.221 7.385 1.00 94.94 859 THR A CA 1
ATOM 6418 C C . THR A 1 859 ? -11.909 -8.532 8.452 1.00 94.94 859 THR A C 1
ATOM 6420 O O . THR A 1 859 ? -13.084 -8.225 8.260 1.00 94.94 859 THR A O 1
ATOM 6423 N N . ASP A 1 860 ? -11.492 -9.076 9.595 1.00 95.19 860 ASP A N 1
ATOM 6424 C CA . ASP A 1 860 ? -12.401 -9.377 10.703 1.00 95.19 860 ASP A CA 1
ATOM 6425 C C . ASP A 1 860 ? -12.976 -8.102 11.327 1.00 95.19 860 ASP A C 1
ATOM 6427 O O . ASP A 1 860 ? -14.182 -8.038 11.578 1.00 95.19 860 ASP A O 1
ATOM 6431 N N . LEU A 1 861 ? -12.161 -7.053 11.482 1.00 95.38 861 LEU A N 1
ATOM 6432 C CA . LEU A 1 861 ? -12.623 -5.745 11.948 1.00 95.38 861 LEU A CA 1
ATOM 6433 C C . LEU A 1 861 ? -13.694 -5.149 11.019 1.00 95.38 861 LEU A C 1
ATOM 6435 O O . LEU A 1 861 ? -14.799 -4.833 11.467 1.00 95.38 861 LEU A O 1
ATOM 6439 N N . ILE A 1 862 ? -13.406 -5.023 9.720 1.00 94.38 862 ILE A N 1
ATOM 6440 C CA . ILE A 1 862 ? -14.334 -4.406 8.758 1.00 94.38 862 ILE A CA 1
ATOM 6441 C C . ILE A 1 862 ? -15.626 -5.216 8.634 1.00 94.38 862 ILE A C 1
ATOM 6443 O O . ILE A 1 862 ? -16.713 -4.636 8.618 1.00 94.38 862 ILE A O 1
ATOM 6447 N N . GLN A 1 863 ? -15.548 -6.546 8.607 1.00 94.50 863 GLN A N 1
ATOM 6448 C CA . GLN A 1 863 ? -16.747 -7.387 8.547 1.00 94.50 863 GLN A CA 1
ATOM 6449 C C . GLN A 1 863 ? -17.564 -7.322 9.844 1.00 94.50 863 GLN A C 1
ATOM 6451 O O . GLN A 1 863 ? -18.797 -7.306 9.782 1.00 94.50 863 GLN A O 1
ATOM 6456 N N . SER A 1 864 ? -16.914 -7.194 11.006 1.00 96.00 864 SER A N 1
ATOM 6457 C CA . SER A 1 864 ? -17.600 -6.954 12.284 1.00 96.00 864 SER A CA 1
ATOM 6458 C C . SER A 1 864 ? -18.362 -5.628 12.262 1.00 96.00 864 SER A C 1
ATOM 6460 O O . SER A 1 864 ? -19.532 -5.588 12.649 1.00 96.00 864 SER A O 1
ATOM 6462 N N . ILE A 1 865 ? -17.767 -4.570 11.705 1.00 94.81 865 ILE A N 1
ATOM 6463 C CA . ILE A 1 865 ? -18.441 -3.279 11.513 1.00 94.81 865 ILE A CA 1
ATOM 6464 C C . ILE A 1 865 ? -19.658 -3.418 10.583 1.00 94.81 865 ILE A C 1
ATOM 6466 O O . ILE A 1 865 ? -20.750 -2.954 10.920 1.00 94.81 865 ILE A O 1
ATOM 6470 N N . GLN A 1 866 ? -19.516 -4.112 9.447 1.00 92.38 866 GLN A N 1
ATOM 6471 C CA . GLN A 1 866 ? -20.630 -4.367 8.518 1.00 92.38 866 GLN A CA 1
ATOM 6472 C C . GLN A 1 866 ? -21.766 -5.172 9.176 1.00 92.38 866 GLN A C 1
ATOM 6474 O O . GLN A 1 866 ? -22.948 -4.941 8.896 1.00 92.38 866 GLN A O 1
ATOM 6479 N N . SER A 1 867 ? -21.429 -6.082 10.095 1.00 94.00 867 SER A N 1
ATOM 6480 C CA . SER A 1 867 ? -22.406 -6.904 10.818 1.00 94.00 867 SER A CA 1
ATOM 6481 C C . SER A 1 867 ? -23.298 -6.104 11.781 1.00 94.00 867 SER A C 1
ATOM 6483 O O . SER A 1 867 ? -24.404 -6.550 12.092 1.00 94.00 867 SER A O 1
ATOM 6485 N N . LEU A 1 868 ? -22.911 -4.882 12.180 1.00 93.94 868 LEU A N 1
ATOM 6486 C CA . LEU A 1 868 ? -23.748 -4.023 13.031 1.00 93.94 868 LEU A CA 1
ATOM 6487 C C . LEU A 1 868 ? -25.114 -3.720 12.396 1.00 93.94 868 LEU A C 1
ATOM 6489 O O . LEU A 1 868 ? -26.108 -3.565 13.107 1.00 93.94 868 LEU A O 1
ATOM 6493 N N . GLY A 1 869 ? -25.191 -3.666 11.061 1.00 90.75 869 GLY A N 1
ATOM 6494 C CA . GLY A 1 869 ? -26.466 -3.546 10.348 1.00 90.75 869 GLY A CA 1
ATOM 6495 C C . GLY A 1 869 ? -27.367 -4.771 10.542 1.00 90.75 869 GLY A C 1
ATOM 6496 O O . GLY A 1 869 ? -28.579 -4.631 10.689 1.00 90.75 869 GLY A O 1
ATOM 6497 N N . GLN A 1 870 ? -26.784 -5.970 10.621 1.00 92.19 870 GLN A N 1
ATOM 6498 C CA . GLN A 1 870 ? -27.524 -7.213 10.858 1.00 92.19 870 GLN A CA 1
ATOM 6499 C C . GLN A 1 870 ? -28.108 -7.266 12.274 1.00 92.19 870 GLN A C 1
ATOM 6501 O O . GLN A 1 870 ? -29.229 -7.747 12.439 1.00 92.19 870 GLN A O 1
ATOM 6506 N N . LEU A 1 871 ? -27.402 -6.727 13.277 1.00 93.81 871 LEU A N 1
ATOM 6507 C CA . LEU A 1 871 ? -27.924 -6.610 14.645 1.00 93.81 871 LEU A CA 1
ATOM 6508 C C . LEU A 1 871 ? -29.188 -5.742 14.693 1.00 93.81 871 LEU A C 1
ATOM 6510 O O . LEU A 1 871 ? -30.185 -6.132 15.295 1.00 93.81 871 LEU A O 1
ATOM 6514 N N . VAL A 1 872 ? -29.202 -4.622 13.963 1.00 93.44 872 VAL A N 1
ATOM 6515 C CA . VAL A 1 872 ? -30.406 -3.781 13.846 1.00 93.44 872 VAL A CA 1
ATOM 6516 C C . VAL A 1 872 ? -31.572 -4.552 13.212 1.00 93.44 872 VAL A C 1
ATOM 6518 O O . VAL A 1 872 ? -32.715 -4.453 13.665 1.00 93.44 872 VAL A O 1
ATOM 6521 N N . GLU A 1 873 ? -31.305 -5.354 12.180 1.00 94.31 873 GLU A N 1
ATOM 6522 C CA . GLU A 1 873 ? -32.330 -6.194 11.550 1.00 94.31 873 GLU A CA 1
ATOM 6523 C C . GLU A 1 873 ? -32.873 -7.283 12.491 1.00 94.31 873 GLU A C 1
ATOM 6525 O O . GLU A 1 873 ? -34.042 -7.666 12.374 1.00 94.31 873 GLU A O 1
ATOM 6530 N N . LEU A 1 874 ? -32.074 -7.775 13.445 1.00 94.50 874 LEU A N 1
ATOM 6531 C CA . LEU A 1 874 ? -32.560 -8.687 14.487 1.00 94.50 874 LEU A CA 1
ATOM 6532 C C . LEU A 1 874 ? -33.572 -7.993 15.404 1.00 94.50 874 LEU A C 1
ATOM 6534 O O . LEU A 1 874 ? -34.647 -8.552 15.626 1.00 94.50 874 LEU A O 1
ATOM 6538 N N . VAL A 1 875 ? -33.299 -6.756 15.830 1.00 94.50 875 VAL A N 1
ATOM 6539 C CA . VAL A 1 875 ? -34.228 -5.953 16.649 1.00 94.50 875 VAL A CA 1
ATOM 6540 C C . VAL A 1 875 ? -35.547 -5.711 15.908 1.00 94.50 875 VAL A C 1
ATOM 6542 O O . VAL A 1 875 ? -36.623 -5.956 16.457 1.00 94.50 875 VAL A O 1
ATOM 6545 N N . LYS A 1 876 ? -35.492 -5.320 14.626 1.00 94.00 876 LYS A N 1
ATOM 6546 C CA . LYS A 1 876 ? -36.697 -5.152 13.785 1.00 94.00 876 LYS A CA 1
ATOM 6547 C C . LYS A 1 876 ? -37.521 -6.436 13.701 1.00 94.00 876 LYS A C 1
ATOM 6549 O O . LYS A 1 876 ? -38.743 -6.417 13.864 1.00 94.00 876 LYS A O 1
ATOM 6554 N N . LYS A 1 877 ? -36.861 -7.578 13.479 1.00 94.75 877 LYS A N 1
ATOM 6555 C CA . LYS A 1 877 ? -37.524 -8.891 13.434 1.00 94.75 877 LYS A CA 1
ATOM 6556 C C . LYS A 1 877 ? -38.132 -9.269 14.783 1.00 94.75 877 LYS A C 1
ATOM 6558 O O . LYS A 1 877 ? -39.235 -9.815 14.791 1.00 94.75 877 LYS A O 1
ATOM 6563 N N . ALA A 1 878 ? -37.445 -9.011 15.894 1.00 94.56 878 ALA A N 1
ATOM 6564 C CA . ALA A 1 878 ? -37.947 -9.276 17.240 1.00 94.56 878 ALA A CA 1
ATOM 6565 C C . ALA A 1 878 ? -39.198 -8.437 17.544 1.00 94.56 878 ALA A C 1
ATOM 6567 O O . ALA A 1 878 ? -40.216 -9.002 17.943 1.00 94.56 878 ALA A O 1
ATOM 6568 N N . ARG A 1 879 ? -39.197 -7.141 17.213 1.00 93.94 879 ARG A N 1
ATOM 6569 C CA . ARG A 1 879 ? -40.386 -6.276 17.334 1.00 93.94 879 ARG A CA 1
ATOM 6570 C C . ARG A 1 879 ? -41.553 -6.746 16.479 1.00 93.94 879 ARG A C 1
ATOM 6572 O O . ARG A 1 879 ? -42.651 -6.924 16.990 1.00 93.94 879 ARG A O 1
ATOM 6579 N N . ASN A 1 880 ? -41.314 -7.080 15.212 1.00 93.62 880 ASN A N 1
ATOM 6580 C CA . ASN A 1 880 ? -42.360 -7.657 14.362 1.00 93.62 880 ASN A CA 1
ATOM 6581 C C . ASN A 1 880 ? -42.949 -8.950 14.947 1.00 93.62 880 ASN A C 1
ATOM 6583 O O . ASN A 1 880 ? -44.155 -9.171 14.855 1.00 93.62 880 ASN A O 1
ATOM 6587 N N . LYS A 1 881 ? -42.126 -9.818 15.554 1.00 93.88 881 LYS A N 1
ATOM 6588 C CA . LYS A 1 881 ? -42.636 -11.005 16.259 1.00 93.88 881 LYS A CA 1
ATOM 6589 C C . LYS A 1 881 ? -43.474 -10.605 17.475 1.00 93.88 881 LYS A C 1
ATOM 6591 O O . LYS A 1 881 ? -44.538 -11.188 17.661 1.00 93.88 881 LYS A O 1
ATOM 6596 N N . TYR A 1 882 ? -43.013 -9.639 18.272 1.00 93.94 882 TYR A N 1
ATOM 6597 C CA . TYR A 1 882 ? -43.739 -9.124 19.435 1.00 93.94 882 TYR A CA 1
ATOM 6598 C C . TYR A 1 882 ? -45.133 -8.607 19.046 1.00 93.94 882 TYR A C 1
ATOM 6600 O O . TYR A 1 882 ? -46.120 -9.017 19.659 1.00 93.94 882 TYR A O 1
ATOM 6608 N N . GLU A 1 883 ? -45.243 -7.806 17.981 1.00 92.19 883 GLU A N 1
ATOM 6609 C CA . GLU A 1 883 ? -46.535 -7.297 17.498 1.00 92.19 883 GLU A CA 1
ATOM 6610 C C . GLU A 1 883 ? -47.452 -8.423 16.998 1.00 92.19 883 GLU A C 1
ATOM 6612 O O . GLU A 1 883 ? -48.624 -8.484 17.374 1.00 92.19 883 GLU A O 1
ATOM 6617 N N . ILE A 1 884 ? -46.918 -9.378 16.225 1.00 92.62 884 ILE A N 1
ATOM 6618 C CA . ILE A 1 884 ? -47.692 -10.528 15.729 1.00 92.62 884 ILE A CA 1
ATOM 6619 C C . ILE A 1 884 ? -48.244 -11.366 16.889 1.00 92.62 884 ILE A C 1
ATOM 6621 O O . ILE A 1 884 ? -49.410 -11.767 16.854 1.00 92.62 884 ILE A O 1
ATOM 6625 N N . TYR A 1 885 ? -47.438 -11.637 17.921 1.00 92.19 885 TYR A N 1
ATOM 6626 C CA . TYR A 1 885 ? -47.905 -12.388 19.089 1.00 92.19 885 TYR A CA 1
ATOM 6627 C C . TYR A 1 885 ? -48.947 -11.613 19.909 1.00 92.19 885 TYR A C 1
ATOM 6629 O O . TYR A 1 885 ? -49.836 -12.244 20.479 1.00 92.19 885 TYR A O 1
ATOM 6637 N N . ASN A 1 886 ? -48.904 -10.277 19.896 1.00 90.31 886 ASN A N 1
ATOM 6638 C CA . ASN A 1 886 ? -49.934 -9.403 20.472 1.00 90.31 886 ASN A CA 1
ATOM 6639 C C . ASN A 1 886 ? -51.164 -9.201 19.560 1.00 90.31 886 ASN A C 1
ATOM 6641 O O . ASN A 1 886 ? -52.060 -8.426 19.890 1.00 90.31 886 ASN A O 1
ATOM 6645 N N . GLY A 1 887 ? -51.243 -9.900 18.422 1.00 89.75 887 GLY A N 1
ATOM 6646 C CA . GLY A 1 887 ? -52.381 -9.830 17.500 1.00 89.75 887 GLY A CA 1
ATOM 6647 C C . GLY A 1 887 ? -52.429 -8.562 16.641 1.00 89.75 887 GLY A C 1
ATOM 6648 O O . GLY A 1 887 ? -53.483 -8.249 16.084 1.00 89.75 887 GLY A O 1
ATOM 6649 N N . ARG A 1 888 ? -51.311 -7.837 16.528 1.00 89.69 888 ARG A N 1
ATOM 6650 C CA . ARG A 1 888 ? -51.161 -6.608 15.736 1.00 89.69 888 ARG A CA 1
ATOM 6651 C C . ARG A 1 888 ? -50.456 -6.883 14.396 1.00 89.69 888 ARG A C 1
ATOM 6653 O O . ARG A 1 888 ? -49.984 -7.990 14.127 1.00 89.69 888 ARG A O 1
ATOM 6660 N N . GLY A 1 889 ? -50.451 -5.879 13.517 1.00 86.12 889 GLY A N 1
ATOM 6661 C CA . GL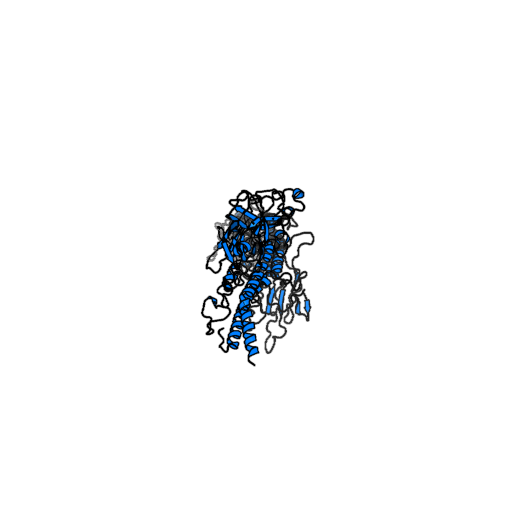Y A 1 889 ? -49.758 -5.926 12.226 1.00 86.12 889 GLY A CA 1
ATOM 6662 C C . GLY A 1 889 ? -48.236 -5.835 12.370 1.00 86.12 889 GLY A C 1
ATOM 6663 O O . GLY A 1 889 ? -47.730 -5.475 13.426 1.00 86.12 889 GLY A O 1
ATOM 6664 N N . LYS A 1 890 ? -47.500 -6.168 11.302 1.00 87.50 890 LYS A N 1
ATOM 6665 C CA . LYS A 1 890 ? -46.061 -5.870 11.234 1.00 87.50 890 LYS A CA 1
ATOM 6666 C C . LYS A 1 890 ? -45.860 -4.371 11.050 1.00 87.50 890 LYS A C 1
ATOM 6668 O O . LYS A 1 890 ? -46.589 -3.775 10.260 1.00 87.50 890 LYS A O 1
ATOM 6673 N N . GLU A 1 891 ? -44.836 -3.841 11.701 1.00 83.50 891 GLU A N 1
ATOM 6674 C CA . GLU A 1 891 ? -44.446 -2.433 11.600 1.00 83.50 891 GLU A CA 1
ATOM 6675 C C . GLU A 1 891 ? -43.274 -2.232 10.625 1.00 83.50 891 GLU A C 1
ATOM 6677 O O . GLU A 1 891 ? -43.280 -1.294 9.831 1.00 83.50 891 GLU A O 1
ATOM 6682 N N . TYR A 1 892 ? -42.288 -3.141 10.647 1.00 82.06 892 TYR A N 1
ATOM 6683 C CA . TYR A 1 892 ? -41.028 -3.026 9.894 1.00 82.06 892 TYR A CA 1
ATOM 6684 C C . TYR A 1 892 ? -40.890 -4.003 8.725 1.00 82.06 892 TYR A C 1
ATOM 6686 O O . TYR A 1 892 ? -41.412 -5.145 8.819 1.00 82.06 892 TYR A O 1
#

Sequence (892 aa):
MAGAIDKKIIEIKDELDNSPRTHLSARTGILDSVTLLREFSQTRLNALCEAFTGGKNESGVSTNMSLHTVCQSLAAQRLICYGAGSIKGNATGIKKFNLPAYETVNGALSLTEPNTSFMGINATDISETYTINLTTLAGTQTQGENTFSTDVRDYYLARSRVTGELIEISDDITPYSTPDQDTPFGNAVAWGDDVGSEAGTWNADFAKVNIASVATQSEGLYNELDTMTLQDHLTQGSNSQYTTIGAAFGQKFYLKRHADHVNTFTITGTTTVGSIEVTEISETDLTKIKYGDVISGTGIPDDNVTIAAVRSADSKIRLSNSGIATTDGTITLTVNSVPFGYQKNDIFCQIEVVGEGLVINQNWRPVGDDAGDYSTADDSPHKLLNANTSQFVGLLGFFDPDNGSANATNDLTKGARGDWVSEGKEYNETSYPYVENNPFFPAIGGTHKAYEVDNSEIVGIQPTGLGEDDIPSGRYVRWDVKRADEDGALPEHRYIIDSAEKFYYEPQANGALATIGSATSIASHSMPNDDEPRASFPRTGLGSVVTLVRQDQTLAASTNGSQSIVPVDEAMYNPTPNSTTGSVPSTQTAYNYRVSSGVIKRGGYSTTYSGPTHNSTGGTTNPTAGFNSSGRSAISPTDYVIVSNYAARKLTTDGSTTNADVAFITGVIDELQGTTAGGAKFRDPIMEGVSTKHMTSASANDASFDTYICATTGTNAVDTALADIKSSLTAFYSAAEMSSRSVTFAGGDTAWGSLTAQDDGTQQDFDNFSSQNGHAKWVTFSTTVGTLQTNLDNRIAEIDARIGKPTRSGSPSTSRGTPPAVYVSAVPTANSTGGYAPYGRAIYDSCNYLLGKDLKLMTDLIQSIQSLGQLVELVKKARNKYEIYNGRGKEY

Radius of gyration: 47.88 Å; Cα contacts (8 Å, |Δi|>4): 1814; chains: 1; bounding box: 103×63×187 Å

Nearest PDB structures (foldseek):
  3zmn-assembly1_A  TM=3.320E-01  e=6.067E+00  Thermus virus P23-77
  3zn6-assembly1_A-2  TM=3.186E-01  e=6.673E+00  Thermus virus P23-77
  3zmn-assembly2_B  TM=2.922E-01  e=4.781E+00  Thermus virus P23-77
  1nzi-assembly1_B  TM=2.661E-01  e=6.067E+00  Homo sapiens

Secondary structure (DSSP, 8-state):
-THHHHHHHHHHHHHHHHHHHHHHHHHHHHHHHHHHHHHHHHHH-HHHH--EEEEE-TT--EEEEPHHHHHHHHHHHHHHHTT-GGGTTSTTSB----PPPHHHHTPPPSS----SSEEEEEEE-TTSSSB---BSSS-EEEETTEEEE-BGGGEEEEEETTT--B--TTT--HHHH-S-SSS---S-PPTTS-GGGTTTSHHHHEEEEEEEEEEEESTTSTT-EEEEEEE--------SS----PPPTT-EEEEEESS---EEEEEEEEE-TT-SEEE---HHHHTT--TT-EEEETTS-SS-EEEEEEEGGGTEEEE-TT----S-EEEEEEEEE--TT-STT-EEEEEEE--TT-SB-TT--SS--TT----SGGG-TT-SBSS-HHHHHHHTGGG-TTTTSSS-SSHHHHHH-SS-------BTTTB-TTTTSSSSS---SSEEEESEEETTEEEEEEPBT--TTSPP-SEEEEE-SS---SS----SEEEEEEHHHHHTTPBPTT--B--BTBSPPB----SSBSSPPPSS----HHHHHHHHHHS---BTTB-TTS--EEPPPPPPPPPPPPBSSSPPPPPEEEEEEEEETTEEEEEEEEE-EES-SS--S--TT-----BEE---EEEEEEE---HHHHHHHHHBSSSSSB-HHHHHHHHHHHHHH-SSSSS-TT--HHHHTT-GGG-S-TTSSHHHHHHHHTTTTS--HHHHHHHHHHHHHHHHHHHTT-TTS-----SSS-TTT-SSS--PPPPEETTBBTTB-HHHHHHHHHHHHHHHHHHHHHHHHHHHHHH---EEES----STT-----EEEE-----TTTPPPPHHHHHHHHHHHHHSTTT-HHHHHHHHHHHHHHHHHHHHHHHHHHHHHTTPPP--

pLDDT: mean 83.53, std 12.57, range [33.31, 96.69]